Protein 2LTF (pdb70)

Organism: Escherichia phage P2 (NCBI:txid2905681)

B-factor: mean 38.3, std 23.31, range [0.03, 75.5]

Radius of gyration: 12.17 Å; Cα contacts (8 Å, |Δi|>4): 66; chains: 1; bounding box: 25×29×28 Å

Foldseek 3Di:
DKDWADDCRDCCNVCCVFVNDCVVQVVVQCVQPPPQVVCDDGDDTGDMTDRPPHDDDDDDPDDDDDDDPDD

Solvent-accessible surface area: 5576 Å² total; per-residue (Å²): 90,122,39,119,0,55,166,49,41,22,23,100,20,8,1,80,125,56,42,45,146,46,164,50,17,60,126,56,0,78,88,45,17,111,54,30,66,154,83,67,83,94,12,79,150,46,21,65,0,50,3,22,139,49,152,120,65,126,43,103,86,134,89,116,105,199,116,141,142,172,194

Secondary structure (DSSP, 8-state):
-EEEE-TT-SHHHHHHHHTS--TTTHHHHHHHSTTTTTT-SPPPTTEEEE-TT--SS--S-----------

Structure (mmCIF, N/CA/C/O backbone):
data_2LTF
#
_entry.id   2LTF
#
loop_
_atom_site.group_PDB
_atom_site.id
_atom_site.type_symbol
_atom_site.label_atom_id
_atom_site.label_alt_id
_atom_site.label_comp_id
_atom_site.label_asym_id
_atom_site.label_entity_id
_atom_site.label_seq_id
_atom_site.pdbx_PDB_ins_code
_atom_site.Cartn_x
_atom_site.Cartn_y
_atom_site.Cartn_z
_atom_site.occupancy
_atom_site.B_iso_or_equiv
_atom_site.auth_seq_id
_atom_site.auth_comp_id
_atom_site.auth_asym_id
_atom_site.auth_atom_id
_atom_site.pdbx_PDB_model_num
ATOM 1 N N . MET A 1 1 ? 1.329 0.000 0.000 1.00 0.00 1 MET A N 1
ATOM 2 C CA . MET A 1 1 ? 2.093 -0.001 -1.242 1.00 52.33 1 MET A CA 1
ATOM 3 C C . MET A 1 1 ? 3.224 -1.023 -1.185 1.00 15.13 1 MET A C 1
ATOM 4 O O . MET A 1 1 ? 4.355 -0.693 -0.829 1.00 43.04 1 MET A O 1
ATOM 18 N N . LYS A 1 2 ? 2.910 -2.265 -1.536 1.00 23.51 2 LYS A N 1
ATOM 19 C CA . LYS A 1 2 ? 3.900 -3.337 -1.525 1.00 55.54 2 LYS A CA 1
ATOM 20 C C . LYS A 1 2 ? 4.145 -3.865 -2.935 1.00 53.32 2 LYS A C 1
ATOM 21 O O . LYS A 1 2 ? 3.258 -3.821 -3.789 1.00 44.32 2 LYS A O 1
ATOM 40 N N . THR A 1 3 ? 5.353 -4.366 -3.173 1.00 51.20 3 THR A N 1
ATOM 41 C CA . THR A 1 3 ? 5.714 -4.903 -4.479 1.00 3.32 3 THR A CA 1
ATOM 42 C C . THR A 1 3 ? 6.432 -6.241 -4.344 1.00 2.34 3 THR A C 1
ATOM 43 O O . THR A 1 3 ? 7.109 -6.496 -3.347 1.00 52.41 3 THR A O 1
ATOM 54 N N . PHE A 1 4 ? 6.281 -7.092 -5.352 1.00 63.44 4 PHE A N 1
ATOM 55 C CA . PHE A 1 4 ? 6.916 -8.405 -5.346 1.00 34.52 4 PHE A CA 1
ATOM 56 C C . PHE A 1 4 ? 8.405 -8.292 -5.659 1.00 14.30 4 PHE A C 1
ATOM 57 O O . PHE A 1 4 ? 8.790 -7.945 -6.775 1.00 3.42 4 PHE A O 1
ATOM 74 N N . ALA A 1 5 ? 9.236 -8.586 -4.665 1.00 64.42 5 ALA A N 1
ATOM 75 C CA . ALA A 1 5 ? 10.683 -8.519 -4.834 1.00 54.00 5 ALA A CA 1
ATOM 76 C C . ALA A 1 5 ? 11.164 -9.538 -5.861 1.00 75.32 5 ALA A C 1
ATOM 77 O O . ALA A 1 5 ? 10.548 -10.590 -6.042 1.00 64.05 5 ALA A O 1
ATOM 84 N N . LEU A 1 6 ? 12.265 -9.221 -6.532 1.00 5.24 6 LEU A N 1
ATOM 85 C CA . LEU A 1 6 ? 12.829 -10.109 -7.542 1.00 61.31 6 LEU A CA 1
ATOM 86 C C . LEU A 1 6 ? 14.346 -9.968 -7.606 1.00 45.23 6 LEU A C 1
ATOM 87 O O . LEU A 1 6 ? 14.943 -9.226 -6.827 1.00 1.23 6 LEU A O 1
ATOM 103 N N . GLN A 1 7 ? 14.963 -10.683 -8.542 1.00 2.33 7 GLN A N 1
ATOM 104 C CA . GLN A 1 7 ? 16.411 -10.635 -8.708 1.00 60.12 7 GLN A CA 1
ATOM 105 C C . GLN A 1 7 ? 16.899 -9.194 -8.818 1.00 62.44 7 GLN A C 1
ATOM 106 O O . GLN A 1 7 ? 16.458 -8.444 -9.688 1.00 4.22 7 GLN A O 1
ATOM 120 N N . GLY A 1 8 ? 17.813 -8.814 -7.930 1.00 34.50 8 GLY A N 1
ATOM 121 C CA . GLY A 1 8 ? 18.345 -7.465 -7.945 1.00 1.55 8 GLY A CA 1
ATOM 122 C C . GLY A 1 8 ? 17.279 -6.418 -7.689 1.00 52.12 8 GLY A C 1
ATOM 123 O O . GLY A 1 8 ? 17.428 -5.261 -8.083 1.00 20.01 8 GLY A O 1
ATOM 127 N N . ASP A 1 9 ? 16.199 -6.824 -7.030 1.00 24.11 9 ASP A N 1
ATOM 128 C CA . ASP A 1 9 ? 15.103 -5.913 -6.723 1.00 10.10 9 ASP A CA 1
ATOM 129 C C . ASP A 1 9 ? 14.788 -5.925 -5.230 1.00 45.53 9 ASP A C 1
ATOM 130 O O . ASP A 1 9 ? 13.668 -5.623 -4.818 1.00 32.20 9 ASP A O 1
ATOM 139 N N . THR A 1 10 ? 15.785 -6.276 -4.423 1.00 50.43 10 THR A N 1
ATOM 140 C CA . THR A 1 10 ? 15.615 -6.329 -2.977 1.00 15.11 10 THR A CA 1
ATOM 141 C C . THR A 1 10 ? 15.518 -4.928 -2.383 1.00 23.55 10 THR A C 1
ATOM 142 O O . THR A 1 10 ? 15.621 -3.931 -3.098 1.00 5.13 10 THR A O 1
ATOM 153 N N . LEU A 1 11 ? 15.321 -4.860 -1.071 1.00 32.03 11 LEU A N 1
ATOM 154 C CA . LEU A 1 11 ? 15.211 -3.580 -0.379 1.00 64.22 11 LEU A CA 1
ATOM 155 C C . LEU A 1 11 ? 16.360 -2.654 -0.764 1.00 3.52 11 LEU A C 1
ATOM 156 O O . LEU A 1 11 ? 16.162 -1.457 -0.977 1.00 34.34 11 LEU A O 1
ATOM 172 N N . ASP A 1 12 ? 17.561 -3.214 -0.853 1.00 22.40 12 ASP A N 1
ATOM 173 C CA . ASP A 1 12 ? 18.742 -2.439 -1.216 1.00 21.35 12 ASP A CA 1
ATOM 174 C C . ASP A 1 12 ? 18.508 -1.665 -2.509 1.00 12.23 12 ASP A C 1
ATOM 175 O O . ASP A 1 12 ? 18.961 -0.530 -2.655 1.00 31.01 12 ASP A O 1
ATOM 184 N N . ALA A 1 13 ? 17.798 -2.287 -3.445 1.00 10.45 13 ALA A N 1
ATOM 185 C CA . ALA A 1 13 ? 17.503 -1.655 -4.725 1.00 32.51 13 ALA A CA 1
ATOM 186 C C . ALA A 1 13 ? 16.224 -0.828 -4.647 1.00 62.23 13 ALA A C 1
ATOM 187 O O . ALA A 1 13 ? 16.222 0.360 -4.972 1.00 72.52 13 ALA A O 1
ATOM 194 N N . ILE A 1 14 ? 15.140 -1.463 -4.216 1.00 75.11 14 ILE A N 1
ATOM 195 C CA . ILE A 1 14 ? 13.855 -0.785 -4.096 1.00 40.30 14 ILE A CA 1
ATOM 196 C C . ILE A 1 14 ? 13.998 0.533 -3.342 1.00 34.12 14 ILE A C 1
ATOM 197 O O . ILE A 1 14 ? 13.524 1.575 -3.797 1.00 33.33 14 ILE A O 1
ATOM 213 N N . CYS A 1 15 ? 14.654 0.480 -2.188 1.00 64.25 15 CYS A N 1
ATOM 214 C CA . CYS A 1 15 ? 14.861 1.670 -1.371 1.00 31.24 15 CYS A CA 1
ATOM 215 C C . CYS A 1 15 ? 15.478 2.795 -2.194 1.00 43.24 15 CYS A C 1
ATOM 216 O O . CYS A 1 15 ? 15.175 3.970 -1.986 1.00 73.10 15 CYS A O 1
ATOM 224 N N . VAL A 1 16 ? 16.348 2.428 -3.130 1.00 41.11 16 VAL A N 1
ATOM 225 C CA . VAL A 1 16 ? 17.009 3.406 -3.985 1.00 43.53 16 VAL A CA 1
ATOM 226 C C . VAL A 1 16 ? 16.152 3.742 -5.201 1.00 5.12 16 VAL A C 1
ATOM 227 O O . VAL A 1 16 ? 16.334 4.783 -5.833 1.00 22.22 16 VAL A O 1
ATOM 240 N N . ARG A 1 17 ? 15.218 2.854 -5.522 1.00 74.13 17 ARG A N 1
ATOM 241 C CA . ARG A 1 17 ? 14.332 3.055 -6.663 1.00 3.41 17 ARG A CA 1
ATOM 242 C C . ARG A 1 17 ? 13.126 3.904 -6.272 1.00 0.03 17 ARG A C 1
ATOM 243 O O . ARG A 1 17 ? 12.472 4.502 -7.126 1.00 53.30 17 ARG A O 1
ATOM 264 N N . TYR A 1 18 ? 12.838 3.951 -4.976 1.00 34.21 18 TYR A N 1
ATOM 265 C CA . TYR A 1 18 ? 11.709 4.723 -4.472 1.00 15.34 18 TYR A CA 1
ATOM 266 C C . TYR A 1 18 ? 12.187 5.970 -3.735 1.00 5.43 18 TYR A C 1
ATOM 267 O O . TYR A 1 18 ? 11.905 7.096 -4.146 1.00 74.24 18 TYR A O 1
ATOM 285 N N . TYR A 1 19 ? 12.915 5.761 -2.643 1.00 51.41 19 TYR A N 1
ATOM 286 C CA . TYR A 1 19 ? 13.433 6.867 -1.846 1.00 54.44 19 TYR A CA 1
ATOM 287 C C . TYR A 1 19 ? 14.744 7.389 -2.425 1.00 63.34 19 TYR A C 1
ATOM 288 O O . TYR A 1 19 ? 15.016 8.588 -2.397 1.00 14.32 19 TYR A O 1
ATOM 306 N N . GLY A 1 20 ? 15.556 6.476 -2.952 1.00 15.11 20 GLY A N 1
ATOM 307 C CA . GLY A 1 20 ? 16.829 6.861 -3.531 1.00 41.41 20 GLY A CA 1
ATOM 308 C C . GLY A 1 20 ? 17.964 6.802 -2.528 1.00 11.51 20 GLY A C 1
ATOM 309 O O . GLY A 1 20 ? 19.003 7.434 -2.719 1.00 24.23 20 GLY A O 1
ATOM 313 N N . ARG A 1 21 ? 17.764 6.044 -1.455 1.00 64.32 21 ARG A N 1
ATOM 314 C CA . ARG A 1 21 ? 18.778 5.907 -0.417 1.00 4.34 21 ARG A CA 1
ATOM 315 C C . ARG A 1 21 ? 18.471 4.720 0.491 1.00 32.11 21 ARG A C 1
ATOM 316 O O . ARG A 1 21 ? 17.345 4.221 0.520 1.00 41.02 21 ARG A O 1
ATOM 337 N N . THR A 1 22 ? 19.479 4.271 1.232 1.00 63.43 22 THR A N 1
ATOM 338 C CA . THR A 1 22 ? 19.318 3.141 2.139 1.00 53.42 22 THR A CA 1
ATOM 339 C C . THR A 1 22 ? 19.542 3.563 3.587 1.00 72.45 22 THR A C 1
ATOM 340 O O . THR A 1 22 ? 18.998 2.957 4.509 1.00 12.34 22 THR A O 1
ATOM 351 N N . GLU A 1 23 ? 20.346 4.604 3.777 1.00 14.24 23 GLU A N 1
ATOM 352 C CA . GLU A 1 23 ? 20.641 5.105 5.115 1.00 51.45 23 GLU A CA 1
ATOM 353 C C . GLU A 1 23 ? 19.433 5.828 5.704 1.00 73.51 23 GLU A C 1
ATOM 354 O O . GLU A 1 23 ? 19.047 6.898 5.237 1.00 52.14 23 GLU A O 1
ATOM 366 N N . GLY A 1 24 ? 18.839 5.232 6.734 1.00 1.22 24 GLY A N 1
ATOM 367 C CA . GLY A 1 24 ? 17.681 5.832 7.371 1.00 72.54 24 GLY A CA 1
ATOM 368 C C . GLY A 1 24 ? 16.378 5.218 6.898 1.00 55.41 24 GLY A C 1
ATOM 369 O O . GLY A 1 24 ? 15.343 5.363 7.549 1.00 32.32 24 GLY A O 1
ATOM 373 N N . VAL A 1 25 ? 16.426 4.533 5.760 1.00 21.11 25 VAL A N 1
ATOM 374 C CA . VAL A 1 25 ? 15.240 3.896 5.200 1.00 2.00 25 VAL A CA 1
ATOM 375 C C . VAL A 1 25 ? 15.223 2.402 5.505 1.00 53.42 25 VAL A C 1
ATOM 376 O O . VAL A 1 25 ? 14.179 1.836 5.830 1.00 1.35 25 VAL A O 1
ATOM 389 N N . VAL A 1 26 ? 16.386 1.768 5.397 1.00 2.45 26 VAL A N 1
ATOM 390 C CA . VAL A 1 26 ? 16.506 0.340 5.663 1.00 33.22 26 VAL A CA 1
ATOM 391 C C . VAL A 1 26 ? 15.930 -0.015 7.030 1.00 62.04 26 VAL A C 1
ATOM 392 O O . VAL A 1 26 ? 15.455 -1.130 7.243 1.00 44.10 26 VAL A O 1
ATOM 405 N N . GLU A 1 27 ? 15.976 0.942 7.952 1.00 71.44 27 GLU A N 1
ATOM 406 C CA . GLU A 1 27 ? 15.459 0.729 9.298 1.00 12.03 27 GLU A CA 1
ATOM 407 C C . GLU A 1 27 ? 13.933 0.770 9.308 1.00 24.31 27 GLU A C 1
ATOM 408 O O . GLU A 1 27 ? 13.286 0.061 10.080 1.00 63.23 27 GLU A O 1
ATOM 420 N N . THR A 1 28 ? 13.364 1.606 8.445 1.00 31.43 28 THR A N 1
ATOM 421 C CA . THR A 1 28 ? 11.916 1.741 8.355 1.00 54.22 28 THR A CA 1
ATOM 422 C C . THR A 1 28 ? 11.278 0.472 7.800 1.00 2.42 28 THR A C 1
ATOM 423 O O . THR A 1 28 ? 10.419 -0.134 8.440 1.00 2.15 28 THR A O 1
ATOM 434 N N . VAL A 1 29 ? 11.705 0.075 6.605 1.00 34.05 29 VAL A N 1
ATOM 435 C CA . VAL A 1 29 ? 11.176 -1.124 5.965 1.00 4.31 29 VAL A CA 1
ATOM 436 C C . VAL A 1 29 ? 11.332 -2.343 6.867 1.00 11.33 29 VAL A C 1
ATOM 437 O O . VAL A 1 29 ? 10.581 -3.313 6.754 1.00 1.51 29 VAL A O 1
ATOM 450 N N . LEU A 1 30 ? 12.311 -2.287 7.764 1.00 73.23 30 LEU A N 1
ATOM 451 C CA . LEU A 1 30 ? 12.565 -3.387 8.688 1.00 64.14 30 LEU A CA 1
ATOM 452 C C . LEU A 1 30 ? 11.439 -3.513 9.708 1.00 75.42 30 LEU A C 1
ATOM 453 O O . LEU A 1 30 ? 11.025 -4.619 10.057 1.00 40.41 30 LEU A O 1
ATOM 469 N N . ALA A 1 31 ? 10.945 -2.374 10.180 1.00 12.44 31 ALA A N 1
ATOM 470 C CA . ALA A 1 31 ? 9.863 -2.357 11.157 1.00 12.40 31 ALA A CA 1
ATOM 471 C C . ALA A 1 31 ? 8.531 -2.714 10.507 1.00 55.54 31 ALA A C 1
ATOM 472 O O . ALA A 1 31 ? 7.656 -3.302 11.143 1.00 44.44 31 ALA A O 1
ATOM 479 N N . ALA A 1 32 ? 8.382 -2.353 9.236 1.00 64.31 32 ALA A N 1
ATOM 480 C CA . ALA A 1 32 ? 7.157 -2.637 8.499 1.00 11.04 32 ALA A CA 1
ATOM 481 C C . ALA A 1 32 ? 7.177 -4.049 7.924 1.00 51.25 32 ALA A C 1
ATOM 482 O O . ALA A 1 32 ? 6.130 -4.623 7.628 1.00 61.32 32 ALA A O 1
ATOM 489 N N . ASN A 1 33 ? 8.375 -4.602 7.766 1.00 2.13 33 ASN A N 1
ATOM 490 C CA . ASN A 1 33 ? 8.531 -5.947 7.224 1.00 10.21 33 ASN A CA 1
ATOM 491 C C . ASN A 1 33 ? 9.491 -6.770 8.078 1.00 13.21 33 ASN A C 1
ATOM 492 O O . ASN A 1 33 ? 10.642 -7.005 7.711 1.00 71.44 33 ASN A O 1
ATOM 503 N N . PRO A 1 34 ? 9.007 -7.219 9.246 1.00 42.21 34 PRO A N 1
ATOM 504 C CA . PRO A 1 34 ? 9.805 -8.023 10.176 1.00 32.41 34 PRO A CA 1
ATOM 505 C C . PRO A 1 34 ? 10.082 -9.424 9.640 1.00 2.24 34 PRO A C 1
ATOM 506 O O . PRO A 1 34 ? 9.286 -9.979 8.884 1.00 2.41 34 PRO A O 1
ATOM 517 N N . GLY A 1 35 ? 11.217 -9.991 10.038 1.00 2.14 35 GLY A N 1
ATOM 518 C CA . GLY A 1 35 ? 11.579 -11.322 9.588 1.00 31.34 35 GLY A CA 1
ATOM 519 C C . GLY A 1 35 ? 12.375 -11.302 8.299 1.00 72.14 35 GLY A C 1
ATOM 520 O O . GLY A 1 35 ? 12.976 -12.307 7.915 1.00 13.22 35 GLY A O 1
ATOM 524 N N . LEU A 1 36 ? 12.379 -10.157 7.626 1.00 51.33 36 LEU A N 1
ATOM 525 C CA . LEU A 1 36 ? 13.106 -10.010 6.370 1.00 50.14 36 LEU A CA 1
ATOM 526 C C . LEU A 1 36 ? 14.592 -9.779 6.624 1.00 21.43 36 LEU A C 1
ATOM 527 O O . LEU A 1 36 ? 15.424 -9.996 5.744 1.00 72.42 36 LEU A O 1
ATOM 543 N N . ALA A 1 37 ? 14.918 -9.340 7.836 1.00 64.35 37 ALA A N 1
ATOM 544 C CA . ALA A 1 37 ? 16.304 -9.085 8.208 1.00 44.33 37 ALA A CA 1
ATOM 545 C C . ALA A 1 37 ? 17.063 -10.389 8.430 1.00 54.02 37 ALA A C 1
ATOM 546 O O . ALA A 1 37 ? 18.277 -10.385 8.628 1.00 41.14 37 ALA A O 1
ATOM 553 N N . GLU A 1 38 ? 16.338 -11.503 8.396 1.00 14.24 38 GLU A N 1
ATOM 554 C CA . GLU A 1 38 ? 16.943 -12.814 8.596 1.00 65.01 38 GLU A CA 1
ATOM 555 C C . GLU A 1 38 ? 17.408 -13.406 7.269 1.00 63.35 38 GLU A C 1
ATOM 556 O O . GLU A 1 38 ? 18.373 -14.171 7.221 1.00 52.14 38 GLU A O 1
ATOM 568 N N . LEU A 1 39 ? 16.715 -13.048 6.193 1.00 24.41 39 LEU A N 1
ATOM 569 C CA . LEU A 1 39 ? 17.056 -13.544 4.864 1.00 73.11 39 LEU A CA 1
ATOM 570 C C . LEU A 1 39 ? 18.510 -13.236 4.524 1.00 64.22 39 LEU A C 1
ATOM 571 O O . LEU A 1 39 ? 19.273 -14.127 4.152 1.00 44.55 39 LEU A O 1
ATOM 587 N N . GLY A 1 40 ? 18.888 -11.968 4.657 1.00 64.35 40 GLY A N 1
ATOM 588 C CA . GLY A 1 40 ? 20.251 -11.566 4.361 1.00 0.34 40 GLY A CA 1
ATOM 589 C C . GLY A 1 40 ? 20.504 -11.422 2.874 1.00 53.42 40 GLY A C 1
ATOM 590 O O . GLY A 1 40 ? 20.383 -10.329 2.320 1.00 72.42 40 GLY A O 1
ATOM 594 N N . ALA A 1 41 ? 20.857 -12.527 2.225 1.00 4.55 41 ALA A N 1
ATOM 595 C CA . ALA A 1 41 ? 21.128 -12.518 0.793 1.00 34.41 41 ALA A CA 1
ATOM 596 C C . ALA A 1 41 ? 19.911 -12.040 0.008 1.00 62.33 41 ALA A C 1
ATOM 597 O O . ALA A 1 41 ? 18.925 -11.586 0.587 1.00 12.33 41 ALA A O 1
ATOM 604 N N . VAL A 1 42 ? 19.988 -12.145 -1.315 1.00 70.32 42 VAL A N 1
ATOM 605 C CA . VAL A 1 42 ? 18.893 -11.724 -2.180 1.00 53.25 42 VAL A CA 1
ATOM 606 C C . VAL A 1 42 ? 17.580 -12.379 -1.765 1.00 5.05 42 VAL A C 1
ATOM 607 O O . VAL A 1 42 ? 17.567 -13.504 -1.264 1.00 71.52 42 VAL A O 1
ATOM 620 N N . LEU A 1 43 ? 16.478 -11.668 -1.975 1.00 22.12 43 LEU A N 1
ATOM 621 C CA . LEU A 1 43 ? 15.159 -12.180 -1.622 1.00 75.43 43 LEU A CA 1
ATOM 622 C C . LEU A 1 43 ? 14.592 -13.043 -2.745 1.00 73.50 43 LEU A C 1
ATOM 623 O O . LEU A 1 43 ? 14.923 -12.874 -3.919 1.00 32.53 43 LEU A O 1
ATOM 639 N N . PRO A 1 44 ? 13.715 -13.990 -2.379 1.00 31.21 44 PRO A N 1
ATOM 640 C CA . PRO A 1 44 ? 13.081 -14.897 -3.341 1.00 1.32 44 PRO A CA 1
ATOM 641 C C . PRO A 1 44 ? 12.080 -14.180 -4.241 1.00 4.33 44 PRO A C 1
ATOM 642 O O . PRO A 1 44 ? 11.200 -13.464 -3.761 1.00 24.20 44 PRO A O 1
ATOM 653 N N . HIS A 1 45 ? 12.220 -14.376 -5.548 1.00 23.21 45 HIS A N 1
ATOM 654 C CA . HIS A 1 45 ? 11.327 -13.749 -6.515 1.00 41.42 45 HIS A CA 1
ATOM 655 C C . HIS A 1 45 ? 9.867 -13.979 -6.136 1.00 3.01 45 HIS A C 1
ATOM 656 O O . HIS A 1 45 ? 9.337 -15.076 -6.305 1.00 24.30 45 HIS A O 1
ATOM 670 N N . GLY A 1 46 ? 9.223 -12.936 -5.621 1.00 73.12 46 GLY A N 1
ATOM 671 C CA . GLY A 1 46 ? 7.831 -13.046 -5.225 1.00 51.03 46 GLY A CA 1
ATOM 672 C C . GLY A 1 46 ? 7.595 -12.586 -3.800 1.00 65.22 46 GLY A C 1
ATOM 673 O O . GLY A 1 46 ? 6.489 -12.709 -3.274 1.00 73.02 46 GLY A O 1
ATOM 677 N N . THR A 1 47 ? 8.640 -12.056 -3.171 1.00 14.12 47 THR A N 1
ATOM 678 C CA . THR A 1 47 ? 8.543 -11.579 -1.797 1.00 54.11 47 THR A CA 1
ATOM 679 C C . THR A 1 47 ? 7.651 -10.346 -1.705 1.00 4.41 47 THR A C 1
ATOM 680 O O . THR A 1 47 ? 7.871 -9.356 -2.402 1.00 45.21 47 THR A O 1
ATOM 691 N N . ALA A 1 48 ? 6.645 -10.412 -0.840 1.00 12.04 48 ALA A N 1
ATOM 692 C CA . ALA A 1 48 ? 5.722 -9.299 -0.655 1.00 30.04 48 ALA A CA 1
ATOM 693 C C . ALA A 1 48 ? 6.230 -8.336 0.413 1.00 62.10 48 ALA A C 1
ATOM 694 O O . ALA A 1 48 ? 6.067 -8.577 1.609 1.00 23.12 48 ALA A O 1
ATOM 701 N N . VAL A 1 49 ? 6.848 -7.244 -0.027 1.00 73.21 49 VAL A N 1
ATOM 702 C CA . VAL A 1 49 ? 7.380 -6.244 0.891 1.00 72.30 49 VAL A CA 1
ATOM 703 C C . VAL A 1 49 ? 6.606 -4.935 0.787 1.00 74.24 49 VAL A C 1
ATOM 704 O O . VAL A 1 49 ? 6.348 -4.441 -0.311 1.00 30.43 49 VAL A O 1
ATOM 717 N N . GLU A 1 50 ? 6.238 -4.378 1.936 1.00 10.02 50 GLU A N 1
ATOM 718 C CA . GLU A 1 50 ? 5.493 -3.125 1.973 1.00 35.33 50 GLU A CA 1
ATOM 719 C C . GLU A 1 50 ? 6.440 -1.929 1.996 1.00 34.05 50 GLU A C 1
ATOM 720 O O . GLU A 1 50 ? 7.525 -1.993 2.575 1.00 63.32 50 GLU A O 1
ATOM 732 N N . LEU A 1 51 ? 6.021 -0.839 1.363 1.00 3.34 51 LEU A N 1
ATOM 733 C CA . LEU A 1 51 ? 6.832 0.373 1.310 1.00 14.31 51 LEU A CA 1
ATOM 734 C C . LEU A 1 51 ? 6.219 1.476 2.168 1.00 61.12 51 LEU A C 1
AT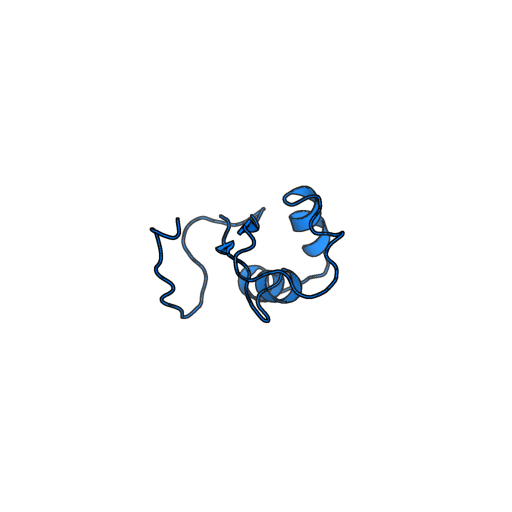OM 735 O O . LEU A 1 51 ? 5.368 2.244 1.720 1.00 40.54 51 LEU A O 1
ATOM 751 N N . PRO A 1 52 ? 6.662 1.558 3.431 1.00 4.40 52 PRO A N 1
ATOM 752 C CA . PRO A 1 52 ? 6.173 2.565 4.377 1.00 3.54 52 PRO A CA 1
ATOM 753 C C . PRO A 1 52 ? 6.639 3.973 4.019 1.00 73.55 52 PRO A C 1
ATOM 754 O O . PRO A 1 52 ? 7.688 4.151 3.400 1.00 61.42 52 PRO A O 1
ATOM 765 N N . ASP A 1 53 ? 5.852 4.969 4.411 1.00 64.31 53 ASP A N 1
ATOM 766 C CA . ASP A 1 53 ? 6.185 6.361 4.132 1.00 61.13 53 ASP A CA 1
ATOM 767 C C . ASP A 1 53 ? 6.207 6.624 2.629 1.00 34.32 53 ASP A C 1
ATOM 768 O O . ASP A 1 53 ? 7.037 7.385 2.133 1.00 1.33 53 ASP A O 1
ATOM 777 N N . VAL A 1 54 ? 5.288 5.987 1.909 1.00 45.11 54 VAL A N 1
ATOM 778 C CA . VAL A 1 54 ? 5.202 6.152 0.463 1.00 72.22 54 VAL A CA 1
ATOM 779 C C . VAL A 1 54 ? 3.833 6.682 0.051 1.00 2.42 54 VAL A C 1
ATOM 780 O O . VAL A 1 54 ? 2.817 6.341 0.656 1.00 63.31 54 VAL A O 1
ATOM 793 N N . GLN A 1 55 ? 3.815 7.519 -0.982 1.00 20.25 55 GLN A N 1
ATOM 794 C CA . GLN A 1 55 ? 2.570 8.097 -1.474 1.00 22.11 55 GLN A CA 1
ATOM 795 C C . GLN A 1 55 ? 1.891 7.161 -2.468 1.00 31.32 55 GLN A C 1
ATOM 796 O O . GLN A 1 55 ? 2.508 6.225 -2.978 1.00 60.01 55 GLN A O 1
ATOM 810 N N . THR A 1 56 ? 0.615 7.418 -2.739 1.00 41.12 56 THR A N 1
ATOM 811 C CA . THR A 1 56 ? -0.149 6.598 -3.671 1.00 22.14 56 THR A CA 1
ATOM 812 C C . THR A 1 56 ? 0.482 6.610 -5.058 1.00 72.44 56 THR A C 1
ATOM 813 O O . THR A 1 56 ? 1.551 7.185 -5.260 1.00 12.11 56 THR A O 1
ATOM 824 N N . ALA A 1 57 ? -0.187 5.971 -6.013 1.00 13.22 57 ALA A N 1
ATOM 825 C CA . ALA A 1 57 ? 0.307 5.911 -7.383 1.00 31.13 57 ALA A CA 1
ATOM 826 C C . ALA A 1 57 ? 1.621 5.141 -7.459 1.00 32.21 57 ALA A C 1
ATOM 827 O O . ALA A 1 57 ? 2.325 4.967 -6.464 1.00 41.21 57 ALA A O 1
ATOM 834 N N . PRO A 1 58 ? 1.960 4.666 -8.667 1.00 4.43 58 PRO A N 1
ATOM 835 C CA . PRO A 1 58 ? 3.192 3.907 -8.901 1.00 71.42 58 PRO A CA 1
ATOM 836 C C . PRO A 1 58 ? 4.440 4.775 -8.783 1.00 20.42 58 PRO A C 1
ATOM 837 O O . PRO A 1 58 ? 4.369 5.927 -8.355 1.00 72.15 58 PRO A O 1
ATOM 848 N N . VAL A 1 59 ? 5.583 4.214 -9.164 1.00 44.24 59 VAL A N 1
ATOM 849 C CA . VAL A 1 59 ? 6.848 4.938 -9.102 1.00 74.14 59 VAL A CA 1
ATOM 850 C C . VAL A 1 59 ? 7.537 4.957 -10.462 1.00 50.31 59 VAL A C 1
ATOM 851 O O . VAL A 1 59 ? 7.344 4.058 -11.280 1.00 4.12 59 VAL A O 1
ATOM 864 N N . ALA A 1 60 ? 8.342 5.989 -10.697 1.00 33.43 60 ALA A N 1
ATOM 865 C CA . ALA A 1 60 ? 9.062 6.124 -11.956 1.00 43.14 60 ALA A CA 1
ATOM 866 C C . ALA A 1 60 ? 9.828 4.849 -12.291 1.00 24.34 60 ALA A C 1
ATOM 867 O O . ALA A 1 60 ? 10.883 4.579 -11.717 1.00 11.44 60 ALA A O 1
ATOM 874 N N . GLU A 1 61 ? 9.290 4.067 -13.222 1.00 3.32 61 GLU A N 1
ATOM 875 C CA . GLU A 1 61 ? 9.924 2.819 -13.630 1.00 50.12 61 GLU A CA 1
ATOM 876 C C . GLU A 1 61 ? 9.222 2.226 -14.848 1.00 61.34 61 GLU A C 1
ATOM 877 O O . GLU A 1 61 ? 8.106 2.618 -15.189 1.00 52.43 61 GLU A O 1
ATOM 889 N N . THR A 1 62 ? 9.885 1.277 -15.502 1.00 61.22 62 THR A N 1
ATOM 890 C CA . THR A 1 62 ? 9.327 0.630 -16.683 1.00 63.11 62 THR A CA 1
ATOM 891 C C . THR A 1 62 ? 9.239 -0.880 -16.493 1.00 11.02 62 THR A C 1
ATOM 892 O O . THR A 1 62 ? 10.255 -1.557 -16.337 1.00 43.12 62 THR A O 1
ATOM 903 N N . VAL A 1 63 ? 8.017 -1.403 -16.507 1.00 31.02 63 VAL A N 1
ATOM 904 C CA . VAL A 1 63 ? 7.796 -2.834 -16.338 1.00 31.25 63 VAL A CA 1
ATOM 905 C C . VAL A 1 63 ? 6.323 -3.187 -16.509 1.00 53.14 63 VAL A C 1
ATOM 906 O O . VAL A 1 63 ? 5.442 -2.442 -16.082 1.00 71.02 63 VAL A O 1
ATOM 919 N N . ASN A 1 64 ? 6.063 -4.329 -17.138 1.00 13.12 64 ASN A N 1
ATOM 920 C CA . ASN A 1 64 ? 4.695 -4.781 -17.367 1.00 23.24 64 ASN A CA 1
ATOM 921 C C . ASN A 1 64 ? 4.482 -6.180 -16.796 1.00 3.14 64 ASN A C 1
ATOM 922 O O . ASN A 1 64 ? 4.044 -7.090 -17.500 1.00 72.04 64 ASN A O 1
ATOM 933 N N . LEU A 1 65 ? 4.795 -6.344 -15.515 1.00 12.10 65 LEU A N 1
ATOM 934 C CA . LEU A 1 65 ? 4.637 -7.632 -14.848 1.00 3.32 65 LEU A CA 1
ATOM 935 C C . LEU A 1 65 ? 3.178 -7.878 -14.478 1.00 22.25 65 LEU A C 1
ATOM 936 O O . LEU A 1 65 ? 2.675 -7.328 -13.498 1.00 21.42 65 LEU A O 1
ATOM 952 N N . TRP A 1 66 ? 2.506 -8.709 -15.266 1.00 12.13 66 TRP A N 1
ATOM 953 C CA . TRP A 1 66 ? 1.105 -9.030 -15.019 1.00 75.01 66 TRP A CA 1
ATOM 954 C C . TRP A 1 66 ? 0.945 -10.489 -14.608 1.00 32.43 66 TRP A C 1
ATOM 955 O O . TRP A 1 66 ? 1.485 -11.387 -15.253 1.00 74.40 66 TRP A O 1
ATOM 976 N N . GLU A 1 67 ? 0.200 -10.718 -13.530 1.00 62.24 67 GLU A N 1
ATOM 977 C CA . GLU A 1 67 ? -0.029 -12.070 -13.034 1.00 62.11 67 GLU A CA 1
ATOM 978 C C . GLU A 1 67 ? -1.014 -12.062 -11.868 1.00 63.05 67 GLU A C 1
ATOM 979 O O . GLU A 1 67 ? -0.759 -11.452 -10.830 1.00 52.41 67 GLU A O 1
ATOM 991 N N . VAL A 1 68 ? -2.140 -12.744 -12.049 1.00 33.24 68 VAL A N 1
ATOM 992 C CA . VAL A 1 68 ? -3.164 -12.817 -11.013 1.00 10.21 68 VAL A CA 1
ATOM 993 C C . VAL A 1 68 ? -3.405 -14.258 -10.579 1.00 31.14 68 VAL A C 1
ATOM 994 O O . VAL A 1 68 ? -3.708 -14.523 -9.416 1.00 31.41 68 VAL A O 1
ATOM 1007 N N . GLU A 1 69 ? -3.268 -15.185 -11.521 1.00 62.43 69 GLU A N 1
ATOM 1008 C CA . GLU A 1 69 ? -3.471 -16.601 -11.235 1.00 53.41 69 GLU A CA 1
ATOM 1009 C C . GLU A 1 69 ? -2.136 -17.331 -11.125 1.00 61.05 69 GLU A C 1
ATOM 1010 O O . GLU A 1 69 ? -1.421 -17.493 -12.115 1.00 0.10 69 GLU A O 1
ATOM 1022 N N . HIS A 1 70 ? -1.806 -17.770 -9.915 1.00 3.31 70 HIS A N 1
ATOM 1023 C CA . HIS A 1 70 ? -0.556 -18.483 -9.675 1.00 33.12 70 HIS A CA 1
ATOM 1024 C C . HIS A 1 70 ? -0.826 -19.888 -9.144 1.00 72.04 70 HIS A C 1
ATOM 1025 O O . HIS A 1 70 ? -0.068 -20.820 -9.413 1.00 24.33 70 HIS A O 1
ATOM 1039 N N . HIS A 1 71 ? -1.911 -20.032 -8.390 1.00 21.33 71 HIS A N 1
ATOM 1040 C CA . HIS A 1 71 ? -2.281 -21.324 -7.821 1.00 45.33 71 HIS A CA 1
ATOM 1041 C C . HIS A 1 71 ? -2.560 -22.342 -8.923 1.00 13.14 71 HIS A C 1
ATOM 1042 O O . HIS A 1 71 ? -3.701 -22.501 -9.359 1.00 1.22 71 HIS A O 1
ATOM 1056 N N . MET A 1 1 ? 2.740 0.630 -1.231 1.00 2.41 1 MET A N 2
ATOM 1057 C CA . MET A 1 1 ? 3.813 0.765 -2.210 1.00 34.41 1 MET A CA 2
ATOM 1058 C C . MET A 1 1 ? 4.836 -0.356 -2.052 1.00 40.52 1 MET A C 2
ATOM 1059 O O . MET A 1 1 ? 6.027 -0.161 -2.295 1.00 3.10 1 MET A O 2
ATOM 1073 N N . LYS A 1 2 ? 4.364 -1.529 -1.644 1.00 3.41 2 LYS A N 2
ATOM 1074 C CA . LYS A 1 2 ? 5.237 -2.681 -1.454 1.00 44.15 2 LYS A CA 2
ATOM 1075 C C . LYS A 1 2 ? 5.546 -3.355 -2.788 1.00 1.34 2 LYS A C 2
ATOM 1076 O O . LYS A 1 2 ? 4.747 -3.300 -3.723 1.00 41.52 2 LYS A O 2
ATOM 1095 N N . THR A 1 3 ? 6.710 -3.993 -2.868 1.00 12.50 3 THR A N 2
ATOM 1096 C CA . THR A 1 3 ? 7.124 -4.677 -4.086 1.00 74.31 3 THR A CA 2
ATOM 1097 C C . THR A 1 3 ? 7.838 -5.985 -3.766 1.00 33.40 3 THR A C 2
ATOM 1098 O O . THR A 1 3 ? 8.422 -6.139 -2.693 1.00 71.11 3 THR A O 2
ATOM 1109 N N . PHE A 1 4 ? 7.788 -6.926 -4.703 1.00 71.13 4 PHE A N 2
ATOM 1110 C CA . PHE A 1 4 ? 8.430 -8.222 -4.520 1.00 64.44 4 PHE A CA 2
ATOM 1111 C C . PHE A 1 4 ? 9.940 -8.113 -4.711 1.00 4.44 4 PHE A C 2
ATOM 1112 O O . PHE A 1 4 ? 10.416 -7.732 -5.780 1.00 10.43 4 PHE A O 2
ATOM 1129 N N . ALA A 1 5 ? 10.688 -8.449 -3.665 1.00 5.22 5 ALA A N 2
ATOM 1130 C CA . ALA A 1 5 ? 12.144 -8.390 -3.716 1.00 50.22 5 ALA A CA 2
ATOM 1131 C C . ALA A 1 5 ? 12.708 -9.503 -4.592 1.00 61.40 5 ALA A C 2
ATOM 1132 O O . ALA A 1 5 ? 12.093 -10.559 -4.745 1.00 34.45 5 ALA A O 2
ATOM 1139 N N . LEU A 1 6 ? 13.881 -9.261 -5.166 1.00 62.12 6 LEU A N 2
ATOM 1140 C CA . LEU A 1 6 ? 14.529 -10.244 -6.028 1.00 54.13 6 LEU A CA 2
ATOM 1141 C C . LEU A 1 6 ? 16.047 -10.133 -5.936 1.00 21.23 6 LEU A C 2
ATOM 1142 O O . LEU A 1 6 ? 16.574 -9.330 -5.166 1.00 71.23 6 LEU A O 2
ATOM 1158 N N . GLN A 1 7 ? 16.744 -10.943 -6.726 1.00 74.42 7 GLN A N 2
ATOM 1159 C CA . GLN A 1 7 ? 18.202 -10.935 -6.734 1.00 13.32 7 GLN A CA 2
ATOM 1160 C C . GLN A 1 7 ? 18.737 -9.520 -6.931 1.00 34.14 7 GLN A C 2
ATOM 1161 O O . GLN A 1 7 ? 18.411 -8.854 -7.912 1.00 42.51 7 GLN A O 2
ATOM 1175 N N . GLY A 1 8 ? 19.560 -9.067 -5.989 1.00 73.54 8 GLY A N 2
ATOM 1176 C CA . GLY A 1 8 ? 20.126 -7.734 -6.078 1.00 20.31 8 GLY A CA 2
ATOM 1177 C C . GLY A 1 8 ? 19.067 -6.651 -6.039 1.00 52.43 8 GLY A C 2
ATOM 1178 O O . GLY A 1 8 ? 19.289 -5.539 -6.520 1.00 14.04 8 GLY A O 2
ATOM 1182 N N . ASP A 1 9 ? 17.912 -6.975 -5.468 1.00 1.50 9 AS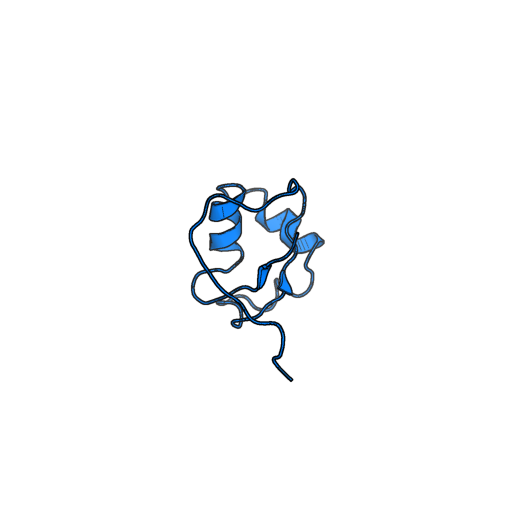P A N 2
ATOM 1183 C CA . ASP A 1 9 ? 16.814 -6.020 -5.369 1.00 72.31 9 ASP A CA 2
ATOM 1184 C C . ASP A 1 9 ? 16.341 -5.884 -3.925 1.00 52.12 9 ASP A C 2
ATOM 1185 O O . ASP A 1 9 ? 15.195 -5.514 -3.668 1.00 13.13 9 ASP A O 2
ATOM 1194 N N . THR A 1 10 ? 17.231 -6.186 -2.985 1.00 71.10 10 THR A N 2
ATOM 1195 C CA . THR A 1 10 ? 16.904 -6.100 -1.567 1.00 44.43 10 THR A CA 2
ATOM 1196 C C . THR A 1 10 ? 16.817 -4.648 -1.111 1.00 12.11 10 THR A C 2
ATOM 1197 O O . THR A 1 10 ? 17.045 -3.725 -1.894 1.00 74.14 10 THR A O 2
ATOM 1208 N N . LEU A 1 11 ? 16.486 -4.451 0.161 1.00 61.44 11 LEU A N 2
ATOM 1209 C CA . LEU A 1 11 ? 16.369 -3.110 0.722 1.00 22.13 11 LEU A CA 2
ATOM 1210 C C . LEU A 1 11 ? 17.597 -2.270 0.386 1.00 40.10 11 LEU A C 2
ATOM 1211 O O . LEU A 1 11 ? 17.482 -1.090 0.055 1.00 2.42 11 LEU A O 2
ATOM 1227 N N . ASP A 1 12 ? 18.771 -2.887 0.471 1.00 54.43 12 ASP A N 2
ATOM 1228 C CA . ASP A 1 12 ? 20.020 -2.197 0.172 1.00 1.41 12 ASP A CA 2
ATOM 1229 C C . ASP A 1 12 ? 19.960 -1.534 -1.201 1.00 4.14 12 ASP A C 2
ATOM 1230 O O . ASP A 1 12 ? 20.476 -0.433 -1.392 1.00 64.33 12 ASP A O 2
ATOM 1239 N N . ALA A 1 13 ? 19.328 -2.212 -2.153 1.00 21.35 13 ALA A N 2
ATOM 1240 C CA . ALA A 1 13 ? 19.200 -1.689 -3.507 1.00 22.10 13 ALA A CA 2
ATOM 1241 C C . ALA A 1 13 ? 17.960 -0.812 -3.642 1.00 30.12 13 ALA A C 2
ATOM 1242 O O . ALA A 1 13 ? 18.045 0.337 -4.076 1.00 3.00 13 ALA A O 2
ATOM 1249 N N . ILE A 1 14 ? 16.809 -1.361 -3.268 1.00 63.31 14 ILE A N 2
ATOM 1250 C CA . ILE A 1 14 ? 15.552 -0.628 -3.347 1.00 60.04 14 ILE A CA 2
ATOM 1251 C C . ILE A 1 14 ? 15.673 0.743 -2.692 1.00 2.43 14 ILE A C 2
ATOM 1252 O O . ILE A 1 14 ? 15.348 1.764 -3.299 1.00 53.12 14 ILE A O 2
ATOM 1268 N N . CYS A 1 15 ? 16.145 0.760 -1.450 1.00 73.50 15 CYS A N 2
ATOM 1269 C CA . CYS A 1 15 ? 16.310 2.006 -0.711 1.00 44.32 15 CYS A CA 2
ATOM 1270 C C . CYS A 1 15 ? 17.137 3.007 -1.512 1.00 54.33 15 CYS A C 2
ATOM 1271 O O . CYS A 1 15 ? 16.991 4.219 -1.350 1.00 63.02 15 CYS A O 2
ATOM 1279 N N . VAL A 1 16 ? 18.006 2.492 -2.376 1.00 55.45 16 VAL A N 2
ATOM 1280 C CA . VAL A 1 16 ? 18.856 3.341 -3.203 1.00 30.32 16 VAL A CA 2
ATOM 1281 C C . VAL A 1 16 ? 18.143 3.748 -4.488 1.00 5.15 16 VAL A C 2
ATOM 1282 O O . VAL A 1 16 ? 18.401 4.818 -5.039 1.00 54.15 16 VAL A O 2
ATOM 1295 N N . ARG A 1 17 ? 17.246 2.888 -4.958 1.00 64.04 17 ARG A N 2
ATOM 1296 C CA . ARG A 1 17 ? 16.497 3.158 -6.179 1.00 75.12 17 ARG A CA 2
ATOM 1297 C C . ARG A 1 17 ? 15.249 3.983 -5.879 1.00 54.24 17 ARG A C 2
ATOM 1298 O O . ARG A 1 17 ? 14.600 4.500 -6.790 1.00 22.13 17 ARG A O 2
ATOM 1319 N N . TYR A 1 18 ? 14.918 4.102 -4.598 1.00 70.04 18 TYR A N 2
ATOM 1320 C CA . TYR A 1 18 ? 13.746 4.862 -4.179 1.00 23.43 18 TYR A CA 2
ATOM 1321 C C . TYR A 1 18 ? 14.156 6.167 -3.503 1.00 65.50 18 TYR A C 2
ATOM 1322 O O . TYR A 1 18 ? 13.838 7.255 -3.984 1.00 22.53 18 TYR A O 2
ATOM 1340 N N . TYR A 1 19 ? 14.865 6.049 -2.386 1.00 2.02 19 TYR A N 2
ATOM 1341 C CA . TYR A 1 19 ? 15.318 7.218 -1.642 1.00 4.23 19 TYR A CA 2
ATOM 1342 C C . TYR A 1 19 ? 16.720 7.633 -2.079 1.00 21.40 19 TYR A C 2
ATOM 1343 O O . TYR A 1 19 ? 17.042 8.819 -2.127 1.00 65.11 19 TYR A O 2
ATOM 1361 N N . GLY A 1 20 ? 17.550 6.644 -2.398 1.00 21.01 20 GLY A N 2
ATOM 1362 C CA . GLY A 1 20 ? 18.907 6.925 -2.828 1.00 25.42 20 GLY A CA 2
ATOM 1363 C C . GLY A 1 20 ? 19.902 6.862 -1.686 1.00 0.24 20 GLY A C 2
ATOM 1364 O O . GLY A 1 20 ? 21.018 7.369 -1.797 1.00 42.42 20 GLY A O 2
ATOM 1368 N N . ARG A 1 21 ? 19.497 6.240 -0.583 1.00 54.14 21 ARG A N 2
ATOM 1369 C CA . ARG A 1 21 ? 20.359 6.116 0.585 1.00 5.12 21 ARG A CA 2
ATOM 1370 C C . ARG A 1 21 ? 19.813 5.074 1.556 1.00 30.34 21 ARG A C 2
ATOM 1371 O O . ARG A 1 21 ? 18.619 4.770 1.552 1.00 25.11 21 ARG A O 2
ATOM 1392 N N . THR A 1 22 ? 20.695 4.528 2.389 1.00 75.25 22 THR A N 2
ATOM 1393 C CA . THR A 1 22 ? 20.302 3.519 3.364 1.00 73.32 22 THR A CA 2
ATOM 1394 C C . THR A 1 22 ? 20.405 4.059 4.786 1.00 62.53 22 THR A C 2
ATOM 1395 O O . THR A 1 22 ? 19.696 3.606 5.684 1.00 50.14 22 THR A O 2
ATOM 1406 N N . GLU A 1 23 ? 21.293 5.029 4.982 1.00 32.54 23 GLU A N 2
ATOM 1407 C CA . GLU A 1 23 ? 21.488 5.629 6.297 1.00 50.34 23 GLU A CA 2
ATOM 1408 C C . GLU A 1 23 ? 20.223 6.346 6.761 1.00 70.43 23 GLU A C 2
ATOM 1409 O O . GLU A 1 23 ? 19.829 7.364 6.193 1.00 24.25 23 GLU A O 2
ATOM 1421 N N . GLY A 1 24 ? 19.590 5.804 7.797 1.00 13.31 24 GLY A N 2
ATOM 1422 C CA . GLY A 1 24 ? 18.376 6.403 8.320 1.00 12.50 24 GLY A CA 2
ATOM 1423 C C . GLY A 1 24 ? 17.126 5.837 7.677 1.00 72.34 24 GLY A C 2
ATOM 1424 O O . GLY A 1 24 ? 16.025 5.977 8.211 1.00 44.35 24 GLY A O 2
ATOM 1428 N N . VAL A 1 25 ? 17.294 5.195 6.525 1.00 51.14 25 VAL A N 2
ATOM 1429 C CA . VAL A 1 25 ? 16.170 4.606 5.807 1.00 60.52 25 VAL A CA 2
ATOM 1430 C C . VAL A 1 25 ? 16.009 3.130 6.154 1.00 21.15 25 VAL A C 2
ATOM 1431 O O . VAL A 1 25 ? 14.897 2.651 6.375 1.00 31.42 25 VAL A O 2
ATOM 1444 N N . VAL A 1 26 ? 17.128 2.413 6.202 1.00 13.40 26 VAL A N 2
ATOM 1445 C CA . VAL A 1 26 ? 17.112 0.992 6.525 1.00 73.44 26 VAL A CA 2
ATOM 1446 C C . VAL A 1 26 ? 16.336 0.728 7.810 1.00 11.53 26 VAL A C 2
ATOM 1447 O O . VAL A 1 26 ? 15.636 -0.276 7.929 1.00 32.42 26 VAL A O 2
ATOM 1460 N N . GLU A 1 27 ? 16.465 1.639 8.770 1.00 4.11 27 GLU A N 2
ATOM 1461 C CA . GLU A 1 27 ? 15.776 1.504 10.048 1.00 51.41 27 GLU A CA 2
ATOM 1462 C C . GLU A 1 27 ? 14.265 1.614 9.865 1.00 11.31 27 GLU A C 2
ATOM 1463 O O . GLU A 1 27 ? 13.493 0.963 10.570 1.00 61.12 27 GLU A O 2
ATOM 1475 N N . THR A 1 28 ? 13.849 2.444 8.914 1.00 54.25 28 THR A N 2
ATOM 1476 C CA . THR A 1 28 ? 12.431 2.642 8.638 1.00 21.22 28 THR A CA 2
ATOM 1477 C C . THR A 1 28 ? 11.781 1.352 8.150 1.00 51.41 28 THR A C 2
ATOM 1478 O O . THR A 1 28 ? 10.898 0.802 8.808 1.00 2.24 28 THR A O 2
ATOM 1489 N N . VAL A 1 29 ? 12.223 0.874 6.991 1.00 22.12 29 VAL A N 2
ATOM 1490 C CA . VAL A 1 29 ? 11.685 -0.353 6.415 1.00 2.23 29 VAL A CA 2
ATOM 1491 C C . VAL A 1 29 ? 11.865 -1.531 7.366 1.00 61.02 29 VAL A C 2
ATOM 1492 O O . VAL A 1 29 ? 10.964 -2.355 7.529 1.00 52.23 29 VAL A O 2
ATOM 1505 N N . LEU A 1 30 ? 13.034 -1.606 7.992 1.00 2.40 30 LEU A N 2
ATOM 1506 C CA . LEU A 1 30 ? 13.333 -2.684 8.928 1.00 4.43 30 LEU A CA 2
ATOM 1507 C C . LEU A 1 30 ? 12.235 -2.813 9.978 1.00 35.52 30 LEU A C 2
ATOM 1508 O O . LEU A 1 30 ? 11.885 -3.919 10.391 1.00 14.42 30 LEU A O 2
ATOM 1524 N N . ALA A 1 31 ? 11.693 -1.677 10.404 1.00 31.01 31 ALA A N 2
ATOM 1525 C CA . ALA A 1 31 ? 10.631 -1.664 11.402 1.00 32.04 31 ALA A CA 2
ATOM 1526 C C . ALA A 1 31 ? 9.327 -2.204 10.824 1.00 23.42 31 ALA A C 2
ATOM 1527 O O . ALA A 1 31 ? 8.530 -2.817 11.533 1.00 30.52 31 ALA A O 2
ATOM 1534 N N . ALA A 1 32 ? 9.117 -1.972 9.533 1.00 61.13 32 ALA A N 2
ATOM 1535 C CA . ALA A 1 32 ? 7.911 -2.437 8.859 1.00 13.14 32 ALA A CA 2
ATOM 1536 C C . ALA A 1 32 ? 7.938 -3.949 8.666 1.00 61.22 32 ALA A C 2
ATOM 1537 O O . ALA A 1 32 ? 6.900 -4.608 8.706 1.00 62.22 32 ALA A O 2
ATOM 1544 N N . ASN A 1 33 ? 9.133 -4.493 8.455 1.00 14.43 33 ASN A N 2
ATOM 1545 C CA . ASN A 1 33 ? 9.295 -5.928 8.254 1.00 14.00 33 ASN A CA 2
ATOM 1546 C C . ASN A 1 33 ? 10.147 -6.540 9.362 1.00 53.13 33 ASN A C 2
ATOM 1547 O O . ASN A 1 33 ? 11.283 -6.962 9.144 1.00 52.50 33 ASN A O 2
ATOM 1558 N N . PRO A 1 34 ? 9.587 -6.591 10.579 1.00 14.24 34 PRO A N 2
ATOM 1559 C CA . PRO A 1 34 ? 10.277 -7.150 11.745 1.00 32.34 34 PRO A CA 2
ATOM 1560 C C . PRO A 1 34 ? 10.442 -8.663 11.651 1.00 72.24 34 PRO A C 2
ATOM 1561 O O . PRO A 1 34 ? 9.573 -9.361 11.129 1.00 50.30 34 PRO A O 2
ATOM 1572 N N . GLY A 1 35 ? 11.563 -9.165 12.159 1.00 4.21 35 GLY A N 2
ATOM 1573 C CA . GLY A 1 35 ? 11.821 -10.592 12.122 1.00 63.43 35 GLY A CA 2
ATOM 1574 C C . GLY A 1 35 ? 12.547 -11.018 10.861 1.00 52.35 35 GLY A C 2
ATOM 1575 O O . GLY A 1 35 ? 13.063 -12.133 10.778 1.00 33.21 35 GLY A O 2
ATOM 1579 N N . LEU A 1 36 ? 12.586 -10.129 9.874 1.00 11.32 36 LEU A N 2
ATOM 1580 C CA . LEU A 1 36 ? 13.252 -10.418 8.609 1.00 23.12 36 LEU A CA 2
ATOM 1581 C C . LEU A 1 36 ? 14.764 -10.261 8.742 1.00 72.43 36 LEU A C 2
ATOM 1582 O O . LEU A 1 36 ? 15.524 -10.744 7.903 1.00 54.14 36 LEU A O 2
ATOM 1598 N N . ALA A 1 37 ? 15.193 -9.585 9.802 1.00 33.45 37 ALA A N 2
ATOM 1599 C CA . ALA A 1 37 ? 16.613 -9.369 10.047 1.00 22.03 37 ALA A CA 2
ATOM 1600 C C . ALA A 1 37 ? 17.360 -10.694 10.153 1.00 21.25 37 ALA A C 2
ATOM 1601 O O . ALA A 1 37 ? 18.574 -10.749 9.961 1.00 61.53 37 ALA A O 2
ATOM 1608 N N . GLU A 1 38 ? 16.626 -11.759 10.462 1.00 42.11 38 GLU A N 2
ATOM 1609 C CA . GLU A 1 38 ? 17.221 -13.083 10.595 1.00 22.50 38 GLU A CA 2
ATOM 1610 C C . GLU A 1 38 ? 17.227 -13.814 9.255 1.00 23.45 38 GLU A C 2
ATOM 1611 O O . GLU A 1 38 ? 17.871 -14.853 9.105 1.00 25.41 38 GLU A O 2
ATOM 1623 N N . LEU A 1 39 ? 16.505 -13.265 8.285 1.00 3.33 39 LEU A N 2
ATOM 1624 C CA . LEU A 1 39 ? 16.426 -13.864 6.957 1.00 1.54 39 LEU A CA 2
ATOM 1625 C C . LEU A 1 39 ? 17.819 -14.130 6.396 1.00 22.13 39 LEU A C 2
ATOM 1626 O O . LEU A 1 39 ? 18.125 -15.242 5.968 1.00 73.11 39 LEU A O 2
ATOM 1642 N N . GLY A 1 40 ? 18.662 -13.101 6.404 1.00 32.50 40 GLY A N 2
ATOM 1643 C CA . GLY A 1 40 ? 20.013 -13.246 5.895 1.00 3.34 40 GLY A CA 2
ATOM 1644 C C . GLY A 1 40 ? 20.453 -12.052 5.072 1.00 4.51 40 GLY A C 2
ATOM 1645 O O . GLY A 1 40 ? 19.934 -10.949 5.239 1.00 54.32 40 GLY A O 2
ATOM 1649 N N . ALA A 1 41 ? 21.416 -12.271 4.182 1.00 55.22 41 ALA A N 2
ATOM 1650 C CA . ALA A 1 41 ? 21.925 -11.204 3.329 1.00 2.15 41 ALA A CA 2
ATOM 1651 C C . ALA A 1 41 ? 20.916 -10.836 2.248 1.00 54.14 41 ALA A C 2
ATOM 1652 O O . ALA A 1 41 ? 20.250 -9.804 2.331 1.00 53.21 41 ALA A O 2
ATOM 1659 N N . VAL A 1 42 ? 20.807 -11.686 1.232 1.00 63.34 42 VAL A N 2
ATOM 1660 C CA . VAL A 1 42 ? 19.878 -11.450 0.133 1.00 63.50 42 VAL A CA 2
ATOM 1661 C C . VAL A 1 42 ? 18.518 -12.076 0.420 1.00 71.03 42 VAL A C 2
ATOM 1662 O O . VAL A 1 42 ? 18.431 -13.215 0.880 1.00 74.31 42 VAL A O 2
ATOM 1675 N N . LEU A 1 43 ? 17.458 -11.324 0.145 1.00 74.42 43 LEU A N 2
ATOM 1676 C CA . LEU A 1 43 ? 16.099 -11.805 0.372 1.00 22.15 43 LEU A CA 2
ATOM 1677 C C . LEU A 1 43 ? 15.657 -12.739 -0.750 1.00 13.24 43 LEU A C 2
ATOM 1678 O O . LEU A 1 43 ? 16.120 -12.646 -1.887 1.00 13.14 43 LEU A O 2
ATOM 1694 N N . PRO A 1 44 ? 14.737 -13.660 -0.425 1.00 41.13 44 PRO A N 2
ATOM 1695 C CA . PRO A 1 44 ? 14.210 -14.627 -1.393 1.00 14.43 44 PRO A CA 2
ATOM 1696 C C . PRO A 1 44 ? 13.322 -13.969 -2.444 1.00 65.14 44 PRO A C 2
ATOM 1697 O O . PRO A 1 44 ? 12.417 -13.202 -2.116 1.00 32.24 44 PRO A O 2
ATOM 1708 N N . HIS A 1 45 ? 13.588 -14.274 -3.711 1.00 20.24 45 HIS A N 2
ATOM 1709 C CA . HIS A 1 45 ? 12.812 -13.713 -4.811 1.00 63.00 45 HIS A CA 2
ATOM 1710 C C . HIS A 1 45 ? 11.317 -13.898 -4.572 1.00 31.45 45 HIS A C 2
ATOM 1711 O O . HIS A 1 45 ? 10.787 -15.000 -4.712 1.00 45.12 45 HIS A O 2
ATOM 1725 N N . GLY A 1 46 ? 10.641 -12.812 -4.208 1.00 24.31 46 GLY A N 2
ATOM 1726 C CA . GLY A 1 46 ? 9.214 -12.877 -3.954 1.00 1.03 46 GLY A CA 2
ATOM 1727 C C . GLY A 1 46 ? 8.839 -12.299 -2.604 1.00 31.35 46 GLY A C 2
ATOM 1728 O O . GLY A 1 46 ? 7.679 -12.358 -2.195 1.00 33.14 46 GLY A O 2
ATOM 1732 N N . THR A 1 47 ? 9.823 -11.740 -1.907 1.00 2.25 47 THR A N 2
ATOM 1733 C CA . THR A 1 47 ? 9.591 -11.152 -0.593 1.00 44.23 47 THR A CA 2
ATOM 1734 C C . THR A 1 47 ? 8.783 -9.864 -0.702 1.00 43.15 47 THR A C 2
ATOM 1735 O O . THR A 1 47 ? 9.148 -8.952 -1.445 1.00 34.53 47 THR A O 2
ATOM 1746 N N . ALA A 1 48 ? 7.685 -9.795 0.042 1.00 33.23 48 ALA A N 2
ATOM 1747 C CA . ALA A 1 48 ? 6.826 -8.617 0.031 1.00 65.11 48 ALA A CA 2
ATOM 1748 C C . ALA A 1 48 ? 7.278 -7.599 1.072 1.00 43.40 48 ALA A C 2
ATOM 1749 O O . ALA A 1 48 ? 6.999 -7.747 2.262 1.00 43.41 48 ALA A O 2
ATOM 1756 N N . VAL A 1 49 ? 7.978 -6.565 0.617 1.00 45.54 49 VAL A N 2
ATOM 1757 C CA . VAL A 1 49 ? 8.469 -5.521 1.509 1.00 51.12 49 VAL A CA 2
ATOM 1758 C C . VAL A 1 49 ? 7.713 -4.215 1.295 1.00 53.45 49 VAL A C 2
ATOM 1759 O O . VAL A 1 49 ? 7.477 -3.802 0.159 1.00 4.25 49 VAL A O 2
ATOM 1772 N N . GLU A 1 50 ? 7.335 -3.569 2.393 1.00 10.43 50 GLU A N 2
ATOM 1773 C CA . GLU A 1 50 ? 6.605 -2.308 2.325 1.00 73.43 50 GLU A CA 2
ATOM 1774 C C . GLU A 1 50 ? 7.564 -1.122 2.335 1.00 25.01 50 GLU A C 2
ATOM 1775 O O . GLU A 1 50 ? 8.578 -1.135 3.035 1.00 12.34 50 GLU A O 2
ATOM 1787 N N . LEU A 1 51 ? 7.239 -0.098 1.554 1.00 73.44 51 LEU A N 2
ATOM 1788 C CA . LEU A 1 51 ? 8.071 1.097 1.471 1.00 23.34 51 LEU A CA 2
ATOM 1789 C C . LEU A 1 51 ? 7.405 2.274 2.176 1.00 21.02 51 LEU A C 2
ATOM 1790 O O . LEU A 1 51 ? 6.608 3.009 1.592 1.00 25.11 51 LEU A O 2
ATOM 1806 N N . PRO A 1 52 ? 7.739 2.460 3.462 1.00 41.32 52 PRO A N 2
ATOM 1807 C CA . PRO A 1 52 ? 7.187 3.549 4.273 1.00 33.14 52 PRO A CA 2
ATOM 1808 C C . PRO A 1 52 ? 7.704 4.916 3.839 1.00 21.11 52 PRO A C 2
ATOM 1809 O O . PRO A 1 52 ? 8.725 5.016 3.159 1.00 43.22 52 PRO A O 2
ATOM 1820 N N . ASP A 1 53 ? 6.994 5.966 4.237 1.00 72.34 53 ASP A N 2
ATOM 1821 C CA . ASP A 1 53 ? 7.383 7.328 3.889 1.00 35.34 53 ASP A CA 2
ATOM 1822 C C . ASP A 1 53 ? 7.447 7.505 2.376 1.00 53.44 53 ASP A C 2
ATOM 1823 O O . ASP A 1 53 ? 8.168 8.366 1.871 1.00 24.30 53 ASP A O 2
ATOM 1832 N N . VAL A 1 54 ? 6.688 6.685 1.656 1.00 53.11 54 VAL A N 2
ATOM 1833 C CA . VAL A 1 54 ? 6.658 6.751 0.200 1.00 42.33 54 VAL A CA 2
ATOM 1834 C C . VAL A 1 54 ? 5.301 7.233 -0.301 1.00 43.41 54 VAL A C 2
ATOM 1835 O O . VAL A 1 54 ? 4.264 6.905 0.275 1.00 64.35 54 VAL A O 2
ATOM 1848 N N . GLN A 1 55 ? 5.317 8.014 -1.377 1.00 31.03 55 GLN A N 2
ATOM 1849 C CA . GLN A 1 55 ? 4.087 8.542 -1.955 1.00 33.40 55 GLN A CA 2
ATOM 1850 C C . GLN A 1 55 ? 3.753 7.833 -3.264 1.00 12.23 55 GLN A C 2
ATOM 1851 O O . GLN A 1 55 ? 4.387 6.842 -3.625 1.00 63.44 55 GLN A O 2
ATOM 1865 N N . THR A 1 56 ? 2.752 8.348 -3.971 1.00 13.00 56 THR A N 2
ATOM 1866 C CA . THR A 1 56 ? 2.332 7.764 -5.239 1.00 1.23 56 THR A CA 2
ATOM 1867 C C . THR A 1 56 ? 3.518 7.583 -6.180 1.00 14.32 56 THR A C 2
ATOM 1868 O O . THR A 1 56 ? 4.520 8.288 -6.073 1.00 4.44 56 THR A O 2
ATOM 1879 N N . ALA A 1 57 ? 3.395 6.634 -7.102 1.00 45.43 57 ALA A N 2
ATOM 1880 C CA . ALA A 1 57 ? 4.456 6.363 -8.064 1.00 44.12 57 ALA A CA 2
ATOM 1881 C C . ALA A 1 57 ? 3.918 6.367 -9.491 1.00 1.30 57 ALA A C 2
ATOM 1882 O O . ALA A 1 57 ? 2.718 6.224 -9.728 1.00 24.11 57 ALA A O 2
ATOM 1889 N N . PRO A 1 58 ? 4.824 6.536 -10.466 1.00 10.34 58 PRO A N 2
ATOM 1890 C CA . PRO A 1 58 ? 4.463 6.564 -11.886 1.00 73.50 58 PRO A CA 2
ATOM 1891 C C . PRO A 1 58 ? 4.022 5.197 -12.398 1.00 60.44 58 PRO A C 2
ATOM 1892 O O . PRO A 1 58 ? 3.864 4.253 -11.623 1.00 50.33 58 PRO A O 2
ATOM 1903 N N . VAL A 1 59 ? 3.825 5.096 -13.709 1.00 43.22 59 VAL A N 2
ATOM 1904 C CA . VAL A 1 59 ? 3.404 3.844 -14.325 1.00 62.34 59 VAL A CA 2
ATOM 1905 C C . VAL A 1 59 ? 4.311 2.692 -13.905 1.00 12.41 59 VAL A C 2
ATOM 1906 O O . VAL A 1 59 ? 5.531 2.766 -14.047 1.00 11.04 59 VAL A O 2
ATOM 1919 N N . ALA A 1 60 ? 3.705 1.629 -13.387 1.00 64.52 60 ALA A N 2
ATOM 1920 C CA . ALA A 1 60 ? 4.458 0.460 -12.948 1.00 73.21 60 ALA A CA 2
ATOM 1921 C C . ALA A 1 60 ? 3.798 -0.829 -13.426 1.00 35.23 60 ALA A C 2
ATOM 1922 O O . ALA A 1 60 ? 2.875 -0.800 -14.240 1.00 3.42 60 ALA A O 2
ATOM 1929 N N . GLU A 1 61 ? 4.277 -1.959 -12.914 1.00 53.13 61 GLU A N 2
ATOM 1930 C CA . GLU A 1 61 ? 3.733 -3.258 -13.291 1.00 72.31 61 GLU A CA 2
ATOM 1931 C C . GLU A 1 61 ? 2.226 -3.306 -13.056 1.00 73.11 61 GLU A C 2
ATOM 1932 O O . GLU A 1 61 ? 1.647 -2.390 -12.472 1.00 11.45 61 GLU A O 2
ATOM 1944 N N . THR A 1 62 ? 1.595 -4.382 -13.517 1.00 13.23 62 THR A N 2
ATOM 1945 C CA . THR A 1 62 ? 0.156 -4.550 -13.359 1.00 54.41 62 THR A CA 2
ATOM 1946 C C . THR A 1 62 ? -0.245 -6.015 -13.489 1.00 44.21 62 THR A C 2
ATOM 1947 O O . THR A 1 62 ? 0.220 -6.718 -14.386 1.00 72.42 62 THR A O 2
ATOM 1958 N N . VAL A 1 63 ? -1.110 -6.469 -12.588 1.00 61.32 63 VAL A N 2
ATOM 1959 C CA . VAL A 1 63 ? -1.574 -7.851 -12.604 1.00 33.35 63 VAL A CA 2
ATOM 1960 C C . VAL A 1 63 ? -3.071 -7.925 -12.885 1.00 21.13 63 VAL A C 2
ATOM 1961 O O . VAL A 1 63 ? -3.569 -8.929 -13.391 1.00 63.53 63 VAL A O 2
ATOM 1974 N N . ASN A 1 64 ? -3.783 -6.853 -12.552 1.00 74.44 64 ASN A N 2
ATOM 1975 C CA . ASN A 1 64 ? -5.224 -6.796 -12.769 1.00 74.32 64 ASN A CA 2
ATOM 1976 C C . ASN A 1 64 ? -5.544 -6.541 -14.239 1.00 42.10 64 ASN A C 2
ATOM 1977 O O . ASN A 1 64 ? -6.096 -5.499 -14.594 1.00 13.33 64 ASN A O 2
ATOM 1988 N N . LEU A 1 65 ? -5.193 -7.499 -15.090 1.00 10.21 65 LEU A N 2
ATOM 1989 C CA . LEU A 1 65 ? -5.443 -7.379 -16.522 1.00 44.22 65 LEU A CA 2
ATOM 1990 C C . LEU A 1 65 ? -5.490 -8.752 -17.184 1.00 25.53 65 LEU A C 2
ATOM 1991 O O . LEU A 1 65 ? -4.809 -9.683 -16.753 1.00 25.10 65 LEU A O 2
ATOM 2007 N N . TRP A 1 66 ? -6.295 -8.871 -18.233 1.00 14.34 66 TRP A N 2
ATOM 2008 C CA . TRP A 1 66 ? -6.429 -10.131 -18.955 1.00 52.42 66 TRP A CA 2
ATOM 2009 C C . TRP A 1 66 ? -5.063 -10.672 -19.362 1.00 74.34 66 TRP A C 2
ATOM 2010 O O . TRP A 1 66 ? -4.454 -10.188 -20.315 1.00 64.44 66 TRP A O 2
ATOM 2031 N N . GLU A 1 67 ? -4.589 -11.679 -18.634 1.00 54.44 67 GLU A N 2
ATOM 2032 C CA . GLU A 1 67 ? -3.294 -12.285 -18.921 1.00 55.54 67 GLU A CA 2
ATOM 2033 C C . GLU A 1 67 ? -3.419 -13.800 -19.047 1.00 21.21 67 GLU A C 2
ATOM 2034 O O . GLU A 1 67 ? -3.467 -14.515 -18.046 1.00 71.51 67 GLU A O 2
ATOM 2046 N N . VAL A 1 68 ? -3.471 -14.283 -20.284 1.00 60.42 68 VAL A N 2
ATOM 2047 C CA . VAL A 1 68 ? -3.589 -15.714 -20.542 1.00 53.51 68 VAL A CA 2
ATOM 2048 C C . VAL A 1 68 ? -2.226 -16.336 -20.823 1.00 52.24 68 VAL A C 2
ATOM 2049 O O . VAL A 1 68 ? -2.077 -17.135 -21.747 1.00 51.22 68 VAL A O 2
ATOM 2062 N N . GLU A 1 69 ? -1.235 -15.964 -20.020 1.00 3.12 69 GLU A N 2
ATOM 2063 C CA . GLU A 1 69 ? 0.117 -16.486 -20.183 1.00 71.13 69 GLU A CA 2
ATOM 2064 C C . GLU A 1 69 ? 0.708 -16.897 -18.838 1.00 0.54 69 GLU A C 2
ATOM 2065 O O . GLU A 1 69 ? 1.384 -16.107 -18.177 1.00 64.23 69 GLU A O 2
ATOM 2077 N N . HIS A 1 70 ? 0.447 -18.137 -18.437 1.00 3.11 70 HIS A N 2
ATOM 2078 C CA . HIS A 1 70 ? 0.953 -18.653 -17.170 1.00 61.20 70 HIS A CA 2
ATOM 2079 C C . HIS A 1 70 ? 0.398 -17.852 -15.996 1.00 44.44 70 HIS A C 2
ATOM 2080 O O . HIS A 1 70 ? 1.021 -17.770 -14.937 1.00 64.13 70 HIS A O 2
ATOM 2094 N N . HIS A 1 71 ? -0.776 -17.261 -16.192 1.00 51.50 71 HIS A N 2
ATOM 2095 C CA . HIS A 1 71 ? -1.415 -16.465 -15.150 1.00 4.15 71 HIS A CA 2
ATOM 2096 C C . HIS A 1 71 ? -0.456 -15.409 -14.608 1.00 43.10 71 HIS A C 2
ATOM 2097 O O . HIS A 1 71 ? -0.415 -15.153 -13.404 1.00 53.42 71 HIS A O 2
ATOM 2111 N N . MET A 1 1 ? 6.122 0.715 -8.111 1.00 40.51 1 MET A N 3
ATOM 2112 C CA . MET A 1 1 ? 7.538 1.062 -8.099 1.00 45.24 1 MET A CA 3
ATOM 2113 C C . MET A 1 1 ? 8.374 -0.084 -7.539 1.00 63.34 1 MET A C 3
ATOM 2114 O O . MET A 1 1 ? 8.614 -0.161 -6.334 1.00 54.01 1 MET A O 3
ATOM 2128 N N . LYS A 1 2 ? 8.816 -0.974 -8.422 1.00 32.55 2 LYS A N 3
ATOM 2129 C CA . LYS A 1 2 ? 9.626 -2.117 -8.016 1.00 71.12 2 LYS A CA 3
ATOM 2130 C C . LYS A 1 2 ? 10.907 -2.195 -8.840 1.00 63.10 2 LYS A C 3
ATOM 2131 O O . LYS A 1 2 ? 10.944 -1.766 -9.994 1.00 34.02 2 LYS A O 3
ATOM 2150 N N . THR A 1 3 ? 11.958 -2.747 -8.241 1.00 20.10 3 THR A N 3
ATOM 2151 C CA . THR A 1 3 ? 13.241 -2.882 -8.919 1.00 50.32 3 THR A CA 3
ATOM 2152 C C . THR A 1 3 ? 13.950 -4.166 -8.504 1.00 50.15 3 THR A C 3
ATOM 2153 O O . THR A 1 3 ? 13.744 -4.672 -7.401 1.00 72.34 3 THR A O 3
ATOM 2164 N N . PHE A 1 4 ? 14.787 -4.688 -9.395 1.00 32.31 4 PHE A N 3
ATOM 2165 C CA . PHE A 1 4 ? 15.527 -5.915 -9.121 1.00 12.41 4 PHE A CA 3
ATOM 2166 C C . PHE A 1 4 ? 16.692 -5.646 -8.173 1.00 61.51 4 PHE A C 3
ATOM 2167 O O . PHE A 1 4 ? 17.487 -4.733 -8.393 1.00 23.42 4 PHE A O 3
ATOM 2184 N N . ALA A 1 5 ? 16.785 -6.449 -7.118 1.00 25.11 5 ALA A N 3
ATOM 2185 C CA . ALA A 1 5 ? 17.853 -6.300 -6.137 1.00 23.20 5 ALA A CA 3
ATOM 2186 C C . ALA A 1 5 ? 19.159 -6.895 -6.653 1.00 4.32 5 ALA A C 3
ATOM 2187 O O . ALA A 1 5 ? 19.154 -7.848 -7.433 1.00 42.55 5 ALA A O 3
ATOM 2194 N N . LEU A 1 6 ? 20.277 -6.327 -6.213 1.00 12.20 6 LEU A N 3
ATOM 2195 C CA . LEU A 1 6 ? 21.592 -6.800 -6.631 1.00 73.50 6 LEU A CA 3
ATOM 2196 C C . LEU A 1 6 ? 22.621 -6.597 -5.524 1.00 1.10 6 LEU A C 3
ATOM 2197 O O . LEU A 1 6 ? 22.288 -6.141 -4.431 1.00 31.04 6 LEU A O 3
ATOM 2213 N N . GLN A 1 7 ? 23.872 -6.936 -5.817 1.00 24.22 7 GLN A N 3
ATOM 2214 C CA . GLN A 1 7 ? 24.950 -6.789 -4.846 1.00 44.11 7 GLN A CA 3
ATOM 2215 C C . GLN A 1 7 ? 24.980 -5.375 -4.276 1.00 12.23 7 GLN A C 3
ATOM 2216 O O . GLN A 1 7 ? 25.052 -4.397 -5.018 1.00 44.51 7 GLN A O 3
ATOM 2230 N N . GLY A 1 8 ? 24.922 -5.275 -2.951 1.00 4.20 8 GLY A N 3
ATOM 2231 C CA . GLY A 1 8 ? 24.943 -3.976 -2.303 1.00 61.24 8 GLY A CA 3
ATOM 2232 C C . GLY A 1 8 ? 23.755 -3.118 -2.688 1.00 15.31 8 GLY A C 3
ATOM 2233 O O . GLY A 1 8 ? 23.813 -1.891 -2.603 1.00 41.24 8 GLY A O 3
ATOM 2237 N N . ASP A 1 9 ? 22.674 -3.763 -3.113 1.00 12.32 9 ASP A N 3
ATOM 2238 C CA . ASP A 1 9 ? 21.466 -3.050 -3.513 1.00 31.14 9 ASP A CA 3
ATOM 2239 C C . ASP A 1 9 ? 20.250 -3.572 -2.753 1.00 23.20 9 ASP A C 3
ATOM 2240 O O . ASP A 1 9 ? 19.118 -3.473 -3.227 1.00 0.20 9 ASP A O 3
ATOM 2249 N N . THR A 1 10 ? 20.492 -4.130 -1.571 1.00 23.42 10 THR A N 3
ATOM 2250 C CA . THR A 1 10 ? 19.419 -4.670 -0.746 1.00 73.34 10 THR A CA 3
ATOM 2251 C C . THR A 1 10 ? 18.583 -3.554 -0.132 1.00 13.42 10 THR A C 3
ATOM 2252 O O . THR A 1 10 ? 18.864 -2.371 -0.332 1.00 71.32 10 THR A O 3
ATOM 2263 N N . LEU A 1 11 ? 17.554 -3.935 0.618 1.00 44.12 11 LEU A N 3
ATOM 2264 C CA . LEU A 1 11 ? 16.677 -2.965 1.263 1.00 12.34 11 LEU A CA 3
ATOM 2265 C C . LEU A 1 11 ? 17.487 -1.918 2.022 1.00 33.32 11 LEU A C 3
ATOM 2266 O O . LEU A 1 11 ? 17.148 -0.735 2.019 1.00 10.31 11 LEU A O 3
ATOM 2282 N N . ASP A 1 12 ? 18.558 -2.362 2.669 1.00 24.43 12 ASP A N 3
ATOM 2283 C CA . ASP A 1 12 ? 19.419 -1.464 3.430 1.00 42.21 12 ASP A CA 3
ATOM 2284 C C . ASP A 1 12 ? 19.873 -0.288 2.570 1.00 73.31 12 ASP A C 3
ATOM 2285 O O . ASP A 1 12 ? 19.938 0.848 3.039 1.00 64.52 12 ASP A O 3
ATOM 2294 N N . ALA A 1 13 ? 20.185 -0.570 1.309 1.00 4.12 13 ALA A N 3
ATOM 2295 C CA . ALA A 1 13 ? 20.632 0.464 0.384 1.00 72.13 13 ALA A CA 3
ATOM 2296 C C . ALA A 1 13 ? 19.448 1.127 -0.311 1.00 55.31 13 ALA A C 3
ATOM 2297 O O . ALA A 1 13 ? 19.324 2.352 -0.314 1.00 5.51 13 ALA A O 3
ATOM 2304 N N . ILE A 1 14 ? 18.580 0.311 -0.899 1.00 54.13 14 ILE A N 3
ATOM 2305 C CA . ILE A 1 14 ? 17.405 0.820 -1.597 1.00 23.11 14 ILE A CA 3
ATOM 2306 C C . ILE A 1 14 ? 16.631 1.803 -0.725 1.00 70.33 14 ILE A C 3
ATOM 2307 O O . ILE A 1 14 ? 16.323 2.917 -1.151 1.00 24.20 14 ILE A O 3
ATOM 2323 N N . CYS A 1 15 ? 16.321 1.384 0.496 1.00 34.24 15 CYS A N 3
ATOM 2324 C CA . CYS A 1 15 ? 15.583 2.228 1.430 1.00 72.23 15 CYS A CA 3
ATOM 2325 C C . CYS A 1 15 ? 16.282 3.570 1.619 1.00 24.20 15 CYS A C 3
ATOM 2326 O O . CYS A 1 15 ? 15.644 4.578 1.921 1.00 35.10 15 CYS A O 3
ATOM 2334 N N . VAL A 1 16 ? 17.600 3.575 1.441 1.00 33.20 16 VAL A N 3
ATOM 2335 C CA . VAL A 1 16 ? 18.387 4.793 1.593 1.00 70.43 16 VAL A CA 3
ATOM 2336 C C . VAL A 1 16 ? 18.433 5.583 0.290 1.00 64.22 16 VAL A C 3
ATOM 2337 O O . VAL A 1 16 ? 18.529 6.810 0.299 1.00 13.25 16 VAL A O 3
ATOM 2350 N N . ARG A 1 17 ? 18.365 4.871 -0.830 1.00 61.13 17 ARG A N 3
ATOM 2351 C CA . ARG A 1 17 ? 18.400 5.506 -2.142 1.00 60.33 17 ARG A CA 3
ATOM 2352 C C . ARG A 1 17 ? 17.005 5.954 -2.567 1.00 14.03 17 ARG A C 3
ATOM 2353 O O . ARG A 1 17 ? 16.847 6.690 -3.541 1.00 65.24 17 ARG A O 3
ATOM 2374 N N . TYR A 1 18 ? 15.995 5.505 -1.829 1.00 40.42 18 TYR A N 3
ATOM 2375 C CA . TYR A 1 18 ? 14.613 5.858 -2.131 1.00 34.34 18 TYR A CA 3
ATOM 2376 C C . TYR A 1 18 ? 14.060 6.832 -1.094 1.00 63.33 18 TYR A C 3
ATOM 2377 O O . TYR A 1 18 ? 13.688 7.959 -1.421 1.00 70.24 18 TYR A O 3
ATOM 2395 N N . TYR A 1 19 ? 14.011 6.389 0.157 1.00 61.41 19 TYR A N 3
ATOM 2396 C CA . TYR A 1 19 ? 13.503 7.219 1.242 1.00 20.04 19 TYR A CA 3
ATOM 2397 C C . TYR A 1 19 ? 14.642 7.945 1.952 1.00 30.42 19 TYR A C 3
ATOM 2398 O O . TYR A 1 19 ? 14.491 9.085 2.388 1.00 14.01 19 TYR A O 3
ATOM 2416 N N . GLY A 1 20 ? 15.784 7.273 2.064 1.00 44.45 20 GLY A N 3
ATOM 2417 C CA . GLY A 1 20 ? 16.934 7.869 2.720 1.00 35.32 20 GLY A CA 3
ATOM 2418 C C . GLY A 1 20 ? 17.022 7.494 4.186 1.00 22.32 20 GLY A C 3
ATOM 2419 O O . GLY A 1 20 ? 17.602 8.227 4.987 1.00 32.14 20 GLY A O 3
ATOM 2423 N N . ARG A 1 21 ? 16.445 6.350 4.539 1.00 71.33 21 ARG A N 3
ATOM 2424 C CA . ARG A 1 21 ? 16.459 5.880 5.919 1.00 52.40 21 ARG A CA 3
ATOM 2425 C C . ARG A 1 21 ? 16.054 4.411 5.998 1.00 51.32 21 ARG A C 3
ATOM 2426 O O . ARG A 1 21 ? 15.453 3.870 5.069 1.00 41.32 21 ARG A O 3
ATOM 2447 N N . THR A 1 22 ? 16.388 3.770 7.113 1.00 33.34 22 THR A N 3
ATOM 2448 C CA . THR A 1 22 ? 16.061 2.364 7.313 1.00 30.53 22 THR A CA 3
ATOM 2449 C C . THR A 1 22 ? 15.133 2.179 8.509 1.00 50.25 22 THR A C 3
ATOM 2450 O O . THR A 1 22 ? 14.348 1.233 8.556 1.00 61.24 22 THR A O 3
ATOM 2461 N N . GLU A 1 23 ? 15.228 3.090 9.472 1.00 42.20 23 GLU A N 3
ATOM 2462 C CA . GLU A 1 23 ? 14.396 3.026 10.668 1.00 40.43 23 GLU A CA 3
ATOM 2463 C C . GLU A 1 23 ? 12.945 3.367 10.340 1.00 42.24 23 GLU A C 3
ATOM 2464 O O . GLU A 1 23 ? 12.626 4.504 9.996 1.00 54.40 23 GLU A O 3
ATOM 2476 N N . GLY A 1 24 ? 12.070 2.372 10.448 1.00 64.32 24 GLY A N 3
ATOM 2477 C CA . GLY A 1 24 ? 10.664 2.585 10.159 1.00 63.01 24 GLY A CA 3
ATOM 2478 C C . GLY A 1 24 ? 10.295 2.182 8.745 1.00 44.11 24 GLY A C 3
ATOM 2479 O O . GLY A 1 24 ? 9.121 1.982 8.435 1.00 51.42 24 GLY A O 3
ATOM 2483 N N . VAL A 1 25 ? 11.301 2.064 7.883 1.00 31.25 25 VAL A N 3
ATOM 2484 C CA . VAL A 1 25 ? 11.076 1.683 6.494 1.00 25.21 25 VAL A CA 3
ATOM 2485 C C . VAL A 1 25 ? 11.339 0.196 6.283 1.00 72.03 25 VAL A C 3
ATOM 2486 O O . VAL A 1 25 ? 10.595 -0.482 5.574 1.00 33.32 25 VAL A O 3
ATOM 2499 N N . VAL A 1 26 ? 12.402 -0.306 6.903 1.00 41.22 26 VAL A N 3
ATOM 2500 C CA . VAL A 1 26 ? 12.763 -1.714 6.784 1.00 14.43 26 VAL A CA 3
ATOM 2501 C C . VAL A 1 26 ? 11.601 -2.614 7.188 1.00 32.32 26 VAL A C 3
ATOM 2502 O O . VAL A 1 26 ? 11.502 -3.755 6.738 1.00 22.22 26 VAL A O 3
ATOM 2515 N N . GLU A 1 27 ? 10.723 -2.093 8.039 1.00 10.35 27 GLU A N 3
ATOM 2516 C CA . GLU A 1 27 ? 9.567 -2.851 8.504 1.00 3.12 27 GLU A CA 3
ATOM 2517 C C . GLU A 1 27 ? 8.453 -2.838 7.461 1.00 23.44 27 GLU A C 3
ATOM 2518 O O . GLU A 1 27 ? 7.689 -3.796 7.340 1.00 33.25 27 GLU A O 3
ATOM 2530 N N . THR A 1 28 ? 8.367 -1.745 6.709 1.00 32.53 28 THR A N 3
ATOM 2531 C CA . THR A 1 28 ? 7.346 -1.606 5.678 1.00 4.01 28 THR A CA 3
ATOM 2532 C C . THR A 1 28 ? 7.579 -2.590 4.538 1.00 62.25 28 THR A C 3
ATOM 2533 O O . THR A 1 28 ? 6.747 -3.458 4.274 1.00 63.52 28 THR A O 3
ATOM 2544 N N . VAL A 1 29 ? 8.716 -2.450 3.864 1.00 43.44 29 VAL A N 3
ATOM 2545 C CA . VAL A 1 29 ? 9.060 -3.328 2.752 1.00 75.14 29 VAL A CA 3
ATOM 2546 C C . VAL A 1 29 ? 9.011 -4.792 3.173 1.00 74.42 29 VAL A C 3
ATOM 2547 O O . VAL A 1 29 ? 8.785 -5.680 2.349 1.00 43.23 29 VAL A O 3
ATOM 2560 N N . LEU A 1 30 ? 9.222 -5.039 4.461 1.00 64.12 30 LEU A N 3
ATOM 2561 C CA . LEU A 1 30 ? 9.202 -6.397 4.993 1.00 31.22 30 LEU A CA 3
ATOM 2562 C C . LEU A 1 30 ? 7.790 -6.973 4.962 1.00 32.01 30 LEU A C 3
ATOM 2563 O O . LEU A 1 30 ? 7.605 -8.183 4.838 1.00 61.31 30 LEU A O 3
ATOM 2579 N N . ALA A 1 31 ? 6.797 -6.097 5.074 1.00 75.13 31 ALA A N 3
ATOM 2580 C CA . ALA A 1 31 ? 5.401 -6.518 5.054 1.00 1.00 31 ALA A CA 3
ATOM 2581 C C . ALA A 1 31 ? 4.896 -6.679 3.624 1.00 24.11 31 ALA A C 3
ATOM 2582 O O . ALA A 1 31 ? 4.015 -7.494 3.355 1.00 33.33 31 ALA A O 3
ATOM 2589 N N . ALA A 1 32 ? 5.461 -5.896 2.710 1.00 20.35 32 ALA A N 3
ATOM 2590 C CA . ALA A 1 32 ? 5.069 -5.954 1.308 1.00 52.42 32 ALA A CA 3
ATOM 2591 C C . ALA A 1 32 ? 5.836 -7.043 0.567 1.00 25.32 32 ALA A C 3
ATOM 2592 O O . ALA A 1 32 ? 5.358 -7.586 -0.427 1.00 75.24 32 ALA A O 3
ATOM 2599 N N . ASN A 1 33 ? 7.031 -7.358 1.059 1.00 53.34 33 ASN A N 3
ATOM 2600 C CA . ASN A 1 33 ? 7.865 -8.382 0.442 1.00 64.31 33 ASN A CA 3
ATOM 2601 C C . ASN A 1 33 ? 8.290 -9.428 1.468 1.00 25.12 33 ASN A C 3
ATOM 2602 O O . ASN A 1 33 ? 9.438 -9.468 1.912 1.00 1.43 33 ASN A O 3
ATOM 2613 N N . PRO A 1 34 ? 7.344 -10.297 1.854 1.00 2.35 34 PRO A N 3
ATOM 2614 C CA . PRO A 1 34 ? 7.597 -11.360 2.832 1.00 50.23 34 PRO A CA 3
ATOM 2615 C C . PRO A 1 34 ? 8.510 -12.449 2.280 1.00 22.20 34 PRO A C 3
ATOM 2616 O O . PRO A 1 34 ? 8.594 -12.648 1.069 1.00 41.01 34 PRO A O 3
ATOM 2627 N N . GLY A 1 35 ? 9.193 -13.153 3.178 1.00 63.34 35 GLY A N 3
ATOM 2628 C CA . GLY A 1 35 ? 10.091 -14.214 2.761 1.00 63.43 35 GLY A CA 3
ATOM 2629 C C . GLY A 1 35 ? 11.450 -13.692 2.340 1.00 44.22 35 GLY A C 3
ATOM 2630 O O . GLY A 1 35 ? 12.350 -14.469 2.018 1.00 44.21 35 GLY A O 3
ATOM 2634 N N . LEU A 1 36 ? 11.601 -12.372 2.340 1.00 51.10 36 LEU A N 3
ATOM 2635 C CA . LEU A 1 36 ? 12.860 -11.745 1.953 1.00 23.35 36 LEU A CA 3
ATOM 2636 C C . LEU A 1 36 ? 13.839 -11.723 3.123 1.00 21.31 36 LEU A C 3
ATOM 2637 O O . LEU A 1 36 ? 15.047 -11.867 2.937 1.00 30.33 36 LEU A O 3
ATOM 2653 N N . ALA A 1 37 ? 13.309 -11.544 4.328 1.00 33.25 37 ALA A N 3
ATOM 2654 C CA . ALA A 1 37 ? 14.135 -11.508 5.529 1.00 52.11 37 ALA A CA 3
ATOM 2655 C C . ALA A 1 37 ? 14.824 -12.848 5.762 1.00 73.21 37 ALA A C 3
ATOM 2656 O O . ALA A 1 37 ? 15.870 -12.914 6.405 1.00 24.14 37 ALA A O 3
ATOM 2663 N N . GLU A 1 38 ? 14.229 -13.914 5.235 1.00 53.20 38 GLU A N 3
ATOM 2664 C CA . GLU A 1 38 ? 14.786 -15.253 5.388 1.00 12.40 38 GLU A CA 3
ATOM 2665 C C . GLU A 1 38 ? 15.758 -15.570 4.256 1.00 43.03 38 GLU A C 3
ATOM 2666 O O . GLU A 1 38 ? 16.446 -16.592 4.281 1.00 40.44 38 GLU A O 3
ATOM 2678 N N . LEU A 1 39 ? 15.810 -14.688 3.264 1.00 72.03 39 LEU A N 3
ATOM 2679 C CA . LEU A 1 39 ? 16.697 -14.873 2.121 1.00 64.02 39 LEU A CA 3
ATOM 2680 C C . LEU A 1 39 ? 18.130 -15.128 2.579 1.00 34.13 39 LEU A C 3
ATOM 2681 O O . LEU A 1 39 ? 18.753 -16.112 2.183 1.00 43.42 39 LEU A O 3
ATOM 2697 N N . GLY A 1 40 ? 18.645 -14.235 3.420 1.00 74.45 40 GLY A N 3
ATOM 2698 C CA . GLY A 1 40 ? 19.999 -14.383 3.920 1.00 12.11 40 GLY A CA 3
ATOM 2699 C C . GLY A 1 40 ? 20.631 -13.054 4.283 1.00 13.31 40 GLY A C 3
ATOM 2700 O O . GLY A 1 40 ? 19.933 -12.102 4.631 1.00 51.53 40 GLY A O 3
ATOM 2704 N N . ALA A 1 41 ? 21.956 -12.989 4.204 1.00 53.01 41 ALA A N 3
ATOM 2705 C CA . ALA A 1 41 ? 22.681 -11.767 4.527 1.00 44.35 41 ALA A CA 3
ATOM 2706 C C . ALA A 1 41 ? 22.483 -10.709 3.446 1.00 63.21 41 ALA A C 3
ATOM 2707 O O . ALA A 1 41 ? 22.078 -9.582 3.733 1.00 64.54 41 ALA A O 3
ATOM 2714 N N . VAL A 1 42 ? 22.772 -11.079 2.202 1.00 31.12 42 VAL A N 3
ATOM 2715 C CA . VAL A 1 42 ? 22.625 -10.162 1.078 1.00 30.13 42 VAL A CA 3
ATOM 2716 C C . VAL A 1 42 ? 21.660 -10.719 0.037 1.00 2.23 42 VAL A C 3
ATOM 2717 O O . VAL A 1 42 ? 21.728 -11.895 -0.322 1.00 62.01 42 VAL A O 3
ATOM 2730 N N . LEU A 1 43 ? 20.762 -9.867 -0.444 1.00 43.44 43 LEU A N 3
ATOM 2731 C CA . LEU A 1 43 ? 19.782 -10.273 -1.446 1.00 4.40 43 LEU A CA 3
ATOM 2732 C C . LEU A 1 43 ? 20.472 -10.756 -2.718 1.00 31.54 43 LEU A C 3
ATOM 2733 O O . LEU A 1 43 ? 21.637 -10.454 -2.975 1.00 24.35 43 LEU A O 3
ATOM 2749 N N . PRO A 1 44 ? 19.736 -11.524 -3.535 1.00 32.33 44 PRO A N 3
ATOM 2750 C CA . PRO A 1 44 ? 20.255 -12.064 -4.795 1.00 1.11 44 PRO A CA 3
ATOM 2751 C C . PRO A 1 44 ? 20.468 -10.980 -5.846 1.00 3.44 44 PRO A C 3
ATOM 2752 O O . PRO A 1 44 ? 20.366 -9.788 -5.552 1.00 51.03 44 PRO A O 3
ATOM 2763 N N . HIS A 1 45 ? 20.765 -11.400 -7.071 1.00 40.24 45 HIS A N 3
ATOM 2764 C CA . HIS A 1 45 ? 20.992 -10.464 -8.167 1.00 14.44 45 HIS A CA 3
ATOM 2765 C C . HIS A 1 45 ? 20.034 -10.737 -9.322 1.00 72.22 45 HIS A C 3
ATOM 2766 O O . HIS A 1 45 ? 20.386 -11.415 -10.287 1.00 4.52 45 HIS A O 3
ATOM 2780 N N . GLY A 1 46 ? 18.819 -10.206 -9.217 1.00 4.12 46 GLY A N 3
ATOM 2781 C CA . GLY A 1 46 ? 17.830 -10.405 -10.259 1.00 54.02 46 GLY A CA 3
ATOM 2782 C C . GLY A 1 46 ? 16.420 -10.495 -9.710 1.00 74.41 46 GLY A C 3
ATOM 2783 O O . GLY A 1 46 ? 15.446 -10.396 -10.458 1.00 31.24 46 GLY A O 3
ATOM 2787 N N . THR A 1 47 ? 16.308 -10.686 -8.399 1.00 74.32 47 THR A N 3
ATOM 2788 C CA . THR A 1 47 ? 15.007 -10.793 -7.751 1.00 32.33 47 THR A CA 3
ATOM 2789 C C . THR A 1 47 ? 14.331 -9.431 -7.645 1.00 43.22 47 THR A C 3
ATOM 2790 O O . THR A 1 47 ? 14.912 -8.478 -7.127 1.00 4.12 47 THR A O 3
ATOM 2801 N N . ALA A 1 48 ? 13.101 -9.346 -8.139 1.00 54.25 48 ALA A N 3
ATOM 2802 C CA . ALA A 1 48 ? 12.345 -8.100 -8.098 1.00 0.01 48 ALA A CA 3
ATOM 2803 C C . ALA A 1 48 ? 12.038 -7.692 -6.661 1.00 52.11 48 ALA A C 3
ATOM 2804 O O . ALA A 1 48 ? 11.982 -8.534 -5.764 1.00 41.44 48 ALA A O 3
ATOM 2811 N N . VAL A 1 49 ? 11.840 -6.395 -6.449 1.00 14.24 49 VAL A N 3
ATOM 2812 C CA . VAL A 1 49 ? 11.537 -5.875 -5.120 1.00 65.13 49 VAL A CA 3
ATOM 2813 C C . VAL A 1 49 ? 10.638 -4.647 -5.202 1.00 75.21 49 VAL A C 3
ATOM 2814 O O . VAL A 1 49 ? 10.986 -3.652 -5.836 1.00 2.34 49 VAL A O 3
ATOM 2827 N N . GLU A 1 50 ? 9.478 -4.726 -4.556 1.00 42.22 50 GLU A N 3
ATOM 2828 C CA . GLU A 1 50 ? 8.528 -3.620 -4.557 1.00 12.03 50 GLU A CA 3
ATOM 2829 C C . GLU A 1 50 ? 8.876 -2.603 -3.473 1.00 73.14 50 GLU A C 3
ATOM 2830 O O . GLU A 1 50 ? 9.415 -2.957 -2.424 1.00 11.11 50 GLU A O 3
ATOM 2842 N N . LEU A 1 51 ? 8.564 -1.339 -3.735 1.00 42.44 51 LEU A N 3
ATOM 2843 C CA . LEU A 1 51 ? 8.844 -0.269 -2.784 1.00 12.22 51 LEU A CA 3
ATOM 2844 C C . LEU A 1 51 ? 7.551 0.371 -2.289 1.00 12.24 51 LEU A C 3
ATOM 2845 O O . LEU A 1 51 ? 7.013 1.295 -2.899 1.00 41.22 51 LEU A O 3
ATOM 2861 N N . PRO A 1 52 ? 7.039 -0.129 -1.154 1.00 24.00 52 PRO A N 3
ATOM 2862 C CA . PRO A 1 52 ? 5.805 0.381 -0.550 1.00 31.22 52 PRO A CA 3
ATOM 2863 C C . PRO A 1 52 ? 5.978 1.780 0.030 1.00 43.41 52 PRO A C 3
ATOM 2864 O O . PRO A 1 52 ? 7.098 2.217 0.300 1.00 75.43 52 PRO A O 3
ATOM 2875 N N . ASP A 1 53 ? 4.865 2.479 0.219 1.00 14.35 53 ASP A N 3
ATOM 2876 C CA . ASP A 1 53 ? 4.894 3.830 0.769 1.00 34.31 53 ASP A CA 3
ATOM 2877 C C . ASP A 1 53 ? 5.629 4.782 -0.168 1.00 41.33 53 ASP A C 3
ATOM 2878 O O . ASP A 1 53 ? 6.391 5.642 0.275 1.00 20.53 53 ASP A O 3
ATOM 2887 N N . VAL A 1 54 ? 5.396 4.623 -1.467 1.00 44.24 54 VAL A N 3
ATOM 2888 C CA . VAL A 1 54 ? 6.037 5.469 -2.468 1.00 34.21 54 VAL A CA 3
ATOM 2889 C C . VAL A 1 54 ? 5.005 6.098 -3.398 1.00 32.45 54 VAL A C 3
ATOM 2890 O O . VAL A 1 54 ? 4.001 5.473 -3.738 1.00 54.13 54 VAL A O 3
ATOM 2903 N N . GLN A 1 55 ? 5.260 7.337 -3.804 1.00 62.23 55 GLN A N 3
ATOM 2904 C CA . GLN A 1 55 ? 4.353 8.050 -4.695 1.00 13.30 55 GLN A CA 3
ATOM 2905 C C . GLN A 1 55 ? 5.099 8.601 -5.906 1.00 20.42 55 GLN A C 3
ATOM 2906 O O . GLN A 1 55 ? 6.328 8.549 -5.968 1.00 11.22 55 GLN A O 3
ATOM 2920 N N . THR A 1 56 ? 4.348 9.127 -6.868 1.00 44.54 56 THR A N 3
ATOM 2921 C CA . THR A 1 56 ? 4.938 9.686 -8.078 1.00 64.04 56 THR A CA 3
ATOM 2922 C C . THR A 1 56 ? 5.650 8.610 -8.890 1.00 61.13 56 THR A C 3
ATOM 2923 O O . THR A 1 56 ? 6.769 8.813 -9.362 1.00 35.12 56 THR A O 3
ATOM 2934 N N . ALA A 1 57 ? 4.994 7.465 -9.050 1.00 43.12 57 ALA A N 3
ATOM 2935 C CA . ALA A 1 57 ? 5.564 6.358 -9.808 1.00 32.10 57 ALA A CA 3
ATOM 2936 C C . ALA A 1 57 ? 4.527 5.740 -10.741 1.00 5.52 57 ALA A C 3
ATOM 2937 O O . ALA A 1 57 ? 3.320 5.907 -10.564 1.00 45.23 57 ALA A O 3
ATOM 2944 N N . PRO A 1 58 ? 5.007 5.010 -11.759 1.00 12.42 58 PRO A N 3
ATOM 2945 C CA . PRO A 1 58 ? 4.138 4.354 -12.740 1.00 30.41 58 PRO A CA 3
ATOM 2946 C C . PRO A 1 58 ? 3.364 3.186 -12.138 1.00 74.24 58 PRO A C 3
ATOM 2947 O O . PRO A 1 58 ? 3.651 2.744 -11.026 1.00 1.53 58 PRO A O 3
ATOM 2958 N N . VAL A 1 59 ? 2.380 2.689 -12.881 1.00 72.45 59 VAL A N 3
ATOM 2959 C CA . VAL A 1 59 ? 1.565 1.570 -12.422 1.00 12.51 59 VAL A CA 3
ATOM 2960 C C . VAL A 1 59 ? 1.501 0.468 -13.473 1.00 50.32 59 VAL A C 3
ATOM 2961 O O . VAL A 1 59 ? 1.120 0.710 -14.618 1.00 63.12 59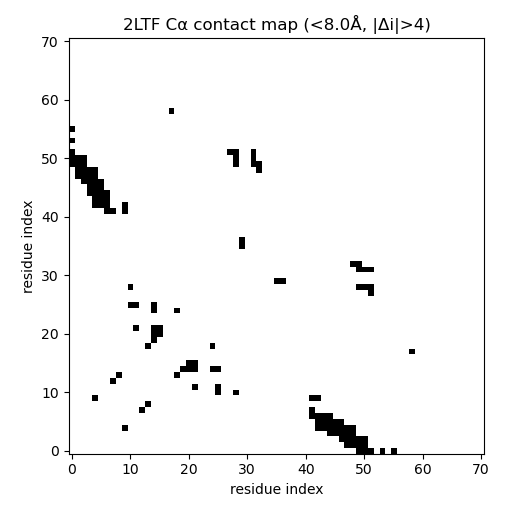 VAL A O 3
ATOM 2974 N N . ALA A 1 60 ? 1.876 -0.743 -13.076 1.00 32.31 60 ALA A N 3
ATOM 2975 C CA . ALA A 1 60 ? 1.859 -1.884 -13.983 1.00 72.01 60 ALA A CA 3
ATOM 2976 C C . ALA A 1 60 ? 0.441 -2.413 -14.174 1.00 3.41 60 ALA A C 3
ATOM 2977 O O . ALA A 1 60 ? -0.300 -2.589 -13.208 1.00 22.24 60 ALA A O 3
ATOM 2984 N N . GLU A 1 61 ? 0.071 -2.662 -15.426 1.00 62.50 61 GLU A N 3
ATOM 2985 C CA . GLU A 1 61 ? -1.259 -3.169 -15.742 1.00 60.50 61 GLU A CA 3
ATOM 2986 C C . GLU A 1 61 ? -1.192 -4.624 -16.199 1.00 54.11 61 GLU A C 3
ATOM 2987 O O . GLU A 1 61 ? -1.963 -5.053 -17.059 1.00 20.14 61 GLU A O 3
ATOM 2999 N N . THR A 1 62 ? -0.265 -5.379 -15.618 1.00 42.24 62 THR A N 3
ATOM 3000 C CA . THR A 1 62 ? -0.095 -6.784 -15.966 1.00 53.01 62 THR A CA 3
ATOM 3001 C C . THR A 1 62 ? -0.121 -7.665 -14.722 1.00 65.04 62 THR A C 3
ATOM 3002 O O . THR A 1 62 ? 0.924 -7.988 -14.156 1.00 41.44 62 THR A O 3
ATOM 3013 N N . VAL A 1 63 ? -1.320 -8.053 -14.301 1.00 54.55 63 VAL A N 3
ATOM 3014 C CA . VAL A 1 63 ? -1.481 -8.899 -13.125 1.00 14.40 63 VAL A CA 3
ATOM 3015 C C . VAL A 1 63 ? -2.665 -9.846 -13.287 1.00 64.24 63 VAL A C 3
ATOM 3016 O O . VAL A 1 63 ? -3.781 -9.417 -13.575 1.00 33.45 63 VAL A O 3
ATOM 3029 N N . ASN A 1 64 ? -2.411 -11.138 -13.101 1.00 13.51 64 ASN A N 3
ATOM 3030 C CA . ASN A 1 64 ? -3.456 -12.147 -13.227 1.00 31.33 64 ASN A CA 3
ATOM 3031 C C . ASN A 1 64 ? -3.793 -12.753 -11.868 1.00 33.41 64 ASN A C 3
ATOM 3032 O O . ASN A 1 64 ? -3.678 -13.964 -11.670 1.00 5.45 64 ASN A O 3
ATOM 3043 N N . LEU A 1 65 ? -4.211 -11.905 -10.935 1.00 54.12 65 LEU A N 3
ATOM 3044 C CA . LEU A 1 65 ? -4.567 -12.356 -9.594 1.00 63.22 65 LEU A CA 3
ATOM 3045 C C . LEU A 1 65 ? -5.842 -11.673 -9.110 1.00 24.13 65 LEU A C 3
ATOM 3046 O O . LEU A 1 65 ? -6.430 -10.859 -9.821 1.00 41.12 65 LEU A O 3
ATOM 3062 N N . TRP A 1 66 ? -6.261 -12.008 -7.895 1.00 60.51 66 TRP A N 3
ATOM 3063 C CA . TRP A 1 66 ? -7.465 -11.425 -7.315 1.00 33.45 66 TRP A CA 3
ATOM 3064 C C . TRP A 1 66 ? -7.142 -10.683 -6.023 1.00 12.42 66 TRP A C 3
ATOM 3065 O O . TRP A 1 66 ? -6.985 -11.296 -4.967 1.00 41.55 66 TRP A O 3
ATOM 3086 N N . GLU A 1 67 ? -7.045 -9.360 -6.114 1.00 0.10 67 GLU A N 3
ATOM 3087 C CA . GLU A 1 67 ? -6.740 -8.535 -4.951 1.00 22.11 67 GLU A CA 3
ATOM 3088 C C . GLU A 1 67 ? -7.843 -7.510 -4.706 1.00 54.02 67 GLU A C 3
ATOM 3089 O O . GLU A 1 67 ? -7.601 -6.442 -4.144 1.00 23.01 67 GLU A O 3
ATOM 3101 N N . VAL A 1 68 ? -9.057 -7.843 -5.134 1.00 14.35 68 VAL A N 3
ATOM 3102 C CA . VAL A 1 68 ? -10.199 -6.952 -4.961 1.00 72.51 68 VAL A CA 3
ATOM 3103 C C . VAL A 1 68 ? -11.086 -7.413 -3.809 1.00 42.44 68 VAL A C 3
ATOM 3104 O O . VAL A 1 68 ? -11.757 -6.604 -3.169 1.00 61.11 68 VAL A O 3
ATOM 3117 N N . GLU A 1 69 ? -11.083 -8.717 -3.552 1.00 5.23 69 GLU A N 3
ATOM 3118 C CA . GLU A 1 69 ? -11.888 -9.284 -2.477 1.00 25.35 69 GLU A CA 3
ATOM 3119 C C . GLU A 1 69 ? -11.013 -9.665 -1.285 1.00 73.01 69 GLU A C 3
ATOM 3120 O O . GLU A 1 69 ? -11.165 -10.742 -0.708 1.00 73.43 69 GLU A O 3
ATOM 3132 N N . HIS A 1 70 ? -10.097 -8.773 -0.922 1.00 61.21 70 HIS A N 3
ATOM 3133 C CA . HIS A 1 70 ? -9.198 -9.015 0.201 1.00 44.24 70 HIS A CA 3
ATOM 3134 C C . HIS A 1 70 ? -9.425 -7.991 1.309 1.00 72.30 70 HIS A C 3
ATOM 3135 O O . HIS A 1 70 ? -8.702 -6.999 1.410 1.00 35.30 70 HIS A O 3
ATOM 3149 N N . HIS A 1 71 ? -10.434 -8.238 2.138 1.00 34.40 71 HIS A N 3
ATOM 3150 C CA . HIS A 1 71 ? -10.757 -7.338 3.239 1.00 33.02 71 HIS A CA 3
ATOM 3151 C C . HIS A 1 71 ? -11.008 -5.922 2.728 1.00 63.50 71 HIS A C 3
ATOM 3152 O O . HIS A 1 71 ? -10.212 -5.015 2.972 1.00 51.44 71 HIS A O 3
ATOM 3166 N N . MET A 1 1 ? 1.868 2.187 2.844 1.00 41.54 1 MET A N 4
ATOM 3167 C CA . MET A 1 1 ? 2.535 1.928 1.573 1.00 73.31 1 MET A CA 4
ATOM 3168 C C . MET A 1 1 ? 3.545 0.793 1.711 1.00 73.13 1 MET A C 4
ATOM 3169 O O . MET A 1 1 ? 4.739 1.030 1.893 1.00 61.41 1 MET A O 4
ATOM 3183 N N . LYS A 1 2 ? 3.058 -0.440 1.623 1.00 71.30 2 LYS A N 4
ATOM 3184 C CA . LYS A 1 2 ? 3.917 -1.613 1.737 1.00 44.52 2 LYS A CA 4
ATOM 3185 C C . LYS A 1 2 ? 3.684 -2.573 0.575 1.00 22.11 2 LYS A C 4
ATOM 3186 O O . LYS A 1 2 ? 2.585 -2.642 0.024 1.00 62.44 2 LYS A O 4
ATOM 3205 N N . THR A 1 3 ? 4.725 -3.315 0.208 1.00 52.40 3 THR A N 4
ATOM 3206 C CA . THR A 1 3 ? 4.633 -4.271 -0.888 1.00 21.34 3 THR A CA 4
ATOM 3207 C C . THR A 1 3 ? 5.369 -5.564 -0.552 1.00 15.30 3 THR A C 4
ATOM 3208 O O . THR A 1 3 ? 6.201 -5.599 0.354 1.00 1.43 3 THR A O 4
ATOM 3219 N N . PHE A 1 4 ? 5.057 -6.625 -1.289 1.00 14.15 4 PHE A N 4
ATOM 3220 C CA . PHE A 1 4 ? 5.688 -7.921 -1.068 1.00 43.34 4 PHE A CA 4
ATOM 3221 C C . PHE A 1 4 ? 7.104 -7.939 -1.637 1.00 61.10 4 PHE A C 4
ATOM 3222 O O . PHE A 1 4 ? 7.376 -7.335 -2.674 1.00 11.41 4 PHE A O 4
ATOM 3239 N N . ALA A 1 5 ? 8.002 -8.637 -0.950 1.00 3.14 5 ALA A N 4
ATOM 3240 C CA . ALA A 1 5 ? 9.390 -8.736 -1.386 1.00 14.21 5 ALA A CA 4
ATOM 3241 C C . ALA A 1 5 ? 9.622 -10.009 -2.192 1.00 22.43 5 ALA A C 4
ATOM 3242 O O . ALA A 1 5 ? 9.735 -11.100 -1.630 1.00 40.21 5 ALA A O 4
ATOM 3249 N N . LEU A 1 6 ? 9.692 -9.865 -3.510 1.00 43.14 6 LEU A N 4
ATOM 3250 C CA . LEU A 1 6 ? 9.911 -11.005 -4.394 1.00 50.54 6 LEU A CA 4
ATOM 3251 C C . LEU A 1 6 ? 11.373 -11.092 -4.819 1.00 5.23 6 LEU A C 4
ATOM 3252 O O . LEU A 1 6 ? 12.208 -10.307 -4.369 1.00 15.15 6 LEU A O 4
ATOM 3268 N N . GLN A 1 7 ? 11.676 -12.050 -5.689 1.00 13.01 7 GLN A N 4
ATOM 3269 C CA . GLN A 1 7 ? 13.037 -12.238 -6.175 1.00 25.01 7 GLN A CA 4
ATOM 3270 C C . GLN A 1 7 ? 13.609 -10.930 -6.712 1.00 62.20 7 GLN A C 4
ATOM 3271 O O . GLN A 1 7 ? 13.084 -10.356 -7.665 1.00 34.13 7 GLN A O 4
ATOM 3285 N N . GLY A 1 8 ? 14.690 -10.464 -6.093 1.00 50.04 8 GLY A N 4
ATOM 3286 C CA . GLY A 1 8 ? 15.315 -9.227 -6.523 1.00 51.41 8 GLY A CA 4
ATOM 3287 C C . GLY A 1 8 ? 14.481 -8.007 -6.183 1.00 71.40 8 GLY A C 4
ATOM 3288 O O . GLY A 1 8 ? 14.624 -6.956 -6.807 1.00 12.42 8 GLY A O 4
ATOM 3292 N N . ASP A 1 9 ? 13.607 -8.148 -5.193 1.00 32.13 9 ASP A N 4
ATOM 3293 C CA . ASP A 1 9 ? 12.746 -7.049 -4.771 1.00 73.21 9 ASP A CA 4
ATOM 3294 C C . ASP A 1 9 ? 12.886 -6.793 -3.274 1.00 14.02 9 ASP A C 4
ATOM 3295 O O . ASP A 1 9 ? 11.970 -6.275 -2.633 1.00 23.43 9 ASP A O 4
ATOM 3304 N N . THR A 1 10 ? 14.038 -7.160 -2.721 1.00 13.33 10 THR A N 4
ATOM 3305 C CA . THR A 1 10 ? 14.297 -6.972 -1.299 1.00 10.01 10 THR A CA 4
ATOM 3306 C C . THR A 1 10 ? 14.482 -5.496 -0.964 1.00 64.40 10 THR A C 4
ATOM 3307 O O . THR A 1 10 ? 14.432 -4.638 -1.846 1.00 2.11 10 THR A O 4
ATOM 3318 N N . LEU A 1 11 ? 14.698 -5.207 0.315 1.00 74.44 11 LEU A N 4
ATOM 3319 C CA . LEU A 1 11 ? 14.892 -3.834 0.766 1.00 13.13 11 LEU A CA 4
ATOM 3320 C C . LEU A 1 11 ? 15.936 -3.122 -0.088 1.00 74.12 11 LEU A C 4
ATOM 3321 O O . LEU A 1 11 ? 15.729 -1.989 -0.523 1.00 14.12 11 LEU A O 4
ATOM 3337 N N . ASP A 1 12 ? 17.056 -3.795 -0.327 1.00 11.22 12 ASP A N 4
ATOM 3338 C CA . ASP A 1 12 ? 18.131 -3.228 -1.132 1.00 62.25 12 ASP A CA 4
ATOM 3339 C C . ASP A 1 12 ? 17.609 -2.768 -2.490 1.00 14.44 12 ASP A C 4
ATOM 3340 O O . ASP A 1 12 ? 18.106 -1.798 -3.061 1.00 1.32 12 ASP A O 4
ATOM 3349 N N . ALA A 1 13 ? 16.603 -3.471 -3.000 1.00 41.35 13 ALA A N 4
ATOM 3350 C CA . ALA A 1 13 ? 16.013 -3.133 -4.290 1.00 34.53 13 ALA A CA 4
ATOM 3351 C C . ALA A 1 13 ? 14.904 -2.098 -4.132 1.00 30.41 13 ALA A C 4
ATOM 3352 O O . ALA A 1 13 ? 14.953 -1.026 -4.735 1.00 1.11 13 ALA A O 4
ATOM 3359 N N . ILE A 1 14 ? 13.906 -2.427 -3.319 1.00 13.22 14 ILE A N 4
ATOM 3360 C CA . ILE A 1 14 ? 12.786 -1.525 -3.082 1.00 55.23 14 ILE A CA 4
ATOM 3361 C C . ILE A 1 14 ? 13.273 -0.140 -2.670 1.00 54.34 14 ILE A C 4
ATOM 3362 O O . ILE A 1 14 ? 12.616 0.867 -2.942 1.00 64.54 14 ILE A O 4
ATOM 3378 N N . CYS A 1 15 ? 14.427 -0.095 -2.015 1.00 61.41 15 CYS A N 4
ATOM 3379 C CA . CYS A 1 15 ? 15.004 1.167 -1.566 1.00 53.03 15 CYS A CA 4
ATOM 3380 C C . CYS A 1 15 ? 15.600 1.940 -2.738 1.00 62.53 15 CYS A C 4
ATOM 3381 O O . CYS A 1 15 ? 15.599 3.171 -2.749 1.00 25.40 15 CYS A O 4
ATOM 3389 N N . VAL A 1 16 ? 16.111 1.208 -3.724 1.00 14.10 16 VAL A N 4
ATOM 3390 C CA . VAL A 1 16 ? 16.711 1.824 -4.901 1.00 4.20 16 VAL A CA 4
ATOM 3391 C C . VAL A 1 16 ? 15.657 2.137 -5.957 1.00 33.45 16 VAL A C 4
ATOM 3392 O O . VAL A 1 16 ? 15.859 2.994 -6.817 1.00 24.15 16 VAL A O 4
ATOM 3405 N N . ARG A 1 17 ? 14.530 1.436 -5.885 1.00 32.33 17 ARG A N 4
ATOM 3406 C CA . ARG A 1 17 ? 13.443 1.638 -6.835 1.00 34.32 17 ARG A CA 4
ATOM 3407 C C . ARG A 1 17 ? 12.523 2.766 -6.377 1.00 42.20 17 ARG A C 4
ATOM 3408 O O . ARG A 1 17 ? 11.757 3.317 -7.169 1.00 25.43 17 ARG A O 4
ATOM 3429 N N . TYR A 1 18 ? 12.604 3.105 -5.095 1.00 43.02 18 TYR A N 4
ATOM 3430 C CA . TYR A 1 18 ? 11.778 4.166 -4.531 1.00 72.42 18 TYR A CA 4
ATOM 3431 C C . TYR A 1 18 ? 12.612 5.408 -4.237 1.00 3.33 18 TYR A C 4
ATOM 3432 O O . TYR A 1 18 ? 12.385 6.473 -4.811 1.00 50.33 18 TYR A O 4
ATOM 3450 N N . TYR A 1 19 ? 13.580 5.264 -3.338 1.00 34.31 19 TYR A N 4
ATOM 3451 C CA . TYR A 1 19 ? 14.448 6.374 -2.964 1.00 61.25 19 TYR A CA 4
ATOM 3452 C C . TYR A 1 19 ? 15.653 6.460 -3.896 1.00 51.24 19 TYR A C 4
ATOM 3453 O O . TYR A 1 19 ? 16.120 7.549 -4.226 1.00 41.44 19 TYR A O 4
ATOM 3471 N N . GLY A 1 20 ? 16.151 5.302 -4.318 1.00 62.31 20 GLY A N 4
ATOM 3472 C CA . GLY A 1 20 ? 17.297 5.267 -5.208 1.00 53.04 20 GLY A CA 4
ATOM 3473 C C . GLY A 1 20 ? 18.611 5.172 -4.459 1.00 32.51 20 GLY A C 4
ATOM 3474 O O . GLY A 1 20 ? 19.671 5.466 -5.011 1.00 71.13 20 GLY A O 4
ATOM 3478 N N . ARG A 1 21 ? 18.542 4.761 -3.197 1.00 31.41 21 ARG A N 4
ATOM 3479 C CA . ARG A 1 21 ? 19.735 4.630 -2.370 1.00 3.23 21 ARG A CA 4
ATOM 3480 C C . ARG A 1 21 ? 19.439 3.818 -1.112 1.00 62.24 21 ARG A C 4
ATOM 3481 O O . ARG A 1 21 ? 18.283 3.664 -0.717 1.00 2.03 21 ARG A O 4
ATOM 3502 N N . THR A 1 22 ? 20.492 3.299 -0.488 1.00 32.32 22 THR A N 4
ATOM 3503 C CA . THR A 1 22 ? 20.345 2.501 0.723 1.00 22.11 22 THR A CA 4
ATOM 3504 C C . THR A 1 22 ? 20.961 3.208 1.925 1.00 34.12 22 THR A C 4
ATOM 3505 O O . THR A 1 22 ? 20.583 2.950 3.068 1.00 44.23 22 THR A O 4
ATOM 3516 N N . GLU A 1 23 ? 21.909 4.100 1.659 1.00 3.53 23 GLU A N 4
ATOM 3517 C CA . GLU A 1 23 ? 22.577 4.844 2.721 1.00 15.42 23 GLU A CA 4
ATOM 3518 C C . GLU A 1 23 ? 21.590 5.750 3.454 1.00 64.42 23 GLU A C 4
ATOM 3519 O O . GLU A 1 23 ? 21.092 6.725 2.894 1.00 70.15 23 GLU A O 4
ATOM 3531 N N . GLY A 1 24 ? 21.313 5.418 4.711 1.00 22.13 24 GLY A N 4
ATOM 3532 C CA . GLY A 1 24 ? 20.388 6.210 5.500 1.00 34.54 24 GLY A CA 4
ATOM 3533 C C . GLY A 1 24 ? 18.950 5.759 5.332 1.00 40.50 24 GLY A C 4
ATOM 3534 O O . GLY A 1 24 ? 18.058 6.228 6.040 1.00 61.14 24 GLY A O 4
ATOM 3538 N N . VAL A 1 25 ? 18.723 4.849 4.391 1.00 60.33 25 VAL A N 4
ATOM 3539 C CA . VAL A 1 25 ? 17.383 4.336 4.131 1.00 63.53 25 VAL A CA 4
ATOM 3540 C C . VAL A 1 25 ? 17.191 2.959 4.758 1.00 54.42 25 VAL A C 4
ATOM 3541 O O . VAL A 1 25 ? 16.244 2.736 5.513 1.00 41.22 25 VAL A O 4
ATOM 3554 N N . VAL A 1 26 ? 18.095 2.039 4.441 1.00 62.55 26 VAL A N 4
ATOM 3555 C CA . VAL A 1 26 ? 18.026 0.683 4.974 1.00 3.41 26 VAL A CA 4
ATOM 3556 C C . VAL A 1 26 ? 17.892 0.697 6.493 1.00 74.14 26 VAL A C 4
ATOM 3557 O O . VAL A 1 26 ? 17.212 -0.149 7.072 1.00 21.44 26 VAL A O 4
ATOM 3570 N N . GLU A 1 27 ? 18.544 1.664 7.131 1.00 73.04 27 GLU A N 4
ATOM 3571 C CA . GLU A 1 27 ? 18.496 1.787 8.583 1.00 64.02 27 GLU A CA 4
ATOM 3572 C C . GLU A 1 27 ? 17.062 1.983 9.066 1.00 43.02 27 GLU A C 4
ATOM 3573 O O . GLU A 1 27 ? 16.641 1.385 10.057 1.00 51.42 27 GLU A O 4
ATOM 3585 N N . THR A 1 28 ? 16.316 2.826 8.359 1.00 73.33 28 THR A N 4
ATOM 3586 C CA . THR A 1 28 ? 14.930 3.103 8.715 1.00 70.11 28 THR A CA 4
ATOM 3587 C C . THR A 1 28 ? 14.048 1.881 8.485 1.00 22.10 28 THR A C 4
ATOM 3588 O O . THR A 1 28 ? 13.381 1.402 9.403 1.00 44.44 28 THR A O 4
ATOM 3599 N N . VAL A 1 29 ? 14.050 1.379 7.254 1.00 35.11 29 VAL A N 4
ATOM 3600 C CA . VAL A 1 29 ? 13.251 0.211 6.904 1.00 34.40 29 VAL A CA 4
ATOM 3601 C C . VAL A 1 29 ? 13.505 -0.939 7.873 1.00 74.15 29 VAL A C 4
ATOM 3602 O O . VAL A 1 29 ? 12.579 -1.651 8.265 1.00 1.32 29 VAL A O 4
ATOM 3615 N N . LEU A 1 30 ? 14.764 -1.116 8.255 1.00 45.50 30 LEU A N 4
ATOM 3616 C CA . LEU A 1 30 ? 15.142 -2.179 9.179 1.00 34.42 30 LEU A CA 4
ATOM 3617 C C . LEU A 1 30 ? 14.528 -1.947 10.556 1.00 22.23 30 LEU A C 4
ATOM 3618 O O . LEU A 1 30 ? 14.022 -2.876 11.186 1.00 40.42 30 LEU A O 4
ATOM 3634 N N . ALA A 1 31 ? 14.576 -0.701 11.017 1.00 34.50 31 ALA A N 4
ATOM 3635 C CA . ALA A 1 31 ? 14.021 -0.346 12.317 1.00 31.33 31 ALA A CA 4
ATOM 3636 C C . ALA A 1 31 ? 12.515 -0.584 12.355 1.00 21.24 31 ALA A C 4
ATOM 3637 O O . ALA A 1 31 ? 11.964 -0.971 13.385 1.00 22.25 31 ALA A O 4
ATOM 3644 N N . ALA A 1 32 ? 11.855 -0.350 11.226 1.00 11.40 32 ALA A N 4
ATOM 3645 C CA . ALA A 1 32 ? 10.413 -0.540 11.130 1.00 10.25 32 ALA A CA 4
ATOM 3646 C C . ALA A 1 32 ? 10.062 -2.017 10.985 1.00 5.32 32 ALA A C 4
ATOM 3647 O O . ALA A 1 32 ? 8.993 -2.455 11.407 1.00 41.21 32 ALA A O 4
ATOM 3654 N N . ASN A 1 33 ? 10.971 -2.779 10.385 1.00 75.41 33 ASN A N 4
ATOM 3655 C CA . ASN A 1 33 ? 10.756 -4.208 10.183 1.00 40.31 33 ASN A CA 4
ATOM 3656 C C . ASN A 1 33 ? 11.857 -5.023 10.855 1.00 75.45 33 ASN A C 4
ATOM 3657 O O . ASN A 1 33 ? 12.733 -5.587 10.199 1.00 24.25 33 ASN A O 4
ATOM 3668 N N . PRO A 1 34 ? 11.811 -5.089 12.193 1.00 31.24 34 PRO A N 4
ATOM 3669 C CA . PRO A 1 34 ? 12.796 -5.834 12.983 1.00 34.34 34 PRO A CA 4
ATOM 3670 C C . PRO A 1 34 ? 12.659 -7.343 12.807 1.00 52.31 34 PRO A C 4
ATOM 3671 O O . PRO A 1 34 ? 11.579 -7.846 12.501 1.00 71.33 34 PRO A O 4
ATOM 3682 N N . GLY A 1 35 ? 13.762 -8.059 13.003 1.00 75.54 35 GLY A N 4
ATOM 3683 C CA . GLY A 1 35 ? 13.742 -9.504 12.861 1.00 45.42 35 GLY A CA 4
ATOM 3684 C C . GLY A 1 35 ? 14.130 -9.954 11.466 1.00 34.33 35 GLY A C 4
ATOM 3685 O O . GLY A 1 35 ? 14.563 -11.091 11.271 1.00 41.31 35 GLY A O 4
ATOM 3689 N N . LEU A 1 36 ? 13.972 -9.064 10.493 1.00 1.44 36 LEU A N 4
ATOM 3690 C CA . LEU A 1 36 ? 14.307 -9.376 9.108 1.00 31.24 36 LEU A CA 4
ATOM 3691 C C . LEU A 1 36 ? 15.789 -9.706 8.968 1.00 45.14 36 LEU A C 4
ATOM 3692 O O . LEU A 1 36 ? 16.187 -10.454 8.075 1.00 20.01 36 LEU A O 4
ATOM 3708 N N . ALA A 1 37 ? 16.602 -9.144 9.856 1.00 3.22 37 ALA A N 4
ATOM 3709 C CA . ALA A 1 37 ? 18.040 -9.381 9.834 1.00 62.43 37 ALA A CA 4
ATOM 3710 C C . ALA A 1 37 ? 18.355 -10.862 10.016 1.00 31.34 37 ALA A C 4
ATOM 3711 O O . ALA A 1 37 ? 19.410 -11.338 9.598 1.00 10.42 37 ALA A O 4
ATOM 3718 N N . GLU A 1 38 ? 17.433 -11.586 10.644 1.00 12.50 38 GLU A N 4
ATOM 3719 C CA . GLU A 1 38 ? 17.614 -13.013 10.883 1.00 43.51 38 GLU A CA 4
ATOM 3720 C C . GLU A 1 38 ? 17.070 -13.833 9.717 1.00 43.23 38 GLU A C 4
ATOM 3721 O O . GLU A 1 38 ? 16.961 -15.057 9.802 1.00 55.25 38 GLU A O 4
ATOM 3733 N N . LEU A 1 39 ? 16.730 -13.150 8.629 1.00 65.31 39 LEU A N 4
ATOM 3734 C CA . LEU A 1 39 ? 16.197 -13.814 7.445 1.00 60.44 39 LEU A CA 4
ATOM 3735 C C . LEU A 1 39 ? 17.315 -14.463 6.634 1.00 34.12 39 LEU A C 4
ATOM 3736 O O . LEU A 1 39 ? 17.254 -15.649 6.313 1.00 63.12 39 LEU A O 4
ATOM 3752 N N . GLY A 1 40 ? 18.336 -13.677 6.309 1.00 41.44 40 GLY A N 4
ATOM 3753 C CA . GLY A 1 40 ? 19.454 -14.192 5.540 1.00 21.45 40 GLY A CA 4
ATOM 3754 C C . GLY A 1 40 ? 19.896 -13.239 4.448 1.00 73.23 40 GLY A C 4
ATOM 3755 O O . GLY A 1 40 ? 20.712 -12.349 4.684 1.00 63.43 40 GLY A O 4
ATOM 3759 N N . ALA A 1 41 ? 19.356 -13.426 3.248 1.00 71.33 41 ALA A N 4
ATOM 3760 C CA . ALA A 1 41 ? 19.699 -12.576 2.115 1.00 51.22 41 ALA A CA 4
ATOM 3761 C C . ALA A 1 41 ? 18.446 -12.020 1.447 1.00 40.15 41 ALA A C 4
ATOM 3762 O O . ALA A 1 41 ? 18.112 -10.846 1.610 1.00 72.33 41 ALA A O 4
ATOM 3769 N N . VAL A 1 42 ? 17.756 -12.870 0.693 1.00 62.14 42 VAL A N 4
ATOM 3770 C CA . VAL A 1 42 ? 16.540 -12.464 0.000 1.00 55.44 42 VAL A CA 4
ATOM 3771 C C . VAL A 1 42 ? 15.297 -12.914 0.760 1.00 63.10 42 VAL A C 4
ATOM 3772 O O . VAL A 1 42 ? 15.274 -13.997 1.347 1.00 54.04 42 VAL A O 4
ATOM 3785 N N . LEU A 1 43 ? 14.266 -12.077 0.746 1.00 70.02 43 LEU A N 4
ATOM 3786 C CA . LEU A 1 43 ? 13.018 -12.389 1.434 1.00 50.20 43 LEU A CA 4
ATOM 3787 C C . LEU A 1 43 ? 12.123 -13.269 0.567 1.00 42.30 43 LEU A C 4
ATOM 3788 O O . LEU A 1 43 ? 12.189 -13.243 -0.662 1.00 50.02 43 LEU A O 4
ATOM 3804 N N . PRO A 1 44 ? 11.264 -14.065 1.220 1.00 24.43 44 PRO A N 4
ATOM 3805 C CA . PRO A 1 44 ? 10.338 -14.966 0.529 1.00 74.34 44 PRO A CA 4
ATOM 3806 C C . PRO A 1 44 ? 9.233 -14.211 -0.203 1.00 61.41 44 PRO A C 4
ATOM 3807 O O . PRO A 1 44 ? 8.508 -13.417 0.397 1.00 73.25 44 PRO A O 4
ATOM 3818 N N . HIS A 1 45 ? 9.110 -14.465 -1.502 1.00 41.53 45 HIS A N 4
ATOM 3819 C CA . HIS A 1 45 ? 8.092 -13.809 -2.316 1.00 2.02 45 HIS A CA 4
ATOM 3820 C C . HIS A 1 45 ? 6.714 -13.948 -1.677 1.00 74.32 45 HIS A C 4
ATOM 3821 O O . HIS A 1 45 ? 6.117 -15.024 -1.693 1.00 21.11 45 HIS A O 4
ATOM 3835 N N . GLY A 1 46 ? 6.213 -12.852 -1.115 1.00 24.01 46 GLY A N 4
ATOM 3836 C CA . GLY A 1 46 ? 4.910 -12.874 -0.478 1.00 55.21 46 GLY A CA 4
ATOM 3837 C C . GLY A 1 46 ? 4.889 -12.104 0.828 1.00 61.23 46 GLY A C 4
ATOM 3838 O O . GLY A 1 46 ? 3.823 -11.826 1.377 1.00 33.34 46 GLY A O 4
ATOM 3842 N N . THR A 1 47 ? 6.072 -11.759 1.328 1.00 35.43 47 THR A N 4
ATOM 3843 C CA . THR A 1 47 ? 6.186 -11.020 2.579 1.00 33.10 47 THR A CA 4
ATOM 3844 C C . THR A 1 47 ? 6.154 -9.516 2.334 1.00 50.15 47 THR A C 4
ATOM 3845 O O . THR A 1 47 ? 7.035 -8.967 1.673 1.00 52.34 47 THR A O 4
ATOM 3856 N N . ALA A 1 48 ? 5.134 -8.855 2.871 1.00 52.25 48 ALA A N 4
ATOM 3857 C CA . ALA A 1 48 ? 4.989 -7.413 2.712 1.00 63.13 48 ALA A CA 4
ATOM 3858 C C . ALA A 1 48 ? 5.998 -6.662 3.574 1.00 11.03 48 ALA A C 4
ATOM 3859 O O . ALA A 1 48 ? 6.394 -7.136 4.639 1.00 13.24 48 ALA A O 4
ATOM 3866 N N . VAL A 1 49 ? 6.411 -5.488 3.107 1.00 30.02 49 VAL A N 4
ATOM 3867 C CA . VAL A 1 49 ? 7.374 -4.671 3.836 1.00 15.13 49 VAL A CA 4
ATOM 3868 C C . VAL A 1 49 ? 6.953 -3.206 3.848 1.00 43.51 49 VAL A C 4
ATOM 3869 O O . VAL A 1 49 ? 6.682 -2.620 2.800 1.00 1.34 49 VAL A O 4
ATOM 3882 N N . GLU A 1 50 ? 6.902 -2.620 5.040 1.00 1.50 50 GLU A N 4
ATOM 3883 C CA . GLU A 1 50 ? 6.514 -1.222 5.187 1.00 3.43 50 GLU A CA 4
ATOM 3884 C C . GLU A 1 50 ? 7.629 -0.295 4.710 1.00 54.30 50 GLU A C 4
ATOM 3885 O O . GLU A 1 50 ? 8.807 -0.530 4.981 1.00 33.25 50 GLU A O 4
ATOM 3897 N N . LEU A 1 51 ? 7.248 0.760 3.997 1.00 70.41 51 LEU A N 4
ATOM 3898 C CA . LEU A 1 51 ? 8.214 1.723 3.480 1.00 30.03 51 LEU A CA 4
ATOM 3899 C C . LEU A 1 51 ? 7.960 3.112 4.058 1.00 60.23 51 LEU A C 4
ATOM 3900 O O . LEU A 1 51 ? 7.170 3.895 3.531 1.00 53.02 51 LEU A O 4
ATOM 3916 N N . PRO A 1 52 ? 8.647 3.427 5.166 1.00 71.21 52 PRO A N 4
ATOM 3917 C CA . PRO A 1 52 ? 8.515 4.723 5.837 1.00 13.24 52 PRO A CA 4
ATOM 3918 C C . PRO A 1 52 ? 9.117 5.862 5.022 1.00 12.41 52 PRO A C 4
ATOM 3919 O O . PRO A 1 52 ? 9.982 5.642 4.175 1.00 44.12 52 PRO A O 4
ATOM 3930 N N . ASP A 1 53 ? 8.654 7.080 5.284 1.00 71.23 53 ASP A N 4
ATOM 3931 C CA . ASP A 1 53 ? 9.148 8.254 4.575 1.00 43.51 53 ASP A CA 4
ATOM 3932 C C . ASP A 1 53 ? 8.823 8.168 3.087 1.00 12.20 53 ASP A C 4
ATOM 3933 O O . ASP A 1 53 ? 9.653 8.495 2.239 1.00 4.32 53 ASP A O 4
ATOM 3942 N N . VAL A 1 54 ? 7.609 7.725 2.777 1.00 72.33 54 VAL A N 4
ATOM 3943 C CA . VAL A 1 54 ? 7.173 7.595 1.391 1.00 2.13 54 VAL A CA 4
ATOM 3944 C C . VAL A 1 54 ? 5.900 8.395 1.138 1.00 20.35 54 VAL A C 4
ATOM 3945 O O . VAL A 1 54 ? 4.993 8.415 1.970 1.00 23.13 54 VAL A O 4
ATOM 3958 N N . GLN A 1 55 ? 5.840 9.052 -0.015 1.00 73.23 55 GLN A N 4
ATOM 3959 C CA . GLN A 1 55 ? 4.677 9.853 -0.377 1.00 51.54 55 GLN A CA 4
ATOM 3960 C C . GLN A 1 55 ? 4.084 9.385 -1.702 1.00 33.20 55 GLN A C 4
ATOM 3961 O O . GLN A 1 55 ? 4.794 9.245 -2.698 1.00 51.44 55 GLN A O 4
ATOM 3975 N N . THR A 1 56 ? 2.777 9.142 -1.707 1.00 15.34 56 THR A N 4
ATOM 3976 C CA . THR A 1 56 ? 2.088 8.688 -2.908 1.00 32.21 56 THR A CA 4
ATOM 3977 C C . THR A 1 56 ? 2.059 9.780 -3.971 1.00 73.54 56 THR A C 4
ATOM 3978 O O . THR A 1 56 ? 1.977 10.966 -3.654 1.00 71.24 56 THR A O 4
ATOM 3989 N N . ALA A 1 57 ? 2.126 9.371 -5.234 1.00 74.12 57 ALA A N 4
ATOM 3990 C CA . ALA A 1 57 ? 2.104 10.315 -6.345 1.00 21.13 57 ALA A CA 4
ATOM 3991 C C . ALA A 1 57 ? 1.510 9.677 -7.596 1.00 64.11 57 ALA A C 4
ATOM 3992 O O . ALA A 1 57 ? 1.446 8.455 -7.728 1.00 62.52 57 ALA A O 4
ATOM 3999 N N . PRO A 1 58 ? 1.065 10.522 -8.538 1.00 32.05 58 PRO A N 4
ATOM 4000 C CA . PRO A 1 58 ? 0.468 10.063 -9.795 1.00 60.42 58 PRO A CA 4
ATOM 4001 C C . PRO A 1 58 ? 1.493 9.417 -10.721 1.00 71.42 58 PRO A C 4
ATOM 4002 O O . PRO A 1 58 ? 1.968 10.041 -11.670 1.00 74.22 58 PRO A O 4
ATOM 4013 N N . VAL A 1 59 ? 1.830 8.162 -10.440 1.00 23.03 59 VAL A N 4
ATOM 4014 C CA . VAL A 1 59 ? 2.798 7.431 -11.249 1.00 20.44 59 VAL A CA 4
ATOM 4015 C C . VAL A 1 59 ? 2.104 6.421 -12.157 1.00 3.45 59 VAL A C 4
ATOM 4016 O O . VAL A 1 59 ? 1.108 5.809 -11.773 1.00 63.55 59 VAL A O 4
ATOM 4029 N N . ALA A 1 60 ? 2.638 6.253 -13.362 1.00 2.31 60 ALA A N 4
ATOM 4030 C CA . ALA A 1 60 ? 2.072 5.316 -14.324 1.00 41.22 60 ALA A CA 4
ATOM 4031 C C . ALA A 1 60 ? 2.785 3.969 -14.263 1.00 54.33 60 ALA A C 4
ATOM 4032 O O . ALA A 1 60 ? 3.950 3.856 -14.642 1.00 52.22 60 ALA A O 4
ATOM 4039 N N . GLU A 1 61 ? 2.077 2.952 -13.783 1.00 74.44 61 GLU A N 4
ATOM 4040 C CA . GLU A 1 61 ? 2.644 1.613 -13.672 1.00 34.20 61 GLU A CA 4
ATOM 4041 C C . GLU A 1 61 ? 1.841 0.612 -14.498 1.00 31.53 61 GLU A C 4
ATOM 4042 O O . GLU A 1 61 ? 0.618 0.527 -14.376 1.00 63.23 61 GLU A O 4
ATOM 4054 N N . THR A 1 62 ? 2.538 -0.146 -15.339 1.00 54.04 62 THR A N 4
ATOM 4055 C CA . THR A 1 62 ? 1.891 -1.140 -16.187 1.00 24.12 62 THR A CA 4
ATOM 4056 C C . THR A 1 62 ? 2.809 -2.333 -16.433 1.00 13.50 62 THR A C 4
ATOM 4057 O O . THR A 1 62 ? 4.029 -2.225 -16.312 1.00 61.22 62 THR A O 4
ATOM 4068 N N . VAL A 1 63 ? 2.214 -3.469 -16.780 1.00 35.54 63 VAL A N 4
ATOM 4069 C CA . VAL A 1 63 ? 2.978 -4.682 -17.045 1.00 33.52 63 VAL A CA 4
ATOM 4070 C C . VAL A 1 63 ? 2.128 -5.720 -17.771 1.00 2.51 63 VAL A C 4
ATOM 4071 O O . VAL A 1 63 ? 0.982 -5.968 -17.399 1.00 40.35 63 VAL A O 4
ATOM 4084 N N . ASN A 1 64 ? 2.699 -6.323 -18.808 1.00 43.24 64 ASN A N 4
ATOM 4085 C CA . ASN A 1 64 ? 1.994 -7.334 -19.588 1.00 21.04 64 ASN A CA 4
ATOM 4086 C C . ASN A 1 64 ? 2.691 -8.687 -19.481 1.00 44.21 64 ASN A C 4
ATOM 4087 O O . ASN A 1 64 ? 3.628 -8.975 -20.227 1.00 71.53 64 ASN A O 4
ATOM 4098 N N . LEU A 1 65 ? 2.229 -9.513 -18.549 1.00 55.14 65 LEU A N 4
ATOM 4099 C CA . LEU A 1 65 ? 2.807 -10.837 -18.345 1.00 13.41 65 LEU A CA 4
ATOM 4100 C C . LEU A 1 65 ? 1.760 -11.926 -18.553 1.00 72.24 65 LEU A C 4
ATOM 4101 O O . LEU A 1 65 ? 1.594 -12.810 -17.713 1.00 15.35 65 LEU A O 4
ATOM 4117 N N . TRP A 1 66 ? 1.059 -11.858 -19.679 1.00 51.13 66 TRP A N 4
ATOM 4118 C CA . TRP A 1 66 ? 0.029 -12.840 -19.999 1.00 64.33 66 TRP A CA 4
ATOM 4119 C C . TRP A 1 66 ? 0.467 -13.729 -21.158 1.00 73.22 66 TRP A C 4
ATOM 4120 O O . TRP A 1 66 ? -0.112 -14.790 -21.390 1.00 62.21 66 TRP A O 4
ATOM 4141 N N . GLU A 1 67 ? 1.491 -13.289 -21.882 1.00 60.14 67 GLU A N 4
ATOM 4142 C CA . GLU A 1 67 ? 2.004 -14.047 -23.018 1.00 2.51 67 GLU A CA 4
ATOM 4143 C C . GLU A 1 67 ? 3.314 -14.743 -22.660 1.00 71.20 67 GLU A C 4
ATOM 4144 O O . GLU A 1 67 ? 4.200 -14.894 -23.501 1.00 40.23 67 GLU A O 4
ATOM 4156 N N . VAL A 1 68 ? 3.429 -15.166 -21.405 1.00 52.10 68 VAL A N 4
ATOM 4157 C CA . VAL A 1 68 ? 4.629 -15.847 -20.935 1.00 21.04 68 VAL A CA 4
ATOM 4158 C C . VAL A 1 68 ? 4.509 -17.357 -21.110 1.00 52.42 68 VAL A C 4
ATOM 4159 O O . VAL A 1 68 ? 5.512 -18.057 -21.243 1.00 35.31 68 VAL A O 4
ATOM 4172 N N . GLU A 1 69 ? 3.275 -17.850 -21.110 1.00 75.43 69 GLU A N 4
ATOM 4173 C CA . GLU A 1 69 ? 3.024 -19.278 -21.269 1.00 73.14 69 GLU A CA 4
ATOM 4174 C C . GLU A 1 69 ? 2.650 -19.607 -22.712 1.00 22.41 69 GLU A C 4
ATOM 4175 O O . GLU A 1 69 ? 1.476 -19.790 -23.035 1.00 11.02 69 GLU A O 4
ATOM 4187 N N . HIS A 1 70 ? 3.658 -19.681 -23.576 1.00 32.02 70 HIS A N 4
ATOM 4188 C CA . HIS A 1 70 ? 3.436 -19.988 -24.984 1.00 62.24 70 HIS A CA 4
ATOM 4189 C C . HIS A 1 70 ? 4.151 -21.277 -25.378 1.00 72.42 70 HIS A C 4
ATOM 4190 O O . HIS A 1 70 ? 5.297 -21.507 -24.991 1.00 42.15 70 HIS A O 4
ATOM 4204 N N . HIS A 1 71 ? 3.466 -22.116 -26.149 1.00 71.40 71 HIS A N 4
ATOM 4205 C CA . HIS A 1 71 ? 4.036 -23.383 -26.595 1.00 55.10 71 HIS A CA 4
ATOM 4206 C C . HIS A 1 71 ? 4.601 -23.257 -28.006 1.00 64.13 71 HIS A C 4
ATOM 4207 O O . HIS A 1 71 ? 4.334 -24.094 -28.869 1.00 40.03 71 HIS A O 4
ATOM 4221 N N . MET A 1 1 ? 1.672 -0.836 3.503 1.00 43.22 1 MET A N 5
ATOM 4222 C CA . MET A 1 1 ? 1.792 -2.035 2.681 1.00 13.24 1 MET A CA 5
ATOM 4223 C C . MET A 1 1 ? 2.962 -2.897 3.145 1.00 52.15 1 MET A C 5
ATOM 4224 O O . MET A 1 1 ? 4.117 -2.474 3.092 1.00 70.12 1 MET A O 5
ATOM 4238 N N . LYS A 1 2 ? 2.656 -4.107 3.599 1.00 73.43 2 LYS A N 5
ATOM 4239 C CA . LYS A 1 2 ? 3.681 -5.030 4.071 1.00 64.15 2 LYS A CA 5
ATOM 4240 C C . LYS A 1 2 ? 3.456 -6.429 3.507 1.00 75.32 2 LYS A C 5
ATOM 4241 O O . LYS A 1 2 ? 2.323 -6.819 3.218 1.00 4.20 2 LYS A O 5
ATOM 4260 N N . THR A 1 3 ? 4.540 -7.183 3.354 1.00 71.05 3 THR A N 5
ATOM 4261 C CA . THR A 1 3 ? 4.460 -8.539 2.825 1.00 11.10 3 THR A CA 5
ATOM 4262 C C . THR A 1 3 ? 5.521 -9.437 3.451 1.00 12.43 3 THR A C 5
ATOM 4263 O O . THR A 1 3 ? 6.562 -8.961 3.904 1.00 64.11 3 THR A O 5
ATOM 4274 N N . PHE A 1 4 ? 5.250 -10.737 3.474 1.00 62.50 4 PHE A N 5
ATOM 4275 C CA . PHE A 1 4 ? 6.182 -11.702 4.045 1.00 22.45 4 PHE A CA 5
ATOM 4276 C C . PHE A 1 4 ? 7.350 -11.959 3.097 1.00 53.51 4 PHE A C 5
ATOM 4277 O O . PHE A 1 4 ? 7.162 -12.100 1.889 1.00 62.30 4 PHE A O 5
ATOM 4294 N N . ALA A 1 5 ? 8.555 -12.016 3.654 1.00 40.23 5 ALA A N 5
ATOM 4295 C CA . ALA A 1 5 ? 9.753 -12.256 2.859 1.00 40.11 5 ALA A CA 5
ATOM 4296 C C . ALA A 1 5 ? 9.931 -13.743 2.570 1.00 4.42 5 ALA A C 5
ATOM 4297 O O . ALA A 1 5 ? 9.462 -14.593 3.328 1.00 62.34 5 ALA A O 5
ATOM 4304 N N . LEU A 1 6 ? 10.611 -14.050 1.471 1.00 41.40 6 LEU A N 5
ATOM 4305 C CA . LEU A 1 6 ? 10.851 -15.435 1.082 1.00 40.24 6 LEU A CA 5
ATOM 4306 C C . LEU A 1 6 ? 12.168 -15.567 0.324 1.00 63.21 6 LEU A C 5
ATOM 4307 O O . LEU A 1 6 ? 12.901 -14.592 0.160 1.00 30.11 6 LEU A O 5
ATOM 4323 N N . GLN A 1 7 ? 12.461 -16.779 -0.137 1.00 53.01 7 GLN A N 5
ATOM 4324 C CA . GLN A 1 7 ? 13.689 -17.038 -0.879 1.00 0.31 7 GLN A CA 5
ATOM 4325 C C . GLN A 1 7 ? 13.844 -16.055 -2.035 1.00 20.11 7 GLN A C 5
ATOM 4326 O O . GLN A 1 7 ? 12.967 -15.944 -2.890 1.00 53.12 7 GLN A O 5
ATOM 4340 N N . GLY A 1 8 ? 14.967 -15.343 -2.054 1.00 31.03 8 GLY A N 5
ATOM 4341 C CA . GLY A 1 8 ? 15.216 -14.378 -3.109 1.00 30.40 8 GLY A CA 5
ATOM 4342 C C . GLY A 1 8 ? 14.162 -13.290 -3.160 1.00 43.01 8 GLY A C 5
ATOM 4343 O O . GLY A 1 8 ? 13.955 -12.666 -4.201 1.00 0.43 8 GLY A O 5
ATOM 4347 N N . ASP A 1 9 ? 13.494 -13.063 -2.035 1.00 12.32 9 ASP A N 5
ATOM 4348 C CA . ASP A 1 9 ? 12.455 -12.042 -1.955 1.00 71.44 9 ASP A CA 5
ATOM 4349 C C . ASP A 1 9 ? 12.788 -11.010 -0.883 1.00 32.35 9 ASP A C 5
ATOM 4350 O O . ASP A 1 9 ? 11.897 -10.368 -0.325 1.00 41.35 9 ASP A O 5
ATOM 4359 N N . THR A 1 10 ? 14.077 -10.857 -0.596 1.00 51.50 10 THR A N 5
ATOM 4360 C CA . THR A 1 10 ? 14.528 -9.905 0.411 1.00 12.34 10 THR A CA 5
ATOM 4361 C C . THR A 1 10 ? 14.363 -8.470 -0.075 1.00 50.44 10 THR A C 5
ATOM 4362 O O . THR A 1 10 ? 13.931 -8.232 -1.204 1.00 43.33 10 THR A O 5
ATOM 4373 N N . LEU A 1 11 ? 14.710 -7.516 0.782 1.00 54.34 11 LEU A N 5
ATOM 4374 C CA . LEU A 1 11 ? 14.601 -6.102 0.438 1.00 31.12 11 LEU A CA 5
ATOM 4375 C C . LEU A 1 11 ? 15.260 -5.816 -0.907 1.00 63.22 11 LEU A C 5
ATOM 4376 O O . LEU A 1 11 ? 14.719 -5.079 -1.731 1.00 11.20 11 LEU A O 5
ATOM 4392 N N . ASP A 1 12 ? 16.431 -6.406 -1.124 1.00 33.25 12 ASP A N 5
ATOM 4393 C CA . ASP A 1 12 ? 17.163 -6.218 -2.371 1.00 10.25 12 ASP A CA 5
ATOM 4394 C C . ASP A 1 12 ? 16.283 -6.547 -3.572 1.00 61.24 12 ASP A C 5
ATOM 4395 O O . ASP A 1 12 ? 16.388 -5.915 -4.623 1.00 3.11 12 ASP A O 5
ATOM 4404 N N . ALA A 1 13 ? 15.417 -7.542 -3.410 1.00 54.31 13 ALA A N 5
ATOM 4405 C CA . ALA A 1 13 ? 14.518 -7.954 -4.481 1.00 61.41 13 ALA A CA 5
ATOM 4406 C C . ALA A 1 13 ? 13.227 -7.143 -4.458 1.00 43.22 13 ALA A C 5
ATOM 4407 O O . ALA A 1 13 ? 12.856 -6.521 -5.454 1.00 62.54 13 ALA A O 5
ATOM 4414 N N . ILE A 1 14 ? 12.548 -7.153 -3.317 1.00 35.44 14 ILE A N 5
ATOM 4415 C CA . ILE A 1 14 ? 11.298 -6.418 -3.165 1.00 44.31 14 ILE A CA 5
ATOM 4416 C C . ILE A 1 14 ? 11.454 -4.971 -3.621 1.00 11.21 14 ILE A C 5
ATOM 4417 O O . ILE A 1 14 ? 10.667 -4.476 -4.428 1.00 53.35 14 ILE A O 5
ATOM 4433 N N . CYS A 1 15 ? 12.474 -4.299 -3.100 1.00 2.33 15 CYS A N 5
ATOM 4434 C CA . CYS A 1 15 ? 12.734 -2.908 -3.454 1.00 3.22 15 CYS A CA 5
ATOM 4435 C C . CYS A 1 15 ? 12.831 -2.741 -4.967 1.00 0.12 15 CYS A C 5
ATOM 4436 O O . CYS A 1 15 ? 12.510 -1.682 -5.507 1.00 73.41 15 CYS A O 5
ATOM 4444 N N . VAL A 1 16 ? 13.278 -3.793 -5.646 1.00 14.14 16 VAL A N 5
ATOM 4445 C CA . VAL A 1 16 ? 13.418 -3.763 -7.097 1.00 33.14 16 VAL A CA 5
ATOM 4446 C C . VAL A 1 16 ? 12.114 -4.155 -7.783 1.00 30.23 16 VAL A C 5
ATOM 4447 O O . VAL A 1 16 ? 11.849 -3.748 -8.914 1.00 0.11 16 VAL A O 5
ATOM 4460 N N . ARG A 1 17 ? 11.303 -4.948 -7.090 1.00 73.25 17 ARG A N 5
ATOM 4461 C CA . ARG A 1 17 ? 10.026 -5.396 -7.633 1.00 71.43 17 ARG A CA 5
ATOM 4462 C C . ARG A 1 17 ? 8.929 -4.371 -7.361 1.00 23.14 17 ARG A C 5
ATOM 4463 O O . ARG A 1 17 ? 7.851 -4.428 -7.953 1.00 2.33 17 ARG A O 5
ATOM 4484 N N . TYR A 1 18 ? 9.212 -3.436 -6.461 1.00 12.32 18 TYR A N 5
ATOM 4485 C CA . TYR A 1 18 ? 8.249 -2.399 -6.107 1.00 72.53 18 TYR A CA 5
ATOM 4486 C C . TYR A 1 18 ? 8.672 -1.047 -6.672 1.00 51.12 18 TYR A C 5
ATOM 4487 O O . TYR A 1 18 ? 7.968 -0.455 -7.491 1.00 34.51 18 TYR A O 5
ATOM 4505 N N . TYR A 1 19 ? 9.827 -0.564 -6.229 1.00 42.34 19 TYR A N 5
ATOM 4506 C CA . TYR A 1 19 ? 10.345 0.720 -6.688 1.00 60.33 19 TYR A CA 5
ATOM 4507 C C . TYR A 1 19 ? 11.253 0.539 -7.901 1.00 73.32 19 TYR A C 5
ATOM 4508 O O . TYR A 1 19 ? 11.270 1.370 -8.808 1.00 12.23 19 TYR A O 5
ATOM 4526 N N . GLY A 1 20 ? 12.007 -0.556 -7.910 1.00 33.52 20 GLY A N 5
ATOM 4527 C CA . GLY A 1 20 ? 12.907 -0.829 -9.015 1.00 54.23 20 GLY A CA 5
ATOM 4528 C C . GLY A 1 20 ? 14.312 -0.321 -8.758 1.00 34.44 20 GLY A C 5
ATOM 4529 O O . GLY A 1 20 ? 15.070 -0.070 -9.695 1.00 35.03 20 GLY A O 5
ATOM 4533 N N . ARG A 1 21 ? 14.660 -0.169 -7.484 1.00 53.32 21 ARG A N 5
ATOM 4534 C CA . ARG A 1 21 ? 15.982 0.315 -7.106 1.00 41.13 21 ARG A CA 5
ATOM 4535 C C . ARG A 1 21 ? 16.249 0.066 -5.625 1.00 1.33 21 ARG A C 5
ATOM 4536 O O . ARG A 1 21 ? 15.329 -0.210 -4.854 1.00 61.31 21 ARG A O 5
ATOM 4557 N N . THR A 1 22 ? 17.515 0.166 -5.232 1.00 23.11 22 THR A N 5
ATOM 4558 C CA . THR A 1 22 ? 17.904 -0.050 -3.844 1.00 2.20 22 THR A CA 5
ATOM 4559 C C . THR A 1 22 ? 18.572 1.190 -3.261 1.00 42.31 22 THR A C 5
ATOM 4560 O O . THR A 1 22 ? 18.451 1.468 -2.069 1.00 2.44 22 THR A O 5
ATOM 4571 N N . GLU A 1 23 ? 19.276 1.932 -4.110 1.00 44.13 23 GLU A N 5
ATOM 4572 C CA . GLU A 1 23 ? 19.964 3.143 -3.677 1.00 55.14 23 GLU A CA 5
ATOM 4573 C C . GLU A 1 23 ? 18.965 4.194 -3.199 1.00 63.41 23 GLU A C 5
ATOM 4574 O O . GLU A 1 23 ? 18.189 4.732 -3.987 1.00 34.21 23 GLU A O 5
ATOM 4586 N N . GLY A 1 24 ? 18.993 4.480 -1.901 1.00 35.21 24 GLY A N 5
ATOM 4587 C CA . GLY A 1 24 ? 18.086 5.464 -1.339 1.00 33.41 24 GLY A CA 5
ATOM 4588 C C . GLY A 1 24 ? 16.830 4.835 -0.768 1.00 0.21 24 GLY A C 5
ATOM 4589 O O . GLY A 1 24 ? 16.183 5.409 0.108 1.00 54.32 24 GLY A O 5
ATOM 4593 N N . VAL A 1 25 ? 16.483 3.652 -1.266 1.00 11.53 25 VAL A N 5
ATOM 4594 C CA . VAL A 1 25 ? 15.296 2.946 -0.800 1.00 32.40 25 VAL A CA 5
ATOM 4595 C C . VAL A 1 25 ? 15.632 2.007 0.354 1.00 41.34 25 VAL A C 5
ATOM 4596 O O . VAL A 1 25 ? 14.904 1.937 1.343 1.00 35.25 25 VAL A O 5
ATOM 4609 N N . VAL A 1 26 ? 16.742 1.287 0.220 1.00 55.45 26 VAL A N 5
ATOM 4610 C CA . VAL A 1 26 ? 17.176 0.354 1.251 1.00 24.35 26 VAL A CA 5
ATOM 4611 C C . VAL A 1 26 ? 17.311 1.050 2.601 1.00 30.21 26 VAL A C 5
ATOM 4612 O O . VAL A 1 26 ? 17.118 0.435 3.649 1.00 33.22 26 VAL A O 5
ATOM 4625 N N . GLU A 1 27 ? 17.643 2.337 2.567 1.00 61.43 27 GLU A N 5
ATOM 4626 C CA . GLU A 1 27 ? 17.804 3.116 3.788 1.00 12.34 27 GLU A CA 5
ATOM 4627 C C . GLU A 1 27 ? 16.447 3.458 4.398 1.00 42.10 27 GLU A C 5
ATOM 4628 O O . GLU A 1 27 ? 16.330 3.660 5.607 1.00 14.31 27 GLU A O 5
ATOM 4640 N N . THR A 1 28 ? 15.424 3.522 3.552 1.00 73.42 28 THR A N 5
ATOM 4641 C CA . THR A 1 28 ? 14.076 3.840 4.005 1.00 11.52 28 THR A CA 5
ATOM 4642 C C . THR A 1 28 ? 13.459 2.670 4.762 1.00 60.20 28 THR A C 5
ATOM 4643 O O . THR A 1 28 ? 13.172 2.771 5.955 1.00 63.40 28 THR A O 5
ATOM 4654 N N . VAL A 1 29 ? 13.258 1.558 4.061 1.00 15.33 29 VAL A N 5
ATOM 4655 C CA . VAL A 1 29 ? 12.676 0.367 4.668 1.00 21.10 29 VAL A CA 5
ATOM 4656 C C . VAL A 1 29 ? 13.457 -0.055 5.907 1.00 31.55 29 VAL A C 5
ATOM 4657 O O . VAL A 1 29 ? 12.877 -0.500 6.899 1.00 75.33 29 VAL A O 5
ATOM 4670 N N . LEU A 1 30 ? 14.776 0.087 5.846 1.00 62.24 30 LEU A N 5
ATOM 4671 C CA . LEU A 1 30 ? 15.638 -0.279 6.964 1.00 65.52 30 LEU A CA 5
ATOM 4672 C C . LEU A 1 30 ? 15.247 0.483 8.226 1.00 71.52 30 LEU A C 5
ATOM 4673 O O . LEU A 1 30 ? 15.075 -0.108 9.291 1.00 33.53 30 LEU A O 5
ATOM 4689 N N . ALA A 1 31 ? 15.106 1.798 8.097 1.00 72.32 31 ALA A N 5
ATOM 4690 C CA . ALA A 1 31 ? 14.730 2.640 9.226 1.00 42.04 31 ALA A CA 5
ATOM 4691 C C . ALA A 1 31 ? 13.392 2.205 9.814 1.00 24.21 31 ALA A C 5
ATOM 4692 O O . ALA A 1 31 ? 13.125 2.417 10.996 1.00 4.04 31 ALA A O 5
ATOM 4699 N N . ALA A 1 32 ? 12.555 1.596 8.981 1.00 30.41 32 ALA A N 5
ATOM 4700 C CA . ALA A 1 32 ? 11.245 1.130 9.420 1.00 64.51 32 ALA A CA 5
ATOM 4701 C C . ALA A 1 32 ? 11.327 -0.285 9.983 1.00 33.14 32 ALA A C 5
ATOM 4702 O O . ALA A 1 32 ? 10.498 -0.687 10.799 1.00 74.05 32 ALA A O 5
ATOM 4709 N N . ASN A 1 33 ? 12.331 -1.036 9.543 1.00 51.04 33 ASN A N 5
ATOM 4710 C CA . ASN A 1 33 ? 12.519 -2.407 10.003 1.00 63.04 33 ASN A CA 5
ATOM 4711 C C . ASN A 1 33 ? 13.954 -2.632 10.470 1.00 0.31 33 ASN A C 5
ATOM 4712 O O . ASN A 1 33 ? 14.756 -3.285 9.802 1.00 33.23 33 ASN A O 5
ATOM 4723 N N . PRO A 1 34 ? 14.287 -2.078 11.646 1.00 72.13 34 PRO A N 5
ATOM 4724 C CA . PRO A 1 34 ? 15.625 -2.205 12.230 1.00 63.22 34 PRO A CA 5
ATOM 4725 C C . PRO A 1 34 ? 15.919 -3.624 12.704 1.00 74.52 34 PRO A C 5
ATOM 4726 O O . PRO A 1 34 ? 15.206 -4.168 13.547 1.00 51.43 34 PRO A O 5
ATOM 4737 N N . GLY A 1 35 ? 16.974 -4.220 12.156 1.00 34.52 35 GLY A N 5
ATOM 4738 C CA . GLY A 1 35 ? 17.342 -5.572 12.536 1.00 5.41 35 GLY A CA 5
ATOM 4739 C C . GLY A 1 35 ? 17.640 -6.450 11.337 1.00 24.13 35 GLY A C 5
ATOM 4740 O O . GLY A 1 35 ? 18.298 -7.484 11.464 1.00 71.03 35 GLY A O 5
ATOM 4744 N N . LEU A 1 36 ? 17.155 -6.040 10.171 1.00 60.44 36 LEU A N 5
ATOM 4745 C CA . LEU A 1 36 ? 17.372 -6.799 8.943 1.00 15.51 36 LEU A CA 5
ATOM 4746 C C . LEU A 1 36 ? 18.758 -6.524 8.371 1.00 43.53 36 LEU A C 5
ATOM 4747 O O . LEU A 1 36 ? 19.432 -7.432 7.887 1.00 63.42 36 LEU A O 5
ATOM 4763 N N . ALA A 1 37 ? 19.179 -5.264 8.431 1.00 31.34 37 ALA A N 5
ATOM 4764 C CA . ALA A 1 37 ? 20.487 -4.870 7.923 1.00 31.41 37 ALA A CA 5
ATOM 4765 C C . ALA A 1 37 ? 21.598 -5.681 8.581 1.00 5.44 37 ALA A C 5
ATOM 4766 O O . ALA A 1 37 ? 22.528 -6.132 7.914 1.00 71.35 37 ALA A O 5
ATOM 4773 N N . GLU A 1 38 ? 21.496 -5.860 9.895 1.00 51.43 38 GLU A N 5
ATOM 4774 C CA . GLU A 1 38 ? 22.495 -6.615 10.642 1.00 15.44 38 GLU A CA 5
ATOM 4775 C C . GLU A 1 38 ? 22.135 -8.097 10.687 1.00 12.13 38 GLU A C 5
ATOM 4776 O O . GLU A 1 38 ? 22.746 -8.874 11.422 1.00 12.24 38 GLU A O 5
ATOM 4788 N N . LEU A 1 39 ? 21.139 -8.482 9.897 1.00 40.01 39 LEU A N 5
ATOM 4789 C CA . LEU A 1 39 ? 20.696 -9.871 9.846 1.00 62.03 39 LEU A CA 5
ATOM 4790 C C . LEU A 1 39 ? 21.616 -10.703 8.958 1.00 21.53 39 LEU A C 5
ATOM 4791 O O . LEU A 1 39 ? 22.058 -11.784 9.346 1.00 64.00 39 LEU A O 5
ATOM 4807 N N . GLY A 1 40 ? 21.902 -10.191 7.765 1.00 31.11 40 GLY A N 5
ATOM 4808 C CA . GLY A 1 40 ? 22.770 -10.899 6.842 1.00 35.22 40 GLY A CA 5
ATOM 4809 C C . GLY A 1 40 ? 22.357 -10.708 5.396 1.00 2.11 40 GLY A C 5
ATOM 4810 O O . GLY A 1 40 ? 21.593 -9.797 5.077 1.00 63.52 40 GLY A O 5
ATOM 4814 N N . ALA A 1 41 ? 22.865 -11.567 4.519 1.00 63.31 41 ALA A N 5
ATOM 4815 C CA . ALA A 1 41 ? 22.545 -11.489 3.099 1.00 10.31 41 ALA A CA 5
ATOM 4816 C C . ALA A 1 41 ? 21.055 -11.710 2.859 1.00 3.53 41 ALA A C 5
ATOM 4817 O O . ALA A 1 41 ? 20.335 -10.789 2.472 1.00 3.14 41 ALA A O 5
ATOM 4824 N N . VAL A 1 42 ? 20.599 -12.936 3.091 1.00 73.31 42 VAL A N 5
ATOM 4825 C CA . VAL A 1 42 ? 19.194 -13.278 2.900 1.00 2.14 42 VAL A CA 5
ATOM 4826 C C . VAL A 1 42 ? 18.448 -13.299 4.230 1.00 44.31 42 VAL A C 5
ATOM 4827 O O . VAL A 1 42 ? 19.034 -13.574 5.278 1.00 15.24 42 VAL A O 5
ATOM 4840 N N . LEU A 1 43 ? 17.153 -13.007 4.180 1.00 45.30 43 LEU A N 5
ATOM 4841 C CA . LEU A 1 43 ? 16.326 -12.992 5.381 1.00 34.31 43 LEU A CA 5
ATOM 4842 C C . LEU A 1 43 ? 15.480 -14.258 5.475 1.00 62.40 43 LEU A C 5
ATOM 4843 O O . LEU A 1 43 ? 15.234 -14.945 4.483 1.00 21.01 43 LEU A O 5
ATOM 4859 N N . PRO A 1 44 ? 15.022 -14.575 6.695 1.00 23.42 44 PRO A N 5
ATOM 4860 C CA . PRO A 1 44 ? 14.195 -15.759 6.947 1.00 11.15 44 PRO A CA 5
ATOM 4861 C C . PRO A 1 44 ? 12.798 -15.628 6.350 1.00 0.41 44 PRO A C 5
ATOM 4862 O O . PRO A 1 44 ? 12.179 -14.565 6.421 1.00 71.50 44 PRO A O 5
ATOM 4873 N N . HIS A 1 45 ? 12.306 -16.714 5.762 1.00 45.42 45 HIS A N 5
ATOM 4874 C CA . HIS A 1 45 ? 10.981 -16.720 5.153 1.00 41.52 45 HIS A CA 5
ATOM 4875 C C . HIS A 1 45 ? 9.900 -16.481 6.202 1.00 32.55 45 HIS A C 5
ATOM 4876 O O . HIS A 1 45 ? 9.931 -17.066 7.284 1.00 24.34 45 HIS A O 5
ATOM 4890 N N . GLY A 1 46 ? 8.943 -15.618 5.875 1.00 44.31 46 GLY A N 5
ATOM 4891 C CA . GLY A 1 46 ? 7.867 -15.317 6.800 1.00 13.03 46 GLY A CA 5
ATOM 4892 C C . GLY A 1 46 ? 7.945 -13.903 7.341 1.00 31.12 46 GLY A C 5
ATOM 4893 O O . GLY A 1 46 ? 6.926 -13.225 7.478 1.00 2.24 46 GLY A O 5
ATOM 4897 N N . THR A 1 47 ? 9.158 -13.456 7.651 1.00 31.05 47 THR A N 5
ATOM 4898 C CA . THR A 1 47 ? 9.365 -12.115 8.183 1.00 23.12 47 THR A CA 5
ATOM 4899 C C . THR A 1 47 ? 8.740 -11.061 7.276 1.00 24.23 47 THR A C 5
ATOM 4900 O O . THR A 1 47 ? 9.119 -10.926 6.113 1.00 3.04 47 THR A O 5
ATOM 4911 N N . ALA A 1 48 ? 7.781 -10.316 7.816 1.00 24.12 48 ALA A N 5
ATOM 4912 C CA . ALA A 1 48 ? 7.106 -9.272 7.056 1.00 51.02 48 ALA A CA 5
ATOM 4913 C C . ALA A 1 48 ? 7.981 -8.029 6.933 1.00 71.24 48 ALA A C 5
ATOM 4914 O O . ALA A 1 48 ? 8.737 -7.697 7.845 1.00 23.24 48 ALA A O 5
ATOM 4921 N N . VAL A 1 49 ? 7.873 -7.345 5.798 1.00 64.53 49 VAL A N 5
ATOM 4922 C CA . VAL A 1 49 ? 8.655 -6.139 5.555 1.00 12.44 49 VAL A CA 5
ATOM 4923 C C . VAL A 1 49 ? 7.752 -4.957 5.220 1.00 35.20 49 VAL A C 5
ATOM 4924 O O . VAL A 1 49 ? 6.861 -5.064 4.378 1.00 70.23 49 VAL A O 5
ATOM 4937 N N . GLU A 1 50 ? 7.988 -3.831 5.885 1.00 3.31 50 GLU A N 5
ATOM 4938 C CA . GLU A 1 50 ? 7.195 -2.629 5.657 1.00 11.31 50 GLU A CA 5
ATOM 4939 C C . GLU A 1 50 ? 7.713 -1.856 4.447 1.00 30.23 50 GLU A C 5
ATOM 4940 O O . GLU A 1 50 ? 8.906 -1.569 4.344 1.00 24.12 50 GLU A O 5
ATOM 4952 N N . LEU A 1 51 ? 6.808 -1.523 3.534 1.00 71.22 51 LEU A N 5
ATOM 4953 C CA . LEU A 1 51 ? 7.172 -0.784 2.330 1.00 61.22 51 LEU A CA 5
ATOM 4954 C C . LEU A 1 51 ? 6.672 0.655 2.402 1.00 5.13 51 LEU A C 5
ATOM 4955 O O . LEU A 1 51 ? 5.541 0.965 2.029 1.00 41.05 51 LEU A O 5
ATOM 4971 N N . PRO A 1 52 ? 7.535 1.557 2.893 1.00 44.43 52 PRO A N 5
ATOM 4972 C CA . PRO A 1 52 ? 7.205 2.980 3.023 1.00 72.41 52 PRO A CA 5
ATOM 4973 C C . PRO A 1 52 ? 7.094 3.675 1.671 1.00 43.25 52 PRO A C 5
ATOM 4974 O O . PRO A 1 52 ? 7.804 3.331 0.725 1.00 13.20 52 PRO A O 5
ATOM 4985 N N . ASP A 1 53 ? 6.201 4.655 1.586 1.00 61.12 53 ASP A N 5
ATOM 4986 C CA . ASP A 1 53 ? 5.999 5.400 0.349 1.00 51.42 53 ASP A CA 5
ATOM 4987 C C . ASP A 1 53 ? 5.489 4.485 -0.760 1.00 51.20 53 ASP A C 5
ATOM 4988 O O . ASP A 1 53 ? 6.096 4.387 -1.826 1.00 60.25 53 ASP A O 5
ATOM 4997 N N . VAL A 1 54 ? 4.370 3.816 -0.500 1.00 61.04 54 VAL A N 5
ATOM 4998 C CA . VAL A 1 54 ? 3.778 2.909 -1.476 1.00 62.51 54 VAL A CA 5
ATOM 4999 C C . VAL A 1 54 ? 2.256 2.924 -1.388 1.00 42.03 54 VAL A C 5
ATOM 5000 O O . VAL A 1 54 ? 1.689 3.028 -0.301 1.00 40.02 54 VAL A O 5
ATOM 5013 N N . GLN A 1 55 ? 1.602 2.819 -2.540 1.00 55.42 55 GLN A N 5
ATOM 5014 C CA . GLN A 1 55 ? 0.144 2.822 -2.593 1.00 63.40 55 GLN A CA 5
ATOM 5015 C C . GLN A 1 55 ? -0.416 4.155 -2.110 1.00 1.31 55 GLN A C 5
ATOM 5016 O O . GLN A 1 55 ? -1.400 4.197 -1.371 1.00 31.12 55 GLN A O 5
ATOM 5030 N N . THR A 1 56 ? 0.218 5.245 -2.532 1.00 14.42 56 THR A N 5
ATOM 5031 C CA . THR A 1 56 ? -0.216 6.581 -2.141 1.00 73.21 56 THR A CA 5
ATOM 5032 C C . THR A 1 56 ? -0.680 7.384 -3.351 1.00 33.02 56 THR A C 5
ATOM 5033 O O . THR A 1 56 ? -0.736 6.868 -4.466 1.00 64.44 56 THR A O 5
ATOM 5044 N N . ALA A 1 57 ? -1.012 8.650 -3.122 1.00 52.44 57 ALA A N 5
ATOM 5045 C CA . ALA A 1 57 ? -1.469 9.526 -4.195 1.00 22.22 57 ALA A CA 5
ATOM 5046 C C . ALA A 1 57 ? -0.484 9.527 -5.359 1.00 75.44 57 ALA A C 5
ATOM 5047 O O . ALA A 1 57 ? 0.682 9.160 -5.218 1.00 22.31 57 ALA A O 5
ATOM 5054 N N . PRO A 1 58 ? -0.963 9.948 -6.540 1.00 32.35 58 PRO A N 5
ATOM 5055 C CA . PRO A 1 58 ? -0.141 10.006 -7.752 1.00 11.11 58 PRO A CA 5
ATOM 5056 C C . PRO A 1 58 ? 0.919 11.099 -7.681 1.00 44.40 58 PRO A C 5
ATOM 5057 O O . PRO A 1 58 ? 0.657 12.255 -8.013 1.00 50.43 58 PRO A O 5
ATOM 5068 N N . VAL A 1 59 ? 2.119 10.727 -7.246 1.00 60.32 59 VAL A N 5
ATOM 5069 C CA . VAL A 1 59 ? 3.220 11.676 -7.133 1.00 62.34 59 VAL A CA 5
ATOM 5070 C C . VAL A 1 59 ? 4.395 11.261 -8.011 1.00 63.25 59 VAL A C 5
ATOM 5071 O O . VAL A 1 59 ? 5.449 10.869 -7.511 1.00 43.32 59 VAL A O 5
ATOM 5084 N N . ALA A 1 60 ? 4.207 11.350 -9.324 1.00 34.20 60 ALA A N 5
ATOM 5085 C CA . ALA A 1 60 ? 5.252 10.986 -10.273 1.00 11.25 60 ALA A CA 5
ATOM 5086 C C . ALA A 1 60 ? 4.796 11.220 -11.709 1.00 14.04 60 ALA A C 5
ATOM 5087 O O . ALA A 1 60 ? 3.657 10.918 -12.064 1.00 50.11 60 ALA A O 5
ATOM 5094 N N . GLU A 1 61 ? 5.692 11.760 -12.529 1.00 14.11 61 GLU A N 5
ATOM 5095 C CA . GLU A 1 61 ? 5.379 12.035 -13.926 1.00 54.53 61 GLU A CA 5
ATOM 5096 C C . GLU A 1 61 ? 5.953 10.953 -14.836 1.00 2.31 61 GLU A C 5
ATOM 5097 O O . GLU A 1 61 ? 6.780 11.231 -15.705 1.00 63.43 61 GLU A O 5
ATOM 5109 N N . THR A 1 62 ? 5.509 9.717 -14.629 1.00 41.31 62 THR A N 5
ATOM 5110 C CA . THR A 1 62 ? 5.979 8.593 -15.428 1.00 22.41 62 THR A CA 5
ATOM 5111 C C . THR A 1 62 ? 4.841 7.630 -15.746 1.00 54.31 62 THR A C 5
ATOM 5112 O O . THR A 1 62 ? 3.707 7.828 -15.310 1.00 14.41 62 THR A O 5
ATOM 5123 N N . VAL A 1 63 ? 5.150 6.586 -16.509 1.00 11.42 63 VAL A N 5
ATOM 5124 C CA . VAL A 1 63 ? 4.152 5.591 -16.884 1.00 43.50 63 VAL A CA 5
ATOM 5125 C C . VAL A 1 63 ? 4.813 4.320 -17.404 1.00 30.32 63 VAL A C 5
ATOM 5126 O O . VAL A 1 63 ? 5.702 4.372 -18.252 1.00 41.44 63 VAL A O 5
ATOM 5139 N N . ASN A 1 64 ? 4.371 3.177 -16.889 1.00 23.13 64 ASN A N 5
ATOM 5140 C CA . ASN A 1 64 ? 4.920 1.890 -17.301 1.00 10.10 64 ASN A CA 5
ATOM 5141 C C . ASN A 1 64 ? 3.865 1.054 -18.018 1.00 71.53 64 ASN A C 5
ATOM 5142 O O . ASN A 1 64 ? 2.681 1.394 -18.018 1.00 20.44 64 ASN A O 5
ATOM 5153 N N . LEU A 1 65 ? 4.302 -0.042 -18.629 1.00 73.22 65 LEU A N 5
ATOM 5154 C CA . LEU A 1 65 ? 3.395 -0.929 -19.350 1.00 63.14 65 LEU A CA 5
ATOM 5155 C C . LEU A 1 65 ? 4.113 -2.201 -19.790 1.00 22.10 65 LEU A C 5
ATOM 5156 O O . LEU A 1 65 ? 5.322 -2.194 -20.023 1.00 30.33 65 LEU A O 5
ATOM 5172 N N . TRP A 1 66 ? 3.361 -3.289 -19.903 1.00 73.43 66 TRP A N 5
ATOM 5173 C CA . TRP A 1 66 ? 3.925 -4.569 -20.318 1.00 2.15 66 TRP A CA 5
ATOM 5174 C C . TRP A 1 66 ? 3.267 -5.065 -21.600 1.00 50.44 66 TRP A C 5
ATOM 5175 O O . TRP A 1 66 ? 2.187 -4.606 -21.971 1.00 43.51 66 TRP A O 5
ATOM 5196 N N . GLU A 1 67 ? 3.924 -6.004 -22.273 1.00 44.13 67 GLU A N 5
ATOM 5197 C CA . GLU A 1 67 ? 3.401 -6.560 -23.515 1.00 63.44 67 GLU A CA 5
ATOM 5198 C C . GLU A 1 67 ? 3.892 -7.991 -23.720 1.00 42.31 67 GLU A C 5
ATOM 5199 O O . GLU A 1 67 ? 5.056 -8.218 -24.051 1.00 31.31 67 GLU A O 5
ATOM 5211 N N . VAL A 1 68 ? 2.996 -8.952 -23.520 1.00 41.01 68 VAL A N 5
ATOM 5212 C CA . VAL A 1 68 ? 3.336 -10.360 -23.683 1.00 24.32 68 VAL A CA 5
ATOM 5213 C C . VAL A 1 68 ? 2.666 -10.949 -24.919 1.00 14.40 68 VAL A C 5
ATOM 5214 O O . VAL A 1 68 ? 3.156 -11.914 -25.503 1.00 23.45 68 VAL A O 5
ATOM 5227 N N . GLU A 1 69 ? 1.541 -10.359 -25.313 1.00 1.24 69 GLU A N 5
ATOM 5228 C CA . GLU A 1 69 ? 0.803 -10.826 -26.480 1.00 52.52 69 GLU A CA 5
ATOM 5229 C C . GLU A 1 69 ? 1.547 -10.483 -27.767 1.00 65.24 69 GLU A C 5
ATOM 5230 O O . GLU A 1 69 ? 1.269 -9.469 -28.408 1.00 72.23 69 GLU A O 5
ATOM 5242 N N . HIS A 1 70 ? 2.497 -11.336 -28.140 1.00 34.22 70 HIS A N 5
ATOM 5243 C CA . HIS A 1 70 ? 3.282 -11.125 -29.350 1.00 43.14 70 HIS A CA 5
ATOM 5244 C C . HIS A 1 70 ? 2.519 -11.600 -30.583 1.00 61.01 70 HIS A C 5
ATOM 5245 O O . HIS A 1 70 ? 2.139 -12.768 -30.679 1.00 2.50 70 HIS A O 5
ATOM 5259 N N . HIS A 1 71 ? 2.297 -10.688 -31.524 1.00 43.41 71 HIS A N 5
ATOM 5260 C CA . HIS A 1 71 ? 1.579 -11.014 -32.751 1.00 41.30 71 HIS A CA 5
ATOM 5261 C C . HIS A 1 71 ? 0.242 -11.678 -32.437 1.00 72.05 71 HIS A C 5
ATOM 5262 O O . HIS A 1 71 ? -0.019 -12.802 -32.867 1.00 31.43 71 HIS A O 5
ATOM 5276 N N . MET A 1 1 ? 8.119 1.400 -9.112 1.00 72.03 1 MET A N 6
ATOM 5277 C CA . MET A 1 1 ? 9.566 1.491 -9.270 1.00 33.43 1 MET A CA 6
ATOM 5278 C C . MET A 1 1 ? 10.240 0.187 -8.854 1.00 5.21 1 MET A C 6
ATOM 5279 O O . MET A 1 1 ? 9.965 -0.352 -7.782 1.00 21.11 1 MET A O 6
ATOM 5293 N N . LYS A 1 2 ? 11.125 -0.315 -9.709 1.00 3.43 2 LYS A N 6
ATOM 5294 C CA . LYS A 1 2 ? 11.841 -1.554 -9.430 1.00 74.35 2 LYS A CA 6
ATOM 5295 C C . LYS A 1 2 ? 13.317 -1.424 -9.792 1.00 13.42 2 LYS A C 6
ATOM 5296 O O . LYS A 1 2 ? 13.684 -0.653 -10.680 1.00 31.32 2 LYS A O 6
ATOM 5315 N N . THR A 1 3 ? 14.161 -2.182 -9.099 1.00 35.11 3 THR A N 6
ATOM 5316 C CA . THR A 1 3 ? 15.596 -2.151 -9.347 1.00 23.20 3 THR A CA 6
ATOM 5317 C C . THR A 1 3 ? 16.277 -3.399 -8.795 1.00 53.23 3 THR A C 6
ATOM 5318 O O . THR A 1 3 ? 15.795 -4.010 -7.841 1.00 61.34 3 THR A O 6
ATOM 5329 N N . PHE A 1 4 ? 17.399 -3.771 -9.401 1.00 25.54 4 PHE A N 6
ATOM 5330 C CA . PHE A 1 4 ? 18.146 -4.947 -8.969 1.00 64.45 4 PHE A CA 6
ATOM 5331 C C . PHE A 1 4 ? 18.926 -4.658 -7.690 1.00 40.32 4 PHE A C 6
ATOM 5332 O O . PHE A 1 4 ? 19.558 -3.610 -7.560 1.00 24.11 4 PHE A O 6
ATOM 5349 N N . ALA A 1 5 ? 18.875 -5.594 -6.748 1.00 51.13 5 ALA A N 6
ATOM 5350 C CA . ALA A 1 5 ? 19.577 -5.441 -5.480 1.00 53.30 5 ALA A CA 6
ATOM 5351 C C . ALA A 1 5 ? 20.991 -6.006 -5.563 1.00 53.33 5 ALA A C 6
ATOM 5352 O O . ALA A 1 5 ? 21.180 -7.217 -5.681 1.00 63.15 5 ALA A O 6
ATOM 5359 N N . LEU A 1 6 ? 21.980 -5.122 -5.502 1.00 4.22 6 LEU A N 6
ATOM 5360 C CA . LEU A 1 6 ? 23.378 -5.533 -5.571 1.00 5.41 6 LEU A CA 6
ATOM 5361 C C . LEU A 1 6 ? 24.040 -5.444 -4.200 1.00 24.24 6 LEU A C 6
ATOM 5362 O O . LEU A 1 6 ? 23.386 -5.141 -3.203 1.00 15.02 6 LEU A O 6
ATOM 5378 N N . GLN A 1 7 ? 25.342 -5.709 -4.158 1.00 62.14 7 GLN A N 6
ATOM 5379 C CA . GLN A 1 7 ? 26.093 -5.658 -2.909 1.00 54.33 7 GLN A CA 6
ATOM 5380 C C . GLN A 1 7 ? 25.856 -4.336 -2.186 1.00 33.11 7 GLN A C 6
ATOM 5381 O O . GLN A 1 7 ? 26.091 -3.263 -2.739 1.00 62.05 7 GLN A O 6
ATOM 5395 N N . GLY A 1 8 ? 25.387 -4.422 -0.944 1.00 65.13 8 GLY A N 6
ATOM 5396 C CA . GLY A 1 8 ? 25.126 -3.226 -0.166 1.00 10.34 8 GLY A CA 6
ATOM 5397 C C . GLY A 1 8 ? 23.993 -2.397 -0.738 1.00 71.52 8 GLY A C 6
ATOM 5398 O O . GLY A 1 8 ? 23.883 -1.204 -0.455 1.00 74.43 8 GLY A O 6
ATOM 5402 N N . ASP A 1 9 ? 23.150 -3.030 -1.547 1.00 32.14 9 ASP A N 6
ATOM 5403 C CA . ASP A 1 9 ? 22.019 -2.344 -2.161 1.00 45.34 9 ASP A CA 6
ATOM 5404 C C . ASP A 1 9 ? 20.714 -3.076 -1.868 1.00 70.42 9 ASP A C 6
ATOM 5405 O O . ASP A 1 9 ? 19.742 -2.959 -2.615 1.00 15.43 9 ASP A O 6
ATOM 5414 N N . THR A 1 10 ? 20.699 -3.835 -0.776 1.00 40.14 10 THR A N 6
ATOM 5415 C CA . THR A 1 10 ? 19.515 -4.589 -0.386 1.00 15.34 10 THR A CA 6
ATOM 5416 C C . THR A 1 10 ? 18.420 -3.663 0.134 1.00 63.14 10 THR A C 6
ATOM 5417 O O . THR A 1 10 ? 18.595 -2.445 0.183 1.00 2.23 10 THR A O 6
ATOM 5428 N N . LEU A 1 11 ? 17.292 -4.248 0.520 1.00 12.32 11 LEU A N 6
ATOM 5429 C CA . LEU A 1 11 ? 16.168 -3.475 1.037 1.00 11.43 11 LEU A CA 6
ATOM 5430 C C . LEU A 1 11 ? 16.625 -2.514 2.131 1.00 73.33 11 LEU A C 6
ATOM 5431 O O . LEU A 1 11 ? 16.244 -1.344 2.142 1.00 55.33 11 LEU A O 6
ATOM 5447 N N . ASP A 1 12 ? 17.445 -3.017 3.047 1.00 15.43 12 ASP A N 6
ATOM 5448 C CA . ASP A 1 12 ? 17.957 -2.203 4.144 1.00 55.34 12 ASP A CA 6
ATOM 5449 C C . ASP A 1 12 ? 18.635 -0.943 3.614 1.00 11.03 12 ASP A C 6
ATOM 5450 O O . ASP A 1 12 ? 18.604 0.107 4.256 1.00 73.23 12 ASP A O 6
ATOM 5459 N N . ALA A 1 13 ? 19.248 -1.056 2.441 1.00 44.02 13 ALA A N 6
ATOM 5460 C CA . ALA A 1 13 ? 19.934 0.074 1.825 1.00 35.41 13 ALA A CA 6
ATOM 5461 C C . ALA A 1 13 ? 18.974 0.902 0.978 1.00 51.23 13 ALA A C 6
ATOM 5462 O O . ALA A 1 13 ? 18.810 2.102 1.203 1.00 61.34 13 ALA A O 6
ATOM 5469 N N . ILE A 1 14 ? 18.343 0.255 0.003 1.00 2.44 14 ILE A N 6
ATOM 5470 C CA . ILE A 1 14 ? 17.400 0.933 -0.877 1.00 12.30 14 ILE A CA 6
ATOM 5471 C C . ILE A 1 14 ? 16.369 1.721 -0.076 1.00 1.42 14 ILE A C 6
ATOM 5472 O O . ILE A 1 14 ? 16.052 2.864 -0.407 1.00 53.34 14 ILE A O 6
ATOM 5488 N N . CYS A 1 15 ? 15.851 1.104 0.980 1.00 4.35 15 CYS A N 6
ATOM 5489 C CA . CYS A 1 15 ? 14.857 1.748 1.831 1.00 54.42 15 CYS A CA 6
ATOM 5490 C C . CYS A 1 15 ? 15.412 3.031 2.442 1.00 60.23 15 CYS A C 6
ATOM 5491 O O . CYS A 1 15 ? 14.673 3.984 2.690 1.00 31.51 15 CYS A O 6
ATOM 5499 N N . VAL A 1 16 ? 16.719 3.047 2.683 1.00 1.43 16 VAL A N 6
ATOM 5500 C CA . VAL A 1 16 ? 17.374 4.212 3.266 1.00 1.40 16 VAL A CA 6
ATOM 5501 C C . VAL A 1 16 ? 17.781 5.211 2.188 1.00 74.20 16 VAL A C 6
ATOM 5502 O O . VAL A 1 16 ? 17.894 6.409 2.448 1.00 32.20 16 VAL A O 6
ATOM 5515 N N . ARG A 1 17 ? 17.998 4.709 0.977 1.00 44.33 17 ARG A N 6
ATOM 5516 C CA . ARG A 1 17 ? 18.393 5.557 -0.142 1.00 1.34 17 ARG A CA 6
ATOM 5517 C C . ARG A 1 17 ? 17.169 6.152 -0.831 1.00 51.52 17 ARG A C 6
ATOM 5518 O O . ARG A 1 17 ? 17.283 7.092 -1.618 1.00 51.52 17 ARG A O 6
ATOM 5539 N N . TYR A 1 18 ? 16.000 5.598 -0.531 1.00 13.52 18 TYR A N 6
ATOM 5540 C CA . TYR A 1 18 ? 14.755 6.072 -1.124 1.00 13.23 18 TYR A CA 6
ATOM 5541 C C . TYR A 1 18 ? 13.913 6.823 -0.096 1.00 71.32 18 TYR A C 6
ATOM 5542 O O . TYR A 1 18 ? 13.638 8.013 -0.252 1.00 71.30 18 TYR A O 6
ATOM 5560 N N . TYR A 1 19 ? 13.507 6.118 0.954 1.00 4.44 19 TYR A N 6
ATOM 5561 C CA . TYR A 1 19 ? 12.695 6.716 2.008 1.00 64.12 19 TYR A CA 6
ATOM 5562 C C . TYR A 1 19 ? 13.575 7.281 3.119 1.00 33.02 19 TYR A C 6
ATOM 5563 O O . TYR A 1 19 ? 13.262 8.314 3.709 1.00 0.21 19 TYR A O 6
ATOM 5581 N N . GLY A 1 20 ? 14.678 6.594 3.399 1.00 45.23 20 GLY A N 6
ATOM 5582 C CA . GLY A 1 20 ? 15.588 7.042 4.438 1.00 75.23 20 GLY A CA 6
ATOM 5583 C C . GLY A 1 20 ? 15.300 6.394 5.778 1.00 45.23 20 GLY A C 6
ATOM 5584 O O . GLY A 1 20 ? 15.662 6.931 6.825 1.00 44.54 20 GLY A O 6
ATOM 5588 N N . ARG A 1 21 ? 14.647 5.237 5.746 1.00 12.42 21 ARG A N 6
ATOM 5589 C CA . ARG A 1 21 ? 14.309 4.517 6.968 1.00 13.40 21 ARG A CA 6
ATOM 5590 C C . ARG A 1 21 ? 13.891 3.083 6.656 1.00 1.30 21 ARG A C 6
ATOM 5591 O O . ARG A 1 21 ? 13.596 2.746 5.509 1.00 64.01 21 ARG A O 6
ATOM 5612 N N . THR A 1 22 ? 13.868 2.242 7.685 1.00 24.30 22 THR A N 6
ATOM 5613 C CA . THR A 1 22 ? 13.489 0.844 7.521 1.00 0.22 22 THR A CA 6
ATOM 5614 C C . THR A 1 22 ? 12.261 0.506 8.358 1.00 11.04 22 THR A C 6
ATOM 5615 O O . THR A 1 22 ? 11.453 -0.341 7.977 1.00 4.45 22 THR A O 6
ATOM 5626 N N . GLU A 1 23 ? 12.126 1.174 9.500 1.00 23.20 23 GLU A N 6
ATOM 5627 C CA . GLU A 1 23 ? 10.995 0.943 10.391 1.00 62.43 23 GLU A CA 6
ATOM 5628 C C . GLU A 1 23 ? 9.697 1.443 9.763 1.00 4.33 23 GLU A C 6
ATOM 5629 O O . GLU A 1 23 ? 9.552 2.630 9.475 1.00 41.41 23 GLU A O 6
ATOM 5641 N N . GLY A 1 24 ? 8.756 0.528 9.554 1.00 21.32 24 GLY A N 6
ATOM 5642 C CA . GLY A 1 24 ? 7.483 0.894 8.962 1.00 41.51 24 GLY A CA 6
ATOM 5643 C C . GLY A 1 24 ? 7.485 0.757 7.452 1.00 1.53 24 GLY A C 6
ATOM 5644 O O . GLY A 1 24 ? 6.427 0.696 6.826 1.00 62.33 24 GLY A O 6
ATOM 5648 N N . VAL A 1 25 ? 8.677 0.711 6.865 1.00 11.34 25 VAL A N 6
ATOM 5649 C CA . VAL A 1 25 ? 8.813 0.582 5.419 1.00 35.55 25 VAL A CA 6
ATOM 5650 C C . VAL A 1 25 ? 9.069 -0.867 5.019 1.00 33.14 25 VAL A C 6
ATOM 5651 O O . VAL A 1 25 ? 8.399 -1.407 4.139 1.00 61.04 25 VAL A O 6
ATOM 5664 N N . VAL A 1 26 ? 10.043 -1.492 5.673 1.00 33.51 26 VAL A N 6
ATOM 5665 C CA . VAL A 1 26 ? 10.387 -2.880 5.387 1.00 21.11 26 VAL A CA 6
ATOM 5666 C C . VAL A 1 26 ? 9.153 -3.774 5.438 1.00 24.23 26 VAL A C 6
ATOM 5667 O O . VAL A 1 26 ? 9.038 -4.732 4.675 1.00 75.22 26 VAL A O 6
ATOM 5680 N N . GLU A 1 27 ? 8.234 -3.454 6.343 1.00 11.34 27 GLU A N 6
ATOM 5681 C CA . GLU A 1 27 ? 7.008 -4.229 6.494 1.00 62.11 27 GLU A CA 6
ATOM 5682 C C . GLU A 1 27 ? 6.191 -4.211 5.205 1.00 2.12 27 GLU A C 6
ATOM 5683 O O . GLU A 1 27 ? 5.514 -5.184 4.871 1.00 1.13 27 GLU A O 6
ATOM 5695 N N . THR A 1 28 ? 6.259 -3.096 4.484 1.00 11.01 28 THR A N 6
ATOM 5696 C CA . THR A 1 28 ? 5.525 -2.949 3.234 1.00 42.15 28 THR A CA 6
ATOM 5697 C C . THR A 1 28 ? 6.173 -3.760 2.117 1.00 20.02 28 THR A C 6
ATOM 5698 O O . THR A 1 28 ? 5.541 -4.634 1.523 1.00 14.44 28 THR A O 6
ATOM 5709 N N . VAL A 1 29 ? 7.439 -3.466 1.836 1.00 33.34 29 VAL A N 6
ATOM 5710 C CA . VAL A 1 29 ? 8.173 -4.170 0.792 1.00 62.11 29 VAL A CA 6
ATOM 5711 C C . VAL A 1 29 ? 8.076 -5.681 0.974 1.00 54.50 29 VAL A C 6
ATOM 5712 O O . VAL A 1 29 ? 7.941 -6.427 0.003 1.00 11.42 29 VAL A O 6
ATOM 5725 N N . LEU A 1 30 ? 8.144 -6.126 2.224 1.00 50.33 30 LEU A N 6
ATOM 5726 C CA . LEU A 1 30 ? 8.063 -7.549 2.534 1.00 13.25 30 LEU A CA 6
ATOM 5727 C C . LEU A 1 30 ? 6.689 -8.107 2.175 1.00 3.15 30 LEU A C 6
ATOM 5728 O O . LEU A 1 30 ? 6.581 -9.170 1.565 1.00 54.32 30 LEU A O 6
ATOM 5744 N N . ALA A 1 31 ? 5.643 -7.382 2.557 1.00 2.53 31 ALA A N 6
ATOM 5745 C CA . ALA A 1 31 ? 4.277 -7.802 2.272 1.00 40.11 31 ALA A CA 6
ATOM 5746 C C . ALA A 1 31 ? 4.042 -7.922 0.770 1.00 11.10 31 ALA A C 6
ATOM 5747 O O . ALA A 1 31 ? 3.170 -8.669 0.326 1.00 5.04 31 ALA A O 6
ATOM 5754 N N . ALA A 1 32 ? 4.824 -7.181 -0.008 1.00 2.33 32 ALA A N 6
ATOM 5755 C CA . ALA A 1 32 ? 4.701 -7.205 -1.460 1.00 25.41 32 ALA A CA 6
ATOM 5756 C C . ALA A 1 32 ? 5.673 -8.206 -2.076 1.00 21.30 32 ALA A C 6
ATOM 5757 O O . ALA A 1 32 ? 5.458 -8.691 -3.186 1.00 23.31 32 ALA A O 6
ATOM 5764 N N . ASN A 1 33 ? 6.743 -8.510 -1.348 1.00 71.32 33 ASN A N 6
ATOM 5765 C CA . ASN A 1 33 ? 7.749 -9.453 -1.824 1.00 74.05 33 ASN A CA 6
ATOM 5766 C C . ASN A 1 33 ? 8.149 -10.426 -0.720 1.00 34.14 33 ASN A C 6
ATOM 5767 O O . ASN A 1 33 ? 9.238 -10.345 -0.151 1.00 72.45 33 ASN A O 6
ATOM 5778 N N . PRO A 1 34 ? 7.248 -11.369 -0.407 1.00 74.31 34 PRO A N 6
ATOM 5779 C CA . PRO A 1 34 ? 7.484 -12.377 0.631 1.00 61.12 34 PRO A CA 6
ATOM 5780 C C . PRO A 1 34 ? 8.549 -13.390 0.223 1.00 35.14 34 PRO A C 6
ATOM 5781 O O . PRO A 1 34 ? 8.638 -13.777 -0.941 1.00 41.42 34 PRO A O 6
ATOM 5792 N N . GLY A 1 35 ? 9.354 -13.817 1.191 1.00 21.32 35 GLY A N 6
ATOM 5793 C CA . GLY A 1 35 ? 10.402 -14.782 0.913 1.00 74.24 35 GLY A CA 6
ATOM 5794 C C . GLY A 1 35 ? 11.710 -14.122 0.525 1.00 52.12 35 GLY A C 6
ATOM 5795 O O . GLY A 1 35 ? 12.762 -14.762 0.527 1.00 30.52 35 GLY A O 6
ATOM 5799 N N . LEU A 1 36 ? 11.646 -12.838 0.189 1.00 31.20 36 LEU A N 6
ATOM 5800 C CA . LEU A 1 36 ? 12.835 -12.090 -0.205 1.00 71.30 36 LEU A CA 6
ATOM 5801 C C . LEU A 1 36 ? 13.623 -11.636 1.019 1.00 21.34 36 LEU A C 6
ATOM 5802 O O . LEU A 1 36 ? 14.854 -11.656 1.020 1.00 54.20 36 LEU A O 6
ATOM 5818 N N . ALA A 1 37 ? 12.905 -11.230 2.061 1.00 4.34 37 ALA A N 6
ATOM 5819 C CA . ALA A 1 37 ? 13.538 -10.775 3.294 1.00 75.04 37 ALA A CA 6
ATOM 5820 C C . ALA A 1 37 ? 14.180 -11.938 4.042 1.00 11.35 37 ALA A C 6
ATOM 5821 O O . ALA A 1 37 ? 15.103 -11.744 4.833 1.00 41.04 37 ALA A O 6
ATOM 5828 N N . GLU A 1 38 ? 13.685 -13.145 3.789 1.00 74.01 38 GLU A N 6
ATOM 5829 C CA . GLU A 1 38 ? 14.211 -14.338 4.441 1.00 34.33 38 GLU A CA 6
ATOM 5830 C C . GLU A 1 38 ? 15.355 -14.941 3.632 1.00 71.42 38 GLU A C 6
ATOM 5831 O O . GLU A 1 38 ? 15.811 -16.051 3.912 1.00 44.34 38 GLU A O 6
ATOM 5843 N N . LEU A 1 39 ? 15.814 -14.204 2.627 1.00 54.43 39 LEU A N 6
ATOM 5844 C CA . LEU A 1 39 ? 16.905 -14.665 1.775 1.00 55.41 39 LEU A CA 6
ATOM 5845 C C . LEU A 1 39 ? 18.177 -14.879 2.588 1.00 0.01 39 LEU A C 6
ATOM 5846 O O . LEU A 1 39 ? 18.994 -15.740 2.266 1.00 62.32 39 LEU A O 6
ATOM 5862 N N . GLY A 1 40 ? 18.337 -14.090 3.646 1.00 1.04 40 GLY A N 6
ATOM 5863 C CA . GLY A 1 40 ? 19.511 -14.211 4.491 1.00 42.32 40 GLY A CA 6
ATOM 5864 C C . GLY A 1 40 ? 20.484 -13.064 4.299 1.00 71.14 40 GLY A C 6
ATOM 5865 O O . GLY A 1 40 ? 20.120 -11.899 4.456 1.00 34.31 40 GLY A O 6
ATOM 5869 N N . ALA A 1 41 ? 21.726 -13.394 3.959 1.00 74.21 41 ALA A N 6
ATOM 5870 C CA . ALA A 1 41 ? 22.754 -12.383 3.745 1.00 75.11 41 ALA A CA 6
ATOM 5871 C C . ALA A 1 41 ? 22.372 -11.445 2.605 1.00 71.12 41 ALA A C 6
ATOM 5872 O O . ALA A 1 41 ? 21.222 -11.420 2.166 1.00 32.33 41 ALA A O 6
ATOM 5879 N N . VAL A 1 42 ? 23.344 -10.673 2.129 1.00 61.52 42 VAL A N 6
ATOM 5880 C CA . VAL A 1 42 ? 23.110 -9.734 1.039 1.00 11.41 42 VAL A CA 6
ATOM 5881 C C . VAL A 1 42 ? 22.451 -10.424 -0.150 1.00 43.10 42 VAL A C 6
ATOM 5882 O O . VAL A 1 42 ? 22.784 -11.562 -0.484 1.00 0.12 42 VAL A O 6
ATOM 5895 N N . LEU A 1 43 ? 21.516 -9.728 -0.787 1.00 34.43 43 LEU A N 6
ATOM 5896 C CA . LEU A 1 43 ? 20.809 -10.274 -1.941 1.00 2.23 43 LEU A CA 6
ATOM 5897 C C . LEU A 1 43 ? 21.747 -10.416 -3.135 1.00 73.55 43 LEU A C 6
ATOM 5898 O O . LEU A 1 43 ? 22.708 -9.664 -3.295 1.00 23.24 43 LEU A O 6
ATOM 5914 N N . PRO A 1 44 ? 21.461 -11.403 -3.998 1.00 32.22 44 PRO A N 6
ATOM 5915 C CA . PRO A 1 44 ? 22.265 -11.666 -5.195 1.00 52.11 44 PRO A CA 6
ATOM 5916 C C . PRO A 1 44 ? 22.115 -10.571 -6.246 1.00 35.30 44 PRO A C 6
ATOM 5917 O O . PRO A 1 44 ? 21.011 -10.300 -6.721 1.00 63.22 44 PRO A O 6
ATOM 5928 N N . HIS A 1 45 ? 23.231 -9.945 -6.605 1.00 54.04 45 HIS A N 6
ATOM 5929 C CA . HIS A 1 45 ? 23.223 -8.880 -7.602 1.00 14.22 45 HIS A CA 6
ATOM 5930 C C . HIS A 1 45 ? 22.511 -9.331 -8.874 1.00 20.03 45 HIS A C 6
ATOM 5931 O O . HIS A 1 45 ? 23.053 -10.109 -9.658 1.00 2.24 45 HIS A O 6
ATOM 5945 N N . GLY A 1 46 ? 21.292 -8.838 -9.071 1.00 42.53 46 GLY A N 6
ATOM 5946 C CA . GLY A 1 46 ? 20.526 -9.202 -10.249 1.00 22.02 46 GLY A CA 6
ATOM 5947 C C . GLY A 1 46 ? 19.057 -9.417 -9.942 1.00 5.45 46 GLY A C 6
ATOM 5948 O O . GLY A 1 46 ? 18.237 -9.547 -10.851 1.00 1.13 46 GLY A O 6
ATOM 5952 N N . THR A 1 47 ? 18.723 -9.455 -8.655 1.00 71.34 47 THR A N 6
ATOM 5953 C CA . THR A 1 47 ? 17.344 -9.659 -8.230 1.00 52.42 47 THR A CA 6
ATOM 5954 C C . THR A 1 47 ? 16.608 -8.330 -8.097 1.00 22.25 47 THR A C 6
ATOM 5955 O O . THR A 1 47 ? 16.966 -7.492 -7.270 1.00 24.02 47 THR A O 6
ATOM 5966 N N . ALA A 1 48 ? 15.577 -8.145 -8.915 1.00 5.12 48 ALA A N 6
ATOM 5967 C CA . ALA A 1 48 ? 14.790 -6.919 -8.886 1.00 14.05 48 ALA A CA 6
ATOM 5968 C C . ALA A 1 48 ? 13.804 -6.927 -7.722 1.00 22.32 48 ALA A C 6
ATOM 5969 O O . ALA A 1 48 ? 13.286 -7.977 -7.342 1.00 33.23 48 ALA A O 6
ATOM 5976 N N . VAL A 1 49 ? 13.550 -5.750 -7.159 1.00 22.21 49 VAL A N 6
ATOM 5977 C CA . VAL A 1 49 ? 12.626 -5.622 -6.038 1.00 64.12 49 VAL A CA 6
ATOM 5978 C C . VAL A 1 49 ? 11.617 -4.506 -6.283 1.00 21.02 49 VAL A C 6
ATOM 5979 O O . VAL A 1 49 ? 11.956 -3.459 -6.834 1.00 24.44 49 VAL A O 6
ATOM 5992 N N . GLU A 1 50 ? 10.375 -4.737 -5.869 1.00 21.42 50 GLU A N 6
ATOM 5993 C CA . GLU A 1 50 ? 9.316 -3.751 -6.044 1.00 0.42 50 GLU A CA 6
ATOM 5994 C C . GLU A 1 50 ? 9.358 -2.705 -4.933 1.00 52.01 50 GLU A C 6
ATOM 5995 O O . GLU A 1 50 ? 9.353 -3.041 -3.748 1.00 12.10 50 GLU A O 6
ATOM 6007 N N . LEU A 1 51 ? 9.400 -1.436 -5.325 1.00 34.25 51 LEU A N 6
ATOM 6008 C CA . LEU A 1 51 ? 9.443 -0.340 -4.363 1.00 52.11 51 LEU A CA 6
ATOM 6009 C C . LEU A 1 51 ? 8.109 0.399 -4.319 1.00 61.13 51 LEU A C 6
ATOM 6010 O O . LEU A 1 51 ? 7.860 1.327 -5.089 1.00 72.33 51 LEU A O 6
ATOM 6026 N N . PRO A 1 52 ? 7.231 -0.019 -3.396 1.00 32.23 52 PRO A N 6
ATOM 6027 C CA . PRO A 1 52 ? 5.909 0.591 -3.227 1.00 54.12 52 PRO A CA 6
ATOM 6028 C C . PRO A 1 52 ? 5.990 2.001 -2.653 1.00 50.42 52 PRO A C 6
ATOM 6029 O O . PRO A 1 52 ? 6.963 2.356 -1.987 1.00 60.42 52 PRO A O 6
ATOM 6040 N N . ASP A 1 53 ? 4.963 2.802 -2.915 1.00 34.31 53 ASP A N 6
ATOM 6041 C CA . ASP A 1 53 ? 4.917 4.174 -2.423 1.00 23.33 53 ASP A CA 6
ATOM 6042 C C . ASP A 1 53 ? 6.066 4.996 -2.998 1.00 62.24 53 ASP A C 6
ATOM 6043 O O . ASP A 1 53 ? 6.504 5.977 -2.397 1.00 55.12 53 ASP A O 6
ATOM 6052 N N . VAL A 1 54 ? 6.552 4.588 -4.167 1.00 33.13 54 VAL A N 6
ATOM 6053 C CA . VAL A 1 54 ? 7.650 5.286 -4.824 1.00 11.30 54 VAL A CA 6
ATOM 6054 C C . VAL A 1 54 ? 7.189 5.933 -6.126 1.00 23.43 54 VAL A C 6
ATOM 6055 O O . VAL A 1 54 ? 6.349 5.384 -6.838 1.00 41.33 54 VAL A O 6
ATOM 6068 N N . GLN A 1 55 ? 7.746 7.101 -6.429 1.00 72.22 55 GLN A N 6
ATOM 6069 C CA . GLN A 1 55 ? 7.391 7.822 -7.646 1.00 5.11 55 GLN A CA 6
ATOM 6070 C C . GLN A 1 55 ? 8.598 7.959 -8.568 1.00 42.43 55 GLN A C 6
ATOM 6071 O O . GLN A 1 55 ? 9.640 7.344 -8.342 1.00 23.54 55 GLN A O 6
ATOM 6085 N N . THR A 1 56 ? 8.451 8.771 -9.611 1.00 11.32 56 THR A N 6
ATOM 6086 C CA . THR A 1 56 ? 9.528 8.988 -10.569 1.00 14.44 56 THR A CA 6
ATOM 6087 C C . THR A 1 56 ? 9.863 7.705 -11.319 1.00 24.53 56 THR A C 6
ATOM 6088 O O . THR A 1 56 ? 11.033 7.389 -11.536 1.00 51.30 56 THR A O 6
ATOM 6099 N N . ALA A 1 57 ? 8.830 6.967 -11.713 1.00 2.42 57 ALA A N 6
ATOM 6100 C CA . ALA A 1 57 ? 9.016 5.719 -12.441 1.00 63.24 57 ALA A CA 6
ATOM 6101 C C . ALA A 1 57 ? 8.008 5.591 -13.578 1.00 34.21 57 ALA A C 6
ATOM 6102 O O . ALA A 1 57 ? 6.969 6.252 -13.596 1.00 42.10 57 ALA A O 6
ATOM 6109 N N . PRO A 1 58 ? 8.318 4.721 -14.551 1.00 21.14 58 PRO A N 6
ATOM 6110 C CA . PRO A 1 58 ? 7.451 4.486 -15.709 1.00 41.31 58 PRO A CA 6
ATOM 6111 C C . PRO A 1 58 ? 6.166 3.757 -15.333 1.00 14.40 58 PRO A C 6
ATOM 6112 O O . PRO A 1 58 ? 6.171 2.549 -15.097 1.00 43.21 58 PRO A O 6
ATOM 6123 N N . VAL A 1 59 ? 5.064 4.500 -15.279 1.00 61.51 59 VAL A N 6
ATOM 6124 C CA . VAL A 1 59 ? 3.770 3.923 -14.933 1.00 42.31 59 VAL A CA 6
ATOM 6125 C C . VAL A 1 59 ? 3.459 2.710 -15.803 1.00 13.34 59 VAL A C 6
ATOM 6126 O O . VAL A 1 59 ? 3.906 2.622 -16.946 1.00 30.14 59 VAL A O 6
ATOM 6139 N N . ALA A 1 60 ? 2.688 1.777 -15.253 1.00 2.41 60 ALA A N 6
ATOM 6140 C CA . ALA A 1 60 ? 2.314 0.570 -15.979 1.00 42.21 60 ALA A CA 6
ATOM 6141 C C . ALA A 1 60 ? 0.799 0.450 -16.100 1.00 71.35 60 ALA A C 6
ATOM 6142 O O . ALA A 1 60 ? 0.061 1.341 -15.682 1.00 3.13 60 ALA A O 6
ATOM 6149 N N . GLU A 1 61 ? 0.342 -0.658 -16.677 1.00 1.13 61 GLU A N 6
ATOM 6150 C CA . GLU A 1 61 ? -1.086 -0.893 -16.854 1.00 11.30 61 GLU A CA 6
ATOM 6151 C C . GLU A 1 61 ? -1.502 -2.218 -16.222 1.00 11.10 61 GLU A C 6
ATOM 6152 O O . GLU A 1 61 ? -1.973 -3.126 -16.908 1.00 14.22 61 GLU A O 6
ATOM 6164 N N . THR A 1 62 ? -1.324 -2.322 -14.909 1.00 22.43 62 THR A N 6
ATOM 6165 C CA . THR A 1 62 ? -1.678 -3.536 -14.183 1.00 53.24 62 THR A CA 6
ATOM 6166 C C . THR A 1 62 ? -1.970 -3.235 -12.718 1.00 10.13 62 THR A C 6
ATOM 6167 O O . THR A 1 62 ? -1.426 -2.289 -12.148 1.00 14.24 62 THR A O 6
ATOM 6178 N N . VAL A 1 63 ? -2.831 -4.046 -12.112 1.00 33.12 63 VAL A N 6
ATOM 6179 C CA . VAL A 1 63 ? -3.194 -3.868 -10.711 1.00 0.50 63 VAL A CA 6
ATOM 6180 C C . VAL A 1 63 ? -3.827 -5.132 -10.142 1.00 33.12 63 VAL A C 6
ATOM 6181 O O . VAL A 1 63 ? -4.491 -5.882 -10.857 1.00 1.25 63 VAL A O 6
ATOM 6194 N N . ASN A 1 64 ? -3.618 -5.362 -8.850 1.00 23.24 64 ASN A N 6
ATOM 6195 C CA . ASN A 1 64 ? -4.168 -6.537 -8.183 1.00 54.14 64 ASN A CA 6
ATOM 6196 C C . ASN A 1 64 ? -5.136 -6.131 -7.076 1.00 53.43 64 ASN A C 6
ATOM 6197 O O . ASN A 1 64 ? -5.292 -4.946 -6.776 1.00 24.10 64 ASN A O 6
ATOM 6208 N N . LEU A 1 65 ? -5.785 -7.120 -6.472 1.00 63.34 65 LEU A N 6
ATOM 6209 C CA . LEU A 1 65 ? -6.738 -6.867 -5.397 1.00 43.13 65 LEU A CA 6
ATOM 6210 C C . LEU A 1 65 ? -6.897 -8.097 -4.510 1.00 75.31 65 LEU A C 6
ATOM 6211 O O . LEU A 1 65 ? -6.794 -9.231 -4.979 1.00 53.45 65 LEU A O 6
ATOM 6227 N N . TRP A 1 66 ? -7.152 -7.866 -3.227 1.00 44.03 66 TRP A N 6
ATOM 6228 C CA . TRP A 1 66 ? -7.328 -8.956 -2.275 1.00 32.24 66 TRP A CA 6
ATOM 6229 C C . TRP A 1 66 ? -8.765 -9.465 -2.290 1.00 73.31 66 TRP A C 6
ATOM 6230 O O . TRP A 1 66 ? -9.651 -8.865 -1.683 1.00 34.54 66 TRP A O 6
ATOM 6251 N N . GLU A 1 67 ? -8.988 -10.575 -2.988 1.00 13.50 67 GLU A N 6
ATOM 6252 C CA . GLU A 1 67 ? -10.319 -11.163 -3.082 1.00 14.43 67 GLU A CA 6
ATOM 6253 C C . GLU A 1 67 ? -10.340 -12.562 -2.474 1.00 62.22 67 GLU A C 6
ATOM 6254 O O . GLU A 1 67 ? -11.075 -13.438 -2.930 1.00 64.51 67 GLU A O 6
ATOM 6266 N N . VAL A 1 68 ? -9.527 -12.765 -1.442 1.00 41.01 68 VAL A N 6
ATOM 6267 C CA . VAL A 1 68 ? -9.451 -14.057 -0.771 1.00 31.11 68 VAL A CA 6
ATOM 6268 C C . VAL A 1 68 ? -10.189 -14.028 0.563 1.00 53.33 68 VAL A C 6
ATOM 6269 O O . VAL A 1 68 ? -10.706 -15.047 1.019 1.00 11.22 68 VAL A O 6
ATOM 6282 N N . GLU A 1 69 ? -10.235 -12.852 1.182 1.00 22.30 69 GLU A N 6
ATOM 6283 C CA . GLU A 1 69 ? -10.910 -12.691 2.464 1.00 11.13 69 GLU A CA 6
ATOM 6284 C C . GLU A 1 69 ? -12.369 -13.129 2.370 1.00 63.21 69 GLU A C 6
ATOM 6285 O O . GLU A 1 69 ? -13.216 -12.400 1.853 1.00 64.05 69 GLU A O 6
ATOM 6297 N N . HIS A 1 70 ? -12.655 -14.326 2.873 1.00 3.11 70 HIS A N 6
ATOM 6298 C CA . HIS A 1 70 ? -14.011 -14.862 2.846 1.00 22.41 70 HIS A CA 6
ATOM 6299 C C . HIS A 1 70 ? -14.804 -14.396 4.063 1.00 50.10 70 HIS A C 6
ATOM 6300 O O . HIS A 1 70 ? -14.257 -14.255 5.157 1.00 24.41 70 HIS A O 6
ATOM 6314 N N . HIS A 1 71 ? -16.096 -14.156 3.865 1.00 75.43 71 HIS A N 6
ATOM 6315 C CA . HIS A 1 71 ? -16.965 -13.705 4.946 1.00 31.31 71 HIS A CA 6
ATOM 6316 C C . HIS A 1 71 ? -17.343 -14.867 5.860 1.00 21.11 71 HIS A C 6
ATOM 6317 O O . HIS A 1 71 ? -16.978 -16.015 5.604 1.00 45.12 71 HIS A O 6
ATOM 6331 N N . MET A 1 1 ? 6.606 -2.474 -9.072 1.00 43.11 1 MET A N 7
ATOM 6332 C CA . MET A 1 1 ? 7.869 -1.798 -8.801 1.00 4.53 1 MET A CA 7
ATOM 6333 C C . MET A 1 1 ? 8.800 -2.691 -7.987 1.00 4.32 1 MET A C 7
ATOM 6334 O O . MET A 1 1 ? 8.793 -2.655 -6.756 1.00 71.01 1 MET A O 7
ATOM 6348 N N . LYS A 1 2 ? 9.601 -3.492 -8.681 1.00 43.43 2 LYS A N 7
ATOM 6349 C CA . LYS A 1 2 ? 10.539 -4.394 -8.024 1.00 3.21 2 LYS A CA 7
ATOM 6350 C C . LYS A 1 2 ? 11.905 -4.347 -8.701 1.00 42.41 2 LYS A C 7
ATOM 6351 O O . LYS A 1 2 ? 12.008 -4.076 -9.898 1.00 72.42 2 LYS A O 7
ATOM 6370 N N . THR A 1 3 ? 12.954 -4.612 -7.928 1.00 73.40 3 THR A N 7
ATOM 6371 C CA . THR A 1 3 ? 14.313 -4.601 -8.453 1.00 41.52 3 THR A CA 7
ATOM 6372 C C . THR A 1 3 ? 15.171 -5.667 -7.783 1.00 31.53 3 THR A C 7
ATOM 6373 O O . THR A 1 3 ? 14.899 -6.078 -6.654 1.00 61.12 3 THR A O 7
ATOM 6384 N N . PHE A 1 4 ? 16.208 -6.113 -8.484 1.00 3.32 4 PHE A N 7
ATOM 6385 C CA . PHE A 1 4 ? 17.107 -7.133 -7.956 1.00 35.02 4 PHE A CA 7
ATOM 6386 C C . PHE A 1 4 ? 18.053 -6.539 -6.917 1.00 20.34 4 PHE A C 7
ATOM 6387 O O . PHE A 1 4 ? 18.627 -5.470 -7.123 1.00 31.41 4 PHE A O 7
ATOM 6404 N N . ALA A 1 5 ? 18.210 -7.241 -5.799 1.00 0.22 5 ALA A N 7
ATOM 6405 C CA . ALA A 1 5 ? 19.087 -6.785 -4.728 1.00 2.14 5 ALA A CA 7
ATOM 6406 C C . ALA A 1 5 ? 20.519 -7.260 -4.951 1.00 32.54 5 ALA A C 7
ATOM 6407 O O . ALA A 1 5 ? 20.846 -8.420 -4.694 1.00 11.13 5 ALA A O 7
ATOM 6414 N N . LEU A 1 6 ? 21.369 -6.359 -5.430 1.00 74.24 6 LEU A N 7
ATOM 6415 C CA . LEU A 1 6 ? 22.766 -6.687 -5.689 1.00 4.02 6 LEU A CA 7
ATOM 6416 C C . LEU A 1 6 ? 23.658 -6.205 -4.549 1.00 44.03 6 LEU A C 7
ATOM 6417 O O . LEU A 1 6 ? 23.172 -5.687 -3.545 1.00 33.24 6 LEU A O 7
ATOM 6433 N N . GLN A 1 7 ? 24.966 -6.377 -4.715 1.00 31.44 7 GLN A N 7
ATOM 6434 C CA . GLN A 1 7 ? 25.926 -5.958 -3.700 1.00 35.31 7 GLN A CA 7
ATOM 6435 C C . GLN A 1 7 ? 25.697 -4.504 -3.303 1.00 4.52 7 GLN A C 7
ATOM 6436 O O . GLN A 1 7 ? 25.833 -3.597 -4.123 1.00 71.04 7 GLN A O 7
ATOM 6450 N N . GLY A 1 8 ? 25.350 -4.288 -2.038 1.00 14.14 8 GLY A N 7
ATOM 6451 C CA . GLY A 1 8 ? 25.108 -2.941 -1.554 1.00 33.30 8 GLY A CA 7
ATOM 6452 C C . GLY A 1 8 ? 23.827 -2.348 -2.107 1.00 42.12 8 GLY A C 7
ATOM 6453 O O . GLY A 1 8 ? 23.686 -1.128 -2.191 1.00 10.31 8 GLY A O 7
ATOM 6457 N N . ASP A 1 9 ? 22.893 -3.212 -2.487 1.00 74.02 9 ASP A N 7
ATOM 6458 C CA . ASP A 1 9 ? 21.617 -2.766 -3.036 1.00 61.52 9 ASP A CA 7
ATOM 6459 C C . ASP A 1 9 ? 20.451 -3.368 -2.258 1.00 51.22 9 ASP A C 7
ATOM 6460 O O . ASP A 1 9 ? 19.350 -3.521 -2.788 1.00 14.12 9 ASP A O 7
ATOM 6469 N N . THR A 1 10 ? 20.700 -3.709 -0.998 1.00 10.35 10 THR A N 7
ATOM 6470 C CA . THR A 1 10 ? 19.672 -4.295 -0.147 1.00 62.40 10 THR A CA 7
ATOM 6471 C C . THR A 1 10 ? 18.612 -3.265 0.225 1.00 4.13 10 THR A C 7
ATOM 6472 O O . THR A 1 10 ? 18.703 -2.099 -0.161 1.00 53.22 10 THR A O 7
ATOM 6483 N N . LEU A 1 11 ? 17.609 -3.701 0.978 1.00 34.02 11 LEU A N 7
ATOM 6484 C CA . LEU A 1 11 ? 16.531 -2.815 1.404 1.00 34.31 11 LEU A CA 7
ATOM 6485 C C . LEU A 1 11 ? 17.088 -1.538 2.023 1.00 1.34 11 LEU A C 7
ATOM 6486 O O . LEU A 1 11 ? 16.643 -0.435 1.703 1.00 31.35 11 LEU A O 7
ATOM 6502 N N . ASP A 1 12 ? 18.066 -1.694 2.909 1.00 14.43 12 ASP A N 7
ATOM 6503 C CA . ASP A 1 12 ? 18.687 -0.552 3.571 1.00 31.32 12 ASP A CA 7
ATOM 6504 C C . ASP A 1 12 ? 19.219 0.446 2.548 1.00 62.12 12 ASP A C 7
ATOM 6505 O O . ASP A 1 12 ? 19.256 1.650 2.801 1.00 31.52 12 ASP A O 7
ATOM 6514 N N . ALA A 1 13 ? 19.632 -0.063 1.391 1.00 34.14 13 ALA A N 7
ATOM 6515 C CA . ALA A 1 13 ? 20.161 0.784 0.330 1.00 71.34 13 ALA A CA 7
ATOM 6516 C C . ALA A 1 13 ? 19.042 1.307 -0.565 1.00 20.51 13 ALA A C 7
ATOM 6517 O O . ALA A 1 13 ? 18.867 2.516 -0.712 1.00 53.41 13 ALA A O 7
ATOM 6524 N N . ILE A 1 14 ? 18.289 0.388 -1.160 1.00 53.11 14 ILE A N 7
ATOM 6525 C CA . ILE A 1 14 ? 17.187 0.758 -2.040 1.00 33.43 14 ILE A CA 7
ATOM 6526 C C . ILE A 1 14 ? 16.259 1.763 -1.366 1.00 41.21 14 ILE A C 7
ATOM 6527 O O . ILE A 1 14 ? 15.856 2.755 -1.974 1.00 53.24 14 ILE A O 7
ATOM 6543 N N . CYS A 1 15 ? 15.926 1.501 -0.107 1.00 42.32 15 CYS A N 7
ATOM 6544 C CA . CYS A 1 15 ? 15.046 2.384 0.651 1.00 45.34 15 CYS A CA 7
ATOM 6545 C C . CYS A 1 15 ? 15.612 3.800 0.705 1.00 62.43 15 CYS A C 7
ATOM 6546 O O . CYS A 1 15 ? 14.868 4.773 0.823 1.00 11.01 15 CYS A O 7
ATOM 6554 N N . VAL A 1 16 ? 16.934 3.907 0.619 1.00 64.41 16 VAL A N 7
ATOM 6555 C CA . VAL A 1 16 ? 17.601 5.203 0.659 1.00 72.23 16 VAL A CA 7
ATOM 6556 C C . VAL A 1 16 ? 17.678 5.824 -0.731 1.00 53.14 16 VAL A C 7
ATOM 6557 O O . VAL A 1 16 ? 17.668 7.046 -0.878 1.00 3.45 16 VAL A O 7
ATOM 6570 N N . ARG A 1 17 ? 17.753 4.974 -1.750 1.00 63.11 17 ARG A N 7
ATOM 6571 C CA . ARG A 1 17 ? 17.833 5.439 -3.129 1.00 54.44 17 ARG A CA 7
ATOM 6572 C C . ARG A 1 17 ? 16.440 5.696 -3.698 1.00 32.15 17 ARG A C 7
ATOM 6573 O O . ARG A 1 17 ? 16.294 6.287 -4.768 1.00 10.24 17 ARG A O 7
ATOM 6594 N N . TYR A 1 18 ? 15.420 5.247 -2.975 1.00 11.05 18 TYR A N 7
ATOM 6595 C CA . TYR A 1 18 ? 14.039 5.425 -3.408 1.00 1.24 18 TYR A CA 7
ATOM 6596 C C . TYR A 1 18 ? 13.328 6.464 -2.546 1.00 35.21 18 TYR A C 7
ATOM 6597 O O . TYR A 1 18 ? 12.891 7.503 -3.040 1.00 52.44 18 TYR A O 7
ATOM 6615 N N . TYR A 1 19 ? 13.215 6.175 -1.254 1.00 65.44 19 TYR A N 7
ATOM 6616 C CA . TYR A 1 19 ? 12.556 7.081 -0.322 1.00 52.55 19 TYR A CA 7
ATOM 6617 C C . TYR A 1 19 ? 13.569 8.003 0.350 1.00 53.43 19 TYR A C 7
ATOM 6618 O O . TYR A 1 19 ? 13.283 9.170 0.615 1.00 41.45 19 TYR A O 7
ATOM 6636 N N . GLY A 1 20 ? 14.755 7.469 0.623 1.00 45.44 20 GLY A N 7
ATOM 6637 C CA . GLY A 1 20 ? 15.794 8.257 1.261 1.00 61.31 20 GLY A CA 7
ATOM 6638 C C . GLY A 1 20 ? 15.800 8.095 2.768 1.00 3.31 20 GLY A C 7
ATOM 6639 O O . GLY A 1 20 ? 16.280 8.969 3.491 1.00 52.13 20 GLY A O 7
ATOM 6643 N N . ARG A 1 21 ? 15.265 6.976 3.244 1.00 61.31 21 ARG A N 7
ATOM 6644 C CA . ARG A 1 21 ? 15.208 6.704 4.675 1.00 3.22 21 ARG A CA 7
ATOM 6645 C C . ARG A 1 21 ? 14.879 5.238 4.938 1.00 63.53 21 ARG A C 7
ATOM 6646 O O . ARG A 1 21 ? 14.319 4.552 4.082 1.00 53.33 21 ARG A O 7
ATOM 6667 N N . THR A 1 22 ? 15.232 4.761 6.128 1.00 62.14 22 THR A N 7
ATOM 6668 C CA . THR A 1 22 ? 14.976 3.376 6.503 1.00 44.03 22 THR A CA 7
ATOM 6669 C C . THR A 1 22 ? 13.985 3.293 7.658 1.00 5.31 22 THR A C 7
ATOM 6670 O O . THR A 1 22 ? 13.246 2.318 7.784 1.00 53.21 22 THR A O 7
ATOM 6681 N N . GLU A 1 23 ? 13.976 4.323 8.499 1.00 44.12 23 GLU A N 7
ATOM 6682 C CA . GLU A 1 23 ? 13.075 4.365 9.644 1.00 1.23 23 GLU A CA 7
ATOM 6683 C C . GLU A 1 23 ? 11.620 4.434 9.190 1.00 41.44 23 GLU A C 7
ATOM 6684 O O . GLU A 1 23 ? 11.180 5.438 8.630 1.00 63.11 23 GLU A O 7
ATOM 6696 N N . GLY A 1 24 ? 10.878 3.359 9.434 1.00 33.23 24 GLY A N 7
ATOM 6697 C CA . GLY A 1 24 ? 9.481 3.317 9.043 1.00 32.12 24 GLY A CA 7
ATOM 6698 C C . GLY A 1 24 ? 9.281 2.704 7.671 1.00 32.35 24 GLY A C 7
ATOM 6699 O O . GLY A 1 24 ? 8.181 2.266 7.333 1.00 30.14 24 GLY A O 7
ATOM 6703 N N . VAL A 1 25 ? 10.346 2.673 6.878 1.00 45.15 25 VAL A N 7
ATOM 6704 C CA . VAL A 1 25 ? 10.283 2.110 5.534 1.00 21.33 25 VAL A CA 7
ATOM 6705 C C . VAL A 1 25 ? 10.697 0.642 5.534 1.00 52.43 25 VAL A C 7
ATOM 6706 O O . VAL A 1 25 ? 10.018 -0.205 4.954 1.00 70.14 25 VAL A O 7
ATOM 6719 N N . VAL A 1 26 ? 11.816 0.348 6.189 1.00 53.44 26 VAL A N 7
ATOM 6720 C CA . VAL A 1 26 ? 12.320 -1.017 6.265 1.00 20.55 26 VAL A CA 7
ATOM 6721 C C . VAL A 1 26 ? 11.259 -1.965 6.813 1.00 73.21 26 VAL A C 7
ATOM 6722 O O . VAL A 1 26 ? 11.191 -3.129 6.420 1.00 32.31 26 VAL A O 7
ATOM 6735 N N . GLU A 1 27 ? 10.432 -1.458 7.722 1.00 52.43 27 GLU A N 7
ATOM 6736 C CA . GLU A 1 27 ? 9.373 -2.260 8.323 1.00 24.12 27 GLU A CA 7
ATOM 6737 C C . GLU A 1 27 ? 8.309 -2.618 7.291 1.00 74.45 27 GLU A C 7
ATOM 6738 O O . GLU A 1 27 ? 7.616 -3.628 7.420 1.00 32.40 27 GLU A O 7
ATOM 6750 N N . THR A 1 28 ? 8.183 -1.783 6.264 1.00 10.21 28 THR A N 7
ATOM 6751 C CA . THR A 1 28 ? 7.202 -2.009 5.210 1.00 65.01 28 THR A CA 7
ATOM 6752 C C . THR A 1 28 ? 7.650 -3.125 4.273 1.00 32.53 28 THR A C 7
ATOM 6753 O O . THR A 1 28 ? 6.935 -4.109 4.077 1.00 3.50 28 THR A O 7
ATOM 6764 N N . VAL A 1 29 ? 8.837 -2.968 3.697 1.00 25.13 29 VAL A N 7
ATOM 6765 C CA . VAL A 1 29 ? 9.381 -3.964 2.782 1.00 23.41 29 VAL A CA 7
ATOM 6766 C C . VAL A 1 29 ? 9.463 -5.334 3.447 1.00 64.15 29 VAL A C 7
ATOM 6767 O O . VAL A 1 29 ? 9.029 -6.338 2.880 1.00 32.14 29 VAL A O 7
ATOM 6780 N N . LEU A 1 30 ? 10.023 -5.369 4.651 1.00 51.42 30 LEU A N 7
ATOM 6781 C CA . LEU A 1 30 ? 10.162 -6.616 5.394 1.00 10.14 30 LEU A CA 7
ATOM 6782 C C . LEU A 1 30 ? 8.826 -7.345 5.489 1.00 33.23 30 LEU A C 7
ATOM 6783 O O . LEU A 1 30 ? 8.773 -8.574 5.439 1.00 12.41 30 LEU A O 7
ATOM 6799 N N . ALA A 1 31 ? 7.748 -6.580 5.625 1.00 51.54 31 ALA A N 7
ATOM 6800 C CA . ALA A 1 31 ? 6.411 -7.152 5.722 1.00 61.51 31 ALA A CA 7
ATOM 6801 C C . ALA A 1 31 ? 5.970 -7.747 4.389 1.00 41.34 31 ALA A C 7
ATOM 6802 O O . ALA A 1 31 ? 5.227 -8.727 4.351 1.00 41.13 31 ALA A O 7
ATOM 6809 N N . ALA A 1 32 ? 6.432 -7.146 3.297 1.00 62.33 32 ALA A N 7
ATOM 6810 C CA . ALA A 1 32 ? 6.086 -7.617 1.961 1.00 22.45 32 ALA A CA 7
ATOM 6811 C C . ALA A 1 32 ? 6.889 -8.860 1.593 1.00 70.34 32 ALA A C 7
ATOM 6812 O O . ALA A 1 32 ? 6.416 -9.717 0.847 1.00 24.11 32 ALA A O 7
ATOM 6819 N N . ASN A 1 33 ? 8.106 -8.951 2.119 1.00 11.04 33 ASN A N 7
ATOM 6820 C CA . ASN A 1 33 ? 8.975 -10.089 1.844 1.00 60.31 33 ASN A CA 7
ATOM 6821 C C . ASN A 1 33 ? 9.474 -10.719 3.141 1.00 44.32 33 ASN A C 7
ATOM 6822 O O . ASN A 1 33 ? 10.637 -10.579 3.520 1.00 3.14 33 ASN A O 7
ATOM 6833 N N . PRO A 1 34 ? 8.576 -11.430 3.838 1.00 53.22 34 PRO A N 7
ATOM 6834 C CA . PRO A 1 34 ? 8.902 -12.096 5.102 1.00 30.21 34 PRO A CA 7
ATOM 6835 C C . PRO A 1 34 ? 9.836 -13.285 4.906 1.00 25.14 34 PRO A C 7
ATOM 6836 O O . PRO A 1 34 ? 9.881 -13.882 3.831 1.00 2.44 34 PRO A O 7
ATOM 6847 N N . GLY A 1 35 ? 10.582 -13.625 5.954 1.00 50.13 35 GLY A N 7
ATOM 6848 C CA . GLY A 1 35 ? 11.505 -14.742 5.876 1.00 44.21 35 GLY A CA 7
ATOM 6849 C C . GLY A 1 35 ? 12.901 -14.313 5.470 1.00 43.33 35 GLY A C 7
ATOM 6850 O O . GLY A 1 35 ? 13.878 -15.010 5.747 1.00 45.50 35 GLY A O 7
ATOM 6854 N N . LEU A 1 36 ? 12.997 -13.164 4.810 1.00 53.13 36 LEU A N 7
ATOM 6855 C CA . LEU A 1 36 ? 14.284 -12.643 4.363 1.00 51.05 36 LEU A CA 7
ATOM 6856 C C . LEU A 1 36 ? 15.214 -12.400 5.547 1.00 40.22 36 LEU A C 7
ATOM 6857 O O . LEU A 1 36 ? 16.432 -12.533 5.430 1.00 72.12 36 LEU A O 7
ATOM 6873 N N . ALA A 1 37 ? 14.631 -12.045 6.687 1.00 2.51 37 ALA A N 7
ATOM 6874 C CA . ALA A 1 37 ? 15.407 -11.787 7.894 1.00 62.22 37 ALA A CA 7
ATOM 6875 C C . ALA A 1 37 ? 16.286 -12.983 8.247 1.00 54.40 37 ALA A C 7
ATOM 6876 O O . ALA A 1 37 ? 17.315 -12.834 8.904 1.00 64.41 37 ALA A O 7
ATOM 6883 N N . GLU A 1 38 ? 15.871 -14.166 7.807 1.00 31.50 38 GLU A N 7
ATOM 6884 C CA . GLU A 1 38 ? 16.621 -15.387 8.079 1.00 34.20 38 GLU A CA 7
ATOM 6885 C C . GLU A 1 38 ? 17.736 -15.580 7.056 1.00 43.11 38 GLU A C 7
ATOM 6886 O O . GLU A 1 38 ? 18.743 -16.233 7.334 1.00 60.04 38 GLU A O 7
ATOM 6898 N N . LEU A 1 39 ? 17.550 -15.008 5.872 1.00 51.44 39 LEU A N 7
ATOM 6899 C CA . LEU A 1 39 ? 18.540 -15.116 4.805 1.00 14.13 39 LEU A CA 7
ATOM 6900 C C . LEU A 1 39 ? 19.920 -14.696 5.299 1.00 24.43 39 LEU A C 7
ATOM 6901 O O . LEU A 1 39 ? 20.894 -15.434 5.152 1.00 41.31 39 LEU A O 7
ATOM 6917 N N . GLY A 1 40 ? 19.997 -13.507 5.889 1.00 55.14 40 GLY A N 7
ATOM 6918 C CA . GLY A 1 40 ? 21.262 -13.011 6.398 1.00 52.34 40 GLY A CA 7
ATOM 6919 C C . GLY A 1 40 ? 21.356 -11.499 6.343 1.00 13.22 40 GLY A C 7
ATOM 6920 O O . GLY A 1 40 ? 20.389 -10.799 6.642 1.00 33.05 40 GLY A O 7
ATOM 6924 N N . ALA A 1 41 ? 22.524 -10.993 5.962 1.00 62.52 41 ALA A N 7
ATOM 6925 C CA . ALA A 1 41 ? 22.741 -9.555 5.869 1.00 13.02 41 ALA A CA 7
ATOM 6926 C C . ALA A 1 41 ? 22.363 -9.031 4.488 1.00 12.20 41 ALA A C 7
ATOM 6927 O O . ALA A 1 41 ? 21.316 -8.406 4.315 1.00 43.11 41 ALA A O 7
ATOM 6934 N N . VAL A 1 42 ? 23.222 -9.288 3.507 1.00 71.51 42 VAL A N 7
ATOM 6935 C CA . VAL A 1 42 ? 22.978 -8.843 2.140 1.00 12.23 42 VAL A CA 7
ATOM 6936 C C . VAL A 1 42 ? 22.270 -9.922 1.328 1.00 4.04 42 VAL A C 7
ATOM 6937 O O . VAL A 1 42 ? 22.555 -11.111 1.475 1.00 32.41 42 VAL A O 7
ATOM 6950 N N . LEU A 1 43 ? 21.348 -9.500 0.471 1.00 13.10 43 LEU A N 7
ATOM 6951 C CA . LEU A 1 43 ? 20.599 -10.430 -0.366 1.00 74.43 43 LEU A CA 7
ATOM 6952 C C . LEU A 1 43 ? 21.420 -10.853 -1.580 1.00 52.12 43 LEU A C 7
ATOM 6953 O O . LEU A 1 43 ? 22.287 -10.121 -2.059 1.00 73.41 43 LEU A O 7
ATOM 6969 N N . PRO A 1 44 ? 21.141 -12.061 -2.092 1.00 51.35 44 PRO A N 7
ATOM 6970 C CA . PRO A 1 44 ? 21.841 -12.607 -3.259 1.00 11.20 44 PRO A CA 7
ATOM 6971 C C . PRO A 1 44 ? 21.485 -11.870 -4.546 1.00 33.41 44 PRO A C 7
ATOM 6972 O O . PRO A 1 44 ? 20.310 -11.725 -4.885 1.00 12.21 44 PRO A O 7
ATOM 6983 N N . HIS A 1 45 ? 22.506 -11.408 -5.260 1.00 2.12 45 HIS A N 7
ATOM 6984 C CA . HIS A 1 45 ? 22.300 -10.687 -6.511 1.00 22.00 45 HIS A CA 7
ATOM 6985 C C . HIS A 1 45 ? 21.395 -11.478 -7.451 1.00 2.21 45 HIS A C 7
ATOM 6986 O O . HIS A 1 45 ? 21.645 -12.650 -7.728 1.00 75.04 45 HIS A O 7
ATOM 7000 N N . GLY A 1 46 ? 20.342 -10.827 -7.937 1.00 63.53 46 GLY A N 7
ATOM 7001 C CA . GLY A 1 46 ? 19.416 -11.486 -8.840 1.00 12.22 46 GLY A CA 7
ATOM 7002 C C . GLY A 1 46 ? 18.040 -11.663 -8.230 1.00 34.53 46 GLY A C 7
ATOM 7003 O O . GLY A 1 46 ? 17.082 -12.005 -8.925 1.00 45.13 46 GLY A O 7
ATOM 7007 N N . THR A 1 47 ? 17.938 -11.433 -6.924 1.00 63.12 47 THR A N 7
ATOM 7008 C CA . THR A 1 47 ? 16.670 -11.572 -6.220 1.00 22.43 47 THR A CA 7
ATOM 7009 C C . THR A 1 47 ? 15.888 -10.264 -6.232 1.00 32.22 47 THR A C 7
ATOM 7010 O O . THR A 1 47 ? 16.319 -9.267 -5.654 1.00 32.03 47 THR A O 7
ATOM 7021 N N . ALA A 1 48 ? 14.735 -10.275 -6.894 1.00 24.43 48 ALA A N 7
ATOM 7022 C CA . ALA A 1 48 ? 13.892 -9.090 -6.978 1.00 54.14 48 ALA A CA 7
ATOM 7023 C C . ALA A 1 48 ? 13.231 -8.789 -5.637 1.00 64.01 48 ALA A C 7
ATOM 7024 O O . ALA A 1 48 ? 13.014 -9.689 -4.825 1.00 54.53 48 ALA A O 7
ATOM 7031 N N . VAL A 1 49 ? 12.916 -7.518 -5.410 1.00 55.11 49 VAL A N 7
ATOM 7032 C CA . VAL A 1 49 ? 12.280 -7.098 -4.167 1.00 33.51 49 VAL A CA 7
ATOM 7033 C C . VAL A 1 49 ? 11.174 -6.082 -4.431 1.00 21.53 49 VAL A C 7
ATOM 7034 O O . VAL A 1 49 ? 11.403 -5.052 -5.063 1.00 61.35 49 VAL A O 7
ATOM 7047 N N . GLU A 1 50 ? 9.975 -6.380 -3.940 1.00 72.34 50 GLU A N 7
ATOM 7048 C CA . GLU A 1 50 ? 8.833 -5.492 -4.124 1.00 2.00 50 GLU A CA 7
ATOM 7049 C C . GLU A 1 50 ? 9.002 -4.213 -3.309 1.00 22.24 50 GLU A C 7
ATOM 7050 O O . GLU A 1 50 ? 9.431 -4.251 -2.154 1.00 73.34 50 GLU A O 7
ATOM 7062 N N . LEU A 1 51 ? 8.663 -3.082 -3.917 1.00 3.13 51 LEU A N 7
ATOM 7063 C CA . LEU A 1 51 ? 8.777 -1.790 -3.249 1.00 24.15 51 LEU A CA 7
ATOM 7064 C C . LEU A 1 51 ? 7.400 -1.212 -2.942 1.00 34.13 51 LEU A C 7
ATOM 7065 O O . LEU A 1 51 ? 6.786 -0.534 -3.766 1.00 44.40 51 LEU A O 7
ATOM 7081 N N . PRO A 1 52 ? 6.901 -1.484 -1.727 1.00 13.03 52 PRO A N 7
ATOM 7082 C CA . PRO A 1 52 ? 5.591 -0.998 -1.282 1.00 22.12 52 PRO A CA 7
ATOM 7083 C C . PRO A 1 52 ? 5.578 0.510 -1.057 1.00 42.13 52 PRO A C 7
ATOM 7084 O O . PRO A 1 52 ? 6.629 1.134 -0.907 1.00 31.02 52 PRO A O 7
ATOM 7095 N N . ASP A 1 53 ? 4.383 1.090 -1.036 1.00 22.14 53 ASP A N 7
ATOM 7096 C CA . ASP A 1 53 ? 4.234 2.526 -0.828 1.00 34.43 53 ASP A CA 7
ATOM 7097 C C . ASP A 1 53 ? 4.973 3.311 -1.907 1.00 33.22 53 ASP A C 7
ATOM 7098 O O . ASP A 1 53 ? 5.532 4.375 -1.642 1.00 24.23 53 ASP A O 7
ATOM 7107 N N . VAL A 1 54 ? 4.971 2.778 -3.125 1.00 4.32 54 VAL A N 7
ATOM 7108 C CA . VAL A 1 54 ? 5.641 3.429 -4.244 1.00 65.23 54 VAL A CA 7
ATOM 7109 C C . VAL A 1 54 ? 4.645 3.818 -5.330 1.00 51.23 54 VAL A C 7
ATOM 7110 O O . VAL A 1 54 ? 3.677 3.102 -5.583 1.00 35.04 54 VAL A O 7
ATOM 7123 N N . GLN A 1 55 ? 4.890 4.957 -5.970 1.00 12.43 55 GLN A N 7
ATOM 7124 C CA . GLN A 1 55 ? 4.013 5.442 -7.029 1.00 70.01 55 GLN A CA 7
ATOM 7125 C C . GLN A 1 55 ? 4.393 4.829 -8.373 1.00 40.41 55 GLN A C 7
ATOM 7126 O O . GLN A 1 55 ? 5.495 4.306 -8.540 1.00 44.43 55 GLN A O 7
ATOM 7140 N N . THR A 1 56 ? 3.473 4.897 -9.330 1.00 73.12 56 THR A N 7
ATOM 7141 C CA . THR A 1 56 ? 3.710 4.348 -10.659 1.00 64.21 56 THR A CA 7
ATOM 7142 C C . THR A 1 56 ? 5.021 4.864 -11.241 1.00 24.11 56 THR A C 7
ATOM 7143 O O . THR A 1 56 ? 5.582 5.847 -10.757 1.00 31.21 56 THR A O 7
ATOM 7154 N N . ALA A 1 57 ? 5.505 4.195 -12.282 1.00 41.15 57 ALA A N 7
ATOM 7155 C CA . ALA A 1 57 ? 6.749 4.588 -12.932 1.00 4.40 57 ALA A CA 7
ATOM 7156 C C . ALA A 1 57 ? 6.798 4.090 -14.372 1.00 62.03 57 ALA A C 7
ATOM 7157 O O . ALA A 1 57 ? 6.077 3.171 -14.761 1.00 63.13 57 ALA A O 7
ATOM 7164 N N . PRO A 1 58 ? 7.668 4.709 -15.184 1.00 55.55 58 PRO A N 7
ATOM 7165 C CA . PRO A 1 58 ? 7.831 4.345 -16.595 1.00 13.10 58 PRO A CA 7
ATOM 7166 C C . PRO A 1 58 ? 8.490 2.981 -16.769 1.00 12.12 58 PRO A C 7
ATOM 7167 O O . PRO A 1 58 ? 9.680 2.889 -17.069 1.00 3.34 58 PRO A O 7
ATOM 7178 N N . VAL A 1 59 ? 7.708 1.923 -16.579 1.00 62.31 59 VAL A N 7
ATOM 7179 C CA . VAL A 1 59 ? 8.216 0.563 -16.717 1.00 30.14 59 VAL A CA 7
ATOM 7180 C C . VAL A 1 59 ? 7.118 -0.390 -17.176 1.00 0.20 59 VAL A C 7
ATOM 7181 O O . VAL A 1 59 ? 5.959 -0.251 -16.787 1.00 31.23 59 VAL A O 7
ATOM 7194 N N . ALA A 1 60 ? 7.492 -1.358 -18.006 1.00 54.03 60 ALA A N 7
ATOM 7195 C CA . ALA A 1 60 ? 6.539 -2.336 -18.517 1.00 41.02 60 ALA A CA 7
ATOM 7196 C C . ALA A 1 60 ? 6.148 -3.338 -17.436 1.00 54.40 60 ALA A C 7
ATOM 7197 O O . ALA A 1 60 ? 6.895 -4.269 -17.141 1.00 22.21 60 ALA A O 7
ATOM 7204 N N . GLU A 1 61 ? 4.972 -3.138 -16.849 1.00 34.21 61 GLU A N 7
ATOM 7205 C CA . GLU A 1 61 ? 4.483 -4.024 -15.799 1.00 72.30 61 GLU A CA 7
ATOM 7206 C C . GLU A 1 61 ? 2.962 -4.141 -15.850 1.00 1.23 61 GLU A C 7
ATOM 7207 O O . GLU A 1 61 ? 2.319 -3.637 -16.772 1.00 21.45 61 GLU A O 7
ATOM 7219 N N . THR A 1 62 ? 2.392 -4.809 -14.852 1.00 20.32 62 THR A N 7
ATOM 7220 C CA . THR A 1 62 ? 0.948 -4.994 -14.782 1.00 61.34 62 THR A CA 7
ATOM 7221 C C . THR A 1 62 ? 0.448 -4.883 -13.347 1.00 11.43 62 THR A C 7
ATOM 7222 O O . THR A 1 62 ? 1.224 -4.625 -12.427 1.00 11.25 62 THR A O 7
ATOM 7233 N N . VAL A 1 63 ? -0.854 -5.079 -13.161 1.00 63.14 63 VAL A N 7
ATOM 7234 C CA . VAL A 1 63 ? -1.457 -5.002 -11.837 1.00 34.25 63 VAL A CA 7
ATOM 7235 C C . VAL A 1 63 ? -2.926 -5.410 -11.877 1.00 62.22 63 VAL A C 7
ATOM 7236 O O . VAL A 1 63 ? -3.596 -5.251 -12.896 1.00 75.42 63 VAL A O 7
ATOM 7249 N N . ASN A 1 64 ? -3.419 -5.937 -10.761 1.00 12.40 64 ASN A N 7
ATOM 7250 C CA . ASN A 1 64 ? -4.809 -6.368 -10.669 1.00 13.12 64 ASN A CA 7
ATOM 7251 C C . ASN A 1 64 ? -5.733 -5.178 -10.430 1.00 55.34 64 ASN A C 7
ATOM 7252 O O . ASN A 1 64 ? -5.276 -4.047 -10.260 1.00 11.23 64 ASN A O 7
ATOM 7263 N N . LEU A 1 65 ? -7.036 -5.440 -10.419 1.00 43.12 65 LEU A N 7
ATOM 7264 C CA . LEU A 1 65 ? -8.026 -4.391 -10.201 1.00 4.21 65 LEU A CA 7
ATOM 7265 C C . LEU A 1 65 ? -9.427 -4.981 -10.084 1.00 54.43 65 LEU A C 7
ATOM 7266 O O . LEU A 1 65 ? -9.684 -6.092 -10.546 1.00 70.35 65 LEU A O 7
ATOM 7282 N N . TRP A 1 66 ? -10.330 -4.228 -9.466 1.00 73.21 66 TRP A N 7
ATOM 7283 C CA . TRP A 1 66 ? -11.707 -4.676 -9.291 1.00 14.11 66 TRP A CA 7
ATOM 7284 C C . TRP A 1 66 ? -11.759 -5.982 -8.506 1.00 15.12 66 TRP A C 7
ATOM 7285 O O . TRP A 1 66 ? -12.276 -6.988 -8.992 1.00 4.42 66 TRP A O 7
ATOM 7306 N N . GLU A 1 67 ? -11.222 -5.959 -7.290 1.00 51.41 67 GLU A N 7
ATOM 7307 C CA . GLU A 1 67 ? -11.208 -7.143 -6.439 1.00 41.41 67 GLU A CA 7
ATOM 7308 C C . GLU A 1 67 ? -12.153 -6.972 -5.254 1.00 14.14 67 GLU A C 7
ATOM 7309 O O . GLU A 1 67 ? -11.718 -6.878 -4.106 1.00 43.31 67 GLU A O 7
ATOM 7321 N N . VAL A 1 68 ? -13.451 -6.932 -5.540 1.00 21.21 68 VAL A N 7
ATOM 7322 C CA . VAL A 1 68 ? -14.459 -6.773 -4.499 1.00 31.43 68 VAL A CA 7
ATOM 7323 C C . VAL A 1 68 ? -15.058 -8.119 -4.104 1.00 1.42 68 VAL A C 7
ATOM 7324 O O . VAL A 1 68 ? -16.273 -8.249 -3.959 1.00 22.21 68 VAL A O 7
ATOM 7337 N N . GLU A 1 69 ? -14.196 -9.116 -3.931 1.00 32.01 69 GLU A N 7
ATOM 7338 C CA . GLU A 1 69 ? -14.641 -10.452 -3.553 1.00 32.23 69 GLU A CA 7
ATOM 7339 C C . GLU A 1 69 ? -13.957 -10.910 -2.268 1.00 14.14 69 GLU A C 7
ATOM 7340 O O . GLU A 1 69 ? -12.782 -11.277 -2.273 1.00 42.32 69 GLU A O 7
ATOM 7352 N N . HIS A 1 70 ? -14.702 -10.885 -1.167 1.00 31.22 70 HIS A N 7
ATOM 7353 C CA . HIS A 1 70 ? -14.169 -11.297 0.127 1.00 64.54 70 HIS A CA 7
ATOM 7354 C C . HIS A 1 70 ? -15.287 -11.443 1.154 1.00 2.54 70 HIS A C 7
ATOM 7355 O O . HIS A 1 70 ? -16.238 -10.660 1.167 1.00 5.12 70 HIS A O 7
ATOM 7369 N N . HIS A 1 71 ? -15.167 -12.449 2.014 1.00 21.13 71 HIS A N 7
ATOM 7370 C CA . HIS A 1 71 ? -16.168 -12.697 3.046 1.00 40.32 71 HIS A CA 7
ATOM 7371 C C . HIS A 1 71 ? -15.987 -11.739 4.219 1.00 12.34 71 HIS A C 7
ATOM 7372 O O . HIS A 1 71 ? -14.866 -11.490 4.663 1.00 65.12 71 HIS A O 7
ATOM 7386 N N . MET A 1 1 ? 3.033 0.073 0.344 1.00 71.32 1 MET A N 8
ATOM 7387 C CA . MET A 1 1 ? 4.047 0.152 -0.701 1.00 5.23 1 MET A CA 8
ATOM 7388 C C . MET A 1 1 ? 5.201 -0.804 -0.412 1.00 52.51 1 MET A C 8
ATOM 7389 O O . MET A 1 1 ? 6.355 -0.387 -0.310 1.00 61.44 1 MET A O 8
ATOM 7403 N N . LYS A 1 2 ? 4.881 -2.087 -0.281 1.00 4.52 2 LYS A N 8
ATOM 7404 C CA . LYS A 1 2 ? 5.890 -3.102 -0.005 1.00 23.32 2 LYS A CA 8
ATOM 7405 C C . LYS A 1 2 ? 6.155 -3.956 -1.241 1.00 21.12 2 LYS A C 8
ATOM 7406 O O . LYS A 1 2 ? 5.276 -4.135 -2.085 1.00 24.10 2 LYS A O 8
ATOM 7425 N N . THR A 1 3 ? 7.372 -4.483 -1.341 1.00 54.12 3 THR A N 8
ATOM 7426 C CA . THR A 1 3 ? 7.752 -5.318 -2.473 1.00 72.15 3 THR A CA 8
ATOM 7427 C C . THR A 1 3 ? 8.668 -6.455 -2.035 1.00 40.21 3 THR A C 8
ATOM 7428 O O . THR A 1 3 ? 9.321 -6.373 -0.995 1.00 5.21 3 THR A O 8
ATOM 7439 N N . PHE A 1 4 ? 8.712 -7.515 -2.835 1.00 61.01 4 PHE A N 8
ATOM 7440 C CA . PHE A 1 4 ? 9.549 -8.669 -2.529 1.00 60.30 4 PHE A CA 8
ATOM 7441 C C . PHE A 1 4 ? 11.014 -8.376 -2.837 1.00 44.31 4 PHE A C 8
ATOM 7442 O O . PHE A 1 4 ? 11.370 -8.063 -3.973 1.00 24.31 4 PHE A O 8
ATOM 7459 N N . ALA A 1 5 ? 11.859 -8.478 -1.816 1.00 44.04 5 ALA A N 8
ATOM 7460 C CA . ALA A 1 5 ? 13.286 -8.225 -1.977 1.00 72.14 5 ALA A CA 8
ATOM 7461 C C . ALA A 1 5 ? 13.977 -9.398 -2.665 1.00 0.30 5 ALA A C 8
ATOM 7462 O O . ALA A 1 5 ? 14.067 -10.492 -2.107 1.00 65.22 5 ALA A O 8
ATOM 7469 N N . LEU A 1 6 ? 14.463 -9.163 -3.879 1.00 12.32 6 LEU A N 8
ATOM 7470 C CA . LEU A 1 6 ? 15.146 -10.200 -4.644 1.00 30.34 6 LEU A CA 8
ATOM 7471 C C . LEU A 1 6 ? 16.645 -9.929 -4.711 1.00 44.33 6 LEU A C 8
ATOM 7472 O O . LEU A 1 6 ? 17.142 -8.982 -4.102 1.00 52.31 6 LEU A O 8
ATOM 7488 N N . GLN A 1 7 ? 17.360 -10.765 -5.458 1.00 12.23 7 GLN A N 8
ATOM 7489 C CA . GLN A 1 7 ? 18.802 -10.613 -5.606 1.00 25.31 7 GLN A CA 8
ATOM 7490 C C . GLN A 1 7 ? 19.161 -9.190 -6.019 1.00 13.41 7 GLN A C 8
ATOM 7491 O O . GLN A 1 7 ? 18.667 -8.681 -7.024 1.00 75.23 7 GLN A O 8
ATOM 7505 N N . GLY A 1 8 ? 20.024 -8.550 -5.235 1.00 31.40 8 GLY A N 8
ATOM 7506 C CA . GLY A 1 8 ? 20.433 -7.191 -5.536 1.00 1.13 8 GLY A CA 8
ATOM 7507 C C . GLY A 1 8 ? 19.296 -6.199 -5.395 1.00 11.41 8 GLY A C 8
ATOM 7508 O O . GLY A 1 8 ? 19.361 -5.090 -5.926 1.00 5.34 8 GLY A O 8
ATOM 7512 N N . ASP A 1 9 ? 18.250 -6.598 -4.680 1.00 10.43 9 ASP A N 8
ATOM 7513 C CA . ASP A 1 9 ? 17.093 -5.735 -4.471 1.00 75.33 9 ASP A CA 8
ATOM 7514 C C . ASP A 1 9 ? 16.787 -5.586 -2.984 1.00 43.51 9 ASP A C 8
ATOM 7515 O O . ASP A 1 9 ? 15.652 -5.306 -2.597 1.00 2.22 9 ASP A O 8
ATOM 7524 N N . THR A 1 10 ? 17.808 -5.775 -2.154 1.00 0.35 10 THR A N 8
ATOM 7525 C CA . THR A 1 10 ? 17.649 -5.663 -0.709 1.00 71.02 10 THR A CA 8
ATOM 7526 C C . THR A 1 10 ? 17.469 -4.209 -0.287 1.00 22.55 10 THR A C 8
ATOM 7527 O O . THR A 1 10 ? 17.492 -3.303 -1.120 1.00 14.42 10 THR A O 8
ATOM 7538 N N . LEU A 1 11 ? 17.292 -3.994 1.012 1.00 14.41 11 LEU A N 8
ATOM 7539 C CA . LEU A 1 11 ? 17.109 -2.648 1.546 1.00 33.41 11 LEU A CA 8
ATOM 7540 C C . LEU A 1 11 ? 18.187 -1.704 1.025 1.00 62.23 11 LEU A C 8
ATOM 7541 O O . LEU A 1 11 ? 17.906 -0.558 0.673 1.00 30.40 11 LEU A O 8
ATOM 7557 N N . ASP A 1 12 ? 19.421 -2.194 0.976 1.00 42.34 12 ASP A N 8
ATOM 7558 C CA . ASP A 1 12 ? 20.542 -1.395 0.494 1.00 50.23 12 ASP A CA 8
ATOM 7559 C C . ASP A 1 12 ? 20.253 -0.835 -0.896 1.00 33.23 12 ASP A C 8
ATOM 7560 O O . ASP A 1 12 ? 20.640 0.288 -1.216 1.00 61.02 12 ASP A O 8
ATOM 7569 N N . ALA A 1 13 ? 19.570 -1.627 -1.717 1.00 4.14 13 ALA A N 8
ATOM 7570 C CA . ALA A 1 13 ? 19.229 -1.210 -3.071 1.00 34.30 13 ALA A CA 8
ATOM 7571 C C . ALA A 1 13 ? 17.910 -0.445 -3.094 1.00 34.53 13 ALA A C 8
ATOM 7572 O O . ALA A 1 13 ? 17.841 0.676 -3.597 1.00 15.43 13 ALA A O 8
ATOM 7579 N N . ILE A 1 14 ? 16.866 -1.059 -2.547 1.00 74.40 14 ILE A N 8
ATOM 7580 C CA . ILE A 1 14 ? 15.549 -0.435 -2.505 1.00 21.23 14 ILE A CA 8
ATOM 7581 C C . ILE A 1 14 ? 15.628 0.977 -1.935 1.00 43.13 14 ILE A C 8
ATOM 7582 O O . ILE A 1 14 ? 15.080 1.920 -2.508 1.00 21.22 14 ILE A O 8
ATOM 7598 N N . CYS A 1 15 ? 16.315 1.116 -0.807 1.00 11.23 15 CYS A N 8
ATOM 7599 C CA . CYS A 1 15 ? 16.467 2.415 -0.160 1.00 23.54 15 CYS A CA 8
ATOM 7600 C C . CYS A 1 15 ? 17.110 3.422 -1.107 1.00 54.32 15 CYS A C 8
ATOM 7601 O O . CYS A 1 15 ? 16.879 4.627 -0.999 1.00 32.20 15 CYS A O 8
ATOM 7609 N N . VAL A 1 16 ? 17.919 2.922 -2.036 1.00 35.44 16 VAL A N 8
ATOM 7610 C CA . VAL A 1 16 ? 18.595 3.778 -3.002 1.00 63.14 16 VAL A CA 8
ATOM 7611 C C . VAL A 1 16 ? 17.716 4.032 -4.222 1.00 23.51 16 VAL A C 8
ATOM 7612 O O . VAL A 1 16 ? 17.810 5.080 -4.860 1.00 65.14 16 VAL A O 8
ATOM 7625 N N . ARG A 1 17 ? 16.861 3.065 -4.540 1.00 23.15 17 ARG A N 8
ATOM 7626 C CA . ARG A 1 17 ? 15.965 3.183 -5.683 1.00 42.04 17 ARG A CA 8
ATOM 7627 C C . ARG A 1 17 ? 14.688 3.924 -5.299 1.00 34.50 17 ARG A C 8
ATOM 7628 O O . ARG A 1 17 ? 13.902 4.315 -6.162 1.00 14.52 17 ARG A O 8
ATOM 7649 N N . TYR A 1 18 ? 14.487 4.111 -3.999 1.00 60.13 18 TYR A N 8
ATOM 7650 C CA . TYR A 1 18 ? 13.304 4.801 -3.500 1.00 52.43 18 TYR A CA 8
ATOM 7651 C C . TYR A 1 18 ? 13.664 6.185 -2.968 1.00 24.12 18 TYR A C 8
ATOM 7652 O O . TYR A 1 18 ? 13.192 7.201 -3.477 1.00 50.34 18 TYR A O 8
ATOM 7670 N N . TYR A 1 19 ? 14.505 6.215 -1.940 1.00 20.02 19 TYR A N 8
ATOM 7671 C CA . TYR A 1 19 ? 14.929 7.473 -1.336 1.00 31.53 19 TYR A CA 8
ATOM 7672 C C . TYR A 1 19 ? 16.249 7.948 -1.936 1.00 34.41 19 TYR A C 8
ATOM 7673 O O . TYR A 1 19 ? 16.471 9.146 -2.106 1.00 31.41 19 TYR A O 8
ATOM 7691 N N . GLY A 1 20 ? 17.122 6.997 -2.256 1.00 0.42 20 GLY A N 8
ATOM 7692 C CA . GLY A 1 20 ? 18.409 7.337 -2.834 1.00 60.01 20 GLY A CA 8
ATOM 7693 C C . GLY A 1 20 ? 19.501 7.454 -1.790 1.00 2.35 20 GLY A C 8
ATOM 7694 O O . GLY A 1 20 ? 20.508 8.128 -2.008 1.00 0.34 20 GLY A O 8
ATOM 7698 N N . ARG A 1 21 ? 19.302 6.798 -0.651 1.00 51.11 21 ARG A N 8
ATOM 7699 C CA . ARG A 1 21 ? 20.277 6.834 0.432 1.00 12.43 21 ARG A CA 8
ATOM 7700 C C . ARG A 1 21 ? 19.989 5.744 1.460 1.00 73.43 21 ARG A C 8
ATOM 7701 O O . ARG A 1 21 ? 18.869 5.238 1.548 1.00 64.44 21 ARG A O 8
ATOM 7722 N N . THR A 1 22 ? 21.007 5.385 2.236 1.00 71.34 22 THR A N 8
ATOM 7723 C CA . THR A 1 22 ? 20.864 4.353 3.255 1.00 2.34 22 THR A CA 8
ATOM 7724 C C . THR A 1 22 ? 21.035 4.935 4.654 1.00 41.42 22 THR A C 8
ATOM 7725 O O . THR A 1 22 ? 20.552 4.370 5.634 1.00 23.21 22 THR A O 8
ATOM 7736 N N . GLU A 1 23 ? 21.724 6.069 4.738 1.00 65.01 23 GLU A N 8
ATOM 7737 C CA . GLU A 1 23 ? 21.958 6.727 6.018 1.00 23.10 23 GLU A CA 8
ATOM 7738 C C . GLU A 1 23 ? 20.696 7.433 6.506 1.00 63.34 23 GLU A C 8
ATOM 7739 O O . GLU A 1 23 ? 20.259 8.422 5.919 1.00 4.12 23 GLU A O 8
ATOM 7751 N N . GLY A 1 24 ? 20.115 6.915 7.584 1.00 54.35 24 GLY A N 8
ATOM 7752 C CA . GLY A 1 24 ? 18.908 7.507 8.132 1.00 44.32 24 GLY A CA 8
ATOM 7753 C C . GLY A 1 24 ? 17.651 6.801 7.664 1.00 45.13 24 GLY A C 8
ATOM 7754 O O . GLY A 1 24 ? 16.591 6.934 8.275 1.00 4.23 24 GLY A O 8
ATOM 7758 N N . VAL A 1 25 ? 17.768 6.048 6.574 1.00 2.43 25 VAL A N 8
ATOM 7759 C CA . VAL A 1 25 ? 16.632 5.319 6.024 1.00 62.12 25 VAL A CA 8
ATOM 7760 C C . VAL A 1 25 ? 16.614 3.877 6.518 1.00 73.34 25 VAL A C 8
ATOM 7761 O O . VAL A 1 25 ? 15.565 3.349 6.886 1.00 34.44 25 VAL A O 8
ATOM 7774 N N . VAL A 1 26 ? 17.783 3.244 6.523 1.00 74.44 26 VAL A N 8
ATOM 7775 C CA . VAL A 1 26 ? 17.902 1.862 6.973 1.00 72.01 26 VAL A CA 8
ATOM 7776 C C . VAL A 1 26 ? 17.354 1.695 8.386 1.00 41.32 26 VAL A C 8
ATOM 7777 O O . VAL A 1 26 ? 16.932 0.606 8.773 1.00 10.44 26 VAL A O 8
ATOM 7790 N N . GLU A 1 27 ? 17.364 2.783 9.151 1.00 71.44 27 GLU A N 8
ATOM 7791 C CA . GLU A 1 27 ? 16.868 2.756 10.522 1.00 71.24 27 GLU A CA 8
ATOM 7792 C C . GLU A 1 27 ? 15.343 2.796 10.549 1.00 33.32 27 GLU A C 8
ATOM 7793 O O . GLU A 1 27 ? 14.712 2.269 11.467 1.00 63.13 27 GLU A O 8
ATOM 7805 N N . THR A 1 28 ? 14.754 3.425 9.537 1.00 45.33 28 THR A N 8
ATOM 7806 C CA . THR A 1 28 ? 13.304 3.536 9.445 1.00 42.43 28 THR A CA 8
ATOM 7807 C C . THR A 1 28 ? 12.668 2.186 9.134 1.00 40.41 28 THR A C 8
ATOM 7808 O O . THR A 1 28 ? 11.908 1.647 9.938 1.00 11.12 28 THR A O 8
ATOM 7819 N N . VAL A 1 29 ? 12.984 1.644 7.962 1.00 10.20 29 VAL A N 8
ATOM 7820 C CA . VAL A 1 29 ? 12.444 0.355 7.546 1.00 43.44 29 VAL A CA 8
ATOM 7821 C C . VAL A 1 29 ? 12.672 -0.707 8.615 1.00 32.11 29 VAL A C 8
ATOM 7822 O O . VAL A 1 29 ? 11.804 -1.543 8.870 1.00 13.11 29 VAL A O 8
ATOM 7835 N N . LEU A 1 30 ? 13.844 -0.669 9.239 1.00 61.23 30 LEU A N 8
ATOM 7836 C CA . LEU A 1 30 ? 14.187 -1.629 10.283 1.00 52.24 30 LEU A CA 8
ATOM 7837 C C . LEU A 1 30 ? 13.121 -1.651 11.373 1.00 12.34 30 LEU A C 8
ATOM 7838 O O . LEU A 1 30 ? 12.657 -2.715 11.781 1.00 64.42 30 LEU A O 8
ATOM 7854 N N . ALA A 1 31 ? 12.735 -0.468 11.840 1.00 1.24 31 ALA A N 8
ATOM 7855 C CA . ALA A 1 31 ? 11.721 -0.351 12.881 1.00 73.04 31 ALA A CA 8
ATOM 7856 C C . ALA A 1 31 ? 10.399 -0.965 12.430 1.00 4.03 31 ALA A C 8
ATOM 7857 O O . ALA A 1 31 ? 9.687 -1.578 13.224 1.00 32.41 31 ALA A O 8
ATOM 7864 N N . ALA A 1 32 ? 10.079 -0.795 11.152 1.00 54.02 32 ALA A N 8
ATOM 7865 C CA . ALA A 1 32 ? 8.843 -1.334 10.596 1.00 4.31 32 ALA A CA 8
ATOM 7866 C C . ALA A 1 32 ? 8.953 -2.838 10.370 1.00 1.24 32 ALA A C 8
ATOM 7867 O O . ALA A 1 32 ? 7.947 -3.545 10.337 1.00 50.32 32 ALA A O 8
ATOM 7874 N N . ASN A 1 33 ? 10.182 -3.320 10.216 1.00 71.25 33 ASN A N 8
ATOM 7875 C CA . ASN A 1 33 ? 10.423 -4.741 9.991 1.00 34.05 33 ASN A CA 8
ATOM 7876 C C . ASN A 1 33 ? 11.589 -5.236 10.842 1.00 55.01 33 ASN A C 8
ATOM 7877 O O . ASN A 1 33 ? 12.688 -5.486 10.347 1.00 10.33 33 ASN A O 8
ATOM 7888 N N . PRO A 1 34 ? 11.345 -5.382 12.153 1.00 74.33 34 PRO A N 8
ATOM 7889 C CA . PRO A 1 34 ? 12.361 -5.850 13.100 1.00 42.42 34 PRO A CA 8
ATOM 7890 C C . PRO A 1 34 ? 12.707 -7.321 12.900 1.00 33.30 34 PRO A C 8
ATOM 7891 O O . PRO A 1 34 ? 11.838 -8.136 12.591 1.00 25.44 34 PRO A O 8
ATOM 7902 N N . GLY A 1 35 ? 13.981 -7.655 13.079 1.00 44.03 35 GLY A N 8
ATOM 7903 C CA . GLY A 1 35 ? 14.419 -9.029 12.914 1.00 54.10 35 GLY A CA 8
ATOM 7904 C C . GLY A 1 35 ? 14.902 -9.319 11.507 1.00 44.30 35 GLY A C 8
ATOM 7905 O O . GLY A 1 35 ? 15.511 -10.359 11.254 1.00 60.25 35 GLY A O 8
ATOM 7909 N N . LEU A 1 36 ? 14.631 -8.398 10.588 1.00 31.25 36 LEU A N 8
ATOM 7910 C CA . LEU A 1 36 ? 15.041 -8.560 9.198 1.00 24.30 36 LEU A CA 8
ATOM 7911 C C . LEU A 1 36 ? 16.531 -8.278 9.034 1.00 43.33 36 LEU A C 8
ATOM 7912 O O . LEU A 1 36 ? 17.181 -8.818 8.139 1.00 55.14 36 LEU A O 8
ATOM 7928 N N . ALA A 1 37 ? 17.067 -7.429 9.905 1.00 21.31 37 ALA A N 8
ATOM 7929 C CA . ALA A 1 37 ? 18.481 -7.078 9.859 1.00 21.42 37 ALA A CA 8
ATOM 7930 C C . ALA A 1 37 ? 19.355 -8.274 10.222 1.00 4.21 37 ALA A C 8
ATOM 7931 O O . ALA A 1 37 ? 20.563 -8.265 9.987 1.00 41.34 37 ALA A O 8
ATOM 7938 N N . GLU A 1 38 ? 18.737 -9.301 10.797 1.00 0.42 38 GLU A N 8
ATOM 7939 C CA . GLU A 1 38 ? 19.461 -10.503 11.194 1.00 40.32 38 GLU A CA 8
ATOM 7940 C C . GLU A 1 38 ? 19.903 -11.300 9.970 1.00 33.42 38 GLU A C 8
ATOM 7941 O O . GLU A 1 38 ? 20.869 -12.062 10.027 1.00 21.00 38 GLU A O 8
ATOM 7953 N N . LEU A 1 39 ? 19.188 -11.121 8.865 1.00 41.32 39 LEU A N 8
ATOM 7954 C CA . LEU A 1 39 ? 19.505 -11.824 7.626 1.00 12.53 39 LEU A CA 8
ATOM 7955 C C . LEU A 1 39 ? 20.972 -11.637 7.255 1.00 64.54 39 LEU A C 8
ATOM 7956 O O . LEU A 1 39 ? 21.698 -12.608 7.044 1.00 72.42 39 LEU A O 8
ATOM 7972 N N . GLY A 1 40 ? 21.404 -10.382 7.178 1.00 32.02 40 GLY A N 8
ATOM 7973 C CA . GLY A 1 40 ? 22.783 -10.091 6.834 1.00 24.42 40 GLY A CA 8
ATOM 7974 C C . GLY A 1 40 ? 23.003 -10.011 5.337 1.00 52.45 40 GLY A C 8
ATOM 7975 O O . GLY A 1 40 ? 22.813 -8.956 4.731 1.00 72.54 40 GLY A O 8
ATOM 7979 N N . ALA A 1 41 ? 23.406 -11.127 4.738 1.00 54.30 41 ALA A N 8
ATOM 7980 C CA . ALA A 1 41 ? 23.651 -11.178 3.302 1.00 11.21 41 ALA A CA 8
ATOM 7981 C C . ALA A 1 41 ? 22.385 -10.853 2.517 1.00 54.21 41 ALA A C 8
ATOM 7982 O O . ALA A 1 41 ? 21.389 -10.402 3.084 1.00 61.22 41 ALA A O 8
ATOM 7989 N N . VAL A 1 42 ? 22.429 -11.084 1.209 1.00 44.34 42 VAL A N 8
ATOM 7990 C CA . VAL A 1 42 ? 21.285 -10.816 0.345 1.00 3.24 42 VAL A CA 8
ATOM 7991 C C . VAL A 1 42 ? 20.033 -11.515 0.860 1.00 34.45 42 VAL A C 8
ATOM 7992 O O . VAL A 1 42 ? 20.075 -12.685 1.245 1.00 53.12 42 VAL A O 8
ATOM 8005 N N . LEU A 1 43 ? 18.918 -10.793 0.865 1.00 11.34 43 LEU A N 8
ATOM 8006 C CA . LEU A 1 43 ? 17.651 -11.344 1.333 1.00 52.11 43 LEU A CA 8
ATOM 8007 C C . LEU A 1 43 ? 17.114 -12.382 0.353 1.00 60.30 43 LEU A C 8
ATOM 8008 O O . LEU A 1 43 ? 17.394 -12.344 -0.845 1.00 63.23 43 LEU A O 8
ATOM 8024 N N . PRO A 1 44 ? 16.322 -13.332 0.872 1.00 55.02 44 PRO A N 8
ATOM 8025 C CA . PRO A 1 44 ? 15.726 -14.397 0.059 1.00 23.25 44 PRO A CA 8
ATOM 8026 C C . PRO A 1 44 ? 14.647 -13.874 -0.882 1.00 45.35 44 PRO A C 8
ATOM 8027 O O . PRO A 1 44 ? 13.632 -13.334 -0.441 1.00 44.21 44 PRO A O 8
ATOM 8038 N N . HIS A 1 45 ? 14.873 -14.037 -2.182 1.00 70.13 45 HIS A N 8
ATOM 8039 C CA . HIS A 1 45 ? 13.919 -13.582 -3.187 1.00 13.51 45 HIS A CA 8
ATOM 8040 C C . HIS A 1 45 ? 12.518 -14.104 -2.882 1.00 10.30 45 HIS A C 8
ATOM 8041 O O . HIS A 1 45 ? 12.230 -15.285 -3.071 1.00 2.20 45 HIS A O 8
ATOM 8055 N N . GLY A 1 46 ? 11.650 -13.215 -2.408 1.00 41.31 46 GLY A N 8
ATOM 8056 C CA . GLY A 1 46 ? 10.291 -13.605 -2.084 1.00 34.33 46 GLY A CA 8
ATOM 8057 C C . GLY A 1 46 ? 9.794 -12.968 -0.801 1.00 45.42 46 GLY A C 8
ATOM 8058 O O . GLY A 1 46 ? 8.609 -13.046 -0.477 1.00 71.22 46 GLY A O 8
ATOM 8062 N N . THR A 1 47 ? 10.704 -12.335 -0.066 1.00 51.44 47 THR A N 8
ATOM 8063 C CA . THR A 1 47 ? 10.353 -11.683 1.189 1.00 23.44 47 THR A CA 8
ATOM 8064 C C . THR A 1 47 ? 9.933 -10.236 0.960 1.00 74.33 47 THR A C 8
ATOM 8065 O O . THR A 1 47 ? 10.732 -9.410 0.522 1.00 2.40 47 THR A O 8
ATOM 8076 N N . ALA A 1 48 ? 8.673 -9.937 1.258 1.00 13.33 48 ALA A N 8
ATOM 8077 C CA . ALA A 1 48 ? 8.147 -8.588 1.087 1.00 71.13 48 ALA A CA 8
ATOM 8078 C C . ALA A 1 48 ? 8.597 -7.675 2.222 1.00 11.10 48 ALA A C 8
ATOM 8079 O O . ALA A 1 48 ? 8.680 -8.097 3.376 1.00 43.44 48 ALA A O 8
ATOM 8086 N N . VAL A 1 49 ? 8.887 -6.421 1.888 1.00 71.54 49 VAL A N 8
ATOM 8087 C CA . VAL A 1 49 ? 9.328 -5.448 2.879 1.00 22.24 49 VAL A CA 8
ATOM 8088 C C . VAL A 1 49 ? 8.536 -4.151 2.766 1.00 1.54 49 VAL A C 8
ATOM 8089 O O . VAL A 1 49 ? 8.351 -3.618 1.672 1.00 25.44 49 VAL A O 8
ATOM 8102 N N . GLU A 1 50 ? 8.071 -3.647 3.905 1.00 14.41 50 GLU A N 8
ATOM 8103 C CA . GLU A 1 50 ? 7.298 -2.411 3.933 1.00 14.51 50 GLU A CA 8
ATOM 8104 C C . GLU A 1 50 ? 8.213 -1.194 3.827 1.00 13.04 50 GLU A C 8
ATOM 8105 O O . GLU A 1 50 ? 9.271 -1.142 4.455 1.00 21.44 50 GLU A O 8
ATOM 8117 N N . LEU A 1 51 ? 7.798 -0.217 3.028 1.00 10.05 51 LEU A N 8
ATOM 8118 C CA . LEU A 1 51 ? 8.580 1.000 2.839 1.00 54.11 51 LEU A CA 8
ATOM 8119 C C . LEU A 1 51 ? 7.866 2.205 3.442 1.00 13.35 51 LEU A C 8
ATOM 8120 O O . LEU A 1 51 ? 7.038 2.853 2.801 1.00 42.00 51 LEU A O 8
ATOM 8136 N N . PRO A 1 52 ? 8.193 2.516 4.705 1.00 4.14 52 PRO A N 8
ATOM 8137 C CA . PRO A 1 52 ? 7.597 3.647 5.423 1.00 40.15 52 PRO A CA 8
ATOM 8138 C C . PRO A 1 52 ? 8.056 4.992 4.869 1.00 61.41 52 PRO A C 8
ATOM 8139 O O . PRO A 1 52 ? 9.149 5.104 4.312 1.00 15.24 52 PRO A O 8
ATOM 8150 N N . ASP A 1 53 ? 7.216 6.009 5.025 1.00 32.54 53 ASP A N 8
ATOM 8151 C CA . ASP A 1 53 ? 7.536 7.347 4.542 1.00 25.42 53 ASP A CA 8
ATOM 8152 C C . ASP A 1 53 ? 7.673 7.358 3.023 1.00 74.42 53 ASP A C 8
ATOM 8153 O O . ASP A 1 53 ? 8.582 7.981 2.475 1.00 11.10 53 ASP A O 8
ATOM 8162 N N . VAL A 1 54 ? 6.763 6.663 2.347 1.00 21.52 54 VAL A N 8
ATOM 8163 C CA . VAL A 1 54 ? 6.781 6.592 0.891 1.00 43.10 54 VAL A CA 8
ATOM 8164 C C . VAL A 1 54 ? 5.427 6.976 0.305 1.00 21.42 54 VAL A C 8
ATOM 8165 O O . VAL A 1 54 ? 4.382 6.616 0.847 1.00 41.33 54 VAL A O 8
ATOM 8178 N N . GLN A 1 55 ? 5.454 7.707 -0.804 1.00 61.34 55 GLN A N 8
ATOM 8179 C CA . GLN A 1 55 ? 4.228 8.139 -1.464 1.00 14.22 55 GLN A CA 8
ATOM 8180 C C . GLN A 1 55 ? 4.290 7.865 -2.963 1.00 34.13 55 GLN A C 8
ATOM 8181 O O . GLN A 1 55 ? 3.326 7.381 -3.557 1.00 73.21 55 GLN A O 8
ATOM 8195 N N . THR A 1 56 ? 5.430 8.178 -3.570 1.00 61.11 56 THR A N 8
ATOM 8196 C CA . THR A 1 56 ? 5.618 7.967 -5.000 1.00 34.21 56 THR A CA 8
ATOM 8197 C C . THR A 1 56 ? 5.535 6.486 -5.353 1.00 12.14 56 THR A C 8
ATOM 8198 O O . THR A 1 56 ? 6.491 5.737 -5.154 1.00 74.23 56 THR A O 8
ATOM 8209 N N . ALA A 1 57 ? 4.386 6.071 -5.877 1.00 64.12 57 ALA A N 8
ATOM 8210 C CA . ALA A 1 57 ? 4.180 4.680 -6.260 1.00 64.32 57 ALA A CA 8
ATOM 8211 C C . ALA A 1 57 ? 3.972 4.550 -7.765 1.00 62.32 57 ALA A C 8
ATOM 8212 O O . ALA A 1 57 ? 3.636 5.512 -8.455 1.00 41.42 57 ALA A O 8
ATOM 8219 N N . PRO A 1 58 ? 4.177 3.332 -8.289 1.00 32.23 58 PRO A N 8
ATOM 8220 C CA . PRO A 1 58 ? 4.017 3.048 -9.718 1.00 23.51 58 PRO A CA 8
ATOM 8221 C C . PRO A 1 58 ? 2.559 3.100 -10.160 1.00 51.22 58 PRO A C 8
ATOM 8222 O O . PRO A 1 58 ? 1.679 3.483 -9.389 1.00 2.21 58 PRO A O 8
ATOM 8233 N N . VAL A 1 59 ? 2.309 2.713 -11.407 1.00 20.30 59 VAL A N 8
ATOM 8234 C CA . VAL A 1 59 ? 0.957 2.714 -11.951 1.00 55.35 59 VAL A CA 8
ATOM 8235 C C . VAL A 1 59 ? 0.247 1.396 -11.664 1.00 52.02 59 VAL A C 8
ATOM 8236 O O . VAL A 1 59 ? 0.862 0.437 -11.198 1.00 54.15 59 VAL A O 8
ATOM 8249 N N . ALA A 1 60 ? -1.051 1.356 -11.946 1.00 34.43 60 ALA A N 8
ATOM 8250 C CA . ALA A 1 60 ? -1.845 0.154 -11.720 1.00 20.00 60 ALA A CA 8
ATOM 8251 C C . ALA A 1 60 ? -1.308 -1.019 -12.533 1.00 73.12 60 ALA A C 8
ATOM 8252 O O . ALA A 1 60 ? -0.339 -0.877 -13.278 1.00 31.32 60 ALA A O 8
ATOM 8259 N N . GLU A 1 61 ? -1.945 -2.177 -12.384 1.00 43.35 61 GLU A N 8
ATOM 8260 C CA . GLU A 1 61 ? -1.529 -3.374 -13.105 1.00 22.31 61 GLU A CA 8
ATOM 8261 C C . GLU A 1 61 ? -2.596 -4.461 -13.016 1.00 34.10 61 GLU A C 8
ATOM 8262 O O . GLU A 1 61 ? -3.009 -4.855 -11.925 1.00 13.24 61 GLU A O 8
ATOM 8274 N N . THR A 1 62 ? -3.041 -4.942 -14.173 1.00 24.30 62 THR A N 8
ATOM 8275 C CA . THR A 1 62 ? -4.061 -5.982 -14.227 1.00 42.42 62 THR A CA 8
ATOM 8276 C C . THR A 1 62 ? -4.043 -6.700 -15.572 1.00 21.04 62 THR A C 8
ATOM 8277 O O . THR A 1 62 ? -4.374 -6.116 -16.603 1.00 75.14 62 THR A O 8
ATOM 8288 N N . VAL A 1 63 ? -3.654 -7.971 -15.553 1.00 71.10 63 VAL A N 8
ATOM 8289 C CA . VAL A 1 63 ? -3.595 -8.770 -16.771 1.00 61.31 63 VAL A CA 8
ATOM 8290 C C . VAL A 1 63 ? -3.995 -10.216 -16.500 1.00 31.13 63 VAL A C 8
ATOM 8291 O O . VAL A 1 63 ? -3.357 -10.909 -15.709 1.00 31.32 63 VAL A O 8
ATOM 8304 N N . ASN A 1 64 ? -5.056 -10.665 -17.162 1.00 54.23 64 ASN A N 8
ATOM 8305 C CA . ASN A 1 64 ? -5.543 -12.029 -16.993 1.00 24.34 64 ASN A CA 8
ATOM 8306 C C . ASN A 1 64 ? -4.442 -13.041 -17.298 1.00 10.21 64 ASN A C 8
ATOM 8307 O O . ASN A 1 64 ? -3.342 -12.672 -17.712 1.00 31.11 64 ASN A O 8
ATOM 8318 N N . LEU A 1 65 ? -4.746 -14.317 -17.091 1.00 62.45 65 LEU A N 8
ATOM 8319 C CA . LEU A 1 65 ? -3.783 -15.384 -17.345 1.00 51.32 65 LEU A CA 8
ATOM 8320 C C . LEU A 1 65 ? -4.049 -16.049 -18.692 1.00 12.41 65 LEU A C 8
ATOM 8321 O O . LEU A 1 65 ? -4.855 -16.974 -18.789 1.00 63.45 65 LEU A O 8
ATOM 8337 N N . TRP A 1 66 ? -3.366 -15.572 -19.726 1.00 52.12 66 TRP A N 8
ATOM 8338 C CA . TRP A 1 66 ? -3.527 -16.122 -21.067 1.00 55.03 66 TRP A CA 8
ATOM 8339 C C . TRP A 1 66 ? -4.992 -16.106 -21.490 1.00 14.22 66 TRP A C 8
ATOM 8340 O O . TRP A 1 66 ? -5.483 -17.058 -22.096 1.00 3.04 66 TRP A O 8
ATOM 8361 N N . GLU A 1 67 ? -5.685 -15.018 -21.166 1.00 73.43 67 GLU A N 8
ATOM 8362 C CA . GLU A 1 67 ? -7.095 -14.881 -21.513 1.00 0.51 67 GLU A CA 8
ATOM 8363 C C . GLU A 1 67 ? -7.302 -13.740 -22.506 1.00 32.24 67 GLU A C 8
ATOM 8364 O O . GLU A 1 67 ? -8.324 -13.055 -22.476 1.00 52.52 67 GLU A O 8
ATOM 8376 N N . VAL A 1 68 ? -6.324 -13.543 -23.384 1.00 11.11 68 VAL A N 8
ATOM 8377 C CA . VAL A 1 68 ? -6.398 -12.487 -24.386 1.00 52.42 68 VAL A CA 8
ATOM 8378 C C . VAL A 1 68 ? -6.873 -13.034 -25.727 1.00 74.14 68 VAL A C 8
ATOM 8379 O O . VAL A 1 68 ? -7.437 -12.304 -26.542 1.00 33.13 68 VAL A O 8
ATOM 8392 N N . GLU A 1 69 ? -6.642 -14.324 -25.949 1.00 62.24 69 GLU A N 8
ATOM 8393 C CA . GLU A 1 69 ? -7.046 -14.969 -27.193 1.00 34.31 69 GLU A CA 8
ATOM 8394 C C . GLU A 1 69 ? -8.567 -14.989 -27.326 1.00 25.31 69 GLU A C 8
ATOM 8395 O O . GLU A 1 69 ? -9.234 -15.892 -26.818 1.00 45.45 69 GLU A O 8
ATOM 8407 N N . HIS A 1 70 ? -9.108 -13.987 -28.011 1.00 60.34 70 HIS A N 8
ATOM 8408 C CA . HIS A 1 70 ? -10.549 -13.889 -28.212 1.00 34.04 70 HIS A CA 8
ATOM 8409 C C . HIS A 1 70 ? -10.897 -13.942 -29.696 1.00 45.13 70 HIS A C 8
ATOM 8410 O O . HIS A 1 70 ? -11.689 -14.779 -30.130 1.00 14.43 70 HIS A O 8
ATOM 8424 N N . HIS A 1 71 ? -10.298 -13.043 -30.471 1.00 54.34 71 HIS A N 8
ATOM 8425 C CA . HIS A 1 71 ? -10.545 -12.987 -31.908 1.00 44.00 71 HIS A CA 8
ATOM 8426 C C . HIS A 1 71 ? -9.951 -14.205 -32.609 1.00 23.23 71 HIS A C 8
ATOM 8427 O O . HIS A 1 71 ? -8.928 -14.742 -32.181 1.00 10.30 71 HIS A O 8
ATOM 8441 N N . MET A 1 1 ? 0.856 -1.740 -0.975 1.00 32.44 1 MET A N 9
ATOM 8442 C CA . MET A 1 1 ? 1.380 -2.622 -2.012 1.00 14.34 1 MET A CA 9
ATOM 8443 C C . MET A 1 1 ? 2.528 -3.470 -1.475 1.00 31.43 1 MET A C 9
ATOM 8444 O O . MET A 1 1 ? 3.699 -3.153 -1.684 1.00 51.02 1 MET A O 9
ATOM 8458 N N . LYS A 1 2 ? 2.185 -4.551 -0.781 1.00 43.42 2 LYS A N 9
ATOM 8459 C CA . LYS A 1 2 ? 3.187 -5.446 -0.215 1.00 32.24 2 LYS A CA 9
ATOM 8460 C C . LYS A 1 2 ? 3.095 -6.833 -0.844 1.00 11.34 2 LYS A C 9
ATOM 8461 O O . LYS A 1 2 ? 2.012 -7.288 -1.213 1.00 31.54 2 LYS A O 9
ATOM 8480 N N . THR A 1 3 ? 4.238 -7.501 -0.962 1.00 42.12 3 THR A N 9
ATOM 8481 C CA . THR A 1 3 ? 4.286 -8.835 -1.546 1.00 25.40 3 THR A CA 9
ATOM 8482 C C . THR A 1 3 ? 5.234 -9.742 -0.769 1.00 2.44 3 THR A C 9
ATOM 8483 O O . THR A 1 3 ? 6.070 -9.268 0.001 1.00 20.14 3 THR A O 9
ATOM 8494 N N . PHE A 1 4 ? 5.099 -11.047 -0.975 1.00 65.44 4 PHE A N 9
ATOM 8495 C CA . PHE A 1 4 ? 5.944 -12.021 -0.293 1.00 44.31 4 PHE A CA 9
ATOM 8496 C C . PHE A 1 4 ? 7.337 -12.063 -0.916 1.00 11.04 4 PHE A C 9
ATOM 8497 O O . PHE A 1 4 ? 7.481 -12.151 -2.135 1.00 1.45 4 PHE A O 9
ATOM 8514 N N . ALA A 1 5 ? 8.359 -11.999 -0.069 1.00 22.43 5 ALA A N 9
ATOM 8515 C CA . ALA A 1 5 ? 9.740 -12.032 -0.534 1.00 41.24 5 ALA A CA 9
ATOM 8516 C C . ALA A 1 5 ? 10.253 -13.465 -0.633 1.00 13.51 5 ALA A C 9
ATOM 8517 O O . ALA A 1 5 ? 10.434 -14.141 0.380 1.00 4.03 5 ALA A O 9
ATOM 8524 N N . LEU A 1 6 ? 10.484 -13.922 -1.858 1.00 74.25 6 LEU A N 9
ATOM 8525 C CA . LEU A 1 6 ? 10.975 -15.276 -2.090 1.00 21.14 6 LEU A CA 9
ATOM 8526 C C . LEU A 1 6 ? 12.441 -15.259 -2.511 1.00 1.25 6 LEU A C 9
ATOM 8527 O O . LEU A 1 6 ? 13.074 -14.204 -2.543 1.00 24.14 6 LEU A O 9
ATOM 8543 N N . GLN A 1 7 ? 12.972 -16.433 -2.834 1.00 64.31 7 GLN A N 9
ATOM 8544 C CA . GLN A 1 7 ? 14.364 -16.552 -3.255 1.00 15.03 7 GLN A CA 9
ATOM 8545 C C . GLN A 1 7 ? 14.679 -15.568 -4.376 1.00 50.22 7 GLN A C 9
ATOM 8546 O O . GLN A 1 7 ? 14.030 -15.574 -5.422 1.00 5.23 7 GLN A O 9
ATOM 8560 N N . GLY A 1 8 ? 15.680 -14.722 -4.151 1.00 20.11 8 GLY A N 9
ATOM 8561 C CA . GLY A 1 8 ? 16.064 -13.743 -5.151 1.00 74.23 8 GLY A CA 9
ATOM 8562 C C . GLY A 1 8 ? 14.997 -12.688 -5.369 1.00 22.21 8 GLY A C 9
ATOM 8563 O O . GLY A 1 8 ? 14.984 -12.012 -6.398 1.00 21.14 8 GLY A O 9
ATOM 8567 N N . ASP A 1 9 ? 14.100 -12.548 -4.400 1.00 13.14 9 ASP A N 9
ATOM 8568 C CA . ASP A 1 9 ? 13.024 -11.568 -4.490 1.00 55.10 9 ASP A CA 9
ATOM 8569 C C . ASP A 1 9 ? 13.014 -10.657 -3.266 1.00 72.04 9 ASP A C 9
ATOM 8570 O O . ASP A 1 9 ? 11.982 -10.087 -2.911 1.00 52.41 9 ASP A O 9
ATOM 8579 N N . THR A 1 10 ? 14.170 -10.525 -2.624 1.00 21.23 10 THR A N 9
ATOM 8580 C CA . THR A 1 10 ? 14.295 -9.686 -1.439 1.00 14.03 10 THR A CA 9
ATOM 8581 C C . THR A 1 10 ? 14.232 -8.207 -1.803 1.00 73.12 10 THR A C 9
ATOM 8582 O O . THR A 1 10 ? 14.101 -7.851 -2.975 1.00 41.01 10 THR A O 9
ATOM 8593 N N . LEU A 1 11 ? 14.326 -7.349 -0.793 1.00 71.33 11 LEU A N 9
ATOM 8594 C CA . LEU A 1 11 ? 14.281 -5.907 -1.008 1.00 35.02 11 LEU A CA 9
ATOM 8595 C C . LEU A 1 11 ? 15.253 -5.489 -2.106 1.00 73.03 11 LEU A C 9
ATOM 8596 O O . LEU A 1 11 ? 14.918 -4.677 -2.969 1.00 4.53 11 LEU A O 9
ATOM 8612 N N . ASP A 1 12 ? 16.456 -6.051 -2.070 1.00 32.14 12 ASP A N 9
ATOM 8613 C CA . ASP A 1 12 ? 17.476 -5.739 -3.064 1.00 30.41 12 ASP A CA 9
ATOM 8614 C C . ASP A 1 12 ? 16.945 -5.965 -4.476 1.00 63.52 12 ASP A C 9
ATOM 8615 O O . ASP A 1 12 ? 17.303 -5.244 -5.407 1.00 32.30 12 ASP A O 9
ATOM 8624 N N . ALA A 1 13 ? 16.091 -6.972 -4.628 1.00 22.32 13 ALA A N 9
ATOM 8625 C CA . ALA A 1 13 ? 15.511 -7.293 -5.926 1.00 12.11 13 ALA A CA 9
ATOM 8626 C C . ALA A 1 13 ? 14.238 -6.489 -6.172 1.00 23.43 13 ALA A C 9
ATOM 8627 O O . ALA A 1 13 ? 14.123 -5.783 -7.174 1.00 1.24 13 ALA A O 9
ATOM 8634 N N . ILE A 1 14 ? 13.286 -6.603 -5.252 1.00 53.23 14 ILE A N 9
ATOM 8635 C CA . ILE A 1 14 ? 12.022 -5.886 -5.370 1.00 71.21 14 ILE A CA 9
ATOM 8636 C C . ILE A 1 14 ? 12.254 -4.403 -5.639 1.00 72.23 14 ILE A C 9
ATOM 8637 O O . ILE A 1 14 ? 11.616 -3.813 -6.512 1.00 60.23 14 ILE A O 9
ATOM 8653 N N . CYS A 1 15 ? 13.171 -3.807 -4.886 1.00 20.43 15 CYS A N 9
ATOM 8654 C CA . CYS A 1 15 ? 13.489 -2.392 -5.043 1.00 73.53 15 CYS A CA 9
ATOM 8655 C C . CYS A 1 15 ? 13.984 -2.101 -6.456 1.00 51.41 15 CYS A C 9
ATOM 8656 O O . CYS A 1 15 ? 13.810 -0.996 -6.970 1.00 50.34 15 CYS A O 9
ATOM 8664 N N . VAL A 1 16 ? 14.603 -3.099 -7.078 1.00 44.54 16 VAL A N 9
ATOM 8665 C CA . VAL A 1 16 ? 15.125 -2.949 -8.432 1.00 31.12 16 VAL A CA 9
ATOM 8666 C C . VAL A 1 16 ? 14.051 -3.252 -9.471 1.00 23.01 16 VAL A C 9
ATOM 8667 O O . VAL A 1 16 ? 14.079 -2.719 -10.580 1.00 70.14 16 VAL A O 9
ATOM 8680 N N . ARG A 1 17 ? 13.106 -4.111 -9.104 1.00 13.32 17 ARG A N 9
ATOM 8681 C CA . ARG A 1 17 ? 12.022 -4.485 -10.005 1.00 24.53 17 ARG A CA 9
ATOM 8682 C C . ARG A 1 17 ? 10.870 -3.490 -9.912 1.00 53.04 17 ARG A C 9
ATOM 8683 O O . ARG A 1 17 ? 9.965 -3.493 -10.748 1.00 4.40 17 ARG A O 9
ATOM 8704 N N . TYR A 1 18 ? 10.909 -2.641 -8.892 1.00 14.14 18 TYR A N 9
ATOM 8705 C CA . TYR A 1 18 ? 9.866 -1.642 -8.688 1.00 42.02 18 TYR A CA 9
ATOM 8706 C C . TYR A 1 18 ? 10.383 -0.243 -9.008 1.00 53.52 18 TYR A C 9
ATOM 8707 O O . TYR A 1 18 ? 9.882 0.424 -9.914 1.00 42.31 18 TYR A O 9
ATOM 8725 N N . TYR A 1 19 ? 11.388 0.195 -8.258 1.00 52.53 19 TYR A N 9
ATOM 8726 C CA . TYR A 1 19 ? 11.973 1.516 -8.459 1.00 75.15 19 TYR A CA 9
ATOM 8727 C C . TYR A 1 19 ? 13.166 1.445 -9.407 1.00 23.42 19 TYR A C 9
ATOM 8728 O O . TYR A 1 19 ? 13.404 2.359 -10.194 1.00 50.43 19 TYR A O 9
ATOM 8746 N N . GLY A 1 20 ? 13.915 0.349 -9.324 1.00 33.31 20 GLY A N 9
ATOM 8747 C CA . GLY A 1 20 ? 15.075 0.176 -10.179 1.00 13.22 20 GLY A CA 9
ATOM 8748 C C . GLY A 1 20 ? 16.360 0.618 -9.508 1.00 1.11 20 GLY A C 9
ATOM 8749 O O . GLY A 1 20 ? 17.383 0.797 -10.169 1.00 24.53 20 GLY A O 9
ATOM 8753 N N . ARG A 1 21 ? 16.308 0.797 -8.192 1.00 71.30 21 ARG A N 9
ATOM 8754 C CA . ARG A 1 21 ? 17.477 1.224 -7.432 1.00 35.50 21 ARG A CA 9
ATOM 8755 C C . ARG A 1 21 ? 17.530 0.522 -6.078 1.00 1.42 21 ARG A C 9
ATOM 8756 O O . ARG A 1 21 ? 16.545 -0.066 -5.631 1.00 71.42 21 ARG A O 9
ATOM 8777 N N . THR A 1 22 ? 18.688 0.589 -5.428 1.00 21.10 22 THR A N 9
ATOM 8778 C CA . THR A 1 22 ? 18.871 -0.040 -4.126 1.00 63.32 22 THR A CA 9
ATOM 8779 C C . THR A 1 22 ? 19.448 0.945 -3.116 1.00 31.43 22 THR A C 9
ATOM 8780 O O . THR A 1 22 ? 19.071 0.938 -1.945 1.00 34.24 22 THR A O 9
ATOM 8791 N N . GLU A 1 23 ? 20.364 1.791 -3.577 1.00 74.21 23 GLU A N 9
ATOM 8792 C CA . GLU A 1 23 ? 20.992 2.782 -2.712 1.00 31.15 23 GLU A CA 9
ATOM 8793 C C . GLU A 1 23 ? 19.985 3.844 -2.280 1.00 34.23 23 GLU A C 9
ATOM 8794 O O . GLU A 1 23 ? 19.523 4.644 -3.092 1.00 41.12 23 GLU A O 9
ATOM 8806 N N . GLY A 1 24 ? 19.648 3.843 -0.993 1.00 54.45 24 GLY A N 9
ATOM 8807 C CA . GLY A 1 24 ? 18.697 4.810 -0.475 1.00 70.24 24 GLY A CA 9
ATOM 8808 C C . GLY A 1 24 ? 17.276 4.282 -0.474 1.00 21.25 24 GLY A C 9
ATOM 8809 O O . GLY A 1 24 ? 16.487 4.606 0.414 1.00 54.24 24 GLY A O 9
ATOM 8813 N N . VAL A 1 25 ? 16.948 3.467 -1.471 1.00 20.51 25 VAL A N 9
ATOM 8814 C CA . VAL A 1 25 ? 15.612 2.893 -1.581 1.00 62.24 25 VAL A CA 9
ATOM 8815 C C . VAL A 1 25 ? 15.396 1.799 -0.542 1.00 22.21 25 VAL A C 9
ATOM 8816 O O . VAL A 1 25 ? 14.468 1.868 0.264 1.00 61.41 25 VAL A O 9
ATOM 8829 N N . VAL A 1 26 ? 16.260 0.789 -0.565 1.00 62.14 26 VAL A N 9
ATOM 8830 C CA . VAL A 1 26 ? 16.165 -0.320 0.376 1.00 25.32 26 VAL A CA 9
ATOM 8831 C C . VAL A 1 26 ? 16.081 0.184 1.813 1.00 62.15 26 VAL A C 9
ATOM 8832 O O . VAL A 1 26 ? 15.417 -0.420 2.654 1.00 23.12 26 VAL A O 9
ATOM 8845 N N . GLU A 1 27 ? 16.758 1.295 2.085 1.00 64.03 27 GLU A N 9
ATOM 8846 C CA . GLU A 1 27 ? 16.760 1.880 3.420 1.00 12.13 27 GLU A CA 9
ATOM 8847 C C . GLU A 1 27 ? 15.359 2.340 3.814 1.00 1.03 27 GLU A C 9
ATOM 8848 O O . GLU A 1 27 ? 14.961 2.234 4.975 1.00 61.21 27 GLU A O 9
ATOM 8860 N N . THR A 1 28 ? 14.615 2.853 2.839 1.00 33.33 28 THR A N 9
ATOM 8861 C CA . THR A 1 28 ? 13.260 3.331 3.083 1.00 73.31 28 THR A CA 9
ATOM 8862 C C . THR A 1 28 ? 12.388 2.232 3.681 1.00 5.34 28 THR A C 9
ATOM 8863 O O . THR A 1 28 ? 11.865 2.374 4.787 1.00 61.04 28 THR A O 9
ATOM 8874 N N . VAL A 1 29 ? 12.237 1.136 2.945 1.00 50.23 29 VAL A N 9
ATOM 8875 C CA . VAL A 1 29 ? 11.430 0.012 3.404 1.00 61.11 29 VAL A CA 9
ATOM 8876 C C . VAL A 1 29 ? 11.851 -0.432 4.800 1.00 34.14 29 VAL A C 9
ATOM 8877 O O . VAL A 1 29 ? 11.009 -0.691 5.662 1.00 54.44 29 VAL A O 9
ATOM 8890 N N . LEU A 1 30 ? 13.158 -0.518 5.019 1.00 30.41 30 LEU A N 9
ATOM 8891 C CA . LEU A 1 30 ? 13.692 -0.931 6.313 1.00 52.15 30 LEU A CA 9
ATOM 8892 C C . LEU A 1 30 ? 13.086 -0.103 7.441 1.00 54.10 30 LEU A C 9
ATOM 8893 O O . LEU A 1 30 ? 12.593 -0.648 8.428 1.00 13.22 30 LEU A O 9
ATOM 8909 N N . ALA A 1 31 ? 13.124 1.216 7.286 1.00 10.53 31 ALA A N 9
ATOM 8910 C CA . ALA A 1 31 ? 12.575 2.120 8.290 1.00 34.40 31 ALA A CA 9
ATOM 8911 C C . ALA A 1 31 ? 11.110 1.802 8.572 1.00 60.24 31 ALA A C 9
ATOM 8912 O O . ALA A 1 31 ? 10.653 1.894 9.710 1.00 21.35 31 ALA A O 9
ATOM 8919 N N . ALA A 1 32 ? 10.379 1.428 7.527 1.00 51.35 32 ALA A N 9
ATOM 8920 C CA . ALA A 1 32 ? 8.966 1.096 7.662 1.00 22.23 32 ALA A CA 9
ATOM 8921 C C . ALA A 1 32 ? 8.785 -0.293 8.265 1.00 74.34 32 ALA A C 9
ATOM 8922 O O . ALA A 1 32 ? 7.759 -0.585 8.877 1.00 15.14 32 ALA A O 9
ATOM 8929 N N . ASN A 1 33 ? 9.788 -1.147 8.085 1.00 15.32 33 ASN A N 9
ATOM 8930 C CA . ASN A 1 33 ? 9.737 -2.506 8.610 1.00 23.43 33 ASN A CA 9
ATOM 8931 C C . ASN A 1 33 ? 11.105 -2.941 9.127 1.00 3.34 33 ASN A C 9
ATOM 8932 O O . ASN A 1 33 ? 11.806 -3.741 8.507 1.00 51.32 33 ASN A O 9
ATOM 8943 N N . PRO A 1 34 ? 11.496 -2.402 10.292 1.00 31.11 34 PRO A N 9
ATOM 8944 C CA . PRO A 1 34 ? 12.782 -2.720 10.919 1.00 21.15 34 PRO A CA 9
ATOM 8945 C C . PRO A 1 34 ? 12.830 -4.148 11.451 1.00 23.34 34 PRO A C 9
ATOM 8946 O O . PRO A 1 34 ? 11.797 -4.745 11.750 1.00 73.24 34 PRO A O 9
ATOM 8957 N N . GLY A 1 35 ? 14.038 -4.691 11.568 1.00 25.23 35 GLY A N 9
ATOM 8958 C CA . GLY A 1 35 ? 14.198 -6.045 12.065 1.00 63.42 35 GLY A CA 9
ATOM 8959 C C . GLY A 1 35 ? 14.059 -7.085 10.970 1.00 11.41 35 GLY A C 9
ATOM 8960 O O . GLY A 1 35 ? 14.301 -8.271 11.196 1.00 75.24 35 GLY A O 9
ATOM 8964 N N . LEU A 1 36 ? 13.667 -6.640 9.781 1.00 34.13 36 LEU A N 9
ATOM 8965 C CA . LEU A 1 36 ? 13.493 -7.541 8.647 1.00 44.32 36 LEU A CA 9
ATOM 8966 C C . LEU A 1 36 ? 14.827 -7.813 7.959 1.00 44.32 36 LEU A C 9
ATOM 8967 O O . LEU A 1 36 ? 15.074 -8.917 7.476 1.00 21.40 36 LEU A O 9
ATOM 8983 N N . ALA A 1 37 ? 15.685 -6.798 7.920 1.00 30.11 37 ALA A N 9
ATOM 8984 C CA . ALA A 1 37 ? 16.995 -6.929 7.295 1.00 24.14 37 ALA A CA 9
ATOM 8985 C C . ALA A 1 37 ? 17.916 -7.812 8.131 1.00 70.21 37 ALA A C 9
ATOM 8986 O O . ALA A 1 37 ? 18.895 -8.358 7.624 1.00 42.15 37 ALA A O 9
ATOM 8993 N N . GLU A 1 38 ? 17.595 -7.947 9.414 1.00 71.32 38 GLU A N 9
ATOM 8994 C CA . GLU A 1 38 ? 18.395 -8.764 10.319 1.00 4.50 38 GLU A CA 9
ATOM 8995 C C . GLU A 1 38 ? 18.317 -10.238 9.935 1.00 31.31 38 GLU A C 9
ATOM 8996 O O . GLU A 1 38 ? 19.171 -11.038 10.320 1.00 34.35 38 GLU A O 9
ATOM 9008 N N . LEU A 1 39 ? 17.287 -10.591 9.174 1.00 31.31 39 LEU A N 9
ATOM 9009 C CA . LEU A 1 39 ? 17.095 -11.970 8.737 1.00 2.04 39 LEU A CA 9
ATOM 9010 C C . LEU A 1 39 ? 18.358 -12.512 8.076 1.00 22.31 39 LEU A C 9
ATOM 9011 O O . LEU A 1 39 ? 18.867 -13.565 8.457 1.00 24.40 39 LEU A O 9
ATOM 9027 N N . GLY A 1 40 ? 18.860 -11.784 7.084 1.00 42.44 40 GLY A N 9
ATOM 9028 C CA . GLY A 1 40 ? 20.061 -12.206 6.387 1.00 73.55 40 GLY A CA 9
ATOM 9029 C C . GLY A 1 40 ? 20.088 -11.741 4.944 1.00 3.43 40 GLY A C 9
ATOM 9030 O O . GLY A 1 40 ? 19.541 -10.689 4.614 1.00 2.12 40 GLY A O 9
ATOM 9034 N N . ALA A 1 41 ? 20.729 -12.525 4.083 1.00 14.51 41 ALA A N 9
ATOM 9035 C CA . ALA A 1 41 ? 20.825 -12.187 2.668 1.00 2.45 41 ALA A CA 9
ATOM 9036 C C . ALA A 1 41 ? 19.518 -12.484 1.942 1.00 34.15 41 ALA A C 9
ATOM 9037 O O . ALA A 1 41 ? 18.909 -11.594 1.349 1.00 12.20 41 ALA A O 9
ATOM 9044 N N . VAL A 1 42 ? 19.091 -13.742 1.993 1.00 60.11 42 VAL A N 9
ATOM 9045 C CA . VAL A 1 42 ? 17.855 -14.157 1.340 1.00 0.02 42 VAL A CA 9
ATOM 9046 C C . VAL A 1 42 ? 16.735 -14.349 2.356 1.00 32.42 42 VAL A C 9
ATOM 9047 O O . VAL A 1 42 ? 16.828 -15.195 3.247 1.00 73.44 42 VAL A O 9
ATOM 9060 N N . LEU A 1 43 ? 15.676 -13.560 2.217 1.00 13.43 43 LEU A N 9
ATOM 9061 C CA . LEU A 1 43 ? 14.535 -13.643 3.123 1.00 2.21 43 LEU A CA 9
ATOM 9062 C C . LEU A 1 43 ? 13.751 -14.931 2.894 1.00 11.12 43 LEU A C 9
ATOM 9063 O O . LEU A 1 43 ? 13.740 -15.494 1.799 1.00 23.04 43 LEU A O 9
ATOM 9079 N N . PRO A 1 44 ? 13.076 -15.409 3.950 1.00 2.24 44 PRO A N 9
ATOM 9080 C CA . PRO A 1 44 ? 12.274 -16.634 3.889 1.00 60.22 44 PRO A CA 9
ATOM 9081 C C . PRO A 1 44 ? 11.019 -16.463 3.040 1.00 33.32 44 PRO A C 9
ATOM 9082 O O . PRO A 1 44 ? 10.188 -15.595 3.310 1.00 44.31 44 PRO A O 9
ATOM 9093 N N . HIS A 1 45 ? 10.886 -17.297 2.014 1.00 73.42 45 HIS A N 9
ATOM 9094 C CA . HIS A 1 45 ? 9.730 -17.239 1.126 1.00 51.21 45 HIS A CA 9
ATOM 9095 C C . HIS A 1 45 ? 8.430 -17.266 1.924 1.00 72.21 45 HIS A C 9
ATOM 9096 O O . HIS A 1 45 ? 8.208 -18.162 2.738 1.00 41.23 45 HIS A O 9
ATOM 9110 N N . GLY A 1 46 ? 7.573 -16.278 1.685 1.00 2.41 46 GLY A N 9
ATOM 9111 C CA . GLY A 1 46 ? 6.307 -16.207 2.390 1.00 73.00 46 GLY A CA 9
ATOM 9112 C C . GLY A 1 46 ? 6.196 -14.972 3.261 1.00 1.42 46 GLY A C 9
ATOM 9113 O O . GLY A 1 46 ? 5.118 -14.650 3.763 1.00 43.34 46 GLY A O 9
ATOM 9117 N N . THR A 1 47 ? 7.315 -14.277 3.445 1.00 55.53 47 THR A N 9
ATOM 9118 C CA . THR A 1 47 ? 7.340 -13.071 4.264 1.00 73.33 47 THR A CA 9
ATOM 9119 C C . THR A 1 47 ? 6.985 -11.839 3.440 1.00 51.04 47 THR A C 9
ATOM 9120 O O . THR A 1 47 ? 7.738 -11.435 2.554 1.00 72.21 47 THR A O 9
ATOM 9131 N N . ALA A 1 48 ? 5.834 -11.245 3.737 1.00 0.15 48 ALA A N 9
ATOM 9132 C CA . ALA A 1 48 ? 5.381 -10.056 3.025 1.00 21.45 48 ALA A CA 9
ATOM 9133 C C . ALA A 1 48 ? 6.275 -8.859 3.332 1.00 74.24 48 ALA A C 9
ATOM 9134 O O . ALA A 1 48 ? 6.912 -8.800 4.383 1.00 22.31 48 ALA A O 9
ATOM 9141 N N . VAL A 1 49 ? 6.317 -7.906 2.406 1.00 62.22 49 VAL A N 9
ATOM 9142 C CA . VAL A 1 49 ? 7.133 -6.710 2.577 1.00 13.21 49 VAL A CA 9
ATOM 9143 C C . VAL A 1 49 ? 6.439 -5.484 1.995 1.00 53.33 49 VAL A C 9
ATOM 9144 O O . VAL A 1 49 ? 6.031 -5.483 0.834 1.00 51.32 49 VAL A O 9
ATOM 9157 N N . GLU A 1 50 ? 6.309 -4.441 2.809 1.00 31.12 50 GLU A N 9
ATOM 9158 C CA . GLU A 1 50 ? 5.663 -3.208 2.374 1.00 65.22 50 GLU A CA 9
ATOM 9159 C C . GLU A 1 50 ? 6.564 -2.430 1.419 1.00 65.31 50 GLU A C 9
ATOM 9160 O O . GLU A 1 50 ? 7.786 -2.407 1.580 1.00 75.15 50 GLU A O 9
ATOM 9172 N N . LEU A 1 51 ? 5.954 -1.795 0.425 1.00 41.02 51 LEU A N 9
ATOM 9173 C CA . LEU A 1 51 ? 6.700 -1.016 -0.558 1.00 12.25 51 LEU A CA 9
ATOM 9174 C C . LEU A 1 51 ? 6.269 0.447 -0.533 1.00 53.12 51 LEU A C 9
ATOM 9175 O O . LEU A 1 51 ? 5.318 0.851 -1.203 1.00 61.14 51 LEU A O 9
ATOM 9191 N N . PRO A 1 52 ? 6.984 1.262 0.256 1.00 44.22 52 PRO A N 9
ATOM 9192 C CA . PRO A 1 52 ? 6.696 2.694 0.384 1.00 21.33 52 PRO A CA 9
ATOM 9193 C C . PRO A 1 52 ? 7.031 3.469 -0.886 1.00 35.33 52 PRO A C 9
ATOM 9194 O O . PRO A 1 52 ? 7.911 3.075 -1.651 1.00 74.51 52 PRO A O 9
ATOM 9205 N N . ASP A 1 53 ? 6.324 4.572 -1.103 1.00 54.21 53 ASP A N 9
ATOM 9206 C CA . ASP A 1 53 ? 6.547 5.404 -2.280 1.00 71.42 53 ASP A CA 9
ATOM 9207 C C . ASP A 1 53 ? 6.224 4.635 -3.558 1.00 25.23 53 ASP A C 9
ATOM 9208 O O . ASP A 1 53 ? 7.001 4.643 -4.513 1.00 3.43 53 ASP A O 9
ATOM 9217 N N . VAL A 1 54 ? 5.074 3.969 -3.568 1.00 13.44 54 VAL A N 9
ATOM 9218 C CA . VAL A 1 54 ? 4.648 3.195 -4.727 1.00 42.14 54 VAL A CA 9
ATOM 9219 C C . VAL A 1 54 ? 3.180 3.449 -5.049 1.00 51.43 54 VAL A C 9
ATOM 9220 O O . VAL A 1 54 ? 2.361 3.637 -4.150 1.00 3.21 54 VAL A O 9
ATOM 9233 N N . GLN A 1 55 ? 2.854 3.453 -6.338 1.00 4.41 55 GLN A N 9
ATOM 9234 C CA . GLN A 1 55 ? 1.484 3.685 -6.778 1.00 71.14 55 GLN A CA 9
ATOM 9235 C C . GLN A 1 55 ? 0.684 2.386 -6.775 1.00 1.35 55 GLN A C 9
ATOM 9236 O O . GLN A 1 55 ? 1.194 1.331 -6.395 1.00 14.44 55 GLN A O 9
ATOM 9250 N N . THR A 1 56 ? -0.573 2.470 -7.200 1.00 22.33 56 THR A N 9
ATOM 9251 C CA . THR A 1 56 ? -1.444 1.302 -7.244 1.00 2.02 56 THR A CA 9
ATOM 9252 C C . THR A 1 56 ? -1.705 0.757 -5.844 1.00 44.41 56 THR A C 9
ATOM 9253 O O . THR A 1 56 ? -1.833 -0.451 -5.652 1.00 72.32 56 THR A O 9
ATOM 9264 N N . ALA A 1 57 ? -1.782 1.657 -4.869 1.00 54.21 57 ALA A N 9
ATOM 9265 C CA . ALA A 1 57 ? -2.031 1.266 -3.487 1.00 41.41 57 ALA A CA 9
ATOM 9266 C C . ALA A 1 57 ? -2.370 2.479 -2.626 1.00 62.32 57 ALA A C 9
ATOM 9267 O O . ALA A 1 57 ? -2.081 3.622 -2.980 1.00 61.13 57 ALA A O 9
ATOM 9274 N N . PRO A 1 58 ? -2.998 2.226 -1.468 1.00 40.23 58 PRO A N 9
ATOM 9275 C CA . PRO A 1 58 ? -3.390 3.285 -0.533 1.00 60.12 58 PRO A CA 9
ATOM 9276 C C . PRO A 1 58 ? -2.188 3.932 0.147 1.00 72.12 58 PRO A C 9
ATOM 9277 O O . PRO A 1 58 ? -1.875 3.627 1.298 1.00 51.42 58 PRO A O 9
ATOM 9288 N N . VAL A 1 59 ? -1.518 4.827 -0.572 1.00 71.12 59 VAL A N 9
ATOM 9289 C CA . VAL A 1 59 ? -0.351 5.518 -0.037 1.00 52.44 59 VAL A CA 9
ATOM 9290 C C . VAL A 1 59 ? -0.404 7.009 -0.352 1.00 1.23 59 VAL A C 9
ATOM 9291 O O . VAL A 1 59 ? -0.988 7.422 -1.353 1.00 11.51 59 VAL A O 9
ATOM 9304 N N . ALA A 1 60 ? 0.211 7.812 0.510 1.00 10.24 60 ALA A N 9
ATOM 9305 C CA . ALA A 1 60 ? 0.237 9.258 0.324 1.00 75.45 60 ALA A CA 9
ATOM 9306 C C . ALA A 1 60 ? 0.717 9.622 -1.077 1.00 73.43 60 ALA A C 9
ATOM 9307 O O . ALA A 1 60 ? 1.201 8.767 -1.818 1.00 63.02 60 ALA A O 9
ATOM 9314 N N . GLU A 1 61 ? 0.578 10.895 -1.433 1.00 70.13 61 GLU A N 9
ATOM 9315 C CA . GLU A 1 61 ? 0.997 11.370 -2.747 1.00 12.23 61 GLU A CA 9
ATOM 9316 C C . GLU A 1 61 ? 2.436 10.958 -3.041 1.00 23.31 61 GLU A C 9
ATOM 9317 O O . GLU A 1 61 ? 3.311 11.055 -2.180 1.00 3.42 61 GLU A O 9
ATOM 9329 N N . THR A 1 62 ? 2.675 10.495 -4.264 1.00 51.13 62 THR A N 9
ATOM 9330 C CA . THR A 1 62 ? 4.006 10.066 -4.673 1.00 24.12 62 THR A CA 9
ATOM 9331 C C . THR A 1 62 ? 4.129 10.026 -6.192 1.00 3.13 62 THR A C 9
ATOM 9332 O O . THR A 1 62 ? 3.127 9.989 -6.905 1.00 53.51 62 THR A O 9
ATOM 9343 N N . VAL A 1 63 ? 5.365 10.033 -6.681 1.00 62.12 63 VAL A N 9
ATOM 9344 C CA . VAL A 1 63 ? 5.619 9.996 -8.116 1.00 62.34 63 VAL A CA 9
ATOM 9345 C C . VAL A 1 63 ? 6.743 9.021 -8.451 1.00 33.24 63 VAL A C 9
ATOM 9346 O O . VAL A 1 63 ? 7.764 8.976 -7.766 1.00 15.14 63 VAL A O 9
ATOM 9359 N N . ASN A 1 64 ? 6.547 8.241 -9.509 1.00 51.10 64 ASN A N 9
ATOM 9360 C CA . ASN A 1 64 ? 7.544 7.266 -9.935 1.00 21.21 64 ASN A CA 9
ATOM 9361 C C . ASN A 1 64 ? 7.138 6.613 -11.253 1.00 23.24 64 ASN A C 9
ATOM 9362 O O . ASN A 1 64 ? 5.964 6.619 -11.626 1.00 24.13 64 ASN A O 9
ATOM 9373 N N . LEU A 1 65 ? 8.116 6.050 -11.953 1.00 64.42 65 LEU A N 9
ATOM 9374 C CA . LEU A 1 65 ? 7.862 5.391 -13.230 1.00 30.02 65 LEU A CA 9
ATOM 9375 C C . LEU A 1 65 ? 8.702 4.125 -13.366 1.00 73.02 65 LEU A C 9
ATOM 9376 O O . LEU A 1 65 ? 9.882 4.111 -13.017 1.00 30.32 65 LEU A O 9
ATOM 9392 N N . TRP A 1 66 ? 8.086 3.066 -13.878 1.00 70.51 66 TRP A N 9
ATOM 9393 C CA . TRP A 1 66 ? 8.778 1.795 -14.063 1.00 31.10 66 TRP A CA 9
ATOM 9394 C C . TRP A 1 66 ? 8.126 0.977 -15.172 1.00 62.41 66 TRP A C 9
ATOM 9395 O O . TRP A 1 66 ? 7.150 1.410 -15.783 1.00 41.30 66 TRP A O 9
ATOM 9416 N N . GLU A 1 67 ? 8.672 -0.208 -15.427 1.00 23.55 67 GLU A N 9
ATOM 9417 C CA . GLU A 1 67 ? 8.143 -1.086 -16.464 1.00 34.25 67 GLU A CA 9
ATOM 9418 C C . GLU A 1 67 ? 8.931 -2.392 -16.526 1.00 55.52 67 GLU A C 9
ATOM 9419 O O . GLU A 1 67 ? 10.153 -2.385 -16.669 1.00 23.43 67 GLU A O 9
ATOM 9431 N N . VAL A 1 68 ? 8.221 -3.510 -16.418 1.00 73.21 68 VAL A N 9
ATOM 9432 C CA . VAL A 1 68 ? 8.852 -4.824 -16.463 1.00 1.41 68 VAL A CA 9
ATOM 9433 C C . VAL A 1 68 ? 7.843 -5.906 -16.828 1.00 71.32 68 VAL A C 9
ATOM 9434 O O . VAL A 1 68 ? 6.835 -6.084 -16.146 1.00 13.14 68 VAL A O 9
ATOM 9447 N N . GLU A 1 69 ? 8.122 -6.628 -17.909 1.00 43.33 69 GLU A N 9
ATOM 9448 C CA . GLU A 1 69 ? 7.238 -7.694 -18.365 1.00 52.53 69 GLU A CA 9
ATOM 9449 C C . GLU A 1 69 ? 8.027 -8.787 -19.080 1.00 54.33 69 GLU A C 9
ATOM 9450 O O . GLU A 1 69 ? 8.882 -8.503 -19.920 1.00 13.12 69 GLU A O 9
ATOM 9462 N N . HIS A 1 70 ? 7.734 -10.038 -18.741 1.00 34.12 70 HIS A N 9
ATOM 9463 C CA . HIS A 1 70 ? 8.415 -11.175 -19.350 1.00 11.03 70 HIS A CA 9
ATOM 9464 C C . HIS A 1 70 ? 7.476 -12.372 -19.467 1.00 1.02 70 HIS A C 9
ATOM 9465 O O . HIS A 1 70 ? 6.328 -12.319 -19.026 1.00 14.35 70 HIS A O 9
ATOM 9479 N N . HIS A 1 71 ? 7.972 -13.451 -20.065 1.00 11.42 71 HIS A N 9
ATOM 9480 C CA . HIS A 1 71 ? 7.177 -14.661 -20.240 1.00 40.01 71 HIS A CA 9
ATOM 9481 C C . HIS A 1 71 ? 7.602 -15.739 -19.248 1.00 5.24 71 HIS A C 9
ATOM 9482 O O . HIS A 1 71 ? 8.706 -16.278 -19.338 1.00 1.15 71 HIS A O 9
ATOM 9496 N N . MET A 1 1 ? 2.582 -0.666 4.444 1.00 0.25 1 MET A N 10
ATOM 9497 C CA . MET A 1 1 ? 2.960 -1.716 3.506 1.00 75.03 1 MET A CA 10
ATOM 9498 C C . MET A 1 1 ? 4.131 -2.531 4.044 1.00 21.11 1 MET A C 10
ATOM 9499 O O . MET A 1 1 ? 5.274 -2.074 4.038 1.00 1.51 1 MET A O 10
ATOM 9513 N N . LYS A 1 2 ? 3.840 -3.741 4.510 1.00 71.03 2 LYS A N 10
ATOM 9514 C CA . LYS A 1 2 ? 4.869 -4.621 5.051 1.00 34.11 2 LYS A CA 10
ATOM 9515 C C . LYS A 1 2 ? 4.684 -6.049 4.547 1.00 52.21 2 LYS A C 10
ATOM 9516 O O . LYS A 1 2 ? 3.567 -6.474 4.248 1.00 1.41 2 LYS A O 10
ATOM 9535 N N . THR A 1 3 ? 5.786 -6.787 4.456 1.00 51.23 3 THR A N 10
ATOM 9536 C CA . THR A 1 3 ? 5.745 -8.167 3.988 1.00 1.43 3 THR A CA 10
ATOM 9537 C C . THR A 1 3 ? 6.780 -9.022 4.710 1.00 71.31 3 THR A C 10
ATOM 9538 O O . THR A 1 3 ? 7.767 -8.508 5.236 1.00 22.43 3 THR A O 10
ATOM 9549 N N . PHE A 1 4 ? 6.548 -10.331 4.730 1.00 5.24 4 PHE A N 10
ATOM 9550 C CA . PHE A 1 4 ? 7.461 -11.258 5.388 1.00 23.42 4 PHE A CA 10
ATOM 9551 C C . PHE A 1 4 ? 8.706 -11.491 4.537 1.00 24.45 4 PHE A C 10
ATOM 9552 O O . PHE A 1 4 ? 8.615 -11.703 3.329 1.00 75.13 4 PHE A O 10
ATOM 9569 N N . ALA A 1 5 ? 9.870 -11.450 5.178 1.00 11.04 5 ALA A N 10
ATOM 9570 C CA . ALA A 1 5 ? 11.133 -11.658 4.482 1.00 5.21 5 ALA A CA 10
ATOM 9571 C C . ALA A 1 5 ? 11.461 -13.143 4.371 1.00 42.12 5 ALA A C 10
ATOM 9572 O O . ALA A 1 5 ? 11.109 -13.934 5.247 1.00 60.24 5 ALA A O 10
ATOM 9579 N N . LEU A 1 6 ? 12.136 -13.515 3.289 1.00 23.41 6 LEU A N 10
ATOM 9580 C CA . LEU A 1 6 ? 12.511 -14.907 3.063 1.00 44.12 6 LEU A CA 10
ATOM 9581 C C . LEU A 1 6 ? 13.849 -14.999 2.336 1.00 50.05 6 LEU A C 10
ATOM 9582 O O . LEU A 1 6 ? 14.488 -13.984 2.063 1.00 45.53 6 LEU A O 10
ATOM 9598 N N . GLN A 1 7 ? 14.264 -16.222 2.023 1.00 32.41 7 GLN A N 10
ATOM 9599 C CA . GLN A 1 7 ? 15.525 -16.446 1.326 1.00 73.12 7 GLN A CA 10
ATOM 9600 C C . GLN A 1 7 ? 15.600 -15.607 0.054 1.00 31.52 7 GLN A C 10
ATOM 9601 O O . GLN A 1 7 ? 14.713 -15.671 -0.796 1.00 42.53 7 GLN A O 10
ATOM 9615 N N . GLY A 1 8 ? 16.665 -14.821 -0.068 1.00 62.24 8 GLY A N 10
ATOM 9616 C CA . GLY A 1 8 ? 16.836 -13.981 -1.239 1.00 50.30 8 GLY A CA 10
ATOM 9617 C C . GLY A 1 8 ? 15.756 -12.924 -1.356 1.00 53.24 8 GLY A C 10
ATOM 9618 O O . GLY A 1 8 ? 15.508 -12.398 -2.442 1.00 10.45 8 GLY A O 10
ATOM 9622 N N . ASP A 1 9 ? 15.110 -12.613 -0.238 1.00 21.32 9 ASP A N 10
ATOM 9623 C CA . ASP A 1 9 ? 14.050 -11.613 -0.220 1.00 15.43 9 ASP A CA 10
ATOM 9624 C C . ASP A 1 9 ? 14.330 -10.542 0.830 1.00 24.02 9 ASP A C 10
ATOM 9625 O O . ASP A 1 9 ? 13.414 -9.884 1.323 1.00 55.32 9 ASP A O 10
ATOM 9634 N N . THR A 1 10 ? 15.605 -10.373 1.170 1.00 34.30 10 THR A N 10
ATOM 9635 C CA . THR A 1 10 ? 16.006 -9.385 2.163 1.00 44.12 10 THR A CA 10
ATOM 9636 C C . THR A 1 10 ? 15.894 -7.970 1.607 1.00 63.03 10 THR A C 10
ATOM 9637 O O . THR A 1 10 ? 15.527 -7.775 0.447 1.00 4.11 10 THR A O 10
ATOM 9648 N N . LEU A 1 11 ? 16.213 -6.985 2.439 1.00 33.24 11 LEU A N 10
ATOM 9649 C CA . LEU A 1 11 ? 16.148 -5.586 2.030 1.00 25.42 11 LEU A CA 10
ATOM 9650 C C . LEU A 1 11 ? 16.873 -5.373 0.705 1.00 10.11 11 LEU A C 10
ATOM 9651 O O . LEU A 1 11 ? 16.392 -4.649 -0.167 1.00 61.21 11 LEU A O 10
ATOM 9667 N N . ASP A 1 12 ? 18.030 -6.009 0.560 1.00 3.35 12 ASP A N 10
ATOM 9668 C CA . ASP A 1 12 ? 18.820 -5.891 -0.660 1.00 20.22 12 ASP A CA 10
ATOM 9669 C C . ASP A 1 12 ? 17.982 -6.241 -1.885 1.00 54.55 12 ASP A C 10
ATOM 9670 O O . ASP A 1 12 ? 18.133 -5.635 -2.946 1.00 61.53 12 ASP A O 10
ATOM 9679 N N . ALA A 1 13 ? 17.098 -7.221 -1.732 1.00 31.24 13 ALA A N 10
ATOM 9680 C CA . ALA A 1 13 ? 16.235 -7.650 -2.825 1.00 71.31 13 ALA A CA 10
ATOM 9681 C C . ALA A 1 13 ? 14.954 -6.824 -2.871 1.00 4.51 13 ALA A C 10
ATOM 9682 O O . ALA A 1 13 ? 14.619 -6.238 -3.901 1.00 60.31 13 ALA A O 10
ATOM 9689 N N . ILE A 1 14 ? 14.243 -6.780 -1.749 1.00 62.54 14 ILE A N 10
ATOM 9690 C CA . ILE A 1 14 ? 13.000 -6.025 -1.663 1.00 12.24 14 ILE A CA 10
ATOM 9691 C C . ILE A 1 14 ? 13.186 -4.600 -2.173 1.00 13.11 14 ILE A C 10
ATOM 9692 O O . ILE A 1 14 ? 12.417 -4.124 -3.009 1.00 51.12 14 ILE A O 10
ATOM 9708 N N . CYS A 1 15 ? 14.211 -3.925 -1.666 1.00 22.02 15 CYS A N 10
ATOM 9709 C CA . CYS A 1 15 ? 14.500 -2.554 -2.071 1.00 54.21 15 CYS A CA 10
ATOM 9710 C C . CYS A 1 15 ? 14.657 -2.456 -3.585 1.00 54.20 15 CYS A C 10
ATOM 9711 O O . CYS A 1 15 ? 14.399 -1.409 -4.180 1.00 63.31 15 CYS A O 10
ATOM 9719 N N . VAL A 1 16 ? 15.082 -3.553 -4.203 1.00 25.12 16 VAL A N 10
ATOM 9720 C CA . VAL A 1 16 ? 15.275 -3.591 -5.648 1.00 32.24 16 VAL A CA 10
ATOM 9721 C C . VAL A 1 16 ? 13.979 -3.953 -6.365 1.00 42.41 16 VAL A C 10
ATOM 9722 O O . VAL A 1 16 ? 13.752 -3.541 -7.503 1.00 64.42 16 VAL A O 10
ATOM 9735 N N . ARG A 1 17 ? 13.132 -4.724 -5.692 1.00 14.31 17 ARG A N 10
ATOM 9736 C CA . ARG A 1 17 ? 11.858 -5.141 -6.266 1.00 20.45 17 ARG A CA 10
ATOM 9737 C C . ARG A 1 17 ? 10.781 -4.087 -6.025 1.00 25.33 17 ARG A C 10
ATOM 9738 O O . ARG A 1 17 ? 9.702 -4.141 -6.615 1.00 22.31 17 ARG A O 10
ATOM 9759 N N . TYR A 1 18 ? 11.082 -3.130 -5.154 1.00 64.22 18 TYR A N 10
ATOM 9760 C CA . TYR A 1 18 ? 10.140 -2.065 -4.833 1.00 33.21 18 TYR A CA 10
ATOM 9761 C C . TYR A 1 18 ? 10.591 -0.738 -5.436 1.00 34.31 18 TYR A C 10
ATOM 9762 O O . TYR A 1 18 ? 9.899 -0.156 -6.272 1.00 32.23 18 TYR A O 10
ATOM 9780 N N . TYR A 1 19 ? 11.756 -0.266 -5.006 1.00 75.41 19 TYR A N 10
ATOM 9781 C CA . TYR A 1 19 ? 12.300 0.992 -5.501 1.00 53.51 19 TYR A CA 10
ATOM 9782 C C . TYR A 1 19 ? 13.235 0.755 -6.683 1.00 32.42 19 TYR A C 10
ATOM 9783 O O . TYR A 1 19 ? 13.288 1.553 -7.617 1.00 62.25 19 TYR A O 10
ATOM 9801 N N . GLY A 1 20 ? 13.971 -0.352 -6.633 1.00 41.53 20 GLY A N 10
ATOM 9802 C CA . GLY A 1 20 ? 14.894 -0.677 -7.705 1.00 2.32 20 GLY A CA 10
ATOM 9803 C C . GLY A 1 20 ? 16.303 -0.193 -7.423 1.00 20.40 20 GLY A C 10
ATOM 9804 O O . GLY A 1 20 ? 17.087 0.027 -8.346 1.00 41.01 20 GLY A O 10
ATOM 9808 N N . ARG A 1 21 ? 16.625 -0.027 -6.144 1.00 40.34 21 ARG A N 10
ATOM 9809 C CA . ARG A 1 21 ? 17.948 0.437 -5.744 1.00 21.41 21 ARG A CA 10
ATOM 9810 C C . ARG A 1 21 ? 18.175 0.209 -4.252 1.00 65.34 21 ARG A C 10
ATOM 9811 O O . ARG A 1 21 ? 17.230 -0.012 -3.495 1.00 73.11 21 ARG A O 10
ATOM 9832 N N . THR A 1 22 ? 19.437 0.263 -3.836 1.00 50.11 22 THR A N 10
ATOM 9833 C CA . THR A 1 22 ? 19.789 0.061 -2.436 1.00 43.14 22 THR A CA 10
ATOM 9834 C C . THR A 1 22 ? 20.460 1.300 -1.854 1.00 62.20 22 THR A C 10
ATOM 9835 O O . THR A 1 22 ? 20.371 1.559 -0.654 1.00 75.44 22 THR A O 10
ATOM 9846 N N . GLU A 1 23 ? 21.132 2.062 -2.712 1.00 15.14 23 GLU A N 10
ATOM 9847 C CA . GLU A 1 23 ? 21.818 3.274 -2.280 1.00 54.31 23 GLU A CA 10
ATOM 9848 C C . GLU A 1 23 ? 20.817 4.377 -1.948 1.00 15.10 23 GLU A C 10
ATOM 9849 O O . GLU A 1 23 ? 20.132 4.896 -2.829 1.00 64.53 23 GLU A O 10
ATOM 9861 N N . GLY A 1 24 ? 20.737 4.730 -0.669 1.00 14.35 24 GLY A N 10
ATOM 9862 C CA . GLY A 1 24 ? 19.817 5.768 -0.242 1.00 13.44 24 GLY A CA 10
ATOM 9863 C C . GLY A 1 24 ? 18.518 5.205 0.300 1.00 54.14 24 GLY A C 10
ATOM 9864 O O . GLY A 1 24 ? 17.777 5.895 1.000 1.00 1.50 24 GLY A O 10
ATOM 9868 N N . VAL A 1 25 ? 18.238 3.947 -0.027 1.00 4.13 25 VAL A N 10
ATOM 9869 C CA . VAL A 1 25 ? 17.019 3.291 0.431 1.00 42.21 25 VAL A CA 10
ATOM 9870 C C . VAL A 1 25 ? 17.287 2.427 1.658 1.00 4.31 25 VAL A C 10
ATOM 9871 O O . VAL A 1 25 ? 16.504 2.419 2.608 1.00 24.00 25 VAL A O 10
ATOM 9884 N N . VAL A 1 26 ? 18.400 1.701 1.632 1.00 62.32 26 VAL A N 10
ATOM 9885 C CA . VAL A 1 26 ? 18.774 0.834 2.743 1.00 74.30 26 VAL A CA 10
ATOM 9886 C C . VAL A 1 26 ? 18.807 1.607 4.056 1.00 12.14 26 VAL A C 10
ATOM 9887 O O . VAL A 1 26 ? 18.610 1.036 5.129 1.00 44.54 26 VAL A O 10
ATOM 9900 N N . GLU A 1 27 ? 19.056 2.910 3.964 1.00 63.43 27 GLU A N 10
ATOM 9901 C CA . GLU A 1 27 ? 19.115 3.761 5.146 1.00 44.42 27 GLU A CA 10
ATOM 9902 C C . GLU A 1 27 ? 17.716 4.034 5.691 1.00 62.52 27 GLU A C 10
ATOM 9903 O O . GLU A 1 27 ? 17.528 4.204 6.896 1.00 65.11 27 GLU A O 10
ATOM 9915 N N . THR A 1 28 ? 16.736 4.074 4.794 1.00 74.30 28 THR A N 10
ATOM 9916 C CA . THR A 1 28 ? 15.354 4.327 5.183 1.00 60.30 28 THR A CA 10
ATOM 9917 C C . THR A 1 28 ? 14.792 3.169 6.000 1.00 72.35 28 THR A C 10
ATOM 9918 O O . THR A 1 28 ? 14.435 3.334 7.166 1.00 10.01 28 THR A O 10
ATOM 9929 N N . VAL A 1 29 ? 14.716 1.995 5.379 1.00 10.35 29 VAL A N 10
ATOM 9930 C CA . VAL A 1 29 ? 14.199 0.808 6.050 1.00 54.51 29 VAL A CA 10
ATOM 9931 C C . VAL A 1 29 ? 14.910 0.574 7.378 1.00 74.41 29 VAL A C 10
ATOM 9932 O O . VAL A 1 29 ? 14.333 0.017 8.314 1.00 50.54 29 VAL A O 10
ATOM 9945 N N . LEU A 1 30 ? 16.165 1.001 7.454 1.00 20.10 30 LEU A N 10
ATOM 9946 C CA . LEU A 1 30 ? 16.956 0.838 8.669 1.00 44.03 30 LEU A CA 10
ATOM 9947 C C . LEU A 1 30 ? 16.401 1.697 9.800 1.00 51.42 30 LEU A C 10
ATOM 9948 O O . LEU A 1 30 ? 16.258 1.235 10.931 1.00 32.12 30 LEU A O 10
ATOM 9964 N N . ALA A 1 31 ? 16.088 2.950 9.485 1.00 13.13 31 ALA A N 10
ATOM 9965 C CA . ALA A 1 31 ? 15.544 3.873 10.474 1.00 73.21 31 ALA A CA 10
ATOM 9966 C C . ALA A 1 31 ? 14.185 3.399 10.978 1.00 73.21 31 ALA A C 10
ATOM 9967 O O . ALA A 1 31 ? 13.851 3.573 12.150 1.00 45.34 31 ALA A O 10
ATOM 9974 N N . ALA A 1 32 ? 13.404 2.799 10.085 1.00 11.31 32 ALA A N 10
ATOM 9975 C CA . ALA A 1 32 ? 12.082 2.299 10.440 1.00 14.23 32 ALA A CA 10
ATOM 9976 C C . ALA A 1 32 ? 12.175 0.944 11.133 1.00 61.35 32 ALA A C 10
ATOM 9977 O O . ALA A 1 32 ? 11.307 0.580 11.924 1.00 32.52 32 ALA A O 10
ATOM 9984 N N . ASN A 1 33 ? 13.234 0.201 10.828 1.00 60.42 33 ASN A N 10
ATOM 9985 C CA . ASN A 1 33 ? 13.440 -1.116 11.420 1.00 32.13 33 ASN A CA 10
ATOM 9986 C C . ASN A 1 33 ? 14.887 -1.290 11.871 1.00 41.32 33 ASN A C 10
ATOM 9987 O O . ASN A 1 33 ? 15.674 -2.006 11.252 1.00 22.43 33 ASN A O 10
ATOM 9998 N N . PRO A 1 34 ? 15.248 -0.619 12.975 1.00 54.21 34 PRO A N 10
ATOM 9999 C CA . PRO A 1 34 ? 16.601 -0.684 13.534 1.00 42.40 34 PRO A CA 10
ATOM 10000 C C . PRO A 1 34 ? 16.913 -2.047 14.142 1.00 14.20 34 PRO A C 10
ATOM 10001 O O . PRO A 1 34 ? 16.029 -2.715 14.678 1.00 4.43 34 PRO A O 10
ATOM 10012 N N . GLY A 1 35 ? 18.175 -2.454 14.055 1.00 24.20 35 GLY A N 10
ATOM 10013 C CA . GLY A 1 35 ? 18.581 -3.736 14.601 1.00 35.14 35 GLY A CA 10
ATOM 10014 C C . GLY A 1 35 ? 18.511 -4.851 13.577 1.00 73.20 35 GLY A C 10
ATOM 10015 O O . GLY A 1 35 ? 19.134 -5.900 13.746 1.00 3.11 35 GLY A O 10
ATOM 10019 N N . LEU A 1 36 ? 17.749 -4.627 12.512 1.00 10.10 36 LEU A N 10
ATOM 10020 C CA . LEU A 1 36 ? 17.598 -5.622 11.456 1.00 21.11 36 LEU A CA 10
ATOM 10021 C C . LEU A 1 36 ? 18.921 -5.853 10.732 1.00 13.21 36 LEU A C 10
ATOM 10022 O O . LEU A 1 36 ? 19.204 -6.959 10.273 1.00 54.10 36 LEU A O 10
ATOM 10038 N N . ALA A 1 37 ? 19.728 -4.801 10.636 1.00 31.41 37 ALA A N 10
ATOM 10039 C CA . ALA A 1 37 ? 21.023 -4.890 9.972 1.00 35.52 37 ALA A CA 10
ATOM 10040 C C . ALA A 1 37 ? 21.955 -5.842 10.713 1.00 23.25 37 ALA A C 10
ATOM 10041 O O . ALA A 1 37 ? 22.789 -6.510 10.102 1.00 11.50 37 ALA A O 10
ATOM 10048 N N . GLU A 1 38 ? 21.809 -5.898 12.034 1.00 71.44 38 GLU A N 10
ATOM 10049 C CA . GLU A 1 38 ? 22.641 -6.768 12.857 1.00 35.03 38 GLU A CA 10
ATOM 10050 C C . GLU A 1 38 ? 22.007 -8.149 13.003 1.00 53.51 38 GLU A C 10
ATOM 10051 O O . GLU A 1 38 ? 22.453 -8.968 13.807 1.00 4.31 38 GLU A O 10
ATOM 10063 N N . LEU A 1 39 ? 20.963 -8.399 12.220 1.00 21.22 39 LEU A N 10
ATOM 10064 C CA . LEU A 1 39 ? 20.266 -9.680 12.261 1.00 22.12 39 LEU A CA 10
ATOM 10065 C C . LEU A 1 39 ? 21.169 -10.807 11.770 1.00 70.20 39 LEU A C 10
ATOM 10066 O O . LEU A 1 39 ? 21.197 -11.892 12.350 1.00 1.54 39 LEU A O 10
ATOM 10082 N N . GLY A 1 40 ? 21.908 -10.542 10.697 1.00 40.21 40 GLY A N 10
ATOM 10083 C CA . GLY A 1 40 ? 22.804 -11.543 10.147 1.00 54.50 40 GLY A CA 10
ATOM 10084 C C . GLY A 1 40 ? 22.986 -11.397 8.649 1.00 4.33 40 GLY A C 10
ATOM 10085 O O . GLY A 1 40 ? 22.597 -10.386 8.065 1.00 34.12 40 GLY A O 10
ATOM 10089 N N . ALA A 1 41 ? 23.583 -12.408 8.026 1.00 14.13 41 ALA A N 10
ATOM 10090 C CA . ALA A 1 41 ? 23.816 -12.388 6.588 1.00 41.24 41 ALA A CA 10
ATOM 10091 C C . ALA A 1 41 ? 22.505 -12.253 5.821 1.00 41.25 41 ALA A C 10
ATOM 10092 O O . ALA A 1 41 ? 22.273 -11.255 5.138 1.00 3.43 41 ALA A O 10
ATOM 10099 N N . VAL A 1 42 ? 21.650 -13.264 5.936 1.00 22.11 42 VAL A N 10
ATOM 10100 C CA . VAL A 1 42 ? 20.362 -13.258 5.254 1.00 52.04 42 VAL A CA 10
ATOM 10101 C C . VAL A 1 42 ? 19.211 -13.297 6.252 1.00 34.14 42 VAL A C 10
ATOM 10102 O O . VAL A 1 42 ? 19.255 -14.033 7.239 1.00 72.30 42 VAL A O 10
ATOM 10115 N N . LEU A 1 43 ? 18.180 -12.501 5.990 1.00 2.33 43 LEU A N 10
ATOM 10116 C CA . LEU A 1 43 ? 17.015 -12.444 6.866 1.00 31.02 43 LEU A CA 10
ATOM 10117 C C . LEU A 1 43 ? 16.338 -13.808 6.961 1.00 51.44 43 LEU A C 10
ATOM 10118 O O . LEU A 1 43 ? 16.521 -14.679 6.110 1.00 32.14 43 LEU A O 10
ATOM 10134 N N . PRO A 1 44 ? 15.535 -13.998 8.018 1.00 52.21 44 PRO A N 10
ATOM 10135 C CA . PRO A 1 44 ? 14.812 -15.252 8.247 1.00 33.22 44 PRO A CA 10
ATOM 10136 C C . PRO A 1 44 ? 13.693 -15.470 7.234 1.00 12.13 44 PRO A C 10
ATOM 10137 O O . PRO A 1 44 ? 13.560 -14.716 6.270 1.00 72.14 44 PRO A O 10
ATOM 10148 N N . HIS A 1 45 ? 12.890 -16.505 7.460 1.00 52.13 45 HIS A N 10
ATOM 10149 C CA . HIS A 1 45 ? 11.781 -16.821 6.566 1.00 12.25 45 HIS A CA 10
ATOM 10150 C C . HIS A 1 45 ? 10.453 -16.795 7.318 1.00 24.23 45 HIS A C 10
ATOM 10151 O O . HIS A 1 45 ? 9.983 -17.824 7.802 1.00 13.31 45 HIS A O 10
ATOM 10165 N N . GLY A 1 46 ? 9.855 -15.612 7.413 1.00 52.41 46 GLY A N 10
ATOM 10166 C CA . GLY A 1 46 ? 8.588 -15.474 8.108 1.00 62.32 46 GLY A CA 10
ATOM 10167 C C . GLY A 1 46 ? 8.495 -14.181 8.893 1.00 50.01 46 GLY A C 10
ATOM 10168 O O . GLY A 1 46 ? 7.412 -13.785 9.326 1.00 4.23 46 GLY A O 10
ATOM 10172 N N . THR A 1 47 ? 9.633 -13.520 9.079 1.00 3.02 47 THR A N 10
ATOM 10173 C CA . THR A 1 47 ? 9.676 -12.266 9.820 1.00 44.41 47 THR A CA 10
ATOM 10174 C C . THR A 1 47 ? 9.138 -11.113 8.981 1.00 55.32 47 THR A C 10
ATOM 10175 O O . THR A 1 47 ? 9.609 -10.867 7.871 1.00 73.42 47 THR A O 10
ATOM 10186 N N . ALA A 1 48 ? 8.148 -10.408 9.519 1.00 53.54 48 ALA A N 10
ATOM 10187 C CA . ALA A 1 48 ? 7.547 -9.278 8.820 1.00 72.32 48 ALA A CA 10
ATOM 10188 C C . ALA A 1 48 ? 8.544 -8.135 8.666 1.00 54.43 48 ALA A C 10
ATOM 10189 O O . ALA A 1 48 ? 9.477 -8.001 9.457 1.00 42.51 48 ALA A O 10
ATOM 10196 N N . VAL A 1 49 ? 8.340 -7.312 7.641 1.00 30.24 49 VAL A N 10
ATOM 10197 C CA . VAL A 1 49 ? 9.221 -6.179 7.384 1.00 71.33 49 VAL A CA 10
ATOM 10198 C C . VAL A 1 49 ? 8.437 -4.981 6.861 1.00 34.01 49 VAL A C 10
ATOM 10199 O O . VAL A 1 49 ? 7.620 -5.111 5.950 1.00 63.33 49 VAL A O 10
ATOM 10212 N N . GLU A 1 50 ? 8.691 -3.814 7.445 1.00 71.01 50 GLU A N 10
ATOM 10213 C CA . GLU A 1 50 ? 8.008 -2.592 7.038 1.00 55.05 50 GLU A CA 10
ATOM 10214 C C . GLU A 1 50 ? 8.795 -1.865 5.951 1.00 13.21 50 GLU A C 10
ATOM 10215 O O . GLU A 1 50 ? 10.018 -1.747 6.028 1.00 24.52 50 GLU A O 10
ATOM 10227 N N . LEU A 1 51 ? 8.084 -1.379 4.939 1.00 3.33 51 LEU A N 10
ATOM 10228 C CA . LEU A 1 51 ? 8.715 -0.663 3.836 1.00 42.03 51 LEU A CA 10
ATOM 10229 C C . LEU A 1 51 ? 8.262 0.793 3.801 1.00 1.12 51 LEU A C 10
ATOM 10230 O O . LEU A 1 51 ? 7.240 1.137 3.206 1.00 24.04 51 LEU A O 10
ATOM 10246 N N . PRO A 1 52 ? 9.040 1.671 4.452 1.00 60.21 52 PRO A N 10
ATOM 10247 C CA . PRO A 1 52 ? 8.740 3.105 4.508 1.00 22.41 52 PRO A CA 10
ATOM 10248 C C . PRO A 1 52 ? 8.928 3.789 3.159 1.00 41.43 52 PRO A C 10
ATOM 10249 O O . PRO A 1 52 ? 9.692 3.320 2.315 1.00 40.32 52 PRO A O 10
ATOM 10260 N N . ASP A 1 53 ? 8.227 4.901 2.962 1.00 64.31 53 ASP A N 10
ATOM 10261 C CA . ASP A 1 53 ? 8.318 5.651 1.715 1.00 44.31 53 ASP A CA 10
ATOM 10262 C C . ASP A 1 53 ? 7.811 4.819 0.541 1.00 12.15 53 ASP A C 10
ATOM 10263 O O . ASP A 1 53 ? 8.418 4.802 -0.529 1.00 72.44 53 ASP A O 10
ATOM 10272 N N . VAL A 1 54 ? 6.694 4.129 0.751 1.00 0.20 54 VAL A N 10
ATOM 10273 C CA . VAL A 1 54 ? 6.104 3.295 -0.289 1.00 24.40 54 VAL A CA 10
ATOM 10274 C C . VAL A 1 54 ? 4.668 3.713 -0.580 1.00 74.24 54 VAL A C 10
ATOM 10275 O O . VAL A 1 54 ? 3.925 4.090 0.326 1.00 44.12 54 VAL A O 10
ATOM 10288 N N . GLN A 1 55 ? 4.283 3.642 -1.851 1.00 13.34 55 GLN A N 10
ATOM 10289 C CA . GLN A 1 55 ? 2.934 4.014 -2.261 1.00 51.02 55 GLN A CA 10
ATOM 10290 C C . GLN A 1 55 ? 2.225 2.840 -2.930 1.00 5.42 55 GLN A C 10
ATOM 10291 O O . GLN A 1 55 ? 2.615 2.401 -4.012 1.00 73.23 55 GLN A O 10
ATOM 10305 N N . THR A 1 56 ? 1.183 2.336 -2.278 1.00 35.32 56 THR A N 10
ATOM 10306 C CA . THR A 1 56 ? 0.421 1.212 -2.808 1.00 14.20 56 THR A CA 10
ATOM 10307 C C . THR A 1 56 ? -0.722 1.693 -3.695 1.00 70.54 56 THR A C 10
ATOM 10308 O O . THR A 1 56 ? -1.001 2.889 -3.771 1.00 62.32 56 THR A O 10
ATOM 10319 N N . ALA A 1 57 ? -1.381 0.752 -4.365 1.00 3.22 57 ALA A N 10
ATOM 10320 C CA . ALA A 1 57 ? -2.495 1.080 -5.245 1.00 73.00 57 ALA A CA 10
ATOM 10321 C C . ALA A 1 57 ? -2.049 1.998 -6.378 1.00 64.30 57 ALA A C 10
ATOM 10322 O O . ALA A 1 57 ? -2.117 3.223 -6.280 1.00 43.11 57 ALA A O 10
ATOM 10329 N N . PRO A 1 58 ? -1.580 1.394 -7.480 1.00 25.41 58 PRO A N 10
ATOM 10330 C CA . PRO A 1 58 ? -1.112 2.138 -8.653 1.00 11.32 58 PRO A CA 10
ATOM 10331 C C . PRO A 1 58 ? -2.253 2.825 -9.396 1.00 60.20 58 PRO A C 10
ATOM 10332 O O . PRO A 1 58 ? -3.421 2.671 -9.040 1.00 32.54 58 PRO A O 10
ATOM 10343 N N . VAL A 1 59 ? -1.907 3.583 -10.431 1.00 50.34 59 VAL A N 10
ATOM 10344 C CA . VAL A 1 59 ? -2.903 4.292 -11.226 1.00 43.42 59 VAL A CA 10
ATOM 10345 C C . VAL A 1 59 ? -3.864 3.319 -11.899 1.00 31.14 59 VAL A C 10
ATOM 10346 O O . VAL A 1 59 ? -3.450 2.458 -12.675 1.00 11.42 59 VAL A O 10
ATOM 10359 N N . ALA A 1 60 ? -5.150 3.461 -11.595 1.00 51.43 60 ALA A N 10
ATOM 10360 C CA . ALA A 1 60 ? -6.171 2.596 -12.172 1.00 55.22 60 ALA A CA 10
ATOM 10361 C C . ALA A 1 60 ? -6.745 3.200 -13.450 1.00 0.24 60 ALA A C 10
ATOM 10362 O O . ALA A 1 60 ? -7.506 2.551 -14.166 1.00 14.12 60 ALA A O 10
ATOM 10369 N N . GLU A 1 61 ? -6.374 4.446 -13.728 1.00 14.21 61 GLU A N 10
ATOM 10370 C CA . GLU A 1 61 ? -6.854 5.137 -14.919 1.00 14.21 61 GLU A CA 10
ATOM 10371 C C . GLU A 1 61 ? -5.891 4.943 -16.086 1.00 43.00 61 GLU A C 10
ATOM 10372 O O . GLU A 1 61 ? -5.468 5.907 -16.725 1.00 3.33 61 GLU A O 10
ATOM 10384 N N . THR A 1 62 ? -5.546 3.688 -16.359 1.00 54.32 62 THR A N 10
ATOM 10385 C CA . THR A 1 62 ? -4.632 3.366 -17.447 1.00 42.22 62 THR A CA 10
ATOM 10386 C C . THR A 1 62 ? -4.896 1.967 -17.992 1.00 11.23 62 THR A C 10
ATOM 10387 O O . THR A 1 62 ? -4.991 1.002 -17.233 1.00 10.41 62 THR A O 10
ATOM 10398 N N . VAL A 1 63 ? -5.013 1.863 -19.312 1.00 14.23 63 VAL A N 10
ATOM 10399 C CA . VAL A 1 63 ? -5.265 0.581 -19.958 1.00 60.23 63 VAL A CA 10
ATOM 10400 C C . VAL A 1 63 ? -4.200 0.275 -21.006 1.00 12.33 63 VAL A C 10
ATOM 10401 O O . VAL A 1 63 ? -3.711 1.174 -21.689 1.00 12.03 63 VAL A O 10
ATOM 10414 N N . ASN A 1 64 ? -3.846 -1.000 -21.127 1.00 10.00 64 ASN A N 10
ATOM 10415 C CA . ASN A 1 64 ? -2.838 -1.425 -22.092 1.00 14.01 64 ASN A CA 10
ATOM 10416 C C . ASN A 1 64 ? -3.253 -1.051 -23.512 1.00 32.32 64 ASN A C 10
ATOM 10417 O O . ASN A 1 64 ? -4.342 -0.519 -23.733 1.00 2.14 64 ASN A O 10
ATOM 10428 N N . LEU A 1 65 ? -2.379 -1.334 -24.471 1.00 71.22 65 LEU A N 10
ATOM 10429 C CA . LEU A 1 65 ? -2.654 -1.029 -25.871 1.00 0.10 65 LEU A CA 10
ATOM 10430 C C . LEU A 1 65 ? -2.092 -2.113 -26.785 1.00 41.33 65 LEU A C 10
ATOM 10431 O O . LEU A 1 65 ? -0.921 -2.479 -26.683 1.00 32.12 65 LEU A O 10
ATOM 10447 N N . TRP A 1 66 ? -2.933 -2.620 -27.679 1.00 40.43 66 TRP A N 10
ATOM 10448 C CA . TRP A 1 66 ? -2.519 -3.660 -28.614 1.00 30.23 66 TRP A CA 10
ATOM 10449 C C . TRP A 1 66 ? -1.521 -3.114 -29.629 1.00 74.44 66 TRP A C 10
ATOM 10450 O O . TRP A 1 66 ? -1.134 -1.948 -29.566 1.00 74.14 66 TRP A O 10
ATOM 10471 N N . GLU A 1 67 ? -1.110 -3.965 -30.564 1.00 65.22 67 GLU A N 10
ATOM 10472 C CA . GLU A 1 67 ? -0.156 -3.566 -31.593 1.00 0.04 67 GLU A CA 10
ATOM 10473 C C . GLU A 1 67 ? -0.306 -4.433 -32.840 1.00 12.43 67 GLU A C 10
ATOM 10474 O O . GLU A 1 67 ? 0.005 -5.624 -32.823 1.00 11.41 67 GLU A O 10
ATOM 10486 N N . VAL A 1 68 ? -0.786 -3.826 -33.921 1.00 11.34 68 VAL A N 10
ATOM 10487 C CA . VAL A 1 68 ? -0.978 -4.540 -35.177 1.00 24.41 68 VAL A CA 10
ATOM 10488 C C . VAL A 1 68 ? 0.154 -4.245 -36.155 1.00 54.13 68 VAL A C 10
ATOM 10489 O O . VAL A 1 68 ? -0.070 -4.126 -37.359 1.00 41.24 68 VAL A O 10
ATOM 10502 N N . GLU A 1 69 ? 1.369 -4.128 -35.629 1.00 33.42 69 GLU A N 10
ATOM 10503 C CA . GLU A 1 69 ? 2.535 -3.846 -36.457 1.00 24.42 69 GLU A CA 10
ATOM 10504 C C . GLU A 1 69 ? 3.594 -4.933 -36.293 1.00 61.25 69 GLU A C 10
ATOM 10505 O O . GLU A 1 69 ? 4.460 -4.847 -35.422 1.00 13.52 69 GLU A O 10
ATOM 10517 N N . HIS A 1 70 ? 3.518 -5.957 -37.138 1.00 40.00 70 HIS A N 10
ATOM 10518 C CA . HIS A 1 70 ? 4.469 -7.062 -37.088 1.00 42.40 70 HIS A CA 10
ATOM 10519 C C . HIS A 1 70 ? 5.875 -6.584 -37.439 1.00 23.14 70 HIS A C 10
ATOM 10520 O O . HIS A 1 70 ? 6.057 -5.479 -37.951 1.00 0.14 70 HIS A O 10
ATOM 10534 N N . HIS A 1 71 ? 6.867 -7.424 -37.159 1.00 2.43 71 HIS A N 10
ATOM 10535 C CA . HIS A 1 71 ? 8.257 -7.087 -37.444 1.00 43.24 71 HIS A CA 10
ATOM 10536 C C . HIS A 1 71 ? 8.587 -7.341 -38.912 1.00 42.43 71 HIS A C 10
ATOM 10537 O O . HIS A 1 71 ? 7.967 -8.184 -39.561 1.00 21.34 71 HIS A O 10
ATOM 10551 N N . MET A 1 1 ? 4.119 -7.458 -2.331 1.00 71.04 1 MET A N 11
ATOM 10552 C CA . MET A 1 1 ? 5.087 -8.471 -2.736 1.00 31.13 1 MET A CA 11
ATOM 10553 C C . MET A 1 1 ? 6.067 -8.768 -1.605 1.00 43.14 1 MET A C 11
ATOM 10554 O O . MET A 1 1 ? 6.573 -7.855 -0.952 1.00 53.11 1 MET A O 11
ATOM 10568 N N . LYS A 1 2 ? 6.332 -10.050 -1.379 1.00 70.23 2 LYS A N 11
ATOM 10569 C CA . LYS A 1 2 ? 7.253 -10.468 -0.329 1.00 35.23 2 LYS A CA 11
ATOM 10570 C C . LYS A 1 2 ? 8.181 -11.572 -0.826 1.00 14.11 2 LYS A C 11
ATOM 10571 O O . LYS A 1 2 ? 7.821 -12.347 -1.713 1.00 25.54 2 LYS A O 11
ATOM 10590 N N . THR A 1 3 ? 9.376 -11.638 -0.248 1.00 63.55 3 THR A N 11
ATOM 10591 C CA . THR A 1 3 ? 10.356 -12.647 -0.633 1.00 35.24 3 THR A CA 11
ATOM 10592 C C . THR A 1 3 ? 11.413 -12.827 0.450 1.00 21.43 3 THR A C 11
ATOM 10593 O O . THR A 1 3 ? 11.681 -11.912 1.229 1.00 31.21 3 THR A O 11
ATOM 10604 N N . PHE A 1 4 ? 12.012 -14.013 0.494 1.00 3.23 4 PHE A N 11
ATOM 10605 C CA . PHE A 1 4 ? 13.041 -14.313 1.483 1.00 44.01 4 PHE A CA 11
ATOM 10606 C C . PHE A 1 4 ? 14.364 -13.651 1.109 1.00 64.11 4 PHE A C 11
ATOM 10607 O O . PHE A 1 4 ? 14.721 -13.572 -0.066 1.00 54.24 4 PHE A O 11
ATOM 10624 N N . ALA A 1 5 ? 15.088 -13.177 2.118 1.00 51.22 5 ALA A N 11
ATOM 10625 C CA . ALA A 1 5 ? 16.372 -12.523 1.896 1.00 33.12 5 ALA A CA 11
ATOM 10626 C C . ALA A 1 5 ? 17.521 -13.519 2.004 1.00 30.52 5 ALA A C 11
ATOM 10627 O O . ALA A 1 5 ? 17.938 -13.885 3.104 1.00 21.00 5 ALA A O 11
ATOM 10634 N N . LEU A 1 6 ? 18.029 -13.956 0.857 1.00 73.30 6 LEU A N 11
ATOM 10635 C CA . LEU A 1 6 ? 19.130 -14.912 0.822 1.00 4.15 6 LEU A CA 11
ATOM 10636 C C . LEU A 1 6 ? 20.460 -14.202 0.590 1.00 41.33 6 LEU A C 11
ATOM 10637 O O . LEU A 1 6 ? 20.518 -12.973 0.540 1.00 74.42 6 LEU A O 11
ATOM 10653 N N . GLN A 1 7 ? 21.525 -14.983 0.446 1.00 24.41 7 GLN A N 11
ATOM 10654 C CA . GLN A 1 7 ? 22.854 -14.429 0.217 1.00 42.51 7 GLN A CA 11
ATOM 10655 C C . GLN A 1 7 ? 22.846 -13.469 -0.969 1.00 24.14 7 GLN A C 11
ATOM 10656 O O . GLN A 1 7 ? 22.515 -13.854 -2.089 1.00 43.13 7 GLN A O 11
ATOM 10670 N N . GLY A 1 8 ? 23.213 -12.217 -0.713 1.00 2.21 8 GLY A N 11
ATOM 10671 C CA . GLY A 1 8 ? 23.241 -11.222 -1.769 1.00 12.42 8 GLY A CA 11
ATOM 10672 C C . GLY A 1 8 ? 21.852 -10.809 -2.213 1.00 74.23 8 GLY A C 11
ATOM 10673 O O . GLY A 1 8 ? 21.683 -10.221 -3.282 1.00 23.22 8 GLY A O 11
ATOM 10677 N N . ASP A 1 9 ? 20.854 -11.119 -1.393 1.00 75.12 9 ASP A N 11
ATOM 10678 C CA . ASP A 1 9 ? 19.471 -10.777 -1.708 1.00 22.32 9 ASP A CA 11
ATOM 10679 C C . ASP A 1 9 ? 18.883 -9.857 -0.643 1.00 20.13 9 ASP A C 11
ATOM 10680 O O . ASP A 1 9 ? 17.669 -9.825 -0.435 1.00 45.34 9 ASP A O 11
ATOM 10689 N N . THR A 1 10 ? 19.751 -9.110 0.032 1.00 45.11 10 THR A N 11
ATOM 10690 C CA . THR A 1 10 ? 19.319 -8.191 1.077 1.00 10.10 10 THR A CA 11
ATOM 10691 C C . THR A 1 10 ? 18.584 -6.993 0.486 1.00 34.44 10 THR A C 11
ATOM 10692 O O . THR A 1 10 ? 18.418 -6.891 -0.730 1.00 24.30 10 THR A O 11
ATOM 10703 N N . LEU A 1 11 ? 18.144 -6.088 1.354 1.00 61.41 11 LEU A N 11
ATOM 10704 C CA . LEU A 1 11 ? 17.426 -4.896 0.918 1.00 41.24 11 LEU A CA 11
ATOM 10705 C C . LEU A 1 11 ? 18.194 -4.170 -0.182 1.00 42.41 11 LEU A C 11
ATOM 10706 O O . LEU A 1 11 ? 17.614 -3.743 -1.181 1.00 31.33 11 LEU A O 11
ATOM 10722 N N . ASP A 1 12 ? 19.502 -4.034 0.007 1.00 20.44 12 ASP A N 11
ATOM 10723 C CA . ASP A 1 12 ? 20.351 -3.363 -0.970 1.00 12.20 12 ASP A CA 11
ATOM 10724 C C . ASP A 1 12 ? 20.258 -4.046 -2.331 1.00 23.23 12 ASP A C 11
ATOM 10725 O O . ASP A 1 12 ? 20.407 -3.404 -3.370 1.00 24.40 12 ASP A O 11
ATOM 10734 N N . ALA A 1 13 ? 20.012 -5.352 -2.316 1.00 23.22 13 ALA A N 11
ATOM 10735 C CA . ALA A 1 13 ? 19.899 -6.122 -3.548 1.00 61.31 13 ALA A CA 11
ATOM 10736 C C . ALA A 1 13 ? 18.472 -6.093 -4.084 1.00 71.34 13 ALA A C 11
ATOM 10737 O O . ALA A 1 13 ? 18.230 -5.653 -5.209 1.00 3.23 13 ALA A O 11
ATOM 10744 N N . ILE A 1 14 ? 17.531 -6.566 -3.274 1.00 54.42 14 ILE A N 11
ATOM 10745 C CA . ILE A 1 14 ? 16.128 -6.593 -3.668 1.00 54.02 14 ILE A CA 11
ATOM 10746 C C . ILE A 1 14 ? 15.682 -5.239 -4.211 1.00 24.13 14 ILE A C 11
ATOM 10747 O O . ILE A 1 14 ? 15.079 -5.156 -5.281 1.00 52.10 14 ILE A O 11
ATOM 10763 N N . CYS A 1 15 ? 15.986 -4.181 -3.467 1.00 34.33 15 CYS A N 11
ATOM 10764 C CA . CYS A 1 15 ? 15.618 -2.830 -3.873 1.00 53.33 15 CYS A CA 11
ATOM 10765 C C . CYS A 1 15 ? 16.115 -2.532 -5.284 1.00 72.12 15 CYS A C 11
ATOM 10766 O O . CYS A 1 15 ? 15.476 -1.797 -6.037 1.00 75.31 15 CYS A O 11
ATOM 10774 N N . VAL A 1 16 ? 17.261 -3.107 -5.636 1.00 12.33 16 VAL A N 11
ATOM 10775 C CA . VAL A 1 16 ? 17.845 -2.903 -6.956 1.00 52.20 16 VAL A CA 11
ATOM 10776 C C . VAL A 1 16 ? 17.270 -3.887 -7.969 1.00 2.40 16 VAL A C 11
ATOM 10777 O O . VAL A 1 16 ? 17.317 -3.649 -9.176 1.00 41.20 16 VAL A O 11
ATOM 10790 N N . ARG A 1 17 ? 16.728 -4.992 -7.470 1.00 34.34 17 ARG A N 11
ATOM 10791 C CA . ARG A 1 17 ? 16.144 -6.013 -8.331 1.00 71.32 17 ARG A CA 11
ATOM 10792 C C . ARG A 1 17 ? 14.688 -5.687 -8.652 1.00 2.11 17 ARG A C 11
ATOM 10793 O O . ARG A 1 17 ? 14.122 -6.206 -9.614 1.00 65.13 17 ARG A O 11
ATOM 10814 N N . TYR A 1 18 ? 14.088 -4.824 -7.839 1.00 61.43 18 TYR A N 11
ATOM 10815 C CA . TYR A 1 18 ? 12.698 -4.431 -8.034 1.00 73.03 18 TYR A CA 11
ATOM 10816 C C . TYR A 1 18 ? 12.604 -2.999 -8.551 1.00 42.33 18 TYR A C 11
ATOM 10817 O O . TYR A 1 18 ? 12.116 -2.756 -9.655 1.00 51.51 18 TYR A O 11
ATOM 10835 N N . TYR A 1 19 ? 13.076 -2.054 -7.746 1.00 24.15 19 TYR A N 11
ATOM 10836 C CA . TYR A 1 19 ? 13.045 -0.645 -8.119 1.00 63.11 19 TYR A CA 11
ATOM 10837 C C . TYR A 1 19 ? 14.281 -0.270 -8.932 1.00 14.52 19 TYR A C 11
ATOM 10838 O O . TYR A 1 19 ? 14.208 0.542 -9.853 1.00 43.34 19 TYR A O 11
ATOM 10856 N N . GLY A 1 20 ? 15.415 -0.868 -8.583 1.00 23.23 20 GLY A N 11
ATOM 10857 C CA . GLY A 1 20 ? 16.651 -0.585 -9.289 1.00 21.31 20 GLY A CA 11
ATOM 10858 C C . GLY A 1 20 ? 17.456 0.518 -8.630 1.00 71.53 20 GLY A C 11
ATOM 10859 O O . GLY A 1 20 ? 18.324 1.122 -9.260 1.00 3.03 20 GLY A O 11
ATOM 10863 N N . ARG A 1 21 ? 17.166 0.782 -7.360 1.00 62.35 21 ARG A N 11
ATOM 10864 C CA . ARG A 1 21 ? 17.868 1.822 -6.617 1.00 74.52 21 ARG A CA 11
ATOM 10865 C C . ARG A 1 21 ? 17.608 1.688 -5.119 1.00 52.55 21 ARG A C 11
ATOM 10866 O O . ARG A 1 21 ? 16.713 0.957 -4.696 1.00 34.54 21 ARG A O 11
ATOM 10887 N N . THR A 1 22 ? 18.397 2.401 -4.321 1.00 62.15 22 THR A N 11
ATOM 10888 C CA . THR A 1 22 ? 18.254 2.362 -2.872 1.00 22.54 22 THR A CA 11
ATOM 10889 C C . THR A 1 22 ? 17.935 3.743 -2.313 1.00 1.42 22 THR A C 11
ATOM 10890 O O . THR A 1 22 ? 17.241 3.870 -1.305 1.00 21.54 22 THR A O 11
ATOM 10901 N N . GLU A 1 23 ? 18.446 4.777 -2.975 1.00 33.10 23 GLU A N 11
ATOM 10902 C CA . GLU A 1 23 ? 18.214 6.150 -2.543 1.00 10.14 23 GLU A CA 11
ATOM 10903 C C . GLU A 1 23 ? 16.722 6.470 -2.525 1.00 1.52 23 GLU A C 11
ATOM 10904 O O . GLU A 1 23 ? 16.079 6.544 -3.571 1.00 44.22 23 GLU A O 11
ATOM 10916 N N . GLY A 1 24 ? 16.177 6.660 -1.327 1.00 25.54 24 GLY A N 11
ATOM 10917 C CA . GLY A 1 24 ? 14.766 6.969 -1.194 1.00 32.12 24 GLY A CA 11
ATOM 10918 C C . GLY A 1 24 ? 13.910 5.725 -1.060 1.00 52.14 24 GLY A C 11
ATOM 10919 O O . GLY A 1 24 ? 12.742 5.804 -0.680 1.00 13.32 24 GLY A O 11
ATOM 10923 N N . VAL A 1 25 ? 14.491 4.572 -1.376 1.00 31.12 25 VAL A N 11
ATOM 10924 C CA . VAL A 1 25 ? 13.773 3.306 -1.290 1.00 24.42 25 VAL A CA 11
ATOM 10925 C C . VAL A 1 25 ? 14.097 2.578 0.010 1.00 62.40 25 VAL A C 11
ATOM 10926 O O . VAL A 1 25 ? 13.213 2.017 0.657 1.00 71.50 25 VAL A O 11
ATOM 10939 N N . VAL A 1 26 ? 15.372 2.591 0.388 1.00 53.13 26 VAL A N 11
ATOM 10940 C CA . VAL A 1 26 ? 15.813 1.934 1.612 1.00 62.42 26 VAL A CA 11
ATOM 10941 C C . VAL A 1 26 ? 15.014 2.420 2.816 1.00 61.33 26 VAL A C 11
ATOM 10942 O O . VAL A 1 26 ? 14.699 1.644 3.718 1.00 42.23 26 VAL A O 11
ATOM 10955 N N . GLU A 1 27 ? 14.689 3.709 2.822 1.00 70.30 27 GLU A N 11
ATOM 10956 C CA . GLU A 1 27 ? 13.926 4.298 3.916 1.00 3.11 27 GLU A CA 11
ATOM 10957 C C . GLU A 1 27 ? 12.520 3.709 3.978 1.00 52.41 27 GLU A C 11
ATOM 10958 O O . GLU A 1 27 ? 11.889 3.686 5.036 1.00 63.14 27 GLU A O 11
ATOM 10970 N N . THR A 1 28 ? 12.033 3.235 2.836 1.00 75.43 28 THR A N 11
ATOM 10971 C CA . THR A 1 28 ? 10.701 2.648 2.758 1.00 31.51 28 THR A CA 11
ATOM 10972 C C . THR A 1 28 ? 10.665 1.276 3.422 1.00 21.05 28 THR A C 11
ATOM 10973 O O . THR A 1 28 ? 9.928 1.060 4.384 1.00 32.04 28 THR A O 11
ATOM 10984 N N . VAL A 1 29 ? 11.467 0.351 2.904 1.00 53.22 29 VAL A N 11
ATOM 10985 C CA . VAL A 1 29 ? 11.528 -1.000 3.448 1.00 10.03 29 VAL A CA 11
ATOM 10986 C C . VAL A 1 29 ? 11.763 -0.975 4.954 1.00 21.44 29 VAL A C 11
ATOM 10987 O O . VAL A 1 29 ? 11.168 -1.755 5.700 1.00 54.33 29 VAL A O 11
ATOM 11000 N N . LEU A 1 30 ? 12.634 -0.075 5.397 1.00 63.41 30 LEU A N 11
ATOM 11001 C CA . LEU A 1 30 ? 12.949 0.052 6.816 1.00 54.13 30 LEU A CA 11
ATOM 11002 C C . LEU A 1 30 ? 11.751 0.590 7.592 1.00 2.35 30 LEU A C 11
ATOM 11003 O O . LEU A 1 30 ? 11.573 0.280 8.770 1.00 54.41 30 LEU A O 11
ATOM 11019 N N . ALA A 1 31 ? 10.933 1.396 6.924 1.00 12.42 31 ALA A N 11
ATOM 11020 C CA . ALA A 1 31 ? 9.750 1.974 7.550 1.00 1.13 31 ALA A CA 11
ATOM 11021 C C . ALA A 1 31 ? 8.633 0.943 7.671 1.00 63.35 31 ALA A C 11
ATOM 11022 O O . ALA A 1 31 ? 7.829 0.990 8.601 1.00 41.33 31 ALA A O 11
ATOM 11029 N N . ALA A 1 32 ? 8.590 0.012 6.723 1.00 34.42 32 ALA A N 11
ATOM 11030 C CA . ALA A 1 32 ? 7.572 -1.032 6.724 1.00 20.02 32 ALA A CA 11
ATOM 11031 C C . ALA A 1 32 ? 8.023 -2.238 7.541 1.00 1.25 32 ALA A C 11
ATOM 11032 O O . ALA A 1 32 ? 7.200 -3.007 8.037 1.00 43.35 32 ALA A O 11
ATOM 11039 N N . ASN A 1 33 ? 9.336 -2.397 7.678 1.00 54.12 33 ASN A N 11
ATOM 11040 C CA . ASN A 1 33 ? 9.896 -3.511 8.434 1.00 10.34 33 ASN A CA 11
ATOM 11041 C C . ASN A 1 33 ? 10.990 -3.029 9.382 1.00 2.31 33 ASN A C 11
ATOM 11042 O O . ASN A 1 33 ? 12.181 -3.246 9.157 1.00 31.21 33 ASN A O 11
ATOM 11053 N N . PRO A 1 34 ? 10.579 -2.358 10.469 1.00 72.43 34 PRO A N 11
ATOM 11054 C CA . PRO A 1 34 ? 11.508 -1.833 11.473 1.00 10.32 34 PRO A CA 11
ATOM 11055 C C . PRO A 1 34 ? 12.170 -2.940 12.286 1.00 10.24 34 PRO A C 11
ATOM 11056 O O . PRO A 1 34 ? 11.567 -3.982 12.540 1.00 4.13 34 PRO A O 11
ATOM 11067 N N . GLY A 1 35 ? 13.414 -2.706 12.693 1.00 63.42 35 GLY A N 11
ATOM 11068 C CA . GLY A 1 35 ? 14.137 -3.693 13.473 1.00 21.35 35 GLY A CA 11
ATOM 11069 C C . GLY A 1 35 ? 14.947 -4.638 12.607 1.00 12.15 35 GLY A C 11
ATOM 11070 O O . GLY A 1 35 ? 15.861 -5.307 13.092 1.00 51.34 35 GLY A O 11
ATOM 11074 N N . LEU A 1 36 ? 14.611 -4.695 11.323 1.00 31.25 36 LEU A N 11
ATOM 11075 C CA . LEU A 1 36 ? 15.313 -5.567 10.387 1.00 15.33 36 LEU A CA 11
ATOM 11076 C C . LEU A 1 36 ? 16.754 -5.108 10.192 1.00 1.10 36 LEU A C 11
ATOM 11077 O O . LEU A 1 36 ? 17.669 -5.926 10.099 1.00 11.31 36 LEU A O 11
ATOM 11093 N N . ALA A 1 37 ? 16.949 -3.795 10.133 1.00 52.41 37 ALA A N 11
ATOM 11094 C CA . ALA A 1 37 ? 18.279 -3.227 9.953 1.00 2.13 37 ALA A CA 11
ATOM 11095 C C . ALA A 1 37 ? 19.185 -3.566 11.132 1.00 33.53 37 ALA A C 11
ATOM 11096 O O . ALA A 1 37 ? 20.382 -3.794 10.961 1.00 12.12 37 ALA A O 11
ATOM 11103 N N . GLU A 1 38 ? 18.605 -3.598 12.328 1.00 32.11 38 GLU A N 11
ATOM 11104 C CA . GLU A 1 38 ? 19.362 -3.909 13.535 1.00 14.43 38 GLU A CA 11
ATOM 11105 C C . GLU A 1 38 ? 19.939 -5.320 13.468 1.00 52.42 38 GLU A C 11
ATOM 11106 O O . GLU A 1 38 ? 20.911 -5.639 14.154 1.00 14.41 38 GLU A O 11
ATOM 11118 N N . LEU A 1 39 ? 19.334 -6.161 12.637 1.00 55.34 39 LEU A N 11
ATOM 11119 C CA . LEU A 1 39 ? 19.786 -7.539 12.479 1.00 40.43 39 LEU A CA 11
ATOM 11120 C C . LEU A 1 39 ? 21.279 -7.590 12.171 1.00 2.55 39 LEU A C 11
ATOM 11121 O O . LEU A 1 39 ? 22.037 -8.291 12.840 1.00 63.12 39 LEU A O 11
ATOM 11137 N N . GLY A 1 40 ? 21.695 -6.839 11.156 1.00 4.20 40 GLY A N 11
ATOM 11138 C CA . GLY A 1 40 ? 23.097 -6.811 10.779 1.00 34.24 40 GLY A CA 11
ATOM 11139 C C . GLY A 1 40 ? 23.297 -6.463 9.318 1.00 64.53 40 GLY A C 11
ATOM 11140 O O . GLY A 1 40 ? 22.502 -5.729 8.733 1.00 42.33 40 GLY A O 11
ATOM 11144 N N . ALA A 1 41 ? 24.364 -6.991 8.727 1.00 63.43 41 ALA A N 11
ATOM 11145 C CA . ALA A 1 41 ? 24.667 -6.733 7.324 1.00 11.14 41 ALA A CA 11
ATOM 11146 C C . ALA A 1 41 ? 23.706 -7.483 6.408 1.00 12.51 41 ALA A C 11
ATOM 11147 O O . ALA A 1 41 ? 22.794 -6.891 5.830 1.00 43.50 41 ALA A O 11
ATOM 11154 N N . VAL A 1 42 ? 23.916 -8.789 6.279 1.00 12.22 42 VAL A N 11
ATOM 11155 C CA . VAL A 1 42 ? 23.068 -9.620 5.433 1.00 14.31 42 VAL A CA 11
ATOM 11156 C C . VAL A 1 42 ? 22.012 -10.347 6.259 1.00 65.44 42 VAL A C 11
ATOM 11157 O O . VAL A 1 42 ? 22.261 -10.735 7.401 1.00 14.12 42 VAL A O 11
ATOM 11170 N N . LEU A 1 43 ? 20.834 -10.531 5.673 1.00 2.41 43 LEU A N 11
ATOM 11171 C CA . LEU A 1 43 ? 19.739 -11.213 6.354 1.00 24.21 43 LEU A CA 11
ATOM 11172 C C . LEU A 1 43 ? 19.855 -12.725 6.190 1.00 33.34 43 LEU A C 11
ATOM 11173 O O . LEU A 1 43 ? 20.416 -13.228 5.217 1.00 53.05 43 LEU A O 11
ATOM 11189 N N . PRO A 1 44 ? 19.310 -13.469 7.164 1.00 33.42 44 PRO A N 11
ATOM 11190 C CA . PRO A 1 44 ? 19.336 -14.935 7.149 1.00 21.04 44 PRO A CA 11
ATOM 11191 C C . PRO A 1 44 ? 18.438 -15.520 6.065 1.00 32.10 44 PRO A C 11
ATOM 11192 O O . PRO A 1 44 ? 17.234 -15.260 6.034 1.00 4.05 44 PRO A O 11
ATOM 11203 N N . HIS A 1 45 ? 19.029 -16.312 5.176 1.00 24.03 45 HIS A N 11
ATOM 11204 C CA . HIS A 1 45 ? 18.281 -16.935 4.090 1.00 24.22 45 HIS A CA 11
ATOM 11205 C C . HIS A 1 45 ? 17.053 -17.665 4.625 1.00 12.42 45 HIS A C 11
ATOM 11206 O O . HIS A 1 45 ? 17.163 -18.741 5.210 1.00 25.21 45 HIS A O 11
ATOM 11220 N N . GLY A 1 46 ? 15.881 -17.069 4.421 1.00 23.50 46 GLY A N 11
ATOM 11221 C CA . GLY A 1 46 ? 14.649 -17.676 4.890 1.00 63.42 46 GLY A CA 11
ATOM 11222 C C . GLY A 1 46 ? 13.683 -16.659 5.463 1.00 41.31 46 GLY A C 11
ATOM 11223 O O . GLY A 1 46 ? 12.503 -16.952 5.659 1.00 61.24 46 GLY A O 11
ATOM 11227 N N . THR A 1 47 ? 14.184 -15.457 5.735 1.00 35.50 47 THR A N 11
ATOM 11228 C CA . THR A 1 47 ? 13.358 -14.394 6.292 1.00 54.41 47 THR A CA 11
ATOM 11229 C C . THR A 1 47 ? 12.700 -13.573 5.188 1.00 33.42 47 THR A C 11
ATOM 11230 O O . THR A 1 47 ? 13.381 -12.929 4.391 1.00 73.43 47 THR A O 11
ATOM 11241 N N . ALA A 1 48 ? 11.372 -13.601 5.148 1.00 14.14 48 ALA A N 11
ATOM 11242 C CA . ALA A 1 48 ? 10.622 -12.857 4.144 1.00 72.33 48 ALA A CA 11
ATOM 11243 C C . ALA A 1 48 ? 10.531 -11.380 4.509 1.00 53.40 48 ALA A C 11
ATOM 11244 O O . ALA A 1 48 ? 10.505 -11.021 5.686 1.00 30.25 48 ALA A O 11
ATOM 11251 N N . VAL A 1 49 ? 10.483 -10.525 3.492 1.00 71.12 49 VAL A N 11
ATOM 11252 C CA . VAL A 1 49 ? 10.394 -9.086 3.706 1.00 3.31 49 VAL A CA 11
ATOM 11253 C C . VAL A 1 49 ? 9.304 -8.467 2.839 1.00 35.11 49 VAL A C 11
ATOM 11254 O O . VAL A 1 49 ? 9.152 -8.820 1.670 1.00 3.20 49 VAL A O 11
ATOM 11267 N N . GLU A 1 50 ? 8.546 -7.542 3.421 1.00 62.23 50 GLU A N 11
ATOM 11268 C CA . GLU A 1 50 ? 7.468 -6.875 2.700 1.00 5.51 50 GLU A CA 11
ATOM 11269 C C . GLU A 1 50 ? 8.019 -5.781 1.790 1.00 52.44 50 GLU A C 11
ATOM 11270 O O . GLU A 1 50 ? 8.853 -4.974 2.203 1.00 12.12 50 GLU A O 11
ATOM 11282 N N . LEU A 1 51 ? 7.547 -5.760 0.548 1.00 50.20 51 LEU A N 11
ATOM 11283 C CA . LEU A 1 51 ? 7.991 -4.766 -0.423 1.00 3.32 51 LEU A CA 11
ATOM 11284 C C . LEU A 1 51 ? 6.889 -3.750 -0.705 1.00 42.31 51 LEU A C 11
ATOM 11285 O O . LEU A 1 51 ? 6.036 -3.947 -1.571 1.00 2.33 51 LEU A O 11
ATOM 11301 N N . PRO A 1 52 ? 6.907 -2.635 0.040 1.00 13.25 52 PRO A N 11
ATOM 11302 C CA . PRO A 1 52 ? 5.917 -1.564 -0.113 1.00 63.12 52 PRO A CA 11
ATOM 11303 C C . PRO A 1 52 ? 6.083 -0.806 -1.426 1.00 35.20 52 PRO A C 11
ATOM 11304 O O . PRO A 1 52 ? 7.188 -0.702 -1.959 1.00 14.45 52 PRO A O 11
ATOM 11315 N N . ASP A 1 53 ? 4.978 -0.279 -1.942 1.00 71.03 53 ASP A N 11
ATOM 11316 C CA . ASP A 1 53 ? 5.001 0.471 -3.193 1.00 11.14 53 ASP A CA 11
ATOM 11317 C C . ASP A 1 53 ? 5.490 -0.404 -4.342 1.00 45.24 53 ASP A C 11
ATOM 11318 O O . ASP A 1 53 ? 6.348 0.004 -5.125 1.00 43.44 53 ASP A O 11
ATOM 11327 N N . VAL A 1 54 ? 4.940 -1.610 -4.437 1.00 63.22 54 VAL A N 11
ATOM 11328 C CA . VAL A 1 54 ? 5.321 -2.543 -5.491 1.00 33.31 54 VAL A CA 11
ATOM 11329 C C . VAL A 1 54 ? 4.104 -2.994 -6.292 1.00 2.33 54 VAL A C 11
ATOM 11330 O O . VAL A 1 54 ? 3.016 -3.162 -5.743 1.00 32.44 54 VAL A O 11
ATOM 11343 N N . GLN A 1 55 ? 4.297 -3.187 -7.592 1.00 42.15 55 GLN A N 11
ATOM 11344 C CA . GLN A 1 55 ? 3.215 -3.618 -8.469 1.00 52.12 55 GLN A CA 11
ATOM 11345 C C . GLN A 1 55 ? 2.641 -4.954 -8.009 1.00 51.02 55 GLN A C 11
ATOM 11346 O O . GLN A 1 55 ? 3.247 -5.657 -7.199 1.00 55.32 55 GLN A O 11
ATOM 11360 N N . THR A 1 56 ? 1.468 -5.300 -8.531 1.00 0.10 56 THR A N 11
ATOM 11361 C CA . THR A 1 56 ? 0.811 -6.551 -8.173 1.00 3.30 56 THR A CA 11
ATOM 11362 C C . THR A 1 56 ? 0.420 -6.564 -6.700 1.00 34.11 56 THR A C 11
ATOM 11363 O O . THR A 1 56 ? 0.604 -7.565 -6.008 1.00 52.10 56 THR A O 11
ATOM 11374 N N . ALA A 1 57 ? -0.122 -5.447 -6.226 1.00 53.23 57 ALA A N 11
ATOM 11375 C CA . ALA A 1 57 ? -0.543 -5.332 -4.835 1.00 43.44 57 ALA A CA 11
ATOM 11376 C C . ALA A 1 57 ? -1.692 -4.340 -4.690 1.00 1.14 57 ALA A C 11
ATOM 11377 O O . ALA A 1 57 ? -1.930 -3.497 -5.555 1.00 30.10 57 ALA A O 11
ATOM 11384 N N . PRO A 1 58 ? -2.423 -4.441 -3.570 1.00 11.23 58 PRO A N 11
ATOM 11385 C CA . PRO A 1 58 ? -3.560 -3.560 -3.285 1.00 30.44 58 PRO A CA 11
ATOM 11386 C C . PRO A 1 58 ? -3.125 -2.129 -2.988 1.00 61.24 58 PRO A C 11
ATOM 11387 O O . PRO A 1 58 ? -2.831 -1.783 -1.844 1.00 60.31 58 PRO A O 11
ATOM 11398 N N . VAL A 1 59 ? -3.086 -1.300 -4.027 1.00 33.31 59 VAL A N 11
ATOM 11399 C CA . VAL A 1 59 ? -2.689 0.094 -3.877 1.00 45.44 59 VAL A CA 11
ATOM 11400 C C . VAL A 1 59 ? -3.587 1.013 -4.698 1.00 12.04 59 VAL A C 11
ATOM 11401 O O . VAL A 1 59 ? -3.175 2.099 -5.105 1.00 75.33 59 VAL A O 11
ATOM 11414 N N . ALA A 1 60 ? -4.817 0.570 -4.935 1.00 55.14 60 ALA A N 11
ATOM 11415 C CA . ALA A 1 60 ? -5.776 1.354 -5.705 1.00 30.42 60 ALA A CA 11
ATOM 11416 C C . ALA A 1 60 ? -6.220 2.591 -4.932 1.00 31.22 60 ALA A C 11
ATOM 11417 O O . ALA A 1 60 ? -7.133 2.525 -4.109 1.00 61.33 60 ALA A O 11
ATOM 11424 N N . GLU A 1 61 ? -5.568 3.717 -5.202 1.00 1.34 61 GLU A N 11
ATOM 11425 C CA . GLU A 1 61 ? -5.896 4.969 -4.529 1.00 61.11 61 GLU A CA 11
ATOM 11426 C C . GLU A 1 61 ? -5.144 6.138 -5.159 1.00 0.13 61 GLU A C 11
ATOM 11427 O O . GLU A 1 61 ? -3.947 6.318 -4.929 1.00 54.14 61 GLU A O 11
ATOM 11439 N N . THR A 1 62 ? -5.854 6.931 -5.955 1.00 14.11 62 THR A N 11
ATOM 11440 C CA . THR A 1 62 ? -5.256 8.082 -6.619 1.00 64.34 62 THR A CA 11
ATOM 11441 C C . THR A 1 62 ? -4.185 7.647 -7.614 1.00 34.31 62 THR A C 11
ATOM 11442 O O . THR A 1 62 ? -3.241 8.387 -7.888 1.00 25.21 62 THR A O 11
ATOM 11453 N N . VAL A 1 63 ? -4.340 6.441 -8.153 1.00 3.41 63 VAL A N 11
ATOM 11454 C CA . VAL A 1 63 ? -3.387 5.908 -9.119 1.00 41.43 63 VAL A CA 11
ATOM 11455 C C . VAL A 1 63 ? -3.935 5.999 -10.539 1.00 33.11 63 VAL A C 11
ATOM 11456 O O . VAL A 1 63 ? -5.147 5.970 -10.750 1.00 42.11 63 VAL A O 11
ATOM 11469 N N . ASN A 1 64 ? -3.034 6.108 -11.510 1.00 30.03 64 ASN A N 11
ATOM 11470 C CA . ASN A 1 64 ? -3.428 6.203 -12.911 1.00 25.32 64 ASN A CA 11
ATOM 11471 C C . ASN A 1 64 ? -4.196 4.958 -13.346 1.00 5.25 64 ASN A C 11
ATOM 11472 O O . ASN A 1 64 ? -4.573 4.127 -12.518 1.00 41.50 64 ASN A O 11
ATOM 11483 N N . LEU A 1 65 ? -4.423 4.835 -14.648 1.00 51.45 65 LEU A N 11
ATOM 11484 C CA . LEU A 1 65 ? -5.146 3.692 -15.195 1.00 23.35 65 LEU A CA 11
ATOM 11485 C C . LEU A 1 65 ? -4.793 3.475 -16.663 1.00 11.43 65 LEU A C 11
ATOM 11486 O O . LEU A 1 65 ? -4.002 4.223 -17.238 1.00 23.33 65 LEU A O 11
ATOM 11502 N N . TRP A 1 66 ? -5.387 2.451 -17.263 1.00 60.42 66 TRP A N 11
ATOM 11503 C CA . TRP A 1 66 ? -5.137 2.137 -18.666 1.00 11.53 66 TRP A CA 11
ATOM 11504 C C . TRP A 1 66 ? -5.787 3.172 -19.578 1.00 61.55 66 TRP A C 11
ATOM 11505 O O . TRP A 1 66 ? -6.316 4.179 -19.111 1.00 12.03 66 TRP A O 11
ATOM 11526 N N . GLU A 1 67 ? -5.743 2.915 -20.882 1.00 61.11 67 GLU A N 11
ATOM 11527 C CA . GLU A 1 67 ? -6.328 3.826 -21.859 1.00 63.43 67 GLU A CA 11
ATOM 11528 C C . GLU A 1 67 ? -6.527 3.128 -23.202 1.00 11.11 67 GLU A C 11
ATOM 11529 O O . GLU A 1 67 ? -5.564 2.830 -23.908 1.00 70.14 67 GLU A O 11
ATOM 11541 N N . VAL A 1 68 ? -7.785 2.870 -23.547 1.00 44.22 68 VAL A N 11
ATOM 11542 C CA . VAL A 1 68 ? -8.112 2.208 -24.804 1.00 42.45 68 VAL A CA 11
ATOM 11543 C C . VAL A 1 68 ? -8.537 3.220 -25.863 1.00 71.52 68 VAL A C 11
ATOM 11544 O O . VAL A 1 68 ? -9.243 2.879 -26.812 1.00 1.00 68 VAL A O 11
ATOM 11557 N N . GLU A 1 69 ? -8.102 4.464 -25.694 1.00 11.23 69 GLU A N 11
ATOM 11558 C CA . GLU A 1 69 ? -8.439 5.525 -26.636 1.00 2.34 69 GLU A CA 11
ATOM 11559 C C . GLU A 1 69 ? -7.327 5.713 -27.664 1.00 3.34 69 GLU A C 11
ATOM 11560 O O . GLU A 1 69 ? -7.160 6.798 -28.223 1.00 60.51 69 GLU A O 11
ATOM 11572 N N . HIS A 1 70 ? -6.568 4.649 -27.907 1.00 4.53 70 HIS A N 11
ATOM 11573 C CA . HIS A 1 70 ? -5.471 4.696 -28.867 1.00 41.32 70 HIS A CA 11
ATOM 11574 C C . HIS A 1 70 ? -4.975 3.291 -29.195 1.00 0.15 70 HIS A C 11
ATOM 11575 O O . HIS A 1 70 ? -5.365 2.318 -28.549 1.00 75.20 70 HIS A O 11
ATOM 11589 N N . HIS A 1 71 ? -4.113 3.192 -30.202 1.00 10.53 71 HIS A N 11
ATOM 11590 C CA . HIS A 1 71 ? -3.564 1.906 -30.615 1.00 21.12 71 HIS A CA 11
ATOM 11591 C C . HIS A 1 71 ? -2.845 1.224 -29.455 1.00 4.44 71 HIS A C 11
ATOM 11592 O O . HIS A 1 71 ? -2.961 0.013 -29.265 1.00 51.23 71 HIS A O 11
ATOM 11606 N N . MET A 1 1 ? 14.151 -0.996 -12.288 1.00 64.21 1 MET A N 12
ATOM 11607 C CA . MET A 1 1 ? 14.865 -0.526 -11.106 1.00 40.15 1 MET A CA 12
ATOM 11608 C C . MET A 1 1 ? 15.154 -1.679 -10.151 1.00 63.31 1 MET A C 12
ATOM 11609 O O . MET A 1 1 ? 14.406 -1.916 -9.202 1.00 42.13 1 MET A O 12
ATOM 11623 N N . LYS A 1 2 ? 16.244 -2.395 -10.408 1.00 1.15 2 LYS A N 12
ATOM 11624 C CA . LYS A 1 2 ? 16.633 -3.523 -9.570 1.00 65.44 2 LYS A CA 12
ATOM 11625 C C . LYS A 1 2 ? 18.127 -3.484 -9.265 1.00 23.14 2 LYS A C 12
ATOM 11626 O O . LYS A 1 2 ? 18.919 -2.962 -10.050 1.00 64.42 2 LYS A O 12
ATOM 11645 N N . THR A 1 3 ? 18.507 -4.040 -8.118 1.00 62.54 3 THR A N 12
ATOM 11646 C CA . THR A 1 3 ? 19.906 -4.069 -7.709 1.00 73.23 3 THR A CA 12
ATOM 11647 C C . THR A 1 3 ? 20.203 -5.295 -6.853 1.00 41.12 3 THR A C 12
ATOM 11648 O O . THR A 1 3 ? 19.309 -5.851 -6.216 1.00 34.04 3 THR A O 12
ATOM 11659 N N . PHE A 1 4 ? 21.465 -5.711 -6.843 1.00 30.45 4 PHE A N 12
ATOM 11660 C CA . PHE A 1 4 ? 21.880 -6.873 -6.064 1.00 42.51 4 PHE A CA 12
ATOM 11661 C C . PHE A 1 4 ? 21.975 -6.527 -4.581 1.00 22.21 4 PHE A C 12
ATOM 11662 O O . PHE A 1 4 ? 22.416 -5.439 -4.213 1.00 50.31 4 PHE A O 12
ATOM 11679 N N . ALA A 1 5 ? 21.558 -7.462 -3.734 1.00 32.41 5 ALA A N 12
ATOM 11680 C CA . ALA A 1 5 ? 21.597 -7.259 -2.291 1.00 53.31 5 ALA A CA 12
ATOM 11681 C C . ALA A 1 5 ? 22.930 -7.715 -1.708 1.00 34.40 5 ALA A C 12
ATOM 11682 O O . ALA A 1 5 ? 23.566 -8.632 -2.229 1.00 75.54 5 ALA A O 12
ATOM 11689 N N . LEU A 1 6 ? 23.348 -7.071 -0.625 1.00 0.54 6 LEU A N 12
ATOM 11690 C CA . LEU A 1 6 ? 24.607 -7.410 0.030 1.00 71.33 6 LEU A CA 12
ATOM 11691 C C . LEU A 1 6 ? 24.526 -7.156 1.532 1.00 71.35 6 LEU A C 12
ATOM 11692 O O . LEU A 1 6 ? 23.478 -6.770 2.049 1.00 5.30 6 LEU A O 12
ATOM 11708 N N . GLN A 1 7 ? 25.639 -7.374 2.224 1.00 21.52 7 GLN A N 12
ATOM 11709 C CA . GLN A 1 7 ? 25.694 -7.167 3.667 1.00 74.55 7 GLN A CA 12
ATOM 11710 C C . GLN A 1 7 ? 25.190 -5.776 4.036 1.00 32.32 7 GLN A C 12
ATOM 11711 O O . GLN A 1 7 ? 25.694 -4.770 3.539 1.00 21.13 7 GLN A O 12
ATOM 11725 N N . GLY A 1 8 ? 24.191 -5.727 4.912 1.00 33.33 8 GLY A N 12
ATOM 11726 C CA . GLY A 1 8 ? 23.635 -4.454 5.333 1.00 31.52 8 GLY A CA 12
ATOM 11727 C C . GLY A 1 8 ? 23.005 -3.689 4.186 1.00 21.24 8 GLY A C 12
ATOM 11728 O O . GLY A 1 8 ? 22.884 -2.465 4.240 1.00 22.22 8 GLY A O 12
ATOM 11732 N N . ASP A 1 9 ? 22.604 -4.411 3.145 1.00 3.44 9 ASP A N 12
ATOM 11733 C CA . ASP A 1 9 ? 21.984 -3.792 1.980 1.00 50.23 9 ASP A CA 12
ATOM 11734 C C . ASP A 1 9 ? 20.636 -4.438 1.674 1.00 65.22 9 ASP A C 12
ATOM 11735 O O . ASP A 1 9 ? 20.167 -4.412 0.536 1.00 55.13 9 ASP A O 12
ATOM 11744 N N . THR A 1 10 ? 20.019 -5.020 2.697 1.00 13.24 10 THR A N 12
ATOM 11745 C CA . THR A 1 10 ? 18.727 -5.675 2.538 1.00 32.10 10 THR A CA 12
ATOM 11746 C C . THR A 1 10 ? 17.612 -4.653 2.349 1.00 74.23 10 THR A C 12
ATOM 11747 O O . THR A 1 10 ? 17.850 -3.445 2.381 1.00 23.23 10 THR A O 12
ATOM 11758 N N . LEU A 1 11 ? 16.393 -5.144 2.151 1.00 21.15 11 LEU A N 12
ATOM 11759 C CA . LEU A 1 11 ? 15.239 -4.273 1.958 1.00 43.34 11 LEU A CA 12
ATOM 11760 C C . LEU A 1 11 ? 15.179 -3.200 3.040 1.00 3.30 11 LEU A C 12
ATOM 11761 O O . LEU A 1 11 ? 14.870 -2.041 2.763 1.00 44.33 11 LEU A O 12
ATOM 11777 N N . ASP A 1 12 ? 15.478 -3.593 4.273 1.00 25.40 12 ASP A N 12
ATOM 11778 C CA . ASP A 1 12 ? 15.462 -2.665 5.397 1.00 11.33 12 ASP A CA 12
ATOM 11779 C C . ASP A 1 12 ? 16.331 -1.445 5.108 1.00 62.15 12 ASP A C 12
ATOM 11780 O O . ASP A 1 12 ? 15.988 -0.324 5.480 1.00 41.51 12 ASP A O 12
ATOM 11789 N N . ALA A 1 13 ? 17.459 -1.673 4.442 1.00 74.13 13 ALA A N 12
ATOM 11790 C CA . ALA A 1 13 ? 18.377 -0.593 4.101 1.00 35.14 13 ALA A CA 12
ATOM 11791 C C . ALA A 1 13 ? 18.001 0.047 2.770 1.00 52.45 13 ALA A C 12
ATOM 11792 O O . ALA A 1 13 ? 17.835 1.264 2.680 1.00 2.33 13 ALA A O 12
ATOM 11799 N N . ILE A 1 14 ? 17.869 -0.779 1.737 1.00 13.24 14 ILE A N 12
ATOM 11800 C CA . ILE A 1 14 ? 17.512 -0.292 0.411 1.00 42.05 14 ILE A CA 12
ATOM 11801 C C . ILE A 1 14 ? 16.281 0.605 0.467 1.00 53.52 14 ILE A C 12
ATOM 11802 O O . ILE A 1 14 ? 16.283 1.714 -0.070 1.00 12.01 14 ILE A O 12
ATOM 11818 N N . CYS A 1 15 ? 15.231 0.120 1.121 1.00 44.20 15 CYS A N 12
ATOM 11819 C CA . CYS A 1 15 ? 13.992 0.879 1.249 1.00 62.02 15 CYS A CA 12
ATOM 11820 C C . CYS A 1 15 ? 14.259 2.260 1.839 1.00 72.11 15 CYS A C 12
ATOM 11821 O O . CYS A 1 15 ? 13.512 3.207 1.592 1.00 70.02 15 CYS A O 12
ATOM 11829 N N . VAL A 1 16 ? 15.328 2.367 2.622 1.00 53.13 16 VAL A N 12
ATOM 11830 C CA . VAL A 1 16 ? 15.693 3.632 3.248 1.00 11.10 16 VAL A CA 12
ATOM 11831 C C . VAL A 1 16 ? 16.563 4.473 2.321 1.00 52.42 16 VAL A C 12
ATOM 11832 O O . VAL A 1 16 ? 16.518 5.703 2.357 1.00 13.22 16 VAL A O 12
ATOM 11845 N N . ARG A 1 17 ? 17.354 3.802 1.490 1.00 12.40 17 ARG A N 12
ATOM 11846 C CA . ARG A 1 17 ? 18.235 4.488 0.553 1.00 41.31 17 ARG A CA 12
ATOM 11847 C C . ARG A 1 17 ? 17.495 4.835 -0.735 1.00 53.24 17 ARG A C 12
ATOM 11848 O O . ARG A 1 17 ? 17.999 5.586 -1.570 1.00 43.25 17 ARG A O 12
ATOM 11869 N N . TYR A 1 18 ? 16.296 4.283 -0.890 1.00 4.23 18 TYR A N 12
ATOM 11870 C CA . TYR A 1 18 ? 15.488 4.532 -2.077 1.00 73.53 18 TYR A CA 12
ATOM 11871 C C . TYR A 1 18 ? 14.298 5.428 -1.748 1.00 51.04 18 TYR A C 12
ATOM 11872 O O . TYR A 1 18 ? 14.172 6.532 -2.280 1.00 20.35 18 TYR A O 12
ATOM 11890 N N . TYR A 1 19 ? 13.42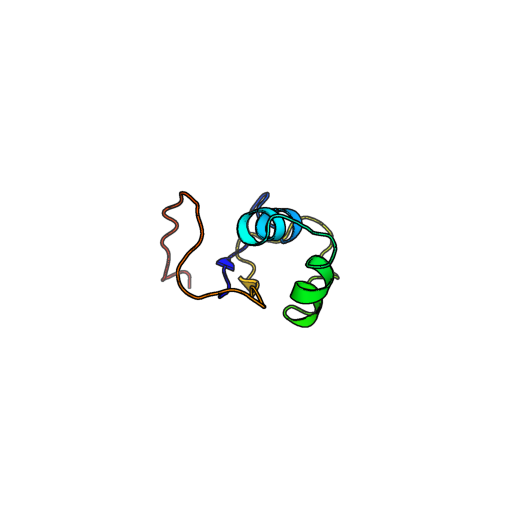8 4.946 -0.869 1.00 33.55 19 TYR A N 12
ATOM 11891 C CA . TYR A 1 19 ? 12.246 5.701 -0.469 1.00 24.12 19 TYR A CA 12
ATOM 11892 C C . TYR A 1 19 ? 12.508 6.483 0.815 1.00 22.50 19 TYR A C 12
ATOM 11893 O O . TYR A 1 19 ? 12.008 7.592 0.993 1.00 54.21 19 TYR A O 12
ATOM 11911 N N . GLY A 1 20 ? 13.298 5.894 1.708 1.00 22.20 20 GLY A N 12
ATOM 11912 C CA . GLY A 1 20 ? 13.614 6.548 2.964 1.00 4.12 20 GLY A CA 12
ATOM 11913 C C . GLY A 1 20 ? 12.684 6.130 4.086 1.00 42.32 20 GLY A C 12
ATOM 11914 O O . GLY A 1 20 ? 12.491 6.871 5.050 1.00 41.54 20 GLY A O 12
ATOM 11918 N N . ARG A 1 21 ? 12.105 4.941 3.960 1.00 61.30 21 ARG A N 12
ATOM 11919 C CA . ARG A 1 21 ? 11.188 4.427 4.970 1.00 74.02 21 ARG A CA 12
ATOM 11920 C C . ARG A 1 21 ? 10.942 2.934 4.772 1.00 10.00 21 ARG A C 12
ATOM 11921 O O . ARG A 1 21 ? 11.154 2.397 3.684 1.00 14.21 21 ARG A O 12
ATOM 11942 N N . THR A 1 22 ? 10.494 2.268 5.832 1.00 63.43 22 THR A N 12
ATOM 11943 C CA . THR A 1 22 ? 10.221 0.837 5.776 1.00 44.13 22 THR A CA 12
ATOM 11944 C C . THR A 1 22 ? 8.739 0.551 5.986 1.00 51.43 22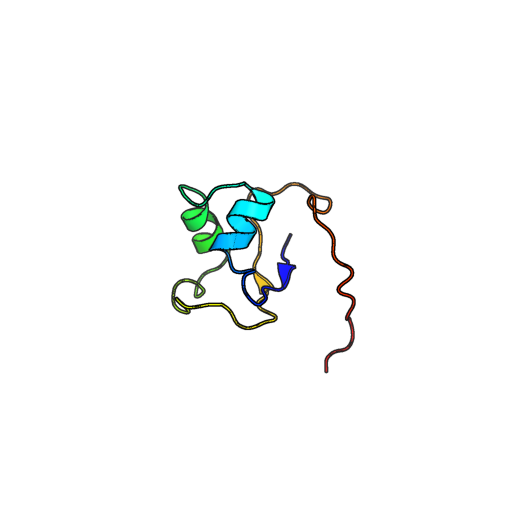 THR A C 12
ATOM 11945 O O . THR A 1 22 ? 8.229 -0.479 5.549 1.00 74.43 22 THR A O 12
ATOM 11956 N N . GLU A 1 23 ? 8.053 1.471 6.657 1.00 52.52 23 GLU A N 12
ATOM 11957 C CA . GLU A 1 23 ? 6.628 1.317 6.924 1.00 32.31 23 GLU A CA 12
ATOM 11958 C C . GLU A 1 23 ? 5.812 1.494 5.647 1.00 41.33 23 GLU A C 12
ATOM 11959 O O . GLU A 1 23 ? 5.732 2.591 5.096 1.00 44.34 23 GLU A O 12
ATOM 11971 N N . GLY A 1 24 ? 5.208 0.405 5.181 1.00 52.20 24 GLY A N 12
ATOM 11972 C CA . GLY A 1 24 ? 4.407 0.461 3.972 1.00 31.10 24 GLY A CA 12
ATOM 11973 C C . GLY A 1 24 ? 5.197 0.081 2.735 1.00 12.13 24 GLY A C 12
ATOM 11974 O O . GLY A 1 24 ? 4.621 -0.269 1.705 1.00 31.11 24 GLY A O 12
ATOM 11978 N N . VAL A 1 25 ? 6.520 0.152 2.836 1.00 65.35 25 VAL A N 12
ATOM 11979 C CA . VAL A 1 25 ? 7.391 -0.187 1.716 1.00 1.01 25 VAL A CA 12
ATOM 11980 C C . VAL A 1 25 ? 7.856 -1.636 1.801 1.00 64.33 25 VAL A C 12
ATOM 11981 O O . VAL A 1 25 ? 7.909 -2.343 0.794 1.00 52.32 25 VAL A O 12
ATOM 11994 N N . VAL A 1 26 ? 8.193 -2.074 3.010 1.00 64.34 26 VAL A N 12
ATOM 11995 C CA . VAL A 1 26 ? 8.653 -3.441 3.227 1.00 2.30 26 VAL A CA 12
ATOM 11996 C C . VAL A 1 26 ? 7.656 -4.451 2.672 1.00 73.14 26 VAL A C 12
ATOM 11997 O O . VAL A 1 26 ? 8.039 -5.521 2.200 1.00 20.13 26 VAL A O 12
ATOM 12010 N N . GLU A 1 27 ? 6.374 -4.103 2.731 1.00 40.14 27 GLU A N 12
ATOM 12011 C CA . GLU A 1 27 ? 5.321 -4.981 2.233 1.00 1.42 27 GLU A CA 12
ATOM 12012 C C . GLU A 1 27 ? 5.287 -4.980 0.708 1.00 45.34 27 GLU A C 12
ATOM 12013 O O . GLU A 1 27 ? 4.869 -5.955 0.083 1.00 35.12 27 GLU A O 12
ATOM 12025 N N . THR A 1 28 ? 5.731 -3.877 0.112 1.00 4.03 28 THR A N 12
ATOM 12026 C CA . THR A 1 28 ? 5.751 -3.747 -1.339 1.00 50.01 28 THR A CA 12
ATOM 12027 C C . THR A 1 28 ? 6.767 -4.698 -1.963 1.00 15.43 28 THR A C 12
ATOM 12028 O O . THR A 1 28 ? 6.406 -5.595 -2.724 1.00 52.14 28 THR A O 12
ATOM 12039 N N . VAL A 1 29 ? 8.039 -4.496 -1.634 1.00 53.32 29 VAL A N 12
ATOM 12040 C CA . VAL A 1 29 ? 9.107 -5.337 -2.161 1.00 11.41 29 VAL A CA 12
ATOM 12041 C C . VAL A 1 29 ? 8.809 -6.814 -1.928 1.00 41.53 29 VAL A C 12
ATOM 12042 O O . VAL A 1 29 ? 9.208 -7.671 -2.718 1.00 4.33 29 VAL A O 12
ATOM 12055 N N . LEU A 1 30 ? 8.105 -7.105 -0.840 1.00 52.03 30 LEU A N 12
ATOM 12056 C CA . LEU A 1 30 ? 7.752 -8.480 -0.503 1.00 11.32 30 LEU A CA 12
ATOM 12057 C C . LEU A 1 30 ? 6.845 -9.087 -1.569 1.00 4.51 30 LEU A C 12
ATOM 12058 O O . LEU A 1 30 ? 6.919 -10.282 -1.853 1.00 15.32 30 LEU A O 12
ATOM 12074 N N . ALA A 1 31 ? 5.993 -8.254 -2.157 1.00 50.13 31 ALA A N 12
ATOM 12075 C CA . ALA A 1 31 ? 5.075 -8.707 -3.195 1.00 65.42 31 ALA A CA 12
ATOM 12076 C C . ALA A 1 31 ? 5.795 -8.874 -4.529 1.00 71.13 31 ALA A C 12
ATOM 12077 O O . ALA A 1 31 ? 5.438 -9.733 -5.335 1.00 35.12 31 ALA A O 12
ATOM 12084 N N . ALA A 1 32 ? 6.810 -8.047 -4.757 1.00 13.44 32 ALA A N 12
ATOM 12085 C CA . ALA A 1 32 ? 7.580 -8.104 -5.993 1.00 11.33 32 ALA A CA 12
ATOM 12086 C C . ALA A 1 32 ? 8.618 -9.220 -5.942 1.00 0.53 32 ALA A C 12
ATOM 12087 O O . ALA A 1 32 ? 8.986 -9.785 -6.970 1.00 61.13 32 ALA A O 12
ATOM 12094 N N . ASN A 1 33 ? 9.087 -9.531 -4.738 1.00 11.44 33 ASN A N 12
ATOM 12095 C CA . ASN A 1 33 ? 10.084 -10.579 -4.553 1.00 43.40 33 ASN A CA 12
ATOM 12096 C C . ASN A 1 33 ? 9.620 -11.594 -3.514 1.00 21.43 33 ASN A C 12
ATOM 12097 O O . ASN A 1 33 ? 10.100 -11.624 -2.380 1.00 43.33 33 ASN A O 12
ATOM 12108 N N . PRO A 1 34 ? 8.664 -12.449 -3.907 1.00 53.41 34 PRO A N 12
ATOM 12109 C CA . PRO A 1 34 ? 8.114 -13.483 -3.025 1.00 43.42 34 PRO A CA 12
ATOM 12110 C C . PRO A 1 34 ? 9.121 -14.590 -2.734 1.00 33.54 34 PRO A C 12
ATOM 12111 O O . PRO A 1 34 ? 9.917 -14.961 -3.595 1.00 24.14 34 PRO A O 12
ATOM 12122 N N . GLY A 1 35 ? 9.078 -15.116 -1.513 1.00 63.30 35 GLY A N 12
ATOM 12123 C CA . GLY A 1 35 ? 9.992 -16.177 -1.130 1.00 74.12 35 GLY A CA 12
ATOM 12124 C C . GLY A 1 35 ? 11.281 -15.646 -0.536 1.00 50.22 35 GLY A C 12
ATOM 12125 O O . GLY A 1 35 ? 12.041 -16.391 0.083 1.00 24.03 35 GLY A O 12
ATOM 12129 N N . LEU A 1 36 ? 11.530 -14.355 -0.726 1.00 12.33 36 LEU A N 12
ATOM 12130 C CA . LEU A 1 36 ? 12.738 -13.724 -0.205 1.00 53.11 36 LEU A CA 12
ATOM 12131 C C . LEU A 1 36 ? 12.689 -13.626 1.316 1.00 14.03 36 LEU A C 12
ATOM 12132 O O . LEU A 1 36 ? 13.713 -13.739 1.989 1.00 50.42 36 LEU A O 12
ATOM 12148 N N . ALA A 1 37 ? 11.490 -13.418 1.852 1.00 4.43 37 ALA A N 12
ATOM 12149 C CA . ALA A 1 37 ? 11.307 -13.309 3.294 1.00 0.02 37 ALA A CA 12
ATOM 12150 C C . ALA A 1 37 ? 11.716 -14.598 3.998 1.00 23.23 37 ALA A C 12
ATOM 12151 O O . ALA A 1 37 ? 11.949 -14.609 5.206 1.00 1.35 37 ALA A O 12
ATOM 12158 N N . GLU A 1 38 ? 11.801 -15.683 3.235 1.00 62.05 38 GLU A N 12
ATOM 12159 C CA . GLU A 1 38 ? 12.181 -16.978 3.787 1.00 0.23 38 GLU A CA 12
ATOM 12160 C C . GLU A 1 38 ? 13.695 -17.162 3.749 1.00 23.44 38 GLU A C 12
ATOM 12161 O O . GLU A 1 38 ? 14.231 -18.110 4.326 1.00 64.04 38 GLU A O 12
ATOM 12173 N N . LEU A 1 39 ? 14.379 -16.251 3.067 1.00 64.13 39 LEU A N 12
ATOM 12174 C CA . LEU A 1 39 ? 15.832 -16.312 2.952 1.00 25.41 39 LEU A CA 12
ATOM 12175 C C . LEU A 1 39 ? 16.482 -16.436 4.327 1.00 63.25 39 LEU A C 12
ATOM 12176 O O . LEU A 1 39 ? 17.282 -17.339 4.567 1.00 23.32 39 LEU A O 12
ATOM 12192 N N . GLY A 1 40 ? 16.131 -15.523 5.226 1.00 14.35 40 GLY A N 12
ATOM 12193 C CA . GLY A 1 40 ? 16.687 -15.549 6.566 1.00 2.34 40 GLY A CA 12
ATOM 12194 C C . GLY A 1 40 ? 16.740 -14.172 7.199 1.00 32.22 40 GLY A C 12
ATOM 12195 O O . GLY A 1 40 ? 15.882 -13.329 6.939 1.00 61.01 40 GLY A O 12
ATOM 12199 N N . ALA A 1 41 ? 17.748 -13.945 8.034 1.00 4.41 41 ALA A N 12
ATOM 12200 C CA . ALA A 1 41 ? 17.909 -12.661 8.706 1.00 44.04 41 ALA A CA 12
ATOM 12201 C C . ALA A 1 41 ? 18.441 -11.602 7.746 1.00 63.22 41 ALA A C 12
ATOM 12202 O O . ALA A 1 41 ? 17.806 -10.570 7.529 1.00 35.52 41 ALA A O 12
ATOM 12209 N N . VAL A 1 42 ? 19.612 -11.864 7.173 1.00 50.10 42 VAL A N 12
ATOM 12210 C CA . VAL A 1 42 ? 20.229 -10.933 6.236 1.00 64.44 42 VAL A CA 12
ATOM 12211 C C . VAL A 1 42 ? 20.323 -11.540 4.840 1.00 14.00 42 VAL A C 12
ATOM 12212 O O . VAL A 1 42 ? 20.736 -12.689 4.677 1.00 41.33 42 VAL A O 12
ATOM 12225 N N . LEU A 1 43 ? 19.936 -10.761 3.836 1.00 63.24 43 LEU A N 12
ATOM 12226 C CA . LEU A 1 43 ? 19.977 -11.221 2.452 1.00 75.03 43 LEU A CA 12
ATOM 12227 C C . LEU A 1 43 ? 21.397 -11.601 2.045 1.00 33.24 43 LEU A C 12
ATOM 12228 O O . LEU A 1 43 ? 22.378 -11.186 2.663 1.00 35.41 43 LEU A O 12
ATOM 12244 N N . PRO A 1 44 ? 21.512 -12.408 0.980 1.00 53.21 44 PRO A N 12
ATOM 12245 C CA . PRO A 1 44 ? 22.808 -12.859 0.465 1.00 32.41 44 PRO A CA 12
ATOM 12246 C C . PRO A 1 44 ? 23.600 -11.729 -0.182 1.00 42.14 44 PRO A C 12
ATOM 12247 O O . PRO A 1 44 ? 23.220 -10.561 -0.095 1.00 14.04 44 PRO A O 12
ATOM 12258 N N . HIS A 1 45 ? 24.704 -12.083 -0.833 1.00 71.01 45 HIS A N 12
ATOM 12259 C CA . HIS A 1 45 ? 25.550 -11.097 -1.497 1.00 34.32 45 HIS A CA 12
ATOM 12260 C C . HIS A 1 45 ? 25.673 -11.402 -2.987 1.00 31.34 45 HIS A C 12
ATOM 12261 O O . HIS A 1 45 ? 26.604 -12.082 -3.416 1.00 42.43 45 HIS A O 12
ATOM 12275 N N . GLY A 1 46 ? 24.726 -10.895 -3.770 1.00 73.42 46 GLY A N 12
ATOM 12276 C CA . GLY A 1 46 ? 24.746 -11.125 -5.203 1.00 24.41 46 GLY A CA 12
ATOM 12277 C C . GLY A 1 46 ? 23.358 -11.316 -5.780 1.00 34.03 46 GLY A C 12
ATOM 12278 O O . GLY A 1 46 ? 23.151 -11.165 -6.984 1.00 55.22 46 GLY A O 12
ATOM 12282 N N . THR A 1 47 ? 22.402 -11.651 -4.919 1.00 14.04 47 THR A N 12
ATOM 12283 C CA . THR A 1 47 ? 21.026 -11.866 -5.349 1.00 50.43 47 THR A CA 12
ATOM 12284 C C . THR A 1 47 ? 20.379 -10.559 -5.794 1.00 60.04 47 THR A C 12
ATOM 12285 O O . THR A 1 47 ? 20.381 -9.572 -5.059 1.00 32.51 47 THR A O 12
ATOM 12296 N N . ALA A 1 48 ? 19.826 -10.560 -7.003 1.00 13.32 48 ALA A N 12
ATOM 12297 C CA . ALA A 1 48 ? 19.172 -9.375 -7.544 1.00 44.45 48 ALA A CA 12
ATOM 12298 C C . ALA A 1 48 ? 17.881 -9.068 -6.794 1.00 31.22 48 ALA A C 12
ATOM 12299 O O . ALA A 1 48 ? 17.263 -9.960 -6.211 1.00 42.41 48 ALA A O 12
ATOM 12306 N N . VAL A 1 49 ? 17.478 -7.802 -6.811 1.00 51.41 49 VAL A N 12
ATOM 12307 C CA . VAL A 1 49 ? 16.259 -7.378 -6.132 1.00 43.42 49 VAL A CA 12
ATOM 12308 C C . VAL A 1 49 ? 15.582 -6.235 -6.881 1.00 4.24 49 VAL A C 12
ATOM 12309 O O . VAL A 1 49 ? 16.210 -5.220 -7.182 1.00 31.12 49 VAL A O 12
ATOM 12322 N N . GLU A 1 50 ? 14.298 -6.407 -7.177 1.00 61.41 50 GLU A N 12
ATOM 12323 C CA . GLU A 1 50 ? 13.536 -5.389 -7.891 1.00 21.50 50 GLU A CA 12
ATOM 12324 C C . GLU A 1 50 ? 12.891 -4.409 -6.916 1.00 35.33 50 GLU A C 12
ATOM 12325 O O . GLU A 1 50 ? 12.469 -4.790 -5.823 1.00 34.21 50 GLU A O 12
ATOM 12337 N N . LEU A 1 51 ? 12.818 -3.145 -7.318 1.00 75.40 51 LEU A N 12
ATOM 12338 C CA . LEU A 1 51 ? 12.224 -2.109 -6.480 1.00 50.14 51 LEU A CA 12
ATOM 12339 C C . LEU A 1 51 ? 10.866 -1.679 -7.026 1.00 42.25 51 LEU A C 12
ATOM 12340 O O . LEU A 1 51 ? 10.764 -0.797 -7.880 1.00 32.40 51 LEU A O 12
ATOM 12356 N N . PRO A 1 52 ? 9.797 -2.313 -6.522 1.00 64.12 52 PRO A N 12
ATOM 12357 C CA . PRO A 1 52 ? 8.426 -2.011 -6.943 1.00 1.20 52 PRO A CA 12
ATOM 12358 C C . PRO A 1 52 ? 7.961 -0.640 -6.463 1.00 64.01 52 PRO A C 12
ATOM 12359 O O . PRO A 1 52 ? 8.523 -0.078 -5.522 1.00 75.14 52 PRO A O 12
ATOM 12370 N N . ASP A 1 53 ? 6.934 -0.107 -7.115 1.00 34.52 53 ASP A N 12
ATOM 12371 C CA . ASP A 1 53 ? 6.392 1.197 -6.753 1.00 43.52 53 ASP A CA 12
ATOM 12372 C C . ASP A 1 53 ? 7.428 2.295 -6.973 1.00 42.54 53 ASP A C 12
ATOM 12373 O O . ASP A 1 53 ? 7.542 3.225 -6.175 1.00 3.24 53 ASP A O 12
ATOM 12382 N N . VAL A 1 54 ? 8.183 2.181 -8.062 1.00 35.30 54 VAL A N 12
ATOM 12383 C CA . VAL A 1 54 ? 9.209 3.163 -8.388 1.00 3.34 54 VAL A CA 12
ATOM 12384 C C . VAL A 1 54 ? 9.043 3.680 -9.812 1.00 42.22 54 VAL A C 12
ATOM 12385 O O . VAL A 1 54 ? 8.680 2.929 -10.716 1.00 74.24 54 VAL A O 12
ATOM 12398 N N . GLN A 1 55 ? 9.313 4.967 -10.004 1.00 12.41 55 GLN A N 12
ATOM 12399 C CA . GLN A 1 55 ? 9.193 5.585 -11.319 1.00 72.24 55 GLN A CA 12
ATOM 12400 C C . GLN A 1 55 ? 7.747 5.556 -11.804 1.00 42.05 55 GLN A C 12
ATOM 12401 O O . GLN A 1 55 ? 7.469 5.163 -12.938 1.00 55.40 55 GLN A O 12
ATOM 12415 N N . THR A 1 56 ? 6.829 5.974 -10.939 1.00 0.24 56 THR A N 12
ATOM 12416 C CA . THR A 1 56 ? 5.412 5.995 -11.278 1.00 32.12 56 THR A CA 12
ATOM 12417 C C . THR A 1 56 ? 5.167 6.764 -12.571 1.00 2.21 56 THR A C 12
ATOM 12418 O O . THR A 1 56 ? 5.921 7.674 -12.915 1.00 13.33 56 THR A O 12
ATOM 12429 N N . ALA A 1 57 ? 4.109 6.393 -13.284 1.00 34.04 57 ALA A N 12
ATOM 12430 C CA . ALA A 1 57 ? 3.763 7.051 -14.538 1.00 24.52 57 ALA A CA 12
ATOM 12431 C C . ALA A 1 57 ? 2.297 6.826 -14.890 1.00 13.23 57 ALA A C 12
ATOM 12432 O O . ALA A 1 57 ? 1.647 5.907 -14.391 1.00 64.52 57 ALA A O 12
ATOM 12439 N N . PRO A 1 58 ? 1.760 7.686 -15.769 1.00 20.35 58 PRO A N 12
ATOM 12440 C CA . PRO A 1 58 ? 0.364 7.601 -16.206 1.00 55.43 58 PRO A CA 12
ATOM 12441 C C . PRO A 1 58 ? 0.105 6.385 -17.089 1.00 42.21 58 PRO A C 12
ATOM 12442 O O . PRO A 1 58 ? 0.028 6.499 -18.313 1.00 33.35 58 PRO A O 12
ATOM 12453 N N . VAL A 1 59 ? -0.028 5.221 -16.461 1.00 1.20 59 VAL A N 12
ATOM 12454 C CA . VAL A 1 59 ? -0.279 3.984 -17.190 1.00 33.43 59 VAL A CA 12
ATOM 12455 C C . VAL A 1 59 ? -1.136 3.027 -16.368 1.00 72.25 59 VAL A C 12
ATOM 12456 O O . VAL A 1 59 ? -1.072 3.019 -15.140 1.00 22.34 59 VAL A O 12
ATOM 12469 N N . ALA A 1 60 ? -1.938 2.221 -17.056 1.00 72.44 60 ALA A N 12
ATOM 12470 C CA . ALA A 1 60 ? -2.807 1.257 -16.391 1.00 5.40 60 ALA A CA 12
ATOM 12471 C C . ALA A 1 60 ? -3.843 1.961 -15.522 1.00 55.44 60 ALA A C 12
ATOM 12472 O O . ALA A 1 60 ? -3.987 1.654 -14.340 1.00 32.42 60 ALA A O 12
ATOM 12479 N N . GLU A 1 61 ? -4.563 2.908 -16.117 1.00 61.14 61 GLU A N 12
ATOM 12480 C CA . GLU A 1 61 ? -5.585 3.656 -15.396 1.00 15.22 61 GLU A CA 12
ATOM 12481 C C . GLU A 1 61 ? -6.843 2.813 -15.204 1.00 51.35 61 GLU A C 12
ATOM 12482 O O . GLU A 1 61 ? -6.952 1.709 -15.738 1.00 71.15 61 GLU A O 12
ATOM 12494 N N . THR A 1 62 ? -7.792 3.342 -14.438 1.00 22.14 62 THR A N 12
ATOM 12495 C CA . THR A 1 62 ? -9.041 2.639 -14.173 1.00 41.14 62 THR A CA 12
ATOM 12496 C C . THR A 1 62 ? -8.791 1.337 -13.422 1.00 64.41 62 THR A C 12
ATOM 12497 O O . THR A 1 62 ? -9.560 0.383 -13.539 1.00 72.22 62 THR A O 12
ATOM 12508 N N . VAL A 1 63 ? -7.710 1.303 -12.649 1.00 64.22 63 VAL A N 12
ATOM 12509 C CA . VAL A 1 63 ? -7.359 0.117 -11.877 1.00 1.14 63 VAL A CA 12
ATOM 12510 C C . VAL A 1 63 ? -7.229 0.446 -10.394 1.00 12.04 63 VAL A C 12
ATOM 12511 O O . VAL A 1 63 ? -6.257 1.068 -9.968 1.00 62.12 63 VAL A O 12
ATOM 12524 N N . ASN A 1 64 ? -8.217 0.023 -9.611 1.00 2.41 64 ASN A N 12
ATOM 12525 C CA . ASN A 1 64 ? -8.213 0.273 -8.174 1.00 53.10 64 ASN A CA 12
ATOM 12526 C C . ASN A 1 64 ? -7.054 -0.452 -7.499 1.00 24.55 64 ASN A C 12
ATOM 12527 O O . ASN A 1 64 ? -6.363 -1.259 -8.123 1.00 42.43 64 ASN A O 12
ATOM 12538 N N . LEU A 1 65 ? -6.846 -0.162 -6.219 1.00 41.52 65 LEU A N 12
ATOM 12539 C CA . LEU A 1 65 ? -5.770 -0.786 -5.457 1.00 71.53 65 LEU A CA 12
ATOM 12540 C C . LEU A 1 65 ? -6.072 -0.755 -3.963 1.00 32.45 65 LEU A C 12
ATOM 12541 O O . LEU A 1 65 ? -5.161 -0.763 -3.135 1.00 1.20 65 LEU A O 12
ATOM 12557 N N . TRP A 1 66 ? -7.356 -0.723 -3.625 1.00 11.34 66 TRP A N 12
ATOM 12558 C CA . TRP A 1 66 ? -7.778 -0.693 -2.229 1.00 13.12 66 TRP A CA 12
ATOM 12559 C C . TRP A 1 66 ? -7.838 -2.101 -1.648 1.00 25.41 66 TRP A C 12
ATOM 12560 O O . TRP A 1 66 ? -8.121 -3.064 -2.360 1.00 42.11 66 TRP A O 12
ATOM 12581 N N . GLU A 1 67 ? -7.569 -2.214 -0.351 1.00 3.12 67 GLU A N 12
ATOM 12582 C CA . GLU A 1 67 ? -7.591 -3.506 0.324 1.00 35.30 67 GLU A CA 12
ATOM 12583 C C . GLU A 1 67 ? -8.645 -3.525 1.428 1.00 73.45 67 GLU A C 12
ATOM 12584 O O . GLU A 1 67 ? -8.383 -3.119 2.559 1.00 4.34 67 GLU A O 12
ATOM 12596 N N . VAL A 1 68 ? -9.840 -4.000 1.089 1.00 62.41 68 VAL A N 12
ATOM 12597 C CA . VAL A 1 68 ? -10.934 -4.074 2.050 1.00 41.42 68 VAL A CA 12
ATOM 12598 C C . VAL A 1 68 ? -11.512 -5.483 2.119 1.00 44.33 68 VAL A C 12
ATOM 12599 O O . VAL A 1 68 ? -12.717 -5.662 2.291 1.00 4.11 68 VAL A O 12
ATOM 12612 N N . GLU A 1 69 ? -10.643 -6.480 1.983 1.00 2.11 69 GLU A N 12
ATOM 12613 C CA . GLU A 1 69 ? -11.068 -7.874 2.030 1.00 42.02 69 GLU A CA 12
ATOM 12614 C C . GLU A 1 69 ? -10.413 -8.604 3.199 1.00 1.52 69 GLU A C 12
ATOM 12615 O O . GLU A 1 69 ? -9.205 -8.843 3.198 1.00 1.33 69 GLU A O 12
ATOM 12627 N N . HIS A 1 70 ? -11.219 -8.954 4.196 1.00 20.24 70 HIS A N 12
ATOM 12628 C CA . HIS A 1 70 ? -10.719 -9.657 5.373 1.00 42.42 70 HIS A CA 12
ATOM 12629 C C . HIS A 1 70 ? -10.566 -11.148 5.091 1.00 72.31 70 HIS A C 12
ATOM 12630 O O . HIS A 1 70 ? -11.385 -11.745 4.392 1.00 74.41 70 HIS A O 12
ATOM 12644 N N . HIS A 1 71 ? -9.512 -11.744 5.639 1.00 62.33 71 HIS A N 12
ATOM 12645 C CA . HIS A 1 71 ? -9.252 -13.167 5.446 1.00 42.41 71 HIS A CA 12
ATOM 12646 C C . HIS A 1 71 ? -8.489 -13.745 6.634 1.00 70.43 71 HIS A C 12
ATOM 12647 O O . HIS A 1 71 ? -8.232 -13.050 7.617 1.00 52.10 71 HIS A O 12
ATOM 12661 N N . MET A 1 1 ? 4.498 -6.197 -6.084 1.00 71.51 1 MET A N 13
ATOM 12662 C CA . MET A 1 1 ? 5.500 -5.143 -6.193 1.00 73.31 1 MET A CA 13
ATOM 12663 C C . MET A 1 1 ? 6.809 -5.568 -5.536 1.00 43.21 1 MET A C 13
ATOM 12664 O O . MET A 1 1 ? 7.435 -4.790 -4.816 1.00 23.02 1 MET A O 13
ATOM 12678 N N . LYS A 1 2 ? 7.218 -6.807 -5.789 1.00 4.53 2 LYS A N 13
ATOM 12679 C CA . LYS A 1 2 ? 8.454 -7.335 -5.223 1.00 70.01 2 LYS A CA 13
ATOM 12680 C C . LYS A 1 2 ? 9.494 -7.571 -6.313 1.00 44.44 2 LYS A C 13
ATOM 12681 O O . LYS A 1 2 ? 9.156 -7.918 -7.445 1.00 54.55 2 LYS A O 13
ATOM 12700 N N . THR A 1 3 ? 10.763 -7.381 -5.965 1.00 64.22 3 THR A N 13
ATOM 12701 C CA . THR A 1 3 ? 11.853 -7.573 -6.914 1.00 21.42 3 THR A CA 13
ATOM 12702 C C . THR A 1 3 ? 13.001 -8.352 -6.282 1.00 70.40 3 THR A C 13
ATOM 12703 O O . THR A 1 3 ? 13.083 -8.475 -5.060 1.00 11.23 3 THR A O 13
ATOM 12714 N N . PHE A 1 4 ? 13.887 -8.877 -7.122 1.00 74.42 4 PHE A N 13
ATOM 12715 C CA . PHE A 1 4 ? 15.031 -9.646 -6.645 1.00 52.54 4 PHE A CA 13
ATOM 12716 C C . PHE A 1 4 ? 16.109 -8.723 -6.085 1.00 24.24 4 PHE A C 13
ATOM 12717 O O . PHE A 1 4 ? 16.214 -7.562 -6.478 1.00 14.35 4 PHE A O 13
ATOM 12734 N N . ALA A 1 5 ? 16.909 -9.250 -5.163 1.00 42.21 5 ALA A N 13
ATOM 12735 C CA . ALA A 1 5 ? 17.981 -8.476 -4.549 1.00 15.42 5 ALA A CA 13
ATOM 12736 C C . ALA A 1 5 ? 19.341 -9.108 -4.822 1.00 20.14 5 ALA A C 13
ATOM 12737 O O . ALA A 1 5 ? 19.660 -10.173 -4.291 1.00 74.11 5 ALA A O 13
ATOM 12744 N N . LEU A 1 6 ? 20.140 -8.447 -5.652 1.00 54.10 6 LEU A N 13
ATOM 12745 C CA . LEU A 1 6 ? 21.467 -8.945 -5.996 1.00 71.12 6 LEU A CA 13
ATOM 12746 C C . LEU A 1 6 ? 22.537 -8.285 -5.133 1.00 1.30 6 LEU A C 13
ATOM 12747 O O . LEU A 1 6 ? 22.227 -7.509 -4.229 1.00 51.04 6 LEU A O 13
ATOM 12763 N N . GLN A 1 7 ? 23.797 -8.597 -5.420 1.00 11.34 7 GLN A N 13
ATOM 12764 C CA . GLN A 1 7 ? 24.913 -8.032 -4.670 1.00 13.10 7 GLN A CA 13
ATOM 12765 C C . GLN A 1 7 ? 24.814 -6.511 -4.610 1.00 62.12 7 GLN A C 13
ATOM 12766 O O . GLN A 1 7 ? 24.762 -5.841 -5.641 1.00 35.51 7 GLN A O 13
ATOM 12780 N N . GLY A 1 8 ? 24.789 -5.972 -3.395 1.00 42.31 8 GLY A N 13
ATOM 12781 C CA . GLY A 1 8 ? 24.696 -4.534 -3.224 1.00 4.34 8 GLY A CA 13
ATOM 12782 C C . GLY A 1 8 ? 23.349 -3.985 -3.649 1.00 42.35 8 GLY A C 13
ATOM 12783 O O . GLY A 1 8 ? 23.208 -2.786 -3.890 1.00 51.33 8 GLY A O 13
ATOM 12787 N N . ASP A 1 9 ? 22.357 -4.863 -3.744 1.00 64.42 9 ASP A N 13
ATOM 12788 C CA . ASP A 1 9 ? 21.014 -4.460 -4.145 1.00 24.32 9 ASP A CA 13
ATOM 12789 C C . ASP A 1 9 ? 19.987 -4.872 -3.095 1.00 25.04 9 ASP A C 13
ATOM 12790 O O . ASP A 1 9 ? 18.813 -5.076 -3.404 1.00 41.54 9 ASP A O 13
ATOM 12799 N N . THR A 1 10 ? 20.438 -4.994 -1.850 1.00 31.43 10 THR A N 13
ATOM 12800 C CA . THR A 1 10 ? 19.560 -5.384 -0.754 1.00 34.01 10 THR A CA 13
ATOM 12801 C C . THR A 1 10 ? 18.580 -4.267 -0.411 1.00 23.45 10 THR A C 13
ATOM 12802 O O . THR A 1 10 ? 18.573 -3.215 -1.051 1.00 23.12 10 THR A O 13
ATOM 12813 N N . LEU A 1 11 ? 17.755 -4.502 0.604 1.00 50.04 11 LEU A N 13
ATOM 12814 C CA . LEU A 1 11 ? 16.771 -3.515 1.033 1.00 12.52 11 LEU A CA 13
ATOM 12815 C C . LEU A 1 11 ? 17.421 -2.149 1.233 1.00 73.14 11 LEU A C 13
ATOM 12816 O O . LEU A 1 11 ? 16.885 -1.127 0.804 1.00 50.03 11 LEU A O 13
ATOM 12832 N N . ASP A 1 12 ? 18.578 -2.140 1.884 1.00 24.20 12 ASP A N 13
ATOM 12833 C CA . ASP A 1 12 ? 19.304 -0.901 2.137 1.00 13.34 12 ASP A CA 13
ATOM 12834 C C . ASP A 1 12 ? 19.527 -0.127 0.842 1.00 62.33 12 ASP A C 13
ATOM 12835 O O . ASP A 1 12 ? 19.530 1.103 0.834 1.00 11.35 12 ASP A O 13
ATOM 12844 N N . ALA A 1 13 ? 19.715 -0.858 -0.253 1.00 3.35 13 ALA A N 13
ATOM 12845 C CA . ALA A 1 13 ? 19.939 -0.240 -1.554 1.00 32.41 13 ALA A CA 13
ATOM 12846 C C . ALA A 1 13 ? 18.618 0.048 -2.259 1.00 13.43 13 ALA A C 13
ATOM 12847 O O . ALA A 1 13 ? 18.330 1.192 -2.614 1.00 63.32 13 ALA A O 13
ATOM 12854 N N . ILE A 1 14 ? 17.818 -0.994 -2.458 1.00 25.31 14 ILE A N 13
ATOM 12855 C CA . ILE A 1 14 ? 16.528 -0.851 -3.120 1.00 32.30 14 ILE A CA 13
ATOM 12856 C C . ILE A 1 14 ? 15.717 0.284 -2.505 1.00 3.51 14 ILE A C 13
ATOM 12857 O O . ILE A 1 14 ? 15.200 1.147 -3.216 1.00 2.34 14 ILE A O 13
ATOM 12873 N N . CYS A 1 15 ? 15.612 0.279 -1.181 1.00 1.12 15 CYS A N 13
ATOM 12874 C CA . CYS A 1 15 ? 14.865 1.310 -0.469 1.00 21.01 15 CYS A CA 13
ATOM 12875 C C . CYS A 1 15 ? 15.347 2.702 -0.864 1.00 65.24 15 CYS A C 13
ATOM 12876 O O . CYS A 1 15 ? 14.552 3.633 -0.992 1.00 4.00 15 CYS A O 13
ATOM 12884 N N . VAL A 1 16 ? 16.656 2.837 -1.056 1.00 30.14 16 VAL A N 13
ATOM 12885 C CA . VAL A 1 16 ? 17.245 4.115 -1.436 1.00 1.21 16 VAL A CA 13
ATOM 12886 C C . VAL A 1 16 ? 17.058 4.385 -2.925 1.00 1.34 16 VAL A C 13
ATOM 12887 O O . VAL A 1 16 ? 17.141 5.529 -3.374 1.00 20.44 16 VAL A O 13
ATOM 12900 N N . ARG A 1 17 ? 16.805 3.325 -3.685 1.00 40.44 17 ARG A N 13
ATOM 12901 C CA . ARG A 1 17 ? 16.607 3.448 -5.125 1.00 32.24 17 ARG A CA 13
ATOM 12902 C C . ARG A 1 17 ? 15.156 3.794 -5.446 1.00 11.20 17 ARG A C 13
ATOM 12903 O O . ARG A 1 17 ? 14.866 4.402 -6.477 1.00 32.21 17 ARG A O 13
ATOM 12924 N N . TYR A 1 18 ? 14.249 3.403 -4.557 1.00 42.45 18 TYR A N 13
ATOM 12925 C CA . TYR A 1 18 ? 12.828 3.670 -4.748 1.00 23.33 18 TYR A CA 13
ATOM 12926 C C . TYR A 1 18 ? 12.347 4.761 -3.797 1.00 54.51 18 TYR A C 13
ATOM 12927 O O . TYR A 1 18 ? 11.905 5.826 -4.229 1.00 51.43 18 TYR A O 13
ATOM 12945 N N . TYR A 1 19 ? 12.436 4.489 -2.500 1.00 72.21 19 TYR A N 13
ATOM 12946 C CA . TYR A 1 19 ? 12.008 5.446 -1.487 1.00 30.23 19 TYR A CA 13
ATOM 12947 C C . TYR A 1 19 ? 12.997 6.602 -1.377 1.00 25.22 19 TYR A C 13
ATOM 12948 O O . TYR A 1 19 ? 12.612 7.741 -1.118 1.00 44.34 19 TYR A O 13
ATOM 12966 N N . GLY A 1 20 ? 14.277 6.298 -1.576 1.00 13.31 20 GLY A N 13
ATOM 12967 C CA . GLY A 1 20 ? 15.303 7.321 -1.496 1.00 11.42 20 GLY A CA 13
ATOM 12968 C C . GLY A 1 20 ? 15.845 7.490 -0.090 1.00 54.43 20 GLY A C 13
ATOM 12969 O O . GLY A 1 20 ? 16.603 8.421 0.182 1.00 64.10 20 GLY A O 13
ATOM 12973 N N . ARG A 1 21 ? 15.453 6.590 0.805 1.00 23.23 21 ARG A N 13
ATOM 12974 C CA . ARG A 1 21 ? 15.902 6.645 2.191 1.00 5.42 21 ARG A CA 13
ATOM 12975 C C . ARG A 1 21 ? 15.612 5.331 2.910 1.00 64.01 21 ARG A C 13
ATOM 12976 O O . ARG A 1 21 ? 14.995 4.426 2.348 1.00 71.24 21 ARG A O 13
ATOM 12997 N N . THR A 1 22 ? 16.063 5.232 4.157 1.00 53.21 22 THR A N 13
ATOM 12998 C CA . THR A 1 22 ? 15.853 4.029 4.952 1.00 64.20 22 THR A CA 13
ATOM 12999 C C . THR A 1 22 ? 15.285 4.369 6.325 1.00 72.12 22 THR A C 13
ATOM 13000 O O . THR A 1 22 ? 15.073 3.485 7.155 1.00 42.43 22 THR A O 13
ATOM 13011 N N . GLU A 1 23 ? 15.039 5.655 6.557 1.00 70.34 23 GLU A N 13
ATOM 13012 C CA . GLU A 1 23 ? 14.494 6.110 7.830 1.00 5.13 23 GLU A CA 13
ATOM 13013 C C . GLU A 1 23 ? 12.979 5.938 7.867 1.00 54.34 23 GLU A C 13
ATOM 13014 O O . GLU A 1 23 ? 12.248 6.623 7.152 1.00 0.53 23 GLU A O 13
ATOM 13026 N N . GLY A 1 24 ? 12.513 5.017 8.705 1.00 60.24 24 GLY A N 13
ATOM 13027 C CA . GLY A 1 24 ? 11.087 4.770 8.819 1.00 45.25 24 GLY A CA 13
ATOM 13028 C C . GLY A 1 24 ? 10.587 3.776 7.789 1.00 10.15 24 GLY A C 13
ATOM 13029 O O . GLY A 1 24 ? 9.440 3.332 7.851 1.00 43.23 24 GLY A O 13
ATOM 13033 N N . VAL A 1 25 ? 11.448 3.426 6.839 1.00 1.12 25 VAL A N 13
ATOM 13034 C CA . VAL A 1 25 ? 11.087 2.479 5.792 1.00 61.54 25 VAL A CA 13
ATOM 13035 C C . VAL A 1 25 ? 11.567 1.072 6.133 1.00 2.51 25 VAL A C 13
ATOM 13036 O O . VAL A 1 25 ? 10.801 0.111 6.071 1.00 20.10 25 VAL A O 13
ATOM 13049 N N . VAL A 1 26 ? 12.841 0.960 6.495 1.00 64.33 26 VAL A N 13
ATOM 13050 C CA . VAL A 1 26 ? 13.425 -0.329 6.848 1.00 34.02 26 VAL A CA 13
ATOM 13051 C C . VAL A 1 26 ? 12.625 -1.010 7.953 1.00 14.32 26 VAL A C 13
ATOM 13052 O O . VAL A 1 26 ? 12.545 -2.236 8.009 1.00 73.31 26 VAL A O 13
ATOM 13065 N N . GLU A 1 27 ? 12.034 -0.204 8.830 1.00 34.44 27 GLU A N 13
ATOM 13066 C CA . GLU A 1 27 ? 11.240 -0.730 9.935 1.00 74.23 27 GLU A CA 13
ATOM 13067 C C . GLU A 1 27 ? 9.932 -1.332 9.427 1.00 43.42 27 GLU A C 13
ATOM 13068 O O . GLU A 1 27 ? 9.354 -2.216 10.060 1.00 42.30 27 GLU A O 13
ATOM 13080 N N . THR A 1 28 ? 9.471 -0.845 8.279 1.00 75.31 28 THR A N 13
ATOM 13081 C CA . THR A 1 28 ? 8.231 -1.332 7.686 1.00 64.21 28 THR A CA 13
ATOM 13082 C C . THR A 1 28 ? 8.453 -2.651 6.954 1.00 43.22 28 THR A C 13
ATOM 13083 O O . THR A 1 28 ? 7.888 -3.680 7.323 1.00 71.21 28 THR A O 13
ATOM 13094 N N . VAL A 1 29 ? 9.281 -2.613 5.914 1.00 75.20 29 VAL A N 13
ATOM 13095 C CA . VAL A 1 29 ? 9.579 -3.806 5.131 1.00 73.23 29 VAL A CA 13
ATOM 13096 C C . VAL A 1 29 ? 10.016 -4.958 6.029 1.00 44.04 29 VAL A C 13
ATOM 13097 O O . VAL A 1 29 ? 9.639 -6.110 5.808 1.00 45.31 29 VAL A O 13
ATOM 13110 N N . LEU A 1 30 ? 10.814 -4.640 7.042 1.00 33.24 30 LEU A N 13
ATOM 13111 C CA . LEU A 1 30 ? 11.303 -5.649 7.976 1.00 43.40 30 LEU A CA 13
ATOM 13112 C C . LEU A 1 30 ? 10.144 -6.394 8.630 1.00 1.52 30 LEU A C 13
ATOM 13113 O O . LEU A 1 30 ? 10.184 -7.614 8.781 1.00 21.22 30 LEU A O 13
ATOM 13129 N N . ALA A 1 31 ? 9.112 -5.650 9.015 1.00 74.34 31 ALA A N 13
ATOM 13130 C CA . ALA A 1 31 ? 7.939 -6.241 9.648 1.00 3.24 31 ALA A CA 13
ATOM 13131 C C . ALA A 1 31 ? 7.092 -7.002 8.634 1.00 12.44 31 ALA A C 13
ATOM 13132 O O . ALA A 1 31 ? 6.345 -7.911 8.994 1.00 70.33 31 ALA A O 13
ATOM 13139 N N . ALA A 1 32 ? 7.212 -6.623 7.366 1.00 3.43 32 ALA A N 13
ATOM 13140 C CA . ALA A 1 32 ? 6.458 -7.270 6.300 1.00 20.44 32 ALA A CA 13
ATOM 13141 C C . ALA A 1 32 ? 7.144 -8.553 5.844 1.00 63.33 32 ALA A C 13
ATOM 13142 O O . ALA A 1 32 ? 6.492 -9.482 5.370 1.00 32.51 32 ALA A O 13
ATOM 13149 N N . ASN A 1 33 ? 8.465 -8.596 5.989 1.00 73.52 33 ASN A N 13
ATOM 13150 C CA . ASN A 1 33 ? 9.240 -9.766 5.590 1.00 54.34 33 ASN A CA 13
ATOM 13151 C C . ASN A 1 33 ? 10.044 -10.313 6.765 1.00 13.32 33 ASN A C 13
ATOM 13152 O O . ASN A 1 33 ? 11.264 -10.164 6.838 1.00 73.14 33 ASN A O 13
ATOM 13163 N N . PRO A 1 34 ? 9.345 -10.962 7.709 1.00 44.33 34 PRO A N 13
ATOM 13164 C CA . PRO A 1 34 ? 9.974 -11.545 8.898 1.00 73.23 34 PRO A CA 13
ATOM 13165 C C . PRO A 1 34 ? 10.835 -12.758 8.562 1.00 31.01 34 PRO A C 13
ATOM 13166 O O . PRO A 1 34 ? 10.385 -13.683 7.888 1.00 62.43 34 PRO A O 13
ATOM 13177 N N . GLY A 1 35 ? 12.077 -12.747 9.038 1.00 55.31 35 GLY A N 13
ATOM 13178 C CA . GLY A 1 35 ? 12.981 -13.852 8.778 1.00 53.41 35 GLY A CA 13
ATOM 13179 C C . GLY A 1 35 ? 14.135 -13.456 7.879 1.00 64.51 35 GLY A C 13
ATOM 13180 O O . GLY A 1 35 ? 15.162 -14.136 7.839 1.00 20.13 35 GLY A O 13
ATOM 13184 N N . LEU A 1 36 ? 13.969 -12.356 7.153 1.00 34.25 36 LEU A N 13
ATOM 13185 C CA . LEU A 1 36 ? 15.005 -11.872 6.248 1.00 2.04 36 LEU A CA 13
ATOM 13186 C C . LEU A 1 36 ? 16.131 -11.194 7.023 1.00 53.52 36 LEU A C 13
ATOM 13187 O O . LEU A 1 36 ? 17.308 -11.381 6.718 1.00 40.45 36 LEU A O 13
ATOM 13203 N N . ALA A 1 37 ? 15.760 -10.407 8.028 1.00 50.44 37 ALA A N 13
ATOM 13204 C CA . ALA A 1 37 ? 16.738 -9.704 8.849 1.00 42.14 37 ALA A CA 13
ATOM 13205 C C . ALA A 1 37 ? 17.691 -10.683 9.526 1.00 33.04 37 ALA A C 13
ATOM 13206 O O . ALA A 1 37 ? 18.819 -10.330 9.867 1.00 41.42 37 ALA A O 13
ATOM 13213 N N . GLU A 1 38 ? 17.228 -11.914 9.720 1.00 71.24 38 GLU A N 13
ATOM 13214 C CA . GLU A 1 38 ? 18.040 -12.943 10.359 1.00 73.24 38 GLU A CA 13
ATOM 13215 C C . GLU A 1 38 ? 19.225 -13.327 9.477 1.00 54.01 38 GLU A C 13
ATOM 13216 O O . GLU A 1 38 ? 20.253 -13.795 9.968 1.00 73.20 38 GLU A O 13
ATOM 13228 N N . LEU A 1 39 ? 19.073 -13.126 8.173 1.00 62.15 39 LEU A N 13
ATOM 13229 C CA . LEU A 1 39 ? 20.130 -13.451 7.221 1.00 73.14 39 LEU A CA 13
ATOM 13230 C C . LEU A 1 39 ? 21.449 -12.805 7.630 1.00 4.02 39 LEU A C 13
ATOM 13231 O O . LEU A 1 39 ? 22.472 -13.478 7.746 1.00 23.43 39 LEU A O 13
ATOM 13247 N N . GLY A 1 40 ? 21.418 -11.494 7.850 1.00 54.11 40 GLY A N 13
ATOM 13248 C CA . GLY A 1 40 ? 22.617 -10.779 8.246 1.00 14.04 40 GLY A CA 13
ATOM 13249 C C . GLY A 1 40 ? 22.612 -9.336 7.782 1.00 73.23 40 GLY A C 13
ATOM 13250 O O . GLY A 1 40 ? 21.723 -8.565 8.140 1.00 14.32 40 GLY A O 13
ATOM 13254 N N . ALA A 1 41 ? 23.608 -8.970 6.982 1.00 24.24 41 ALA A N 13
ATOM 13255 C CA . ALA A 1 41 ? 23.715 -7.611 6.468 1.00 42.40 41 ALA A CA 13
ATOM 13256 C C . ALA A 1 41 ? 23.364 -7.556 4.985 1.00 2.51 41 ALA A C 13
ATOM 13257 O O . ALA A 1 41 ? 22.778 -6.582 4.511 1.00 31.22 41 ALA A O 13
ATOM 13264 N N . VAL A 1 42 ? 23.727 -8.606 4.256 1.00 23.33 42 VAL A N 13
ATOM 13265 C CA . VAL A 1 42 ? 23.450 -8.678 2.827 1.00 42.44 42 VAL A CA 13
ATOM 13266 C C . VAL A 1 42 ? 22.721 -9.969 2.472 1.00 44.22 42 VAL A C 13
ATOM 13267 O O . VAL A 1 42 ? 22.870 -10.986 3.151 1.00 45.42 42 VAL A O 13
ATOM 13280 N N . LEU A 1 43 ? 21.933 -9.922 1.404 1.00 71.13 43 LEU A N 13
ATOM 13281 C CA . LEU A 1 43 ? 21.180 -11.089 0.957 1.00 60.01 43 LEU A CA 13
ATOM 13282 C C . LEU A 1 43 ? 21.714 -11.604 -0.376 1.00 24.44 43 LEU A C 13
ATOM 13283 O O . LEU A 1 43 ? 22.343 -10.876 -1.144 1.00 24.14 43 LEU A O 13
ATOM 13299 N N . PRO A 1 44 ? 21.457 -12.890 -0.659 1.00 45.11 44 PRO A N 13
ATOM 13300 C CA . PRO A 1 44 ? 21.901 -13.531 -1.901 1.00 4.25 44 PRO A CA 13
ATOM 13301 C C . PRO A 1 44 ? 21.152 -13.010 -3.122 1.00 11.30 44 PRO A C 13
ATOM 13302 O O . PRO A 1 44 ? 20.106 -12.371 -2.996 1.00 24.33 44 PRO A O 13
ATOM 13313 N N . HIS A 1 45 ? 21.692 -13.286 -4.305 1.00 22.24 45 HIS A N 13
ATOM 13314 C CA . HIS A 1 45 ? 21.073 -12.846 -5.550 1.00 1.12 45 HIS A CA 13
ATOM 13315 C C . HIS A 1 45 ? 19.848 -13.694 -5.877 1.00 71.10 45 HIS A C 13
ATOM 13316 O O . HIS A 1 45 ? 19.907 -14.923 -5.854 1.00 41.32 45 HIS A O 13
ATOM 13330 N N . GLY A 1 46 ? 18.737 -13.029 -6.181 1.00 3.03 46 GLY A N 13
ATOM 13331 C CA . GLY A 1 46 ? 17.514 -13.738 -6.507 1.00 52.12 46 GLY A CA 13
ATOM 13332 C C . GLY A 1 46 ? 16.449 -13.578 -5.440 1.00 71.24 46 GLY A C 13
ATOM 13333 O O . GLY A 1 46 ? 15.261 -13.764 -5.705 1.00 14.00 46 GLY A O 13
ATOM 13337 N N . THR A 1 47 ? 16.874 -13.234 -4.229 1.00 21.04 47 THR A N 13
ATOM 13338 C CA . THR A 1 47 ? 15.949 -13.052 -3.117 1.00 61.21 47 THR A CA 13
ATOM 13339 C C . THR A 1 47 ? 14.894 -12.002 -3.446 1.00 20.31 47 THR A C 13
ATOM 13340 O O . THR A 1 47 ? 15.203 -10.819 -3.580 1.00 42.20 47 THR A O 13
ATOM 13351 N N . ALA A 1 48 ? 13.647 -12.443 -3.574 1.00 31.30 48 ALA A N 13
ATOM 13352 C CA . ALA A 1 48 ? 12.545 -11.540 -3.884 1.00 64.54 48 ALA A CA 13
ATOM 13353 C C . ALA A 1 48 ? 11.982 -10.906 -2.617 1.00 50.14 48 ALA A C 13
ATOM 13354 O O . ALA A 1 48 ? 11.450 -11.597 -1.748 1.00 62.14 48 ALA A O 13
ATOM 13361 N N . VAL A 1 49 ? 12.103 -9.586 -2.518 1.00 54.21 49 VAL A N 13
ATOM 13362 C CA . VAL A 1 49 ? 11.605 -8.858 -1.357 1.00 52.11 49 VAL A CA 13
ATOM 13363 C C . VAL A 1 49 ? 10.392 -8.009 -1.720 1.00 15.25 49 VAL A C 13
ATOM 13364 O O . VAL A 1 49 ? 10.303 -7.475 -2.825 1.00 25.23 49 VAL A O 13
ATOM 13377 N N . GLU A 1 50 ? 9.458 -7.888 -0.780 1.00 65.22 50 GLU A N 13
ATOM 13378 C CA . GLU A 1 50 ? 8.250 -7.104 -1.002 1.00 15.43 50 GLU A CA 13
ATOM 13379 C C . GLU A 1 50 ? 8.490 -5.631 -0.680 1.00 33.54 50 GLU A C 13
ATOM 13380 O O . GLU A 1 50 ? 9.275 -5.299 0.209 1.00 1.40 50 GLU A O 13
ATOM 13392 N N . LEU A 1 51 ? 7.809 -4.754 -1.408 1.00 53.02 51 LEU A N 13
ATOM 13393 C CA . LEU A 1 51 ? 7.947 -3.317 -1.201 1.00 43.55 51 LEU A CA 13
ATOM 13394 C C . LEU A 1 51 ? 6.613 -2.692 -0.806 1.00 21.15 51 LEU A C 13
ATOM 13395 O O . LEU A 1 51 ? 5.804 -2.310 -1.651 1.00 15.14 51 LEU A O 13
ATOM 13411 N N . PRO A 1 52 ? 6.378 -2.583 0.510 1.00 33.55 52 PRO A N 13
ATOM 13412 C CA . PRO A 1 52 ? 5.144 -2.003 1.049 1.00 72.23 52 PRO A CA 13
ATOM 13413 C C . PRO A 1 52 ? 5.058 -0.500 0.810 1.00 41.43 52 PRO A C 13
ATOM 13414 O O . PRO A 1 52 ? 6.078 0.173 0.657 1.00 13.41 52 PRO A O 13
ATOM 13425 N N . ASP A 1 53 ? 3.836 0.021 0.779 1.00 44.01 53 ASP A N 13
ATOM 13426 C CA . ASP A 1 53 ? 3.618 1.446 0.560 1.00 12.20 53 ASP A CA 13
ATOM 13427 C C . ASP A 1 53 ? 4.113 1.866 -0.820 1.00 44.32 53 ASP A C 13
ATOM 13428 O O . ASP A 1 53 ? 4.655 2.959 -0.991 1.00 73.31 53 ASP A O 13
ATOM 13437 N N . VAL A 1 54 ? 3.926 0.991 -1.803 1.00 33.34 54 VAL A N 13
ATOM 13438 C CA . VAL A 1 54 ? 4.354 1.270 -3.168 1.00 55.41 54 VAL A CA 13
ATOM 13439 C C . VAL A 1 54 ? 3.202 1.096 -4.152 1.00 33.05 54 VAL A C 13
ATOM 13440 O O . VAL A 1 54 ? 2.356 0.218 -3.982 1.00 64.21 54 VAL A O 13
ATOM 13453 N N . GLN A 1 55 ? 3.176 1.938 -5.179 1.00 52.14 55 GLN A N 13
ATOM 13454 C CA . GLN A 1 55 ? 2.127 1.877 -6.190 1.00 71.34 55 GLN A CA 13
ATOM 13455 C C . GLN A 1 55 ? 2.724 1.738 -7.587 1.00 22.32 55 GLN A C 13
ATOM 13456 O O . GLN A 1 55 ? 3.638 2.475 -7.960 1.00 32.33 55 GLN A O 13
ATOM 13470 N N . THR A 1 56 ? 2.203 0.787 -8.356 1.00 53.34 56 THR A N 13
ATOM 13471 C CA . THR A 1 56 ? 2.685 0.550 -9.711 1.00 42.41 56 THR A CA 13
ATOM 13472 C C . THR A 1 56 ? 2.695 1.840 -10.525 1.00 21.45 56 THR A C 13
ATOM 13473 O O . THR A 1 56 ? 2.074 2.831 -10.142 1.00 23.22 56 THR A O 13
ATOM 13484 N N . ALA A 1 57 ? 3.403 1.819 -11.649 1.00 22.20 57 ALA A N 13
ATOM 13485 C CA . ALA A 1 57 ? 3.491 2.986 -12.518 1.00 23.21 57 ALA A CA 13
ATOM 13486 C C . ALA A 1 57 ? 2.819 2.722 -13.861 1.00 13.31 57 ALA A C 13
ATOM 13487 O O . ALA A 1 57 ? 2.606 1.578 -14.262 1.00 21.10 57 ALA A O 13
ATOM 13494 N N . PRO A 1 58 ? 2.474 3.805 -14.574 1.00 2.14 58 PRO A N 13
ATOM 13495 C CA . PRO A 1 58 ? 1.820 3.716 -15.883 1.00 2.05 58 PRO A CA 13
ATOM 13496 C C . PRO A 1 58 ? 2.755 3.182 -16.962 1.00 72.44 58 PRO A C 13
ATOM 13497 O O . PRO A 1 58 ? 3.329 3.948 -17.736 1.00 10.33 58 PRO A O 13
ATOM 13508 N N . VAL A 1 59 ? 2.903 1.861 -17.010 1.00 51.41 59 VAL A N 13
ATOM 13509 C CA . VAL A 1 59 ? 3.767 1.224 -17.997 1.00 12.23 59 VAL A CA 13
ATOM 13510 C C . VAL A 1 59 ? 2.951 0.430 -19.010 1.00 51.05 59 VAL A C 13
ATOM 13511 O O . VAL A 1 59 ? 1.908 -0.132 -18.679 1.00 34.20 59 VAL A O 13
ATOM 13524 N N . ALA A 1 60 ? 3.434 0.388 -20.248 1.00 31.11 60 ALA A N 13
ATOM 13525 C CA . ALA A 1 60 ? 2.751 -0.340 -21.310 1.00 51.32 60 ALA A CA 13
ATOM 13526 C C . ALA A 1 60 ? 3.074 -1.829 -21.251 1.00 52.12 60 ALA A C 13
ATOM 13527 O O . ALA A 1 60 ? 3.974 -2.305 -21.942 1.00 33.41 60 ALA A O 13
ATOM 13534 N N . GLU A 1 61 ? 2.334 -2.558 -20.421 1.00 40.23 61 GLU A N 13
ATOM 13535 C CA . GLU A 1 61 ? 2.544 -3.993 -20.272 1.00 1.00 61 GLU A CA 13
ATOM 13536 C C . GLU A 1 61 ? 1.239 -4.700 -19.920 1.00 74.30 61 GLU A C 13
ATOM 13537 O O . GLU A 1 61 ? 0.237 -4.058 -19.602 1.00 73.42 61 GLU A O 13
ATOM 13549 N N . THR A 1 62 ? 1.257 -6.028 -19.980 1.00 20.35 62 THR A N 13
ATOM 13550 C CA . THR A 1 62 ? 0.076 -6.824 -19.669 1.00 51.24 62 THR A CA 13
ATOM 13551 C C . THR A 1 62 ? 0.199 -7.479 -18.298 1.00 55.52 62 THR A C 13
ATOM 13552 O O . THR A 1 62 ? 1.264 -7.972 -17.928 1.00 11.24 62 THR A O 13
ATOM 13563 N N . VAL A 1 63 ? -0.899 -7.481 -17.548 1.00 41.42 63 VAL A N 13
ATOM 13564 C CA . VAL A 1 63 ? -0.915 -8.077 -16.218 1.00 4.12 63 VAL A CA 13
ATOM 13565 C C . VAL A 1 63 ? -2.324 -8.087 -15.637 1.00 30.23 63 VAL A C 13
ATOM 13566 O O . VAL A 1 63 ? -3.106 -7.165 -15.862 1.00 41.42 63 VAL A O 13
ATOM 13579 N N . ASN A 1 64 ? -2.641 -9.138 -14.887 1.00 13.43 64 ASN A N 13
ATOM 13580 C CA . ASN A 1 64 ? -3.958 -9.268 -14.272 1.00 65.55 64 ASN A CA 13
ATOM 13581 C C . ASN A 1 64 ? -4.036 -8.464 -12.978 1.00 72.52 64 ASN A C 13
ATOM 13582 O O . ASN A 1 64 ? -3.246 -8.672 -12.057 1.00 2.34 64 ASN A O 13
ATOM 13593 N N . LEU A 1 65 ? -4.995 -7.547 -12.916 1.00 1.03 65 LEU A N 13
ATOM 13594 C CA . LEU A 1 65 ? -5.178 -6.711 -11.734 1.00 73.40 65 LEU A CA 13
ATOM 13595 C C . LEU A 1 65 ? -6.553 -6.050 -11.743 1.00 4.20 65 LEU A C 13
ATOM 13596 O O . LEU A 1 65 ? -6.878 -5.284 -12.650 1.00 63.25 65 LEU A O 13
ATOM 13612 N N . TRP A 1 66 ? -7.354 -6.349 -10.727 1.00 4.53 66 TRP A N 13
ATOM 13613 C CA . TRP A 1 66 ? -8.693 -5.781 -10.617 1.00 5.44 66 TRP A CA 13
ATOM 13614 C C . TRP A 1 66 ? -8.679 -4.517 -9.764 1.00 14.13 66 TRP A C 13
ATOM 13615 O O . TRP A 1 66 ? -7.838 -4.364 -8.879 1.00 34.45 66 TRP A O 13
ATOM 13636 N N . GLU A 1 67 ? -9.616 -3.614 -10.036 1.00 75.22 67 GLU A N 13
ATOM 13637 C CA . GLU A 1 67 ? -9.710 -2.363 -9.293 1.00 35.44 67 GLU A CA 13
ATOM 13638 C C . GLU A 1 67 ? -11.056 -1.686 -9.536 1.00 1.41 67 GLU A C 13
ATOM 13639 O O . GLU A 1 67 ? -11.368 -1.285 -10.657 1.00 51.13 67 GLU A O 13
ATOM 13651 N N . VAL A 1 68 ? -11.849 -1.561 -8.477 1.00 34.43 68 VAL A N 13
ATOM 13652 C CA . VAL A 1 68 ? -13.161 -0.932 -8.574 1.00 31.13 68 VAL A CA 13
ATOM 13653 C C . VAL A 1 68 ? -13.353 0.110 -7.478 1.00 0.22 68 VAL A C 13
ATOM 13654 O O . VAL A 1 68 ? -14.146 -0.083 -6.557 1.00 2.32 68 VAL A O 13
ATOM 13667 N N . GLU A 1 69 ? -12.622 1.215 -7.585 1.00 3.20 69 GLU A N 13
ATOM 13668 C CA . GLU A 1 69 ? -12.712 2.288 -6.602 1.00 1.41 69 GLU A CA 13
ATOM 13669 C C . GLU A 1 69 ? -12.056 3.563 -7.126 1.00 25.44 69 GLU A C 13
ATOM 13670 O O . GLU A 1 69 ? -11.002 3.515 -7.762 1.00 53.41 69 GLU A O 13
ATOM 13682 N N . HIS A 1 70 ? -12.686 4.701 -6.854 1.00 30.23 70 HIS A N 13
ATOM 13683 C CA . HIS A 1 70 ? -12.164 5.989 -7.297 1.00 71.31 70 HIS A CA 13
ATOM 13684 C C . HIS A 1 70 ? -11.458 6.712 -6.154 1.00 34.43 70 HIS A C 13
ATOM 13685 O O . HIS A 1 70 ? -11.632 6.364 -4.985 1.00 43.30 70 HIS A O 13
ATOM 13699 N N . HIS A 1 71 ? -10.662 7.718 -6.499 1.00 3.34 71 HIS A N 13
ATOM 13700 C CA . HIS A 1 71 ? -9.929 8.490 -5.501 1.00 15.12 71 HIS A CA 13
ATOM 13701 C C . HIS A 1 71 ? -10.869 8.999 -4.411 1.00 45.45 71 HIS A C 13
ATOM 13702 O O . HIS A 1 71 ? -10.423 9.517 -3.387 1.00 2.12 71 HIS A O 13
ATOM 13716 N N . MET A 1 1 ? 9.292 -2.989 -9.501 1.00 3.22 1 MET A N 14
ATOM 13717 C CA . MET A 1 1 ? 10.409 -2.111 -9.170 1.00 54.55 1 MET A CA 14
ATOM 13718 C C . MET A 1 1 ? 11.361 -2.787 -8.190 1.00 64.53 1 MET A C 14
ATOM 13719 O O . MET A 1 1 ? 11.492 -2.363 -7.042 1.00 20.21 1 MET A O 14
ATOM 13733 N N . LYS A 1 2 ? 12.025 -3.843 -8.650 1.00 41.44 2 LYS A N 14
ATOM 13734 C CA . LYS A 1 2 ? 12.967 -4.578 -7.815 1.00 71.42 2 LYS A CA 14
ATOM 13735 C C . LYS A 1 2 ? 14.381 -4.488 -8.381 1.00 32.54 2 LYS A C 14
ATOM 13736 O O . LYS A 1 2 ? 14.570 -4.353 -9.590 1.00 1.01 2 LYS A O 14
ATOM 13755 N N . THR A 1 3 ? 15.372 -4.566 -7.498 1.00 63.13 3 THR A N 14
ATOM 13756 C CA . THR A 1 3 ? 16.769 -4.494 -7.909 1.00 54.14 3 THR A CA 14
ATOM 13757 C C . THR A 1 3 ? 17.630 -5.459 -7.103 1.00 72.53 3 THR A C 14
ATOM 13758 O O . THR A 1 3 ? 17.243 -5.895 -6.019 1.00 34.32 3 THR A O 14
ATOM 13769 N N . PHE A 1 4 ? 18.800 -5.790 -7.639 1.00 41.11 4 PHE A N 14
ATOM 13770 C CA . PHE A 1 4 ? 19.717 -6.705 -6.969 1.00 13.10 4 PHE A CA 14
ATOM 13771 C C . PHE A 1 4 ? 20.440 -6.006 -5.822 1.00 24.45 4 PHE A C 14
ATOM 13772 O O . PHE A 1 4 ? 21.062 -4.961 -6.010 1.00 54.03 4 PHE A O 14
ATOM 13789 N N . ALA A 1 5 ? 20.354 -6.592 -4.632 1.00 22.13 5 ALA A N 14
ATOM 13790 C CA . ALA A 1 5 ? 21.001 -6.028 -3.454 1.00 3.22 5 ALA A CA 14
ATOM 13791 C C . ALA A 1 5 ? 22.495 -6.335 -3.448 1.00 31.33 5 ALA A C 14
ATOM 13792 O O . ALA A 1 5 ? 22.907 -7.457 -3.150 1.00 21.30 5 ALA A O 14
ATOM 13799 N N . LEU A 1 6 ? 23.302 -5.333 -3.779 1.00 33.25 6 LEU A N 14
ATOM 13800 C CA . LEU A 1 6 ? 24.751 -5.497 -3.812 1.00 10.22 6 LEU A CA 14
ATOM 13801 C C . LEU A 1 6 ? 25.393 -4.920 -2.554 1.00 20.41 6 LEU A C 14
ATOM 13802 O O . LEU A 1 6 ? 24.699 -4.468 -1.644 1.00 23.24 6 LEU A O 14
ATOM 13818 N N . GLN A 1 7 ? 26.721 -4.939 -2.512 1.00 44.43 7 GLN A N 14
ATOM 13819 C CA . GLN A 1 7 ? 27.456 -4.416 -1.366 1.00 64.25 7 GLN A CA 14
ATOM 13820 C C . GLN A 1 7 ? 27.004 -2.999 -1.029 1.00 74.42 7 GLN A C 14
ATOM 13821 O O . GLN A 1 7 ? 27.123 -2.088 -1.847 1.00 15.22 7 GLN A O 14
ATOM 13835 N N . GLY A 1 8 ? 26.483 -2.822 0.181 1.00 1.14 8 GLY A N 14
ATOM 13836 C CA . GLY A 1 8 ? 26.020 -1.514 0.605 1.00 12.41 8 GLY A CA 14
ATOM 13837 C C . GLY A 1 8 ? 24.764 -1.079 -0.124 1.00 31.10 8 GLY A C 14
ATOM 13838 O O . GLY A 1 8 ? 24.476 0.114 -0.222 1.00 21.11 8 GLY A O 14
ATOM 1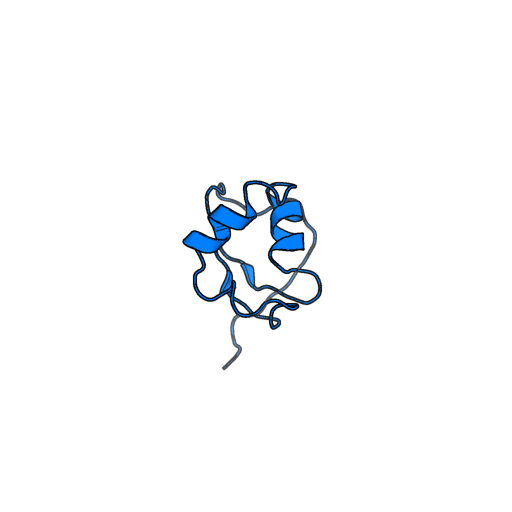3842 N N . ASP A 1 9 ? 24.015 -2.048 -0.638 1.00 62.43 9 ASP A N 14
ATOM 13843 C CA . ASP A 1 9 ? 22.783 -1.760 -1.363 1.00 61.02 9 ASP A CA 14
ATOM 13844 C C . ASP A 1 9 ? 21.609 -2.532 -0.769 1.00 3.25 9 ASP A C 14
ATOM 13845 O O . ASP A 1 9 ? 20.626 -2.814 -1.454 1.00 70.12 9 ASP A O 14
ATOM 13854 N N . THR A 1 10 ? 21.719 -2.872 0.512 1.00 20.00 10 THR A N 14
ATOM 13855 C CA . THR A 1 10 ? 20.669 -3.613 1.199 1.00 74.03 10 THR A CA 14
ATOM 13856 C C . THR A 1 10 ? 19.438 -2.742 1.424 1.00 43.32 10 THR A C 14
ATOM 13857 O O . THR A 1 10 ? 19.417 -1.570 1.045 1.00 51.11 10 THR A O 14
ATOM 13868 N N . LEU A 1 11 ? 18.415 -3.320 2.043 1.00 1.10 11 LEU A N 14
ATOM 13869 C CA . LEU A 1 11 ? 17.180 -2.595 2.320 1.00 73.12 11 LEU A CA 14
ATOM 13870 C C . LEU A 1 11 ? 17.472 -1.260 2.998 1.00 33.52 11 LEU A C 14
ATOM 13871 O O . LEU A 1 11 ? 16.917 -0.227 2.623 1.00 63.45 11 LEU A O 14
ATOM 13887 N N . ASP A 1 12 ? 18.347 -1.290 3.997 1.00 14.34 12 ASP A N 14
ATOM 13888 C CA . ASP A 1 12 ? 18.715 -0.082 4.726 1.00 3.33 12 ASP A CA 14
ATOM 13889 C C . ASP A 1 12 ? 19.224 0.995 3.772 1.00 32.34 12 ASP A C 14
ATOM 13890 O O . ASP A 1 12 ? 19.055 2.188 4.021 1.00 50.11 12 ASP A O 14
ATOM 13899 N N . ALA A 1 13 ? 19.848 0.564 2.681 1.00 52.11 13 ALA A N 14
ATOM 13900 C CA . ALA A 1 13 ? 20.380 1.491 1.690 1.00 60.34 13 ALA A CA 14
ATOM 13901 C C . ALA A 1 13 ? 19.321 1.857 0.656 1.00 74.54 13 ALA A C 14
ATOM 13902 O O . ALA A 1 13 ? 18.997 3.031 0.474 1.00 73.41 13 ALA A O 14
ATOM 13909 N N . ILE A 1 14 ? 18.785 0.845 -0.019 1.00 62.04 14 ILE A N 14
ATOM 13910 C CA . ILE A 1 14 ? 17.762 1.061 -1.035 1.00 1.31 14 ILE A CA 14
ATOM 13911 C C . ILE A 1 14 ? 16.625 1.922 -0.495 1.00 1.10 14 ILE A C 14
ATOM 13912 O O . ILE A 1 14 ? 16.169 2.854 -1.159 1.00 4.23 14 ILE A O 14
ATOM 13928 N N . CYS A 1 15 ? 16.173 1.605 0.713 1.00 73.20 15 CYS A N 14
ATOM 13929 C CA . CYS A 1 15 ? 15.089 2.350 1.344 1.00 51.04 15 CYS A CA 14
ATOM 13930 C C . CYS A 1 15 ? 15.450 3.826 1.477 1.00 33.14 15 CYS A C 14
ATOM 13931 O O . CYS A 1 15 ? 14.574 4.691 1.491 1.00 2.23 15 CYS A O 14
ATOM 13939 N N . VAL A 1 16 ? 16.745 4.106 1.577 1.00 3.34 16 VAL A N 14
ATOM 13940 C CA . VAL A 1 16 ? 17.223 5.477 1.711 1.00 54.40 16 VAL A CA 14
ATOM 13941 C C . VAL A 1 16 ? 17.403 6.132 0.346 1.00 54.10 16 VAL A C 14
ATOM 13942 O O . VAL A 1 16 ? 17.257 7.346 0.205 1.00 43.44 16 VAL A O 14
ATOM 13955 N N . ARG A 1 17 ? 17.719 5.319 -0.657 1.00 3.42 17 ARG A N 14
ATOM 13956 C CA . ARG A 1 17 ? 17.920 5.820 -2.011 1.00 71.34 17 ARG A CA 14
ATOM 13957 C C . ARG A 1 17 ? 16.593 5.909 -2.760 1.00 63.11 17 ARG A C 14
ATOM 13958 O O . ARG A 1 17 ? 16.514 6.504 -3.835 1.00 2.31 17 ARG A O 14
ATOM 13979 N N . TYR A 1 18 ? 15.555 5.313 -2.185 1.00 55.13 18 TYR A N 14
ATOM 13980 C CA . TYR A 1 18 ? 14.232 5.323 -2.799 1.00 60.42 18 TYR A CA 14
ATOM 13981 C C . TYR A 1 18 ? 13.283 6.240 -2.034 1.00 33.40 18 TYR A C 14
ATOM 13982 O O . TYR A 1 18 ? 12.780 7.224 -2.576 1.00 45.25 18 TYR A O 14
ATOM 14000 N N . TYR A 1 19 ? 13.042 5.909 -0.770 1.00 62.02 19 TYR A N 14
ATOM 14001 C CA . TYR A 1 19 ? 12.152 6.701 0.071 1.00 62.52 19 TYR A CA 14
ATOM 14002 C C . TYR A 1 19 ? 12.937 7.734 0.873 1.00 51.21 19 TYR A C 14
ATOM 14003 O O . TYR A 1 19 ? 12.464 8.846 1.105 1.00 20.14 19 TYR A O 14
ATOM 14021 N N . GLY A 1 20 ? 14.141 7.358 1.293 1.00 1.11 20 GLY A N 14
ATOM 14022 C CA . GLY A 1 20 ? 14.974 8.263 2.064 1.00 33.21 20 GLY A CA 14
ATOM 14023 C C . GLY A 1 20 ? 14.821 8.060 3.558 1.00 32.05 20 GLY A C 14
ATOM 14024 O O . GLY A 1 20 ? 15.077 8.972 4.345 1.00 72.02 20 GLY A O 14
ATOM 14028 N N . ARG A 1 21 ? 14.401 6.862 3.952 1.00 72.15 21 ARG A N 14
ATOM 14029 C CA . ARG A 1 21 ? 14.211 6.543 5.362 1.00 42.54 21 ARG A CA 14
ATOM 14030 C C . ARG A 1 21 ? 14.071 5.038 5.565 1.00 63.32 21 ARG A C 14
ATOM 14031 O O . ARG A 1 21 ? 13.805 4.294 4.620 1.00 41.12 21 ARG A O 14
ATOM 14052 N N . THR A 1 22 ? 14.253 4.594 6.805 1.00 61.53 22 THR A N 14
ATOM 14053 C CA . THR A 1 22 ? 14.149 3.177 7.132 1.00 1.21 22 THR A CA 14
ATOM 14054 C C . THR A 1 22 ? 13.026 2.925 8.132 1.00 43.01 22 THR A C 14
ATOM 14055 O O . THR A 1 22 ? 12.437 1.845 8.157 1.00 1.12 22 THR A O 14
ATOM 14066 N N . GLU A 1 23 ? 12.735 3.929 8.954 1.00 61.25 23 GLU A N 14
ATOM 14067 C CA . GLU A 1 23 ? 11.682 3.814 9.955 1.00 31.15 23 GLU A CA 14
ATOM 14068 C C . GLU A 1 23 ? 10.304 3.823 9.300 1.00 50.11 23 GLU A C 14
ATOM 14069 O O . GLU A 1 23 ? 9.870 4.838 8.757 1.00 15.11 23 GLU A O 14
ATOM 14081 N N . GLY A 1 24 ? 9.621 2.683 9.355 1.00 43.45 24 GLY A N 14
ATOM 14082 C CA . GLY A 1 24 ? 8.300 2.581 8.762 1.00 24.32 24 GLY A CA 14
ATOM 14083 C C . GLY A 1 24 ? 8.332 1.966 7.377 1.00 24.10 24 GLY A C 14
ATOM 14084 O O . GLY A 1 24 ? 7.311 1.496 6.875 1.00 44.25 24 GLY A O 14
ATOM 14088 N N . VAL A 1 25 ? 9.508 1.970 6.756 1.00 31.24 25 VAL A N 14
ATOM 14089 C CA . VAL A 1 25 ? 9.669 1.409 5.420 1.00 31.23 25 VAL A CA 14
ATOM 14090 C C . VAL A 1 25 ? 10.211 -0.015 5.484 1.00 43.43 25 VAL A C 14
ATOM 14091 O O . VAL A 1 25 ? 9.736 -0.904 4.777 1.00 43.42 25 VAL A O 14
ATOM 14104 N N . VAL A 1 26 ? 11.210 -0.224 6.336 1.00 35.31 26 VAL A N 14
ATOM 14105 C CA . VAL A 1 26 ? 11.816 -1.541 6.494 1.00 44.43 26 VAL A CA 14
ATOM 14106 C C . VAL A 1 26 ? 10.764 -2.597 6.811 1.00 13.32 26 VAL A C 14
ATOM 14107 O O . VAL A 1 26 ? 10.940 -3.775 6.503 1.00 41.32 26 VAL A O 14
ATOM 14120 N N . GLU A 1 27 ? 9.668 -2.166 7.429 1.00 4.41 27 GLU A N 14
ATOM 14121 C CA . GLU A 1 27 ? 8.587 -3.075 7.789 1.00 71.24 27 GLU A CA 14
ATOM 14122 C C . GLU A 1 27 ? 7.797 -3.497 6.553 1.00 63.12 27 GLU A C 14
ATOM 14123 O O . GLU A 1 27 ? 7.325 -4.631 6.460 1.00 43.22 27 GLU A O 14
ATOM 14135 N N . THR A 1 28 ? 7.657 -2.576 5.604 1.00 11.15 28 THR A N 14
ATOM 14136 C CA . THR A 1 28 ? 6.924 -2.850 4.375 1.00 33.11 28 THR A CA 14
ATOM 14137 C C . THR A 1 28 ? 7.639 -3.899 3.531 1.00 52.43 28 THR A C 14
ATOM 14138 O O . THR A 1 28 ? 7.108 -4.983 3.289 1.00 42.11 28 THR A O 14
ATOM 14149 N N . VAL A 1 29 ? 8.847 -3.569 3.085 1.00 72.15 29 VAL A N 14
ATOM 14150 C CA . VAL A 1 29 ? 9.636 -4.484 2.268 1.00 10.21 29 VAL A CA 14
ATOM 14151 C C . VAL A 1 29 ? 9.771 -5.845 2.942 1.00 41.41 29 VAL A C 14
ATOM 14152 O O . VAL A 1 29 ? 9.711 -6.884 2.284 1.00 75.21 29 VAL A O 14
ATOM 14165 N N . LEU A 1 30 ? 9.954 -5.832 4.258 1.00 50.55 30 LEU A N 14
ATOM 14166 C CA . LEU A 1 30 ? 10.097 -7.066 5.022 1.00 2.54 30 LEU A CA 14
ATOM 14167 C C . LEU A 1 30 ? 8.880 -7.966 4.836 1.00 64.21 30 LEU A C 14
ATOM 14168 O O . LEU A 1 30 ? 9.014 -9.174 4.641 1.00 51.11 30 LEU A O 14
ATOM 14184 N N . ALA A 1 31 ? 7.694 -7.369 4.895 1.00 24.52 31 ALA A N 14
ATOM 14185 C CA . ALA A 1 31 ? 6.454 -8.117 4.729 1.00 41.24 31 ALA A CA 14
ATOM 14186 C C . ALA A 1 31 ? 6.323 -8.653 3.307 1.00 11.10 31 ALA A C 14
ATOM 14187 O O . ALA A 1 31 ? 5.651 -9.657 3.072 1.00 41.22 31 ALA A O 14
ATOM 14194 N N . ALA A 1 32 ? 6.968 -7.976 2.363 1.00 64.54 32 ALA A N 14
ATOM 14195 C CA . ALA A 1 32 ? 6.925 -8.386 0.964 1.00 35.14 32 ALA A CA 14
ATOM 14196 C C . ALA A 1 32 ? 7.970 -9.457 0.673 1.00 43.11 32 ALA A C 14
ATOM 14197 O O . ALA A 1 32 ? 7.791 -10.287 -0.217 1.00 33.22 32 ALA A O 14
ATOM 14204 N N . ASN A 1 33 ? 9.064 -9.431 1.428 1.00 35.04 33 ASN A N 14
ATOM 14205 C CA . ASN A 1 33 ? 10.139 -10.400 1.250 1.00 42.53 33 ASN A CA 14
ATOM 14206 C C . ASN A 1 33 ? 10.506 -11.056 2.577 1.00 33.50 33 ASN A C 14
ATOM 14207 O O . ASN A 1 33 ? 11.547 -10.776 3.170 1.00 4.03 33 ASN A O 14
ATOM 14218 N N . PRO A 1 34 ? 9.630 -11.953 3.055 1.00 21.02 34 PRO A N 14
ATOM 14219 C CA . PRO A 1 34 ? 9.840 -12.670 4.317 1.00 40.44 34 PRO A CA 14
ATOM 14220 C C . PRO A 1 34 ? 10.977 -13.682 4.226 1.00 74.11 34 PRO A C 14
ATOM 14221 O O . PRO A 1 34 ? 11.281 -14.194 3.149 1.00 13.22 34 PRO A O 14
ATOM 14232 N N . GLY A 1 35 ? 11.601 -13.968 5.364 1.00 4.54 35 GLY A N 14
ATOM 14233 C CA . GLY A 1 35 ? 12.697 -14.918 5.391 1.00 65.30 35 GLY A CA 14
ATOM 14234 C C . GLY A 1 35 ? 14.048 -14.251 5.226 1.00 3.32 35 GLY A C 14
ATOM 14235 O O . GLY A 1 35 ? 15.076 -14.807 5.616 1.00 71.14 35 GLY A O 14
ATOM 14239 N N . LEU A 1 36 ? 14.049 -13.055 4.646 1.00 32.55 36 LEU A N 14
ATOM 14240 C CA . LEU A 1 36 ? 15.284 -12.311 4.429 1.00 24.11 36 LEU A CA 14
ATOM 14241 C C . LEU A 1 36 ? 15.975 -12.004 5.754 1.00 44.02 36 LEU A C 14
ATOM 14242 O O . LEU A 1 36 ? 17.203 -11.998 5.838 1.00 1.50 36 LEU A O 14
ATOM 14258 N N . ALA A 1 37 ? 15.178 -11.752 6.787 1.00 51.13 37 ALA A N 14
ATOM 14259 C CA . ALA A 1 37 ? 15.713 -11.449 8.108 1.00 14.43 37 ALA A CA 14
ATOM 14260 C C . ALA A 1 37 ? 16.587 -12.587 8.621 1.00 22.54 37 ALA A C 14
ATOM 14261 O O . ALA A 1 37 ? 17.477 -12.376 9.444 1.00 3.32 37 ALA A O 14
ATOM 14268 N N . GLU A 1 38 ? 16.327 -13.795 8.130 1.00 32.13 38 GLU A N 14
ATOM 14269 C CA . GLU A 1 38 ? 17.090 -14.967 8.542 1.00 64.24 38 GLU A CA 14
ATOM 14270 C C . GLU A 1 38 ? 18.307 -15.167 7.643 1.00 44.52 38 GLU A C 14
ATOM 14271 O O . GLU A 1 38 ? 18.975 -16.200 7.703 1.00 42.24 38 GLU A O 14
ATOM 14283 N N . LEU A 1 39 ? 18.590 -14.171 6.810 1.00 54.21 39 LEU A N 14
ATOM 14284 C CA . LEU A 1 39 ? 19.726 -14.235 5.897 1.00 31.53 39 LEU A CA 14
ATOM 14285 C C . LEU A 1 39 ? 21.007 -13.781 6.590 1.00 52.15 39 LEU A C 14
ATOM 14286 O O . LEU A 1 39 ? 22.014 -14.487 6.579 1.00 44.32 39 LEU A O 14
ATOM 14302 N N . GLY A 1 40 ? 20.959 -12.597 7.193 1.00 24.12 40 GLY A N 14
ATOM 14303 C CA . GLY A 1 40 ? 22.121 -12.070 7.884 1.00 5.40 40 GLY A CA 14
ATOM 14304 C C . GLY A 1 40 ? 22.165 -10.554 7.872 1.00 32.42 40 GLY A C 14
ATOM 14305 O O . GLY A 1 40 ? 21.141 -9.896 8.055 1.00 62.25 40 GLY A O 14
ATOM 14309 N N . ALA A 1 41 ? 23.353 -10.000 7.659 1.00 44.43 41 ALA A N 14
ATOM 14310 C CA . ALA A 1 41 ? 23.526 -8.553 7.624 1.00 51.33 41 ALA A CA 14
ATOM 14311 C C . ALA A 1 41 ? 23.307 -8.008 6.216 1.00 4.33 41 ALA A C 14
ATOM 14312 O O . ALA A 1 41 ? 22.269 -7.416 5.923 1.00 15.11 41 ALA A O 14
ATOM 14319 N N . VAL A 1 42 ? 24.294 -8.210 5.348 1.00 33.54 42 VAL A N 14
ATOM 14320 C CA . VAL A 1 42 ? 24.209 -7.740 3.971 1.00 10.42 42 VAL A CA 14
ATOM 14321 C C . VAL A 1 42 ? 23.803 -8.867 3.029 1.00 75.01 42 VAL A C 14
ATOM 14322 O O . VAL A 1 42 ? 24.246 -10.007 3.179 1.00 55.40 42 VAL A O 14
ATOM 14335 N N . LEU A 1 43 ? 22.957 -8.542 2.057 1.00 63.41 43 LEU A N 14
ATOM 14336 C CA . LEU A 1 43 ? 22.490 -9.528 1.088 1.00 5.00 43 LEU A CA 14
ATOM 14337 C C . LEU A 1 43 ? 23.552 -9.792 0.025 1.00 22.13 43 LEU A C 14
ATOM 14338 O O . LEU A 1 43 ? 24.386 -8.939 -0.280 1.00 55.14 43 LEU A O 14
ATOM 14354 N N . PRO A 1 44 ? 23.522 -11.002 -0.554 1.00 1.51 44 PRO A N 14
ATOM 14355 C CA . PRO A 1 44 ? 24.473 -11.405 -1.594 1.00 23.23 44 PRO A CA 14
ATOM 14356 C C . PRO A 1 44 ? 24.247 -10.663 -2.906 1.00 41.22 44 PRO A C 14
ATOM 14357 O O . PRO A 1 44 ? 23.158 -10.713 -3.480 1.00 4.44 44 PRO A O 14
ATOM 14368 N N . HIS A 1 45 ? 25.282 -9.975 -3.378 1.00 1.33 45 HIS A N 14
ATOM 14369 C CA . HIS A 1 45 ? 25.196 -9.222 -4.624 1.00 70.33 45 HIS A CA 14
ATOM 14370 C C . HIS A 1 45 ? 24.652 -10.097 -5.750 1.00 44.22 45 HIS A C 14
ATOM 14371 O O . HIS A 1 45 ? 25.365 -10.939 -6.295 1.00 40.30 45 HIS A O 14
ATOM 14385 N N . GLY A 1 46 ? 23.384 -9.891 -6.093 1.00 62.42 46 GLY A N 14
ATOM 14386 C CA . GLY A 1 46 ? 22.767 -10.669 -7.151 1.00 74.14 46 GLY A CA 14
ATOM 14387 C C . GLY A 1 46 ? 21.327 -11.029 -6.842 1.00 21.12 46 GLY A C 14
ATOM 14388 O O . GLY A 1 46 ? 20.586 -11.471 -7.721 1.00 1.42 46 GLY A O 14
ATOM 14392 N N . THR A 1 47 ? 20.929 -10.842 -5.587 1.00 75.43 47 THR A N 14
ATOM 14393 C CA . THR A 1 47 ? 19.569 -11.153 -5.163 1.00 24.11 47 THR A CA 14
ATOM 14394 C C . THR A 1 47 ? 18.649 -9.951 -5.342 1.00 21.11 47 THR A C 14
ATOM 14395 O O . THR A 1 47 ? 18.860 -8.900 -4.737 1.00 63.32 47 THR A O 14
ATOM 14406 N N . ALA A 1 48 ? 17.627 -10.113 -6.176 1.00 21.12 48 ALA A N 14
ATOM 14407 C CA . ALA A 1 48 ? 16.673 -9.042 -6.432 1.00 12.51 48 ALA A CA 14
ATOM 14408 C C . ALA A 1 48 ? 15.728 -8.853 -5.250 1.00 24.35 48 ALA A C 14
ATOM 14409 O O . ALA A 1 48 ? 15.348 -9.818 -4.586 1.00 40.01 48 ALA A O 14
ATOM 14416 N N . VAL A 1 49 ? 15.354 -7.604 -4.990 1.00 73.54 49 VAL A N 14
ATOM 14417 C CA . VAL A 1 49 ? 14.453 -7.290 -3.888 1.00 1.23 49 VAL A CA 14
ATOM 14418 C C . VAL A 1 49 ? 13.304 -6.403 -4.353 1.00 14.00 49 VAL A C 14
ATOM 14419 O O . VAL A 1 49 ? 13.522 -5.358 -4.965 1.00 71.10 49 VAL A O 14
ATOM 14432 N N . GLU A 1 50 ? 12.079 -6.827 -4.058 1.00 31.54 50 GLU A N 14
ATOM 14433 C CA . GLU A 1 50 ? 10.895 -6.071 -4.447 1.00 15.05 50 GLU A CA 14
ATOM 14434 C C . GLU A 1 50 ? 10.722 -4.839 -3.563 1.00 52.43 50 GLU A C 14
ATOM 14435 O O . GLU A 1 50 ? 10.991 -4.879 -2.362 1.00 1.00 50 GLU A O 14
ATOM 14447 N N . LEU A 1 51 ? 10.272 -3.744 -4.167 1.00 34.23 51 LEU A N 14
ATOM 14448 C CA . LEU A 1 51 ? 10.063 -2.499 -3.436 1.00 52.34 51 LEU A CA 14
ATOM 14449 C C . LEU A 1 51 ? 8.601 -2.068 -3.501 1.00 41.35 51 LEU A C 14
ATOM 14450 O O . LEU A 1 51 ? 8.171 -1.385 -4.431 1.00 14.31 51 LEU A O 14
ATOM 14466 N N . PRO A 1 52 ? 7.819 -2.473 -2.490 1.00 73.44 52 PRO A N 14
ATOM 14467 C CA . PRO A 1 52 ? 6.394 -2.138 -2.408 1.00 71.44 52 PRO A CA 14
ATOM 14468 C C . PRO A 1 52 ? 6.162 -0.658 -2.124 1.00 32.53 52 PRO A C 14
ATOM 14469 O O . PRO A 1 52 ? 7.047 0.032 -1.619 1.00 12.53 52 PRO A O 14
ATOM 14480 N N . ASP A 1 53 ? 4.967 -0.178 -2.450 1.00 60.41 53 ASP A N 14
ATOM 14481 C CA . ASP A 1 53 ? 4.618 1.220 -2.228 1.00 1.02 53 ASP A CA 14
ATOM 14482 C C . ASP A 1 53 ? 5.577 2.144 -2.972 1.00 10.31 53 ASP A C 14
ATOM 14483 O O . ASP A 1 53 ? 6.128 3.081 -2.393 1.00 21.51 53 ASP A O 14
ATOM 14492 N N . VAL A 1 54 ? 5.772 1.874 -4.259 1.00 4.14 54 VAL A N 14
ATOM 14493 C CA . VAL A 1 54 ? 6.665 2.681 -5.082 1.00 53.13 54 VAL A CA 14
ATOM 14494 C C . VAL A 1 54 ? 5.963 3.157 -6.349 1.00 71.44 54 VAL A C 14
ATOM 14495 O O . VAL A 1 54 ? 5.151 2.435 -6.928 1.00 42.24 54 VAL A O 14
ATOM 14508 N N . GLN A 1 55 ? 6.282 4.375 -6.774 1.00 61.24 55 GLN A N 14
ATOM 14509 C CA . GLN A 1 55 ? 5.682 4.947 -7.974 1.00 35.33 55 GLN A CA 14
ATOM 14510 C C . GLN A 1 55 ? 6.750 5.294 -9.005 1.00 0.41 55 GLN A C 14
ATOM 14511 O O . GLN A 1 55 ? 7.776 5.890 -8.675 1.00 64.03 55 GLN A O 14
ATOM 14525 N N . THR A 1 56 ? 6.503 4.918 -10.256 1.00 10.41 56 THR A N 14
ATOM 14526 C CA . THR A 1 56 ? 7.444 5.189 -11.335 1.00 61.13 56 THR A CA 14
ATOM 14527 C C . THR A 1 56 ? 6.716 5.601 -12.610 1.00 33.35 56 THR A C 14
ATOM 14528 O O . THR A 1 56 ? 5.487 5.561 -12.674 1.00 5.51 56 THR A O 14
ATOM 14539 N N . ALA A 1 57 ? 7.481 5.995 -13.622 1.00 21.00 57 ALA A N 14
ATOM 14540 C CA . ALA A 1 57 ? 6.908 6.411 -14.896 1.00 10.42 57 ALA A CA 14
ATOM 14541 C C . ALA A 1 57 ? 5.938 5.363 -15.431 1.00 24.05 57 ALA A C 14
ATOM 14542 O O . ALA A 1 57 ? 5.966 4.198 -15.034 1.00 70.43 57 ALA A O 14
ATOM 14549 N N . PRO A 1 58 ? 5.059 5.784 -16.352 1.00 1.13 58 PRO A N 14
ATOM 14550 C CA . PRO A 1 58 ? 4.064 4.896 -16.960 1.00 51.32 58 PRO A CA 14
ATOM 14551 C C . PRO A 1 58 ? 4.697 3.868 -17.892 1.00 14.40 58 PRO A C 14
ATOM 14552 O O . PRO A 1 58 ? 5.270 4.220 -18.923 1.00 1.10 58 PRO A O 14
ATOM 14563 N N . VAL A 1 59 ? 4.588 2.596 -17.523 1.00 24.02 59 VAL A N 14
ATOM 14564 C CA . VAL A 1 59 ? 5.149 1.516 -18.327 1.00 13.43 59 VAL A CA 14
ATOM 14565 C C . VAL A 1 59 ? 4.119 0.417 -18.565 1.00 44.41 59 VAL A C 14
ATOM 14566 O O . VAL A 1 59 ? 3.184 0.249 -17.783 1.00 70.14 59 VAL A O 14
ATOM 14579 N N . ALA A 1 60 ? 4.299 -0.329 -19.650 1.00 51.42 60 ALA A N 14
ATOM 14580 C CA . ALA A 1 60 ? 3.387 -1.414 -19.991 1.00 1.33 60 ALA A CA 14
ATOM 14581 C C . ALA A 1 60 ? 3.194 -2.359 -18.810 1.00 32.10 60 ALA A C 14
ATOM 14582 O O . ALA A 1 60 ? 4.146 -2.980 -18.339 1.00 11.25 60 ALA A O 14
ATOM 14589 N N . GLU A 1 61 ? 1.956 -2.463 -18.337 1.00 53.41 61 GLU A N 14
ATOM 14590 C CA . GLU A 1 61 ? 1.639 -3.332 -17.210 1.00 4.11 61 GLU A CA 14
ATOM 14591 C C . GLU A 1 61 ? 0.202 -3.836 -17.298 1.00 13.41 61 GLU A C 14
ATOM 14592 O O . GLU A 1 61 ? -0.510 -3.552 -18.262 1.00 73.40 61 GLU A O 14
ATOM 14604 N N . THR A 1 62 ? -0.220 -4.585 -16.284 1.00 63.40 62 THR A N 14
ATOM 14605 C CA . THR A 1 62 ? -1.571 -5.131 -16.246 1.00 43.45 62 THR A CA 14
ATOM 14606 C C . THR A 1 62 ? -2.069 -5.267 -14.812 1.00 51.33 62 THR A C 14
ATOM 14607 O O . THR A 1 62 ? -1.276 -5.352 -13.874 1.00 72.04 62 THR A O 14
ATOM 14618 N N . VAL A 1 63 ? -3.388 -5.287 -14.648 1.00 71.04 63 VAL A N 14
ATOM 14619 C CA . VAL A 1 63 ? -3.992 -5.415 -13.328 1.00 14.33 63 VAL A CA 14
ATOM 14620 C C . VAL A 1 63 ? -5.412 -5.962 -13.424 1.00 12.34 63 VAL A C 14
ATOM 14621 O O . VAL A 1 63 ? -6.177 -5.580 -14.308 1.00 42.33 63 VAL A O 14
ATOM 14634 N N . ASN A 1 64 ? -5.758 -6.859 -12.506 1.00 11.31 64 ASN A N 14
ATOM 14635 C CA . ASN A 1 64 ? -7.087 -7.459 -12.487 1.00 31.13 64 ASN A CA 14
ATOM 14636 C C . ASN A 1 64 ? -8.055 -6.612 -11.667 1.00 12.42 64 ASN A C 14
ATOM 14637 O O . ASN A 1 64 ? -7.642 -5.713 -10.932 1.00 73.21 64 ASN A O 14
ATOM 14648 N N . LEU A 1 65 ? -9.345 -6.904 -11.797 1.00 5.32 65 LEU A N 14
ATOM 14649 C CA . LEU A 1 65 ? -10.373 -6.169 -11.067 1.00 63.45 65 LEU A CA 14
ATOM 14650 C C . LEU A 1 65 ? -11.545 -7.079 -10.716 1.00 35.12 65 LEU A C 14
ATOM 14651 O O . LEU A 1 65 ? -12.287 -7.519 -11.594 1.00 54.01 65 LEU A O 14
ATOM 14667 N N . TRP A 1 66 ? -11.707 -7.355 -9.427 1.00 15.21 66 TRP A N 14
ATOM 14668 C CA . TRP A 1 66 ? -12.792 -8.210 -8.959 1.00 30.41 66 TRP A CA 14
ATOM 14669 C C . TRP A 1 66 ? -14.146 -7.551 -9.195 1.00 73.13 66 TRP A C 14
ATOM 14670 O O . TRP A 1 66 ? -14.499 -6.581 -8.526 1.00 3.32 66 TRP A O 14
ATOM 14691 N N . GLU A 1 67 ? -14.901 -8.084 -10.151 1.00 62.41 67 GLU A N 14
ATOM 14692 C CA . GLU A 1 67 ? -16.216 -7.546 -10.475 1.00 15.53 67 GLU A CA 14
ATOM 14693 C C . GLU A 1 67 ? -17.314 -8.550 -10.136 1.00 72.11 67 GLU A C 14
ATOM 14694 O O . GLU A 1 67 ? -18.358 -8.589 -10.788 1.00 20.33 67 GLU A O 14
ATOM 14706 N N . VAL A 1 68 ? -17.070 -9.362 -9.112 1.00 50.22 68 VAL A N 14
ATOM 14707 C CA . VAL A 1 68 ? -18.037 -10.366 -8.686 1.00 23.54 68 VAL A CA 14
ATOM 14708 C C . VAL A 1 68 ? -18.598 -10.039 -7.307 1.00 3.35 68 VAL A C 14
ATOM 14709 O O . VAL A 1 68 ? -17.948 -10.278 -6.289 1.00 52.41 68 VAL A O 14
ATOM 14722 N N . GLU A 1 69 ? -19.809 -9.490 -7.281 1.00 64.51 69 GLU A N 14
ATOM 14723 C CA . GLU A 1 69 ? -20.457 -9.130 -6.026 1.00 2.42 69 GLU A CA 14
ATOM 14724 C C . GLU A 1 69 ? -21.890 -8.664 -6.268 1.00 3.33 69 GLU A C 14
ATOM 14725 O O . GLU A 1 69 ? -22.144 -7.822 -7.130 1.00 45.10 69 GLU A O 14
ATOM 14737 N N . HIS A 1 70 ? -22.823 -9.218 -5.501 1.00 14.44 70 HIS A N 14
ATOM 14738 C CA . HIS A 1 70 ? -24.231 -8.859 -5.631 1.00 33.42 70 HIS A CA 14
ATOM 14739 C C . HIS A 1 70 ? -24.739 -8.183 -4.361 1.00 54.12 70 HIS A C 14
ATOM 14740 O O . HIS A 1 70 ? -25.624 -7.328 -4.413 1.00 0.44 70 HIS A O 14
ATOM 14754 N N . HIS A 1 71 ? -24.175 -8.572 -3.222 1.00 60.24 71 HIS A N 14
ATOM 14755 C CA . HIS A 1 71 ? -24.571 -8.003 -1.939 1.00 72.22 71 HIS A CA 14
ATOM 14756 C C . HIS A 1 71 ? -23.693 -6.808 -1.580 1.00 73.04 71 HIS A C 14
ATOM 14757 O O . HIS A 1 71 ? -24.185 -5.690 -1.421 1.00 70.31 71 HIS A O 14
ATOM 14771 N N . MET A 1 1 ? 2.803 -2.818 -3.698 1.00 25.20 1 MET A N 15
ATOM 14772 C CA . MET A 1 1 ? 4.009 -2.547 -4.472 1.00 24.21 1 MET A CA 15
ATOM 14773 C C . MET A 1 1 ? 5.098 -3.569 -4.158 1.00 53.05 1 MET A C 15
ATOM 14774 O O . MET A 1 1 ? 6.286 -3.248 -4.166 1.00 2.44 1 MET A O 15
ATOM 14788 N N . LYS A 1 2 ? 4.684 -4.801 -3.883 1.00 64.41 2 LYS A N 15
ATOM 14789 C CA . LYS A 1 2 ? 5.623 -5.871 -3.568 1.00 24.32 2 LYS A CA 15
ATOM 14790 C C . LYS A 1 2 ? 6.260 -6.428 -4.837 1.00 43.12 2 LYS A C 15
ATOM 14791 O O . LYS A 1 2 ? 5.660 -6.395 -5.912 1.00 32.11 2 LYS A O 15
ATOM 14810 N N . THR A 1 3 ? 7.480 -6.941 -4.706 1.00 50.53 3 THR A N 15
ATOM 14811 C CA . THR A 1 3 ? 8.198 -7.505 -5.842 1.00 51.43 3 THR A CA 15
ATOM 14812 C C . THR A 1 3 ? 9.083 -8.669 -5.411 1.00 15.54 3 THR A C 15
ATOM 14813 O O . THR A 1 3 ? 9.404 -8.813 -4.231 1.00 43.40 3 THR A O 15
ATOM 14824 N N . PHE A 1 4 ? 9.474 -9.497 -6.373 1.00 74.12 4 PHE A N 15
ATOM 14825 C CA . PHE A 1 4 ? 10.322 -10.650 -6.092 1.00 52.51 4 PHE A CA 15
ATOM 14826 C C . PHE A 1 4 ? 11.794 -10.248 -6.067 1.00 33.25 4 PHE A C 15
ATOM 14827 O O . PHE A 1 4 ? 12.391 -9.971 -7.106 1.00 73.34 4 PHE A O 15
ATOM 14844 N N . ALA A 1 5 ? 12.372 -10.219 -4.870 1.00 41.24 5 ALA A N 15
ATOM 14845 C CA . ALA A 1 5 ? 13.774 -9.853 -4.708 1.00 72.14 5 ALA A CA 15
ATOM 14846 C C . ALA A 1 5 ? 14.680 -10.785 -5.505 1.00 60.42 5 ALA A C 15
ATOM 14847 O O . ALA A 1 5 ? 14.354 -11.954 -5.717 1.00 34.23 5 ALA A O 15
ATOM 14854 N N . LEU A 1 6 ? 15.819 -10.262 -5.946 1.00 13.13 6 LEU A N 15
ATOM 14855 C CA . LEU A 1 6 ? 16.773 -11.048 -6.721 1.00 13.24 6 LEU A CA 15
ATOM 14856 C C . LEU A 1 6 ? 18.201 -10.579 -6.463 1.00 1.14 6 LEU A C 15
ATOM 14857 O O . LEU A 1 6 ? 18.433 -9.688 -5.647 1.00 4.55 6 LEU A O 15
ATOM 14873 N N . GLN A 1 7 ? 19.153 -11.184 -7.165 1.00 62.31 7 GLN A N 15
ATOM 14874 C CA . GLN A 1 7 ? 20.559 -10.827 -7.013 1.00 34.14 7 GLN A CA 15
ATOM 14875 C C . GLN A 1 7 ? 20.757 -9.322 -7.163 1.00 23.50 7 GLN A C 15
ATOM 14876 O O . GLN A 1 7 ? 20.371 -8.733 -8.171 1.00 43.04 7 GLN A O 15
ATOM 14890 N N . GLY A 1 8 ? 21.362 -8.706 -6.152 1.00 22.21 8 GLY A N 15
ATOM 14891 C CA . GLY A 1 8 ? 21.601 -7.275 -6.191 1.00 61.34 8 GLY A CA 15
ATOM 14892 C C . GLY A 1 8 ? 20.317 -6.475 -6.280 1.00 74.44 8 GLY A C 15
ATOM 14893 O O . GLY A 1 8 ? 20.313 -5.348 -6.775 1.00 14.24 8 GLY A O 15
ATOM 14897 N N . ASP A 1 9 ? 19.223 -7.060 -5.803 1.00 5.44 9 ASP A N 15
ATOM 14898 C CA . ASP A 1 9 ? 17.926 -6.394 -5.831 1.00 22.11 9 ASP A CA 15
ATOM 14899 C C . ASP A 1 9 ? 17.302 -6.360 -4.439 1.00 64.02 9 ASP A C 15
ATOM 14900 O O . ASP A 1 9 ? 16.081 -6.302 -4.295 1.00 53.22 9 ASP A O 15
ATOM 14909 N N . THR A 1 10 ? 18.150 -6.398 -3.415 1.00 54.22 10 THR A N 15
ATOM 14910 C CA . THR A 1 10 ? 17.682 -6.374 -2.035 1.00 40.31 10 THR A CA 15
ATOM 14911 C C . THR A 1 10 ? 17.139 -4.999 -1.662 1.00 43.24 10 THR A C 15
ATOM 14912 O O . THR A 1 10 ? 17.145 -4.076 -2.478 1.00 54.21 10 THR A O 15
ATOM 14923 N N . LEU A 1 11 ? 16.672 -4.868 -0.426 1.00 11.21 11 LEU A N 15
ATOM 14924 C CA . LEU A 1 11 ? 16.126 -3.604 0.056 1.00 53.33 11 LEU A CA 15
ATOM 14925 C C . LEU A 1 11 ? 17.082 -2.451 -0.235 1.00 72.41 11 LEU A C 15
ATOM 14926 O O . LEU A 1 11 ? 16.661 -1.373 -0.654 1.00 71.13 11 LEU A O 15
ATOM 14942 N N . ASP A 1 12 ? 18.370 -2.688 -0.012 1.00 11.32 12 ASP A N 15
ATOM 14943 C CA . ASP A 1 12 ? 19.387 -1.671 -0.253 1.00 52.30 12 ASP A CA 15
ATOM 14944 C C . ASP A 1 12 ? 19.287 -1.129 -1.676 1.00 20.13 12 ASP A C 15
ATOM 14945 O O . ASP A 1 12 ? 19.518 0.055 -1.917 1.00 44.21 12 ASP A O 15
ATOM 14954 N N . ALA A 1 13 ? 18.942 -2.005 -2.614 1.00 1.11 13 ALA A N 15
ATOM 14955 C CA . ALA A 1 13 ? 18.811 -1.614 -4.012 1.00 71.41 13 ALA A CA 15
ATOM 14956 C C . ALA A 1 13 ? 17.407 -1.098 -4.309 1.00 1.15 13 ALA A C 15
ATOM 14957 O O . ALA A 1 13 ? 17.238 0.015 -4.807 1.00 53.20 13 ALA A O 15
ATOM 14964 N N . ILE A 1 14 ? 16.404 -1.913 -4.000 1.00 23.14 14 ILE A N 15
ATOM 14965 C CA . ILE A 1 14 ? 15.015 -1.537 -4.233 1.00 25.31 14 ILE A CA 15
ATOM 14966 C C . ILE A 1 14 ? 14.713 -0.162 -3.649 1.00 15.24 14 ILE A C 15
ATOM 14967 O O . ILE A 1 14 ? 14.199 0.718 -4.340 1.00 53.32 14 ILE A O 15
ATOM 14983 N N . CYS A 1 15 ? 15.036 0.017 -2.373 1.00 35.14 15 CYS A N 15
ATOM 14984 C CA . CYS A 1 15 ? 14.799 1.287 -1.695 1.00 20.55 15 CYS A CA 15
ATOM 14985 C C . CYS A 1 15 ? 15.408 2.444 -2.479 1.00 63.23 15 CYS A C 15
ATOM 14986 O O . CYS A 1 15 ? 14.913 3.570 -2.430 1.00 25.02 15 CYS A O 15
ATOM 14994 N N . VAL A 1 16 ? 16.487 2.159 -3.202 1.00 73.24 16 VAL A N 15
ATOM 14995 C CA . VAL A 1 16 ? 17.165 3.176 -3.997 1.00 74.35 16 VAL A CA 15
ATOM 14996 C C . VAL A 1 16 ? 16.541 3.295 -5.384 1.00 3.34 16 VAL A C 15
ATOM 14997 O O . VAL A 1 16 ? 16.602 4.351 -6.014 1.00 14.45 16 VAL A O 15
ATOM 15010 N N . ARG A 1 17 ? 15.942 2.206 -5.853 1.00 22.20 17 ARG A N 15
ATOM 15011 C CA . ARG A 1 17 ? 15.308 2.188 -7.166 1.00 11.14 17 ARG A CA 15
ATOM 15012 C C . ARG A 1 17 ? 13.873 2.700 -7.083 1.00 33.43 17 ARG A C 15
ATOM 15013 O O . ARG A 1 17 ? 13.253 3.009 -8.101 1.00 4.11 17 ARG A O 15
ATOM 15034 N N . TYR A 1 18 ? 13.350 2.785 -5.865 1.00 2.25 18 TYR A N 15
ATOM 15035 C CA . TYR A 1 18 ? 11.987 3.256 -5.649 1.00 2.22 18 TYR A CA 15
ATOM 15036 C C . TYR A 1 18 ? 11.984 4.649 -5.026 1.00 22.10 18 TYR A C 15
ATOM 15037 O O . TYR A 1 18 ? 11.486 5.606 -5.620 1.00 23.25 18 TYR A O 15
ATOM 15055 N N . TYR A 1 19 ? 12.544 4.754 -3.826 1.00 44.21 19 TYR A N 15
ATOM 15056 C CA . TYR A 1 19 ? 12.606 6.029 -3.120 1.00 74.44 19 TYR A CA 15
ATOM 15057 C C . TYR A 1 19 ? 13.906 6.763 -3.433 1.00 70.42 19 TYR A C 15
ATOM 15058 O O . TYR A 1 19 ? 13.932 7.989 -3.531 1.00 61.45 19 TYR A O 15
ATOM 15076 N N . GLY A 1 20 ? 14.985 6.001 -3.589 1.00 50.32 20 GLY A N 15
ATOM 15077 C CA . GLY A 1 20 ? 16.275 6.595 -3.890 1.00 14.11 20 GLY A CA 15
ATOM 15078 C C . GLY A 1 20 ? 17.101 6.848 -2.644 1.00 71.05 20 GLY A C 15
ATOM 15079 O O . GLY A 1 20 ? 18.000 7.689 -2.648 1.00 53.21 20 GLY A O 15
ATOM 15083 N N . ARG A 1 21 ? 16.796 6.120 -1.576 1.00 34.53 21 ARG A N 15
ATOM 15084 C CA . ARG A 1 21 ? 17.515 6.271 -0.317 1.00 11.33 21 ARG A CA 15
ATOM 15085 C C . ARG A 1 21 ? 17.224 5.102 0.620 1.00 42.40 21 ARG A C 15
ATOM 15086 O O . ARG A 1 21 ? 16.268 4.353 0.418 1.00 12.21 21 ARG A O 15
ATOM 15107 N N . THR A 1 22 ? 18.056 4.952 1.646 1.00 62.51 22 THR A N 15
ATOM 15108 C CA . THR A 1 22 ? 17.890 3.874 2.613 1.00 61.44 22 THR A CA 15
ATOM 15109 C C . THR A 1 22 ? 17.655 4.424 4.015 1.00 71.14 22 THR A C 15
ATOM 15110 O O . THR A 1 22 ? 16.986 3.795 4.833 1.00 30.55 22 THR A O 15
ATOM 15121 N N . GLU A 1 23 ? 18.209 5.602 4.284 1.00 54.14 23 GLU A N 15
ATOM 15122 C CA . GLU A 1 23 ? 18.058 6.236 5.588 1.00 1.11 23 GLU A CA 15
ATOM 15123 C C . GLU A 1 23 ? 16.598 6.593 5.854 1.00 25.14 23 GLU A C 15
ATOM 15124 O O . GLU A 1 23 ? 16.034 7.472 5.204 1.00 4.14 23 GLU A O 15
ATOM 15136 N N . GLY A 1 24 ? 15.992 5.903 6.816 1.00 63.43 24 GLY A N 15
ATOM 15137 C CA . GLY A 1 24 ? 14.604 6.160 7.151 1.00 20.21 24 GLY A CA 15
ATOM 15138 C C . GLY A 1 24 ? 13.649 5.244 6.411 1.00 25.33 24 GLY A C 15
ATOM 15139 O O . GLY A 1 24 ? 12.530 5.005 6.864 1.00 53.50 24 GLY A O 15
ATOM 15143 N N . VAL A 1 25 ? 14.092 4.729 5.268 1.00 12.31 25 VAL A N 15
ATOM 15144 C CA . VAL A 1 25 ? 13.269 3.835 4.463 1.00 33.32 25 VAL A CA 15
ATOM 15145 C C . VAL A 1 25 ? 13.493 2.379 4.857 1.00 71.15 25 VAL A C 15
ATOM 15146 O O . VAL A 1 25 ? 12.547 1.596 4.948 1.00 11.42 25 VAL A O 15
ATOM 15159 N N . VAL A 1 26 ? 14.752 2.022 5.089 1.00 60.53 26 VAL A N 15
ATOM 15160 C CA . VAL A 1 26 ? 15.101 0.659 5.474 1.00 4.52 26 VAL A CA 15
ATOM 15161 C C . VAL A 1 26 ? 14.335 0.227 6.719 1.00 71.21 26 VAL A C 15
ATOM 15162 O O . VAL A 1 26 ? 14.034 -0.953 6.895 1.00 74.22 26 VAL A O 15
ATOM 15175 N N . GLU A 1 27 ? 14.022 1.191 7.580 1.00 62.44 27 GLU A N 15
ATOM 15176 C CA . GLU A 1 27 ? 13.290 0.908 8.809 1.00 44.12 27 GLU A CA 15
ATOM 15177 C C . GLU A 1 27 ? 11.824 0.608 8.512 1.00 30.33 27 GLU A C 15
ATOM 15178 O O . GLU A 1 27 ? 11.156 -0.096 9.271 1.00 10.41 27 GLU A O 15
ATOM 15190 N N . THR A 1 28 ? 11.328 1.146 7.403 1.00 42.54 28 THR A N 15
ATOM 15191 C CA . THR A 1 28 ? 9.941 0.939 7.006 1.00 64.55 28 THR A CA 15
ATOM 15192 C C . THR A 1 28 ? 9.730 -0.471 6.465 1.00 33.12 28 THR A C 15
ATOM 15193 O O . THR A 1 28 ? 8.980 -1.261 7.040 1.00 65.02 28 THR A O 15
ATOM 15204 N N . VAL A 1 29 ? 10.395 -0.781 5.357 1.00 71.21 29 VAL A N 15
ATOM 15205 C CA . VAL A 1 29 ? 10.281 -2.097 4.740 1.00 72.23 29 VAL A CA 15
ATOM 15206 C C . VAL A 1 29 ? 10.585 -3.203 5.744 1.00 65.34 29 VAL A C 15
ATOM 15207 O O . VAL A 1 29 ? 10.003 -4.287 5.686 1.00 62.24 29 VAL A O 15
ATOM 15220 N N . LEU A 1 30 ? 11.501 -2.923 6.664 1.00 21.03 30 LEU A N 15
ATOM 15221 C CA . LEU A 1 30 ? 11.884 -3.894 7.683 1.00 32.43 30 LEU A CA 15
ATOM 15222 C C . LEU A 1 30 ? 10.696 -4.247 8.573 1.00 71.23 30 LEU A C 15
ATOM 15223 O O . LEU A 1 30 ? 10.474 -5.414 8.895 1.00 41.01 30 LEU A O 15
ATOM 15239 N N . ALA A 1 31 ? 9.934 -3.231 8.964 1.00 21.13 31 ALA A N 15
ATOM 15240 C CA . ALA A 1 31 ? 8.766 -3.434 9.813 1.00 64.44 31 ALA A CA 15
ATOM 15241 C C . ALA A 1 31 ? 7.707 -4.266 9.098 1.00 31.51 31 ALA A C 15
ATOM 15242 O O . ALA A 1 31 ? 7.014 -5.072 9.719 1.00 54.41 31 ALA A O 15
ATOM 15249 N N . ALA A 1 32 ? 7.587 -4.066 7.790 1.00 53.12 32 ALA A N 15
ATOM 15250 C CA . ALA A 1 32 ? 6.612 -4.799 6.991 1.00 45.11 32 ALA A CA 15
ATOM 15251 C C . ALA A 1 32 ? 7.035 -6.253 6.808 1.00 41.44 32 ALA A C 15
ATOM 15252 O O . ALA A 1 32 ? 6.195 -7.147 6.720 1.00 53.44 32 ALA A O 15
ATOM 15259 N N . ASN A 1 33 ? 8.343 -6.481 6.750 1.00 1.11 33 ASN A N 15
ATOM 15260 C CA . ASN A 1 33 ? 8.877 -7.827 6.576 1.00 41.23 33 ASN A CA 15
ATOM 15261 C C . ASN A 1 33 ? 9.899 -8.152 7.661 1.00 14.33 33 ASN A C 15
ATOM 15262 O O . ASN A 1 33 ? 11.105 -8.192 7.421 1.00 4.40 33 ASN A O 15
ATOM 15273 N N . PRO A 1 34 ? 9.405 -8.390 8.886 1.00 63.34 34 PRO A N 15
ATOM 15274 C CA . PRO A 1 34 ? 10.258 -8.717 10.033 1.00 74.14 34 PRO A CA 15
ATOM 15275 C C . PRO A 1 34 ? 10.889 -10.100 9.911 1.00 53.15 34 PRO A C 15
ATOM 15276 O O . PRO A 1 34 ? 10.356 -10.979 9.234 1.00 11.50 34 PRO A O 15
ATOM 15287 N N . GLY A 1 35 ? 12.028 -10.286 10.571 1.00 72.13 35 GLY A N 15
ATOM 15288 C CA . GLY A 1 35 ? 12.712 -11.565 10.523 1.00 3.10 35 GLY A CA 15
ATOM 15289 C C . GLY A 1 35 ? 13.741 -11.630 9.412 1.00 24.51 35 GLY A C 15
ATOM 15290 O O . GLY A 1 35 ? 14.651 -12.460 9.446 1.00 21.44 35 GLY A O 15
ATOM 15294 N N . LEU A 1 36 ? 13.598 -10.755 8.423 1.00 24.40 36 LEU A N 15
ATOM 15295 C CA . LEU A 1 36 ? 14.523 -10.718 7.295 1.00 54.11 36 LEU A CA 15
ATOM 15296 C C . LEU A 1 36 ? 15.930 -10.354 7.756 1.00 2.40 36 LEU A C 15
ATOM 15297 O O . LEU A 1 36 ? 16.919 -10.772 7.154 1.00 12.32 36 LEU A O 15
ATOM 15313 N N . ALA A 1 37 ? 16.012 -9.573 8.829 1.00 65.43 37 ALA A N 15
ATOM 15314 C CA . ALA A 1 37 ? 17.299 -9.156 9.373 1.00 33.42 37 ALA A CA 15
ATOM 15315 C C . ALA A 1 37 ? 18.165 -10.363 9.720 1.00 10.51 37 ALA A C 15
ATOM 15316 O O . ALA A 1 37 ? 19.390 -10.262 9.774 1.00 62.50 37 ALA A O 15
ATOM 15323 N N . GLU A 1 38 ? 17.520 -11.501 9.955 1.00 52.10 38 GLU A N 15
ATOM 15324 C CA . GLU A 1 38 ? 18.233 -12.726 10.298 1.00 0.53 38 GLU A CA 15
ATOM 15325 C C . GLU A 1 38 ? 18.607 -13.508 9.042 1.00 2.54 38 GLU A C 15
ATOM 15326 O O . GLU A 1 38 ? 19.487 -14.369 9.073 1.00 41.03 38 GLU A O 15
ATOM 15338 N N . LEU A 1 39 ? 17.933 -13.202 7.940 1.00 54.14 39 LEU A N 15
ATOM 15339 C CA . LEU A 1 39 ? 18.193 -13.876 6.672 1.00 13.32 39 LEU A CA 15
ATOM 15340 C C . LEU A 1 39 ? 19.678 -13.832 6.327 1.00 52.42 39 LEU A C 15
ATOM 15341 O O . LEU A 1 39 ? 20.296 -14.863 6.065 1.00 55.21 39 LEU A O 15
ATOM 15357 N N . GLY A 1 40 ? 20.246 -12.629 6.330 1.00 33.33 40 GLY A N 15
ATOM 15358 C CA . GLY A 1 40 ? 21.654 -12.473 6.018 1.00 63.41 40 GLY A CA 15
ATOM 15359 C C . GLY A 1 40 ? 21.962 -11.133 5.380 1.00 73.22 40 GLY A C 15
ATOM 15360 O O . GLY A 1 40 ? 21.579 -10.087 5.903 1.00 43.03 40 GLY A O 15
ATOM 15364 N N . ALA A 1 41 ? 22.656 -11.164 4.247 1.00 22.41 41 ALA A N 15
ATOM 15365 C CA . ALA A 1 41 ? 23.015 -9.943 3.537 1.00 54.10 41 ALA A CA 15
ATOM 15366 C C . ALA A 1 41 ? 22.146 -9.753 2.298 1.00 32.12 41 ALA A C 15
ATOM 15367 O O . ALA A 1 41 ? 21.636 -8.661 2.046 1.00 22.14 41 ALA A O 15
ATOM 15374 N N . VAL A 1 42 ? 21.981 -10.823 1.527 1.00 62.02 42 VAL A N 15
ATOM 15375 C CA . VAL A 1 42 ? 21.174 -10.774 0.314 1.00 75.11 42 VAL A CA 15
ATOM 15376 C C . VAL A 1 42 ? 20.046 -11.798 0.363 1.00 35.51 42 VAL A C 15
ATOM 15377 O O . VAL A 1 42 ? 20.229 -12.918 0.842 1.00 24.40 42 VAL A O 15
ATOM 15390 N N . LEU A 1 43 ? 18.878 -11.408 -0.135 1.00 74.43 43 LEU A N 15
ATOM 15391 C CA . LEU A 1 43 ? 17.718 -12.293 -0.149 1.00 72.32 43 LEU A CA 15
ATOM 15392 C C . LEU A 1 43 ? 17.780 -13.253 -1.333 1.00 34.42 43 LEU A C 15
ATOM 15393 O O . LEU A 1 43 ? 18.373 -12.961 -2.371 1.00 1.40 43 LEU A O 15
ATOM 15409 N N . PRO A 1 44 ? 17.151 -14.428 -1.176 1.00 55.40 44 PRO A N 15
ATOM 15410 C CA . PRO A 1 44 ? 17.117 -15.454 -2.222 1.00 42.24 44 PRO A CA 15
ATOM 15411 C C . PRO A 1 44 ? 16.258 -15.041 -3.412 1.00 53.33 44 PRO A C 15
ATOM 15412 O O . PRO A 1 44 ? 15.158 -14.514 -3.243 1.00 53.51 44 PRO A O 15
ATOM 15423 N N . HIS A 1 45 ? 16.766 -15.284 -4.616 1.00 51.43 45 HIS A N 15
ATOM 15424 C CA . HIS A 1 45 ? 16.043 -14.937 -5.835 1.00 64.52 45 HIS A CA 15
ATOM 15425 C C . HIS A 1 45 ? 14.620 -15.487 -5.798 1.00 4.32 45 HIS A C 15
ATOM 15426 O O . HIS A 1 45 ? 14.400 -16.681 -5.995 1.00 51.33 45 HIS A O 15
ATOM 15440 N N . GLY A 1 46 ? 13.658 -14.606 -5.542 1.00 14.00 46 GLY A N 15
ATOM 15441 C CA . GLY A 1 46 ? 12.269 -15.022 -5.482 1.00 54.13 46 GLY A CA 15
ATOM 15442 C C . GLY A 1 46 ? 11.605 -14.640 -4.174 1.00 55.34 46 GLY A C 15
ATOM 15443 O O . GLY A 1 46 ? 10.478 -15.052 -3.897 1.00 33.11 46 GLY A O 15
ATOM 15447 N N . THR A 1 47 ? 12.304 -13.850 -3.366 1.00 3.32 47 THR A N 15
ATOM 15448 C CA . THR A 1 47 ? 11.777 -13.414 -2.079 1.00 23.13 47 THR A CA 15
ATOM 15449 C C . THR A 1 47 ? 10.653 -12.401 -2.259 1.00 73.14 47 THR A C 15
ATOM 15450 O O . THR A 1 47 ? 10.799 -11.420 -2.988 1.00 23.12 47 THR A O 15
ATOM 15461 N N . ALA A 1 48 ? 9.530 -12.645 -1.591 1.00 40.22 48 ALA A N 15
ATOM 15462 C CA . ALA A 1 48 ? 8.381 -11.752 -1.676 1.00 42.23 48 ALA A CA 15
ATOM 15463 C C . ALA A 1 48 ? 8.469 -10.644 -0.632 1.00 55.10 48 ALA A C 15
ATOM 15464 O O . ALA A 1 48 ? 8.252 -10.879 0.557 1.00 61.11 48 ALA A O 15
ATOM 15471 N N . VAL A 1 49 ? 8.788 -9.435 -1.084 1.00 33.14 49 VAL A N 15
ATOM 15472 C CA . VAL A 1 49 ? 8.903 -8.290 -0.188 1.00 64.40 49 VAL A CA 15
ATOM 15473 C C . VAL A 1 49 ? 7.895 -7.206 -0.550 1.00 2.52 49 VAL A C 15
ATOM 15474 O O . VAL A 1 49 ? 7.595 -6.990 -1.724 1.00 24.33 49 VAL A O 15
ATOM 15487 N N . GLU A 1 50 ? 7.376 -6.525 0.467 1.00 0.22 50 GLU A N 15
ATOM 15488 C CA . GLU A 1 50 ? 6.401 -5.462 0.255 1.00 13.23 50 GLU A CA 15
ATOM 15489 C C . GLU A 1 50 ? 7.040 -4.090 0.451 1.00 51.01 50 GLU A C 15
ATOM 15490 O O . GLU A 1 50 ? 7.914 -3.915 1.301 1.00 62.31 50 GLU A O 15
ATOM 15502 N N . LEU A 1 51 ? 6.598 -3.120 -0.342 1.00 2.34 51 LEU A N 15
ATOM 15503 C CA . LEU A 1 51 ? 7.127 -1.763 -0.257 1.00 53.41 51 LEU A CA 15
ATOM 15504 C C . LEU A 1 51 ? 6.108 -0.820 0.375 1.00 12.12 51 LEU A C 15
ATOM 15505 O O . LEU A 1 51 ? 5.253 -0.247 -0.300 1.00 74.12 51 LEU A O 15
ATOM 15521 N N . PRO A 1 52 ? 6.201 -0.652 1.703 1.00 72.12 52 PRO A N 15
ATOM 15522 C CA . PRO A 1 52 ? 5.297 0.223 2.455 1.00 31.13 52 PRO A CA 15
ATOM 15523 C C . PRO A 1 52 ? 5.534 1.699 2.153 1.00 22.45 52 PRO A C 15
ATOM 15524 O O . PRO A 1 52 ? 6.536 2.063 1.537 1.00 74.32 52 PRO A O 15
ATOM 15535 N N . ASP A 1 53 ? 4.608 2.544 2.592 1.00 31.31 53 ASP A N 15
ATOM 15536 C CA . ASP A 1 53 ? 4.717 3.981 2.370 1.00 23.12 53 ASP A CA 15
ATOM 15537 C C . ASP A 1 53 ? 4.787 4.297 0.879 1.00 21.33 53 ASP A C 15
ATOM 15538 O O . ASP A 1 53 ? 5.499 5.210 0.460 1.00 33.50 53 ASP A O 15
ATOM 15547 N N . VAL A 1 54 ? 4.044 3.535 0.083 1.00 61.32 54 VAL A N 15
ATOM 15548 C CA . VAL A 1 54 ? 4.021 3.733 -1.362 1.00 4.05 54 VAL A CA 15
ATOM 15549 C C . VAL A 1 54 ? 2.608 4.022 -1.854 1.00 70.44 54 VAL A C 15
ATOM 15550 O O . VAL A 1 54 ? 1.636 3.469 -1.339 1.00 43.53 54 VAL A O 15
ATOM 15563 N N . GLN A 1 55 ? 2.502 4.890 -2.855 1.00 71.33 55 GLN A N 15
ATOM 15564 C CA . GLN A 1 55 ? 1.206 5.252 -3.418 1.00 23.32 55 GLN A CA 15
ATOM 15565 C C . GLN A 1 55 ? 0.690 4.156 -4.345 1.00 0.22 55 GLN A C 15
ATOM 15566 O O . GLN A 1 55 ? 1.449 3.293 -4.788 1.00 1.52 55 GLN A O 15
ATOM 15580 N N . THR A 1 56 ? -0.607 4.196 -4.635 1.00 22.41 56 THR A N 15
ATOM 15581 C CA . THR A 1 56 ? -1.225 3.206 -5.508 1.00 32.22 56 THR A CA 15
ATOM 15582 C C . THR A 1 56 ? -1.122 3.622 -6.971 1.00 31.14 56 THR A C 15
ATOM 15583 O O . THR A 1 56 ? -1.689 2.976 -7.851 1.00 32.40 56 THR A O 15
ATOM 15594 N N . ALA A 1 57 ? -0.394 4.705 -7.223 1.00 71.31 57 ALA A N 15
ATOM 15595 C CA . ALA A 1 57 ? -0.215 5.205 -8.580 1.00 44.13 57 ALA A CA 15
ATOM 15596 C C . ALA A 1 57 ? 0.975 4.535 -9.260 1.00 34.32 57 ALA A C 15
ATOM 15597 O O . ALA A 1 57 ? 1.856 3.973 -8.610 1.00 23.14 57 ALA A O 15
ATOM 15604 N N . PRO A 1 58 ? 1.002 4.593 -10.600 1.00 34.04 58 PRO A N 15
ATOM 15605 C CA . PRO A 1 58 ? 2.078 3.996 -11.396 1.00 52.23 58 PRO A CA 15
ATOM 15606 C C . PRO A 1 58 ? 3.398 4.743 -11.239 1.00 52.25 58 PRO A C 15
ATOM 15607 O O . PRO A 1 58 ? 3.474 5.747 -10.531 1.00 24.23 58 PRO A O 15
ATOM 15618 N N . VAL A 1 59 ? 4.436 4.248 -11.906 1.00 32.42 59 VAL A N 15
ATOM 15619 C CA . VAL A 1 59 ? 5.753 4.869 -11.841 1.00 40.45 59 VAL A CA 15
ATOM 15620 C C . VAL A 1 59 ? 6.448 4.825 -13.197 1.00 44.15 59 VAL A C 15
ATOM 15621 O O . VAL A 1 59 ? 6.184 3.943 -14.014 1.00 32.14 59 VAL A O 15
ATOM 15634 N N . ALA A 1 60 ? 7.340 5.783 -13.431 1.00 34.02 60 ALA A N 15
ATOM 15635 C CA . ALA A 1 60 ? 8.076 5.852 -14.687 1.00 55.11 60 ALA A CA 15
ATOM 15636 C C . ALA A 1 60 ? 8.982 4.638 -14.860 1.00 32.00 60 ALA A C 15
ATOM 15637 O O . ALA A 1 60 ? 9.471 4.369 -15.956 1.00 43.24 60 ALA A O 15
ATOM 15644 N N . GLU A 1 61 ? 9.201 3.909 -13.770 1.00 61.12 61 GLU A N 15
ATOM 15645 C CA . GLU A 1 61 ? 10.050 2.724 -13.803 1.00 5.03 61 GLU A CA 15
ATOM 15646 C C . GLU A 1 61 ? 9.228 1.473 -14.098 1.00 41.03 61 GLU A C 15
ATOM 15647 O O . GLU A 1 61 ? 9.727 0.511 -14.683 1.00 23.23 61 GLU A O 15
ATOM 15659 N N . THR A 1 62 ? 7.963 1.493 -13.689 1.00 41.24 62 THR A N 15
ATOM 15660 C CA . THR A 1 62 ? 7.071 0.361 -13.908 1.00 2.51 62 THR A CA 15
ATOM 15661 C C . THR A 1 62 ? 5.626 0.822 -14.059 1.00 32.32 62 THR A C 15
ATOM 15662 O O . THR A 1 62 ? 5.144 1.651 -13.287 1.00 40.22 62 THR A O 15
ATOM 15673 N N . VAL A 1 63 ? 4.938 0.278 -15.057 1.00 75.35 63 VAL A N 15
ATOM 15674 C CA . VAL A 1 63 ? 3.546 0.631 -15.308 1.00 55.44 63 VAL A CA 15
ATOM 15675 C C . VAL A 1 63 ? 2.644 -0.595 -15.228 1.00 33.21 63 VAL A C 15
ATOM 15676 O O . VAL A 1 63 ? 1.490 -0.503 -14.811 1.00 71.43 63 VAL A O 15
ATOM 15689 N N . ASN A 1 64 ? 3.179 -1.744 -15.629 1.00 51.43 64 ASN A N 15
ATOM 15690 C CA . ASN A 1 64 ? 2.422 -2.990 -15.603 1.00 21.03 64 ASN A CA 15
ATOM 15691 C C . ASN A 1 64 ? 1.806 -3.223 -14.227 1.00 32.04 64 ASN A C 15
ATOM 15692 O O . ASN A 1 64 ? 2.249 -2.650 -13.230 1.00 64.15 64 ASN A O 15
ATOM 15703 N N . LEU A 1 65 ? 0.782 -4.068 -14.179 1.00 13.34 65 LEU A N 15
ATOM 15704 C CA . LEU A 1 65 ? 0.104 -4.378 -12.925 1.00 10.15 65 LEU A CA 15
ATOM 15705 C C . LEU A 1 65 ? 0.035 -5.885 -12.701 1.00 61.22 65 LEU A C 15
ATOM 15706 O O . LEU A 1 65 ? -0.516 -6.619 -13.521 1.00 64.45 65 LEU A O 15
ATOM 15722 N N . TRP A 1 66 ? 0.595 -6.339 -11.586 1.00 4.32 66 TRP A N 15
ATOM 15723 C CA . TRP A 1 66 ? 0.595 -7.759 -11.253 1.00 44.15 66 TRP A CA 15
ATOM 15724 C C . TRP A 1 66 ? -0.197 -8.019 -9.977 1.00 74.45 66 TRP A C 15
ATOM 15725 O O . TRP A 1 66 ? -0.716 -9.116 -9.772 1.00 74.15 66 TRP A O 15
ATOM 15746 N N . GLU A 1 67 ? -0.287 -7.004 -9.124 1.00 22.44 67 GLU A N 15
ATOM 15747 C CA . GLU A 1 67 ? -1.017 -7.126 -7.867 1.00 63.11 67 GLU A CA 15
ATOM 15748 C C . GLU A 1 67 ? -2.315 -6.326 -7.913 1.00 12.25 67 GLU A C 15
ATOM 15749 O O . GLU A 1 67 ? -2.344 -5.147 -7.558 1.00 20.34 67 GLU A O 15
ATOM 15761 N N . VAL A 1 68 ? -3.388 -6.975 -8.353 1.00 15.23 68 VAL A N 15
ATOM 15762 C CA . VAL A 1 68 ? -4.691 -6.325 -8.445 1.00 25.24 68 VAL A CA 15
ATOM 15763 C C . VAL A 1 68 ? -5.692 -6.964 -7.489 1.00 0.42 68 VAL A C 15
ATOM 15764 O O . VAL A 1 68 ? -6.595 -6.297 -6.985 1.00 53.12 68 VAL A O 15
ATOM 15777 N N . GLU A 1 69 ? -5.524 -8.259 -7.243 1.00 73.32 69 GLU A N 15
ATOM 15778 C CA . GLU A 1 69 ? -6.415 -8.988 -6.347 1.00 43.23 69 GLU A CA 15
ATOM 15779 C C . GLU A 1 69 ? -7.874 -8.780 -6.743 1.00 63.42 69 GLU A C 15
ATOM 15780 O O . GLU A 1 69 ? -8.764 -8.766 -5.892 1.00 44.21 69 GLU A O 15
ATOM 15792 N N . HIS A 1 70 ? -8.112 -8.620 -8.041 1.00 45.31 70 HIS A N 15
ATOM 15793 C CA . HIS A 1 70 ? -9.462 -8.413 -8.551 1.00 74.00 70 HIS A CA 15
ATOM 15794 C C . HIS A 1 70 ? -9.983 -9.673 -9.236 1.00 34.15 70 HIS A C 15
ATOM 15795 O O . HIS A 1 70 ? -9.230 -10.392 -9.893 1.00 3.05 70 HIS A O 15
ATOM 15809 N N . HIS A 1 71 ? -11.277 -9.935 -9.077 1.00 21.34 71 HIS A N 15
ATOM 15810 C CA . HIS A 1 71 ? -11.899 -11.109 -9.679 1.00 64.13 71 HIS A CA 15
ATOM 15811 C C . HIS A 1 71 ? -12.573 -10.749 -11.000 1.00 11.04 71 HIS A C 15
ATOM 15812 O O . HIS A 1 71 ? -12.997 -9.610 -11.201 1.00 32.45 71 HIS A O 15
ATOM 15826 N N . MET A 1 1 ? 0.627 -0.585 2.147 1.00 45.03 1 MET A N 16
ATOM 15827 C CA . MET A 1 1 ? 1.040 -1.398 1.009 1.00 60.42 1 MET A CA 16
ATOM 15828 C C . MET A 1 1 ? 2.053 -2.456 1.436 1.00 73.45 1 MET A C 16
ATOM 15829 O O . MET A 1 1 ? 3.216 -2.148 1.694 1.00 64.41 1 MET A O 16
ATOM 15843 N N . LYS A 1 2 ? 1.603 -3.704 1.508 1.00 73.51 2 LYS A N 16
ATOM 15844 C CA . LYS A 1 2 ? 2.469 -4.809 1.902 1.00 1.03 2 LYS A CA 16
ATOM 15845 C C . LYS A 1 2 ? 2.251 -6.020 1.001 1.00 31.22 2 LYS A C 16
ATOM 15846 O O . LYS A 1 2 ? 1.161 -6.218 0.462 1.00 24.42 2 LYS A O 16
ATOM 15865 N N . THR A 1 3 ? 3.293 -6.830 0.843 1.00 45.35 3 THR A N 16
ATOM 15866 C CA . THR A 1 3 ? 3.216 -8.022 0.007 1.00 14.44 3 THR A CA 16
ATOM 15867 C C . THR A 1 3 ? 4.110 -9.131 0.548 1.00 30.31 3 THR A C 16
ATOM 15868 O O . THR A 1 3 ? 5.059 -8.872 1.288 1.00 21.13 3 THR A O 16
ATOM 15879 N N . PHE A 1 4 ? 3.802 -10.369 0.173 1.00 11.55 4 PHE A N 16
ATOM 15880 C CA . PHE A 1 4 ? 4.578 -11.519 0.622 1.00 45.45 4 PHE A CA 16
ATOM 15881 C C . PHE A 1 4 ? 5.900 -11.611 -0.136 1.00 72.21 4 PHE A C 16
ATOM 15882 O O . PHE A 1 4 ? 5.951 -11.391 -1.346 1.00 13.13 4 PHE A O 16
ATOM 15899 N N . ALA A 1 5 ? 6.967 -11.938 0.585 1.00 31.33 5 ALA A N 16
ATOM 15900 C CA . ALA A 1 5 ? 8.288 -12.062 -0.018 1.00 2.43 5 ALA A CA 16
ATOM 15901 C C . ALA A 1 5 ? 8.568 -13.501 -0.437 1.00 2.13 5 ALA A C 16
ATOM 15902 O O . ALA A 1 5 ? 8.868 -14.355 0.399 1.00 13.43 5 ALA A O 16
ATOM 15909 N N . LEU A 1 6 ? 8.468 -13.764 -1.735 1.00 25.11 6 LEU A N 16
ATOM 15910 C CA . LEU A 1 6 ? 8.711 -15.101 -2.265 1.00 74.42 6 LEU A CA 16
ATOM 15911 C C . LEU A 1 6 ? 10.102 -15.199 -2.883 1.00 52.51 6 LEU A C 16
ATOM 15912 O O . LEU A 1 6 ? 10.885 -14.251 -2.824 1.00 14.23 6 LEU A O 16
ATOM 15928 N N . GLN A 1 7 ? 10.401 -16.349 -3.477 1.00 72.32 7 GLN A N 16
ATOM 15929 C CA . GLN A 1 7 ? 11.697 -16.569 -4.108 1.00 2.25 7 GLN A CA 16
ATOM 15930 C C . GLN A 1 7 ? 12.025 -15.444 -5.084 1.00 60.11 7 GLN A C 16
ATOM 15931 O O . GLN A 1 7 ? 11.298 -15.215 -6.049 1.00 54.14 7 GLN A O 16
ATOM 15945 N N . GLY A 1 8 ? 13.126 -14.745 -4.826 1.00 11.52 8 GLY A N 16
ATOM 15946 C CA . GLY A 1 8 ? 13.530 -13.652 -5.691 1.00 4.33 8 GLY A CA 16
ATOM 15947 C C . GLY A 1 8 ? 12.609 -12.453 -5.580 1.00 70.22 8 GLY A C 16
ATOM 15948 O O . GLY A 1 8 ? 12.544 -11.625 -6.489 1.00 64.42 8 GLY A O 16
ATOM 15952 N N . ASP A 1 9 ? 11.893 -12.360 -4.465 1.00 60.41 9 ASP A N 16
ATOM 15953 C CA . ASP A 1 9 ? 10.970 -11.255 -4.239 1.00 53.51 9 ASP A CA 16
ATOM 15954 C C . ASP A 1 9 ? 11.273 -10.555 -2.918 1.00 13.12 9 ASP A C 16
ATOM 15955 O O . ASP A 1 9 ? 10.395 -9.937 -2.314 1.00 43.40 9 ASP A O 16
ATOM 15964 N N . THR A 1 10 ? 12.521 -10.657 -2.472 1.00 62.25 10 THR A N 16
ATOM 15965 C CA . THR A 1 10 ? 12.940 -10.037 -1.222 1.00 11.20 10 THR A CA 16
ATOM 15966 C C . THR A 1 10 ? 13.004 -8.520 -1.355 1.00 41.44 10 THR A C 16
ATOM 15967 O O . THR A 1 10 ? 12.754 -7.969 -2.429 1.00 23.42 10 THR A O 16
ATOM 15978 N N . LEU A 1 11 ? 13.341 -7.848 -0.260 1.00 11.10 11 LEU A N 16
ATOM 15979 C CA . LEU A 1 11 ? 13.439 -6.392 -0.255 1.00 20.41 11 LEU A CA 16
ATOM 15980 C C . LEU A 1 11 ? 14.296 -5.900 -1.417 1.00 21.33 11 LEU A C 16
ATOM 15981 O O . LEU A 1 11 ? 13.923 -4.963 -2.123 1.00 5.04 11 LEU A O 16
ATOM 15997 N N . ASP A 1 12 ? 15.444 -6.540 -1.610 1.00 42.24 12 ASP A N 16
ATOM 15998 C CA . ASP A 1 12 ? 16.353 -6.170 -2.689 1.00 2.40 12 ASP A CA 16
ATOM 15999 C C . ASP A 1 12 ? 15.634 -6.182 -4.034 1.00 70.52 12 ASP A C 16
ATOM 16000 O O . ASP A 1 12 ? 15.960 -5.406 -4.931 1.00 44.31 12 ASP A O 16
ATOM 16009 N N . ALA A 1 13 ? 14.654 -7.071 -4.167 1.00 43.32 13 ALA A N 16
ATOM 16010 C CA . ALA A 1 13 ? 13.889 -7.184 -5.402 1.00 75.12 13 ALA A CA 16
ATOM 16011 C C . ALA A 1 13 ? 12.705 -6.223 -5.404 1.00 74.13 13 ALA A C 16
ATOM 16012 O O . ALA A 1 13 ? 12.588 -5.369 -6.284 1.00 21.03 13 ALA A O 16
ATOM 16019 N N . ILE A 1 14 ? 11.829 -6.369 -4.416 1.00 12.53 14 ILE A N 16
ATOM 16020 C CA . ILE A 1 14 ? 10.654 -5.513 -4.304 1.00 42.43 14 ILE A CA 16
ATOM 16021 C C . ILE A 1 14 ? 11.035 -4.040 -4.409 1.00 43.21 14 ILE A C 16
ATOM 16022 O O . ILE A 1 14 ? 10.362 -3.260 -5.084 1.00 74.30 14 ILE A O 16
ATOM 16038 N N . CYS A 1 15 ? 12.120 -3.666 -3.739 1.00 35.00 15 CYS A N 16
ATOM 16039 C CA . CYS A 1 15 ? 12.592 -2.286 -3.757 1.00 72.13 15 CYS A CA 16
ATOM 16040 C C . CYS A 1 15 ? 12.768 -1.791 -5.189 1.00 2.30 15 CYS A C 16
ATOM 16041 O O . CYS A 1 15 ? 12.558 -0.613 -5.480 1.00 64.11 15 CYS A O 16
ATOM 16049 N N . VAL A 1 16 ? 13.157 -2.698 -6.080 1.00 0.42 16 VAL A N 16
ATOM 16050 C CA . VAL A 1 16 ? 13.363 -2.353 -7.482 1.00 33.25 16 VAL A CA 16
ATOM 16051 C C . VAL A 1 16 ? 12.056 -2.431 -8.264 1.00 5.22 16 VAL A C 16
ATOM 16052 O O . VAL A 1 16 ? 11.923 -1.829 -9.330 1.00 32.43 16 VAL A O 16
ATOM 16065 N N . ARG A 1 17 ? 11.095 -3.175 -7.727 1.00 61.01 17 ARG A N 16
ATOM 16066 C CA . ARG A 1 17 ? 9.799 -3.332 -8.375 1.00 73.14 17 ARG A CA 16
ATOM 16067 C C . ARG A 1 17 ? 8.858 -2.193 -7.993 1.00 42.13 17 ARG A C 16
ATOM 16068 O O . ARG A 1 17 ? 7.870 -1.933 -8.681 1.00 2.04 17 ARG A O 16
ATOM 16089 N N . TYR A 1 18 ? 9.172 -1.518 -6.893 1.00 52.43 18 TYR A N 16
ATOM 16090 C CA . TYR A 1 18 ? 8.354 -0.408 -6.418 1.00 35.41 18 TYR A CA 16
ATOM 16091 C C . TYR A 1 18 ? 9.059 0.925 -6.645 1.00 11.23 18 TYR A C 16
ATOM 16092 O O . TYR A 1 18 ? 8.576 1.777 -7.392 1.00 65.51 18 TYR A O 16
ATOM 16110 N N . TYR A 1 19 ? 10.204 1.099 -5.994 1.00 40.15 19 TYR A N 16
ATOM 16111 C CA . TYR A 1 19 ? 10.977 2.329 -6.123 1.00 15.15 19 TYR A CA 16
ATOM 16112 C C . TYR A 1 19 ? 11.902 2.268 -7.334 1.00 75.22 19 TYR A C 16
ATOM 16113 O O . TYR A 1 19 ? 12.120 3.270 -8.014 1.00 61.40 19 TYR A O 16
ATOM 16131 N N . GLY A 1 20 ? 12.442 1.082 -7.599 1.00 3.15 20 GLY A N 16
ATOM 16132 C CA . GLY A 1 20 ? 13.337 0.910 -8.728 1.00 41.10 20 GLY A CA 16
ATOM 16133 C C . GLY A 1 20 ? 14.795 1.060 -8.341 1.00 11.11 20 GLY A C 16
ATOM 16134 O O . GLY A 1 20 ? 15.658 1.233 -9.202 1.00 20.24 20 GLY A O 16
ATOM 16138 N N . ARG A 1 21 ? 15.070 0.996 -7.042 1.00 63.23 21 ARG A N 16
ATOM 16139 C CA . ARG A 1 21 ? 16.434 1.129 -6.543 1.00 34.30 21 ARG A CA 16
ATOM 16140 C C . ARG A 1 21 ? 16.528 0.668 -5.091 1.00 63.45 21 ARG A C 16
ATOM 16141 O O . ARG A 1 21 ? 15.513 0.447 -4.431 1.00 33.33 21 ARG A O 16
ATOM 16162 N N . THR A 1 22 ? 17.755 0.523 -4.600 1.00 43.35 22 THR A N 16
ATOM 16163 C CA . THR A 1 22 ? 17.983 0.087 -3.229 1.00 3.13 22 THR A CA 16
ATOM 16164 C C . THR A 1 22 ? 18.748 1.141 -2.436 1.00 53.33 22 THR A C 16
ATOM 16165 O O . THR A 1 22 ? 18.578 1.262 -1.224 1.00 4.34 22 THR A O 16
ATOM 16176 N N . GLU A 1 23 ? 19.589 1.902 -3.130 1.00 54.11 23 GLU A N 16
ATOM 16177 C CA . GLU A 1 23 ? 20.379 2.947 -2.489 1.00 60.51 23 GLU A CA 16
ATOM 16178 C C . GLU A 1 23 ? 19.476 3.982 -1.825 1.00 40.35 23 GLU A C 16
ATOM 16179 O O . GLU A 1 23 ? 18.760 4.721 -2.500 1.00 73.42 23 GLU A O 16
ATOM 16191 N N . GLY A 1 24 ? 19.516 4.030 -0.497 1.00 60.22 24 GLY A N 16
ATOM 16192 C CA . GLY A 1 24 ? 18.697 4.977 0.236 1.00 1.12 24 GLY A CA 16
ATOM 16193 C C . GLY A 1 24 ? 17.278 4.483 0.438 1.00 64.33 24 GLY A C 16
ATOM 16194 O O . GLY A 1 24 ? 16.472 5.139 1.097 1.00 41.22 24 GLY A O 16
ATOM 16198 N N . VAL A 1 25 ? 16.971 3.322 -0.133 1.00 0.11 25 VAL A N 16
ATOM 16199 C CA . VAL A 1 25 ? 15.640 2.740 -0.013 1.00 55.33 25 VAL A CA 16
ATOM 16200 C C . VAL A 1 25 ? 15.637 1.570 0.964 1.00 71.03 25 VAL A C 16
ATOM 16201 O O . VAL A 1 25 ? 14.815 1.512 1.878 1.00 12.43 25 VAL A O 16
ATOM 16214 N N . VAL A 1 26 ? 16.563 0.638 0.764 1.00 22.43 26 VAL A N 16
ATOM 16215 C CA . VAL A 1 26 ? 16.669 -0.532 1.629 1.00 44.33 26 VAL A CA 16
ATOM 16216 C C . VAL A 1 26 ? 16.727 -0.126 3.097 1.00 31.22 26 VAL A C 16
ATOM 16217 O O . VAL A 1 26 ? 16.185 -0.814 3.962 1.00 4.42 26 VAL A O 16
ATOM 16230 N N . GLU A 1 27 ? 17.387 0.995 3.370 1.00 15.25 27 GLU A N 16
ATOM 16231 C CA . GLU A 1 27 ? 17.515 1.492 4.735 1.00 33.14 27 GLU A CA 16
ATOM 16232 C C . GLU A 1 27 ? 16.142 1.736 5.357 1.00 44.45 27 GLU A C 16
ATOM 16233 O O . GLU A 1 27 ? 15.903 1.398 6.516 1.00 2.03 27 GLU A O 16
ATOM 16245 N N . THR A 1 28 ? 15.243 2.327 4.576 1.00 12.52 28 THR A N 16
ATOM 16246 C CA . THR A 1 28 ? 13.895 2.619 5.048 1.00 3.45 28 THR A CA 16
ATOM 16247 C C . THR A 1 28 ? 13.156 1.341 5.427 1.00 4.01 28 THR A C 16
ATOM 16248 O O . THR A 1 28 ? 12.551 1.255 6.495 1.00 14.34 28 THR A O 16
ATOM 16259 N N . VAL A 1 29 ? 13.211 0.348 4.545 1.00 53.11 29 VAL A N 16
ATOM 16260 C CA . VAL A 1 29 ? 12.548 -0.928 4.788 1.00 52.51 29 VAL A CA 16
ATOM 16261 C C . VAL A 1 29 ? 13.112 -1.613 6.027 1.00 22.01 29 VAL A C 16
ATOM 16262 O O . VAL A 1 29 ? 12.422 -2.389 6.690 1.00 50.23 29 VAL A O 16
ATOM 16275 N N . LEU A 1 30 ? 14.371 -1.322 6.336 1.00 50.33 30 LEU A N 16
ATOM 16276 C CA . LEU A 1 30 ? 15.030 -1.910 7.497 1.00 13.41 30 LEU A CA 16
ATOM 16277 C C . LEU A 1 30 ? 14.438 -1.364 8.793 1.00 70.22 30 LEU A C 16
ATOM 16278 O O . LEU A 1 30 ? 14.138 -2.120 9.716 1.00 24.24 30 LEU A O 16
ATOM 16294 N N . ALA A 1 31 ? 14.271 -0.047 8.852 1.00 35.25 31 ALA A N 16
ATOM 16295 C CA . ALA A 1 31 ? 13.711 0.599 10.033 1.00 54.00 31 ALA A CA 16
ATOM 16296 C C . ALA A 1 31 ? 12.237 0.246 10.205 1.00 51.53 31 ALA A C 16
ATOM 16297 O O . ALA A 1 31 ? 11.734 0.169 11.325 1.00 21.12 31 ALA A O 16
ATOM 16304 N N . ALA A 1 32 ? 11.550 0.035 9.087 1.00 32.30 32 ALA A N 16
ATOM 16305 C CA . ALA A 1 32 ? 10.134 -0.311 9.115 1.00 50.24 32 ALA A CA 16
ATOM 16306 C C . ALA A 1 32 ? 9.938 -1.804 9.356 1.00 12.45 32 ALA A C 16
ATOM 16307 O O . ALA A 1 32 ? 8.896 -2.230 9.853 1.00 51.34 32 ALA A O 16
ATOM 16314 N N . ASN A 1 33 ? 10.946 -2.593 9.002 1.00 62.42 33 ASN A N 16
ATOM 16315 C CA . ASN A 1 33 ? 10.883 -4.040 9.179 1.00 4.44 33 ASN A CA 16
ATOM 16316 C C . ASN A 1 33 ? 12.138 -4.557 9.876 1.00 20.03 33 ASN A C 16
ATOM 16317 O O . ASN A 1 33 ? 13.014 -5.165 9.261 1.00 61.00 33 ASN A O 16
ATOM 16328 N N . PRO A 1 34 ? 12.228 -4.312 11.192 1.00 50.41 34 PRO A N 16
ATOM 16329 C CA . PRO A 1 34 ? 13.370 -4.745 12.002 1.00 64.02 34 PRO A CA 16
ATOM 16330 C C . PRO A 1 34 ? 13.412 -6.259 12.182 1.00 43.32 34 PRO A C 16
ATOM 16331 O O . PRO A 1 34 ? 12.376 -6.905 12.328 1.00 72.11 34 PRO A O 16
ATOM 16342 N N . GLY A 1 35 ? 14.618 -6.818 12.171 1.00 64.43 35 GLY A N 16
ATOM 16343 C CA . GLY A 1 35 ? 14.772 -8.252 12.334 1.00 23.12 35 GLY A CA 16
ATOM 16344 C C . GLY A 1 35 ? 14.986 -8.966 11.014 1.00 24.44 35 GLY A C 16
ATOM 16345 O O . GLY A 1 35 ? 15.467 -10.100 10.984 1.00 22.13 35 GLY A O 16
ATOM 16349 N N . LEU A 1 36 ? 14.628 -8.304 9.920 1.00 33.12 36 LEU A N 16
ATOM 16350 C CA . LEU A 1 36 ? 14.782 -8.883 8.590 1.00 33.52 36 LEU A CA 16
ATOM 16351 C C . LEU A 1 36 ? 16.252 -8.938 8.187 1.00 53.12 36 LEU A C 16
ATOM 16352 O O . LEU A 1 36 ? 16.638 -9.718 7.318 1.00 65.44 36 LEU A O 16
ATOM 16368 N N . ALA A 1 37 ? 17.067 -8.105 8.826 1.00 55.22 37 ALA A N 16
ATOM 16369 C CA . ALA A 1 37 ? 18.495 -8.061 8.537 1.00 75.14 37 ALA A CA 16
ATOM 16370 C C . ALA A 1 37 ? 19.201 -9.302 9.071 1.00 22.15 37 ALA A C 16
ATOM 16371 O O . ALA A 1 37 ? 20.375 -9.531 8.783 1.00 3.11 37 ALA A O 16
ATOM 16378 N N . GLU A 1 38 ? 18.478 -10.099 9.852 1.00 2.02 38 GLU A N 16
ATOM 16379 C CA . GLU A 1 38 ? 19.038 -11.316 10.428 1.00 2.11 38 GLU A CA 16
ATOM 16380 C C . GLU A 1 38 ? 18.833 -12.505 9.493 1.00 11.45 38 GLU A C 16
ATOM 16381 O O . GLU A 1 38 ? 19.654 -13.422 9.448 1.00 53.04 38 GLU A O 16
ATOM 16393 N N . LEU A 1 39 ? 17.732 -12.482 8.750 1.00 2.12 39 LEU A N 16
ATOM 16394 C CA . LEU A 1 39 ? 17.417 -13.557 7.816 1.00 23.42 39 LEU A CA 16
ATOM 16395 C C . LEU A 1 39 ? 18.589 -13.824 6.877 1.00 43.50 39 LEU A C 16
ATOM 16396 O O . LEU A 1 39 ? 19.047 -14.958 6.744 1.00 14.14 39 LEU A O 16
ATOM 16412 N N . GLY A 1 40 ? 19.073 -12.768 6.228 1.00 33.31 40 GLY A N 16
ATOM 16413 C CA . GLY A 1 40 ? 20.189 -12.909 5.311 1.00 12.32 40 GLY A CA 16
ATOM 16414 C C . GLY A 1 40 ? 19.756 -13.389 3.940 1.00 30.43 40 GLY A C 16
ATOM 16415 O O . GLY A 1 40 ? 19.438 -12.585 3.065 1.00 70.00 40 GLY A O 16
ATOM 16419 N N . ALA A 1 41 ? 19.745 -14.705 3.752 1.00 22.04 41 ALA A N 16
ATOM 16420 C CA . ALA A 1 41 ? 19.348 -15.292 2.479 1.00 41.45 41 ALA A CA 16
ATOM 16421 C C . ALA A 1 41 ? 17.925 -14.888 2.108 1.00 1.21 41 ALA A C 16
ATOM 16422 O O . ALA A 1 41 ? 17.315 -14.048 2.770 1.00 32.33 41 ALA A O 16
ATOM 16429 N N . VAL A 1 42 ? 17.402 -15.490 1.045 1.00 35.31 42 VAL A N 16
ATOM 16430 C CA . VAL A 1 42 ? 16.050 -15.194 0.587 1.00 54.53 42 VAL A CA 16
ATOM 16431 C C . VAL A 1 42 ? 15.038 -15.356 1.716 1.00 63.42 42 VAL A C 16
ATOM 16432 O O . VAL A 1 42 ? 15.225 -16.174 2.618 1.00 74.11 42 VAL A O 16
ATOM 16445 N N . LEU A 1 43 ? 13.967 -14.573 1.660 1.00 33.31 43 LEU A N 16
ATOM 16446 C CA . LEU A 1 43 ? 12.924 -14.630 2.678 1.00 34.43 43 LEU A CA 16
ATOM 16447 C C . LEU A 1 43 ? 11.958 -15.779 2.405 1.00 23.41 43 LEU A C 16
ATOM 16448 O O . LEU A 1 43 ? 11.784 -16.219 1.268 1.00 13.04 43 LEU A O 16
ATOM 16464 N N . PRO A 1 44 ? 11.314 -16.277 3.471 1.00 74.12 44 PRO A N 16
ATOM 16465 C CA . PRO A 1 44 ? 10.353 -17.380 3.371 1.00 54.52 44 PRO A CA 16
ATOM 16466 C C . PRO A 1 44 ? 9.067 -16.965 2.664 1.00 73.33 44 PRO A C 16
ATOM 16467 O O . PRO A 1 44 ? 8.346 -16.082 3.131 1.00 62.44 44 PRO A O 16
ATOM 16478 N N . HIS A 1 45 ? 8.784 -17.608 1.535 1.00 33.22 45 HIS A N 16
ATOM 16479 C CA . HIS A 1 45 ? 7.583 -17.307 0.764 1.00 50.31 45 HIS A CA 16
ATOM 16480 C C . HIS A 1 45 ? 6.341 -17.359 1.649 1.00 4.52 45 HIS A C 16
ATOM 16481 O O . HIS A 1 45 ? 6.006 -18.404 2.204 1.00 11.23 45 HIS A O 16
ATOM 16495 N N . GLY A 1 46 ? 5.663 -16.222 1.777 1.00 44.22 46 GLY A N 16
ATOM 16496 C CA . GLY A 1 46 ? 4.468 -16.159 2.597 1.00 75.55 46 GLY A CA 16
ATOM 16497 C C . GLY A 1 46 ? 4.539 -15.066 3.644 1.00 21.54 46 GLY A C 16
ATOM 16498 O O . GLY A 1 46 ? 3.535 -14.733 4.275 1.00 24.34 46 GLY A O 16
ATOM 16502 N N . THR A 1 47 ? 5.730 -14.507 3.833 1.00 41.50 47 THR A N 16
ATOM 16503 C CA . THR A 1 47 ? 5.930 -13.447 4.814 1.00 71.14 47 THR A CA 16
ATOM 16504 C C . THR A 1 47 ? 5.689 -12.074 4.196 1.00 25.14 47 THR A C 16
ATOM 16505 O O . THR A 1 47 ? 6.402 -11.661 3.282 1.00 73.02 47 THR A O 16
ATOM 16516 N N . ALA A 1 48 ? 4.682 -11.371 4.703 1.00 71.01 48 ALA A N 16
ATOM 16517 C CA . ALA A 1 48 ? 4.350 -10.043 4.203 1.00 53.23 48 ALA A CA 16
ATOM 16518 C C . ALA A 1 48 ? 5.347 -9.003 4.703 1.00 54.24 48 ALA A C 16
ATOM 16519 O O . ALA A 1 48 ? 5.863 -9.108 5.815 1.00 2.41 48 ALA A O 16
ATOM 16526 N N . VAL A 1 49 ? 5.613 -7.999 3.873 1.00 4.11 49 VAL A N 16
ATOM 16527 C CA . VAL A 1 49 ? 6.549 -6.939 4.231 1.00 35.23 49 VAL A CA 16
ATOM 16528 C C . VAL A 1 49 ? 5.935 -5.563 3.999 1.00 70.13 49 VAL A C 16
ATOM 16529 O O . VAL A 1 49 ? 5.298 -5.322 2.974 1.00 34.51 49 VAL A O 16
ATOM 16542 N N . GLU A 1 50 ? 6.133 -4.663 4.957 1.00 34.32 50 GLU A N 16
ATOM 16543 C CA . GLU A 1 50 ? 5.598 -3.310 4.856 1.00 31.51 50 GLU A CA 16
ATOM 16544 C C . GLU A 1 50 ? 6.485 -2.440 3.971 1.00 54.34 50 GLU A C 16
ATOM 16545 O O . GLU A 1 50 ? 7.712 -2.492 4.059 1.00 61.14 50 GLU A O 16
ATOM 16557 N N . LEU A 1 51 ? 5.855 -1.640 3.117 1.00 13.12 51 LEU A N 16
ATOM 16558 C CA . LEU A 1 51 ? 6.585 -0.757 2.214 1.00 22.23 51 LEU A CA 16
ATOM 16559 C C . LEU A 1 51 ? 6.305 0.707 2.539 1.00 61.42 51 LEU A C 16
ATOM 16560 O O . LEU A 1 51 ? 5.345 1.303 2.052 1.00 54.24 51 LEU A O 16
ATOM 16576 N N . PRO A 1 52 ? 7.164 1.301 3.380 1.00 40.40 52 PRO A N 16
ATOM 16577 C CA . PRO A 1 52 ? 7.031 2.704 3.786 1.00 24.42 52 PRO A CA 16
ATOM 16578 C C . PRO A 1 52 ? 7.329 3.669 2.644 1.00 64.21 52 PRO A C 16
ATOM 16579 O O . PRO A 1 52 ? 8.101 3.354 1.738 1.00 24.01 52 PRO A O 16
ATOM 16590 N N . ASP A 1 53 ? 6.713 4.845 2.693 1.00 21.52 53 ASP A N 16
ATOM 16591 C CA . ASP A 1 53 ? 6.914 5.857 1.663 1.00 72.22 53 ASP A CA 16
ATOM 16592 C C . ASP A 1 53 ? 6.416 5.360 0.309 1.00 40.20 53 ASP A C 16
ATOM 16593 O O . ASP A 1 53 ? 7.087 5.526 -0.710 1.00 12.01 53 ASP A O 16
ATOM 16602 N N . VAL A 1 54 ? 5.235 4.749 0.306 1.00 45.20 54 VAL A N 16
ATOM 16603 C CA . VAL A 1 54 ? 4.647 4.228 -0.922 1.00 44.12 54 VAL A CA 16
ATOM 16604 C C . VAL A 1 54 ? 3.191 4.658 -1.060 1.00 44.50 54 VAL A C 16
ATOM 16605 O O . VAL A 1 54 ? 2.463 4.740 -0.072 1.00 15.22 54 VAL A O 16
ATOM 16618 N N . GLN A 1 55 ? 2.775 4.932 -2.292 1.00 70.12 55 GLN A N 16
ATOM 16619 C CA . GLN A 1 55 ? 1.405 5.354 -2.559 1.00 41.20 55 GLN A CA 16
ATOM 16620 C C . GLN A 1 55 ? 0.712 4.384 -3.510 1.00 51.32 55 GLN A C 16
ATOM 16621 O O . GLN A 1 55 ? 1.213 4.099 -4.598 1.00 44.12 55 GLN A O 16
ATOM 16635 N N . THR A 1 56 ? -0.445 3.879 -3.093 1.00 40.01 56 THR A N 16
ATOM 16636 C CA . THR A 1 56 ? -1.207 2.940 -3.907 1.00 25.12 56 THR A CA 16
ATOM 16637 C C . THR A 1 56 ? -1.507 3.523 -5.283 1.00 22.40 56 THR A C 16
ATOM 16638 O O . THR A 1 56 ? -1.622 4.737 -5.441 1.00 50.54 56 THR A O 16
ATOM 16649 N N . ALA A 1 57 ? -1.633 2.648 -6.276 1.00 12.21 57 ALA A N 16
ATOM 16650 C CA . ALA A 1 57 ? -1.923 3.077 -7.639 1.00 31.54 57 ALA A CA 16
ATOM 16651 C C . ALA A 1 57 ? -0.797 3.943 -8.193 1.00 14.10 57 ALA A C 16
ATOM 16652 O O . ALA A 1 57 ? 0.011 4.501 -7.451 1.00 45.34 57 ALA A O 16
ATOM 16659 N N . PRO A 1 58 ? -0.741 4.059 -9.528 1.00 55.11 58 PRO A N 16
ATOM 16660 C CA . PRO A 1 58 ? 0.282 4.856 -10.211 1.00 54.32 58 PRO A CA 16
ATOM 16661 C C . PRO A 1 58 ? 0.093 6.353 -9.991 1.00 13.30 58 PRO A C 16
ATOM 16662 O O . PRO A 1 58 ? -0.916 6.787 -9.433 1.00 25.41 58 PRO A O 16
ATOM 16673 N N . VAL A 1 59 ? 1.069 7.140 -10.433 1.00 72.23 59 VAL A N 16
ATOM 16674 C CA . VAL A 1 59 ? 1.009 8.589 -10.286 1.00 1.12 59 VAL A CA 16
ATOM 16675 C C . VAL A 1 59 ? 1.015 9.280 -11.645 1.00 10.44 59 VAL A C 16
ATOM 16676 O O . VAL A 1 59 ? 1.690 8.839 -12.574 1.00 2.20 59 VAL A O 16
ATOM 16689 N N . ALA A 1 60 ? 0.258 10.368 -11.752 1.00 61.55 60 ALA A N 16
ATOM 16690 C CA . ALA A 1 60 ? 0.178 11.122 -12.997 1.00 51.10 60 ALA A CA 16
ATOM 16691 C C . ALA A 1 60 ? 1.487 11.849 -13.284 1.00 25.13 60 ALA A C 16
ATOM 16692 O O . ALA A 1 60 ? 1.640 13.025 -12.954 1.00 32.41 60 ALA A O 16
ATOM 16699 N N . GLU A 1 61 ? 2.430 11.141 -13.899 1.00 33.03 61 GLU A N 16
ATOM 16700 C CA . GLU A 1 61 ? 3.727 11.720 -14.228 1.00 11.13 61 GLU A CA 16
ATOM 16701 C C . GLU A 1 61 ? 4.206 11.241 -15.595 1.00 32.40 61 GLU A C 16
ATOM 16702 O O . GLU A 1 61 ? 3.627 10.327 -16.184 1.00 31.23 61 GLU A O 16
ATOM 16714 N N . THR A 1 62 ? 5.268 11.865 -16.096 1.00 35.51 62 THR A N 16
ATOM 16715 C CA . THR A 1 62 ? 5.824 11.504 -17.394 1.00 0.12 62 THR A CA 16
ATOM 16716 C C . THR A 1 62 ? 7.212 10.892 -17.246 1.00 4.20 62 THR A C 16
ATOM 16717 O O . THR A 1 62 ? 7.795 10.408 -18.216 1.00 72.53 62 THR A O 16
ATOM 16728 N N . VAL A 1 63 ? 7.738 10.917 -16.025 1.00 61.03 63 VAL A N 16
ATOM 16729 C CA . VAL A 1 63 ? 9.058 10.363 -15.750 1.00 62.31 63 VAL A CA 16
ATOM 16730 C C . VAL A 1 63 ? 8.954 8.955 -15.175 1.00 21.32 63 VAL A C 16
ATOM 16731 O O . VAL A 1 63 ? 9.161 8.744 -13.980 1.00 54.55 63 VAL A O 16
ATOM 16744 N N . ASN A 1 64 ? 8.632 7.993 -16.034 1.00 25.32 64 ASN A N 16
ATOM 16745 C CA . ASN A 1 64 ? 8.501 6.603 -15.611 1.00 13.21 64 ASN A CA 16
ATOM 16746 C C . ASN A 1 64 ? 8.373 5.677 -16.817 1.00 3.42 64 ASN A C 16
ATOM 16747 O O . ASN A 1 64 ? 7.776 6.040 -17.831 1.00 64.25 64 ASN A O 16
ATOM 16758 N N . LEU A 1 65 ? 8.937 4.481 -16.699 1.00 25.51 65 LEU A N 16
ATOM 16759 C CA . LEU A 1 65 ? 8.887 3.501 -17.779 1.00 10.02 65 LEU A CA 16
ATOM 16760 C C . LEU A 1 65 ? 9.466 2.164 -17.328 1.00 74.54 65 LEU A C 16
ATOM 16761 O O . LEU A 1 65 ? 10.477 2.118 -16.628 1.00 14.15 65 LEU A O 16
ATOM 16777 N N . TRP A 1 66 ? 8.819 1.078 -17.737 1.00 63.22 66 TRP A N 16
ATOM 16778 C CA . TRP A 1 66 ? 9.271 -0.261 -17.377 1.00 64.43 66 TRP A CA 16
ATOM 16779 C C . TRP A 1 66 ? 10.419 -0.708 -18.276 1.00 25.14 66 TRP A C 16
ATOM 16780 O O . TRP A 1 66 ? 10.695 -0.086 -19.301 1.00 12.53 66 TRP A O 16
ATOM 16801 N N . GLU A 1 67 ? 11.085 -1.790 -17.884 1.00 64.01 67 GLU A N 16
ATOM 16802 C CA . GLU A 1 67 ? 12.204 -2.318 -18.655 1.00 64.35 67 GLU A CA 16
ATOM 16803 C C . GLU A 1 67 ? 12.154 -3.842 -18.714 1.00 34.32 67 GLU A C 16
ATOM 16804 O O . GLU A 1 67 ? 13.129 -4.493 -19.089 1.00 30.33 67 GLU A O 16
ATOM 16816 N N . VAL A 1 68 ? 11.009 -4.405 -18.340 1.00 20.33 68 VAL A N 16
ATOM 16817 C CA . VAL A 1 68 ? 10.830 -5.852 -18.349 1.00 75.15 68 VAL A CA 16
ATOM 16818 C C . VAL A 1 68 ? 11.732 -6.525 -17.321 1.00 51.22 68 VAL A C 16
ATOM 16819 O O . VAL A 1 68 ? 12.578 -7.349 -17.668 1.00 55.42 68 VAL A O 16
ATOM 16832 N N . GLU A 1 69 ? 11.545 -6.168 -16.054 1.00 41.13 69 GLU A N 16
ATOM 16833 C CA . GLU A 1 69 ? 12.343 -6.738 -14.975 1.00 43.42 69 GLU A CA 16
ATOM 16834 C C . GLU A 1 69 ? 11.521 -7.726 -14.153 1.00 53.41 69 GLU A C 16
ATOM 16835 O O . GLU A 1 69 ? 10.660 -7.330 -13.366 1.00 24.43 69 GLU A O 16
ATOM 16847 N N . HIS A 1 70 ? 11.791 -9.013 -14.343 1.00 21.34 70 HIS A N 16
ATOM 16848 C CA . HIS A 1 70 ? 11.077 -10.059 -13.619 1.00 55.01 70 HIS A CA 16
ATOM 16849 C C . HIS A 1 70 ? 11.764 -11.409 -13.797 1.00 31.51 70 HIS A C 16
ATOM 16850 O O . HIS A 1 70 ? 12.283 -11.717 -14.870 1.00 45.43 70 HIS A O 16
ATOM 16864 N N . HIS A 1 71 ? 11.764 -12.212 -12.737 1.00 74.35 71 HIS A N 16
ATOM 16865 C CA . HIS A 1 71 ? 12.387 -13.530 -12.777 1.00 25.22 71 HIS A CA 16
ATOM 16866 C C . HIS A 1 71 ? 11.348 -14.616 -13.036 1.00 35.11 71 HIS A C 16
ATOM 16867 O O . HIS A 1 71 ? 11.338 -15.239 -14.098 1.00 50.33 71 HIS A O 16
ATOM 16881 N N . MET A 1 1 ? 3.963 -3.680 -6.259 1.00 30.20 1 MET A N 17
ATOM 16882 C CA . MET A 1 1 ? 5.286 -3.595 -6.867 1.00 74.24 1 MET A CA 17
ATOM 16883 C C . MET A 1 1 ? 6.300 -4.419 -6.081 1.00 32.43 1 MET A C 17
ATOM 16884 O O . MET A 1 1 ? 6.782 -3.993 -5.031 1.00 15.00 1 MET A O 17
ATOM 16898 N N . LYS A 1 2 ? 6.620 -5.602 -6.594 1.00 60.33 2 LYS A N 17
ATOM 16899 C CA . LYS A 1 2 ? 7.578 -6.487 -5.941 1.00 53.40 2 LYS A CA 17
ATOM 16900 C C . LYS A 1 2 ? 8.676 -6.911 -6.911 1.00 32.10 2 LYS A C 17
ATOM 16901 O O . LYS A 1 2 ? 8.458 -6.979 -8.121 1.00 40.12 2 LYS A O 17
ATOM 16920 N N . THR A 1 3 ? 9.857 -7.198 -6.372 1.00 51.42 3 THR A N 17
ATOM 16921 C CA . THR A 1 3 ? 10.989 -7.616 -7.190 1.00 13.13 3 THR A CA 17
ATOM 16922 C C . THR A 1 3 ? 11.790 -8.713 -6.499 1.00 4.13 3 THR A C 17
ATOM 16923 O O . THR A 1 3 ? 11.809 -8.802 -5.271 1.00 21.41 3 THR A O 17
ATOM 16934 N N . PHE A 1 4 ? 12.453 -9.546 -7.295 1.00 13.14 4 PHE A N 17
ATOM 16935 C CA . PHE A 1 4 ? 13.257 -10.638 -6.759 1.00 32.12 4 PHE A CA 17
ATOM 16936 C C . PHE A 1 4 ? 14.579 -10.118 -6.202 1.00 13.23 4 PHE A C 17
ATOM 16937 O O . PHE A 1 4 ? 15.417 -9.605 -6.942 1.00 25.02 4 PHE A O 17
ATOM 16954 N N . ALA A 1 5 ? 14.756 -10.254 -4.892 1.00 1.44 5 ALA A N 17
ATOM 16955 C CA . ALA A 1 5 ? 15.975 -9.799 -4.235 1.00 23.23 5 ALA A CA 17
ATOM 16956 C C . ALA A 1 5 ? 17.133 -10.754 -4.505 1.00 21.01 5 ALA A C 17
ATOM 16957 O O . ALA A 1 5 ? 17.139 -11.890 -4.028 1.00 2.43 5 ALA A O 17
ATOM 16964 N N . LEU A 1 6 ? 18.111 -10.288 -5.273 1.00 43.32 6 LEU A N 17
ATOM 16965 C CA . LEU A 1 6 ? 19.275 -11.101 -5.608 1.00 3.02 6 LEU A CA 17
ATOM 16966 C C . LEU A 1 6 ? 20.529 -10.564 -4.925 1.00 21.43 6 LEU A C 17
ATOM 16967 O O . LEU A 1 6 ? 20.463 -9.617 -4.142 1.00 30.55 6 LEU A O 17
ATOM 16983 N N . GLN A 1 7 ? 21.670 -11.175 -5.229 1.00 12.10 7 GLN A N 17
ATOM 16984 C CA . GLN A 1 7 ? 22.939 -10.757 -4.645 1.00 52.10 7 GLN A CA 17
ATOM 16985 C C . GLN A 1 7 ? 23.156 -9.259 -4.830 1.00 51.30 7 GLN A C 17
ATOM 16986 O O . GLN A 1 7 ? 23.113 -8.749 -5.949 1.00 4.43 7 GLN A O 17
ATOM 17000 N N . GLY A 1 8 ? 23.389 -8.558 -3.724 1.00 75.20 8 GLY A N 17
ATOM 17001 C CA . GLY A 1 8 ? 23.608 -7.125 -3.786 1.00 63.01 8 GLY A CA 17
ATOM 17002 C C . GLY A 1 8 ? 22.357 -6.363 -4.176 1.00 63.13 8 GLY A C 17
ATOM 17003 O O . GLY A 1 8 ? 22.432 -5.209 -4.598 1.00 54.22 8 GLY A O 17
ATOM 17007 N N . ASP A 1 9 ? 21.205 -7.010 -4.037 1.00 43.42 9 ASP A N 17
ATOM 17008 C CA . ASP A 1 9 ? 19.932 -6.386 -4.379 1.00 2.31 9 ASP A CA 17
ATOM 17009 C C . ASP A 1 9 ? 18.961 -6.453 -3.204 1.00 63.33 9 ASP A C 17
ATOM 17010 O O . ASP A 1 9 ? 17.744 -6.426 -3.388 1.00 11.20 9 ASP A O 17
ATOM 17019 N N . THR A 1 10 ? 19.508 -6.543 -1.996 1.00 32.04 10 THR A N 17
ATOM 17020 C CA . THR A 1 10 ? 18.691 -6.617 -0.791 1.00 12.00 10 THR A CA 17
ATOM 17021 C C . THR A 1 10 ? 18.022 -5.279 -0.497 1.00 73.15 10 THR A C 17
ATOM 17022 O O . THR A 1 10 ? 18.245 -4.294 -1.202 1.00 40.20 10 THR A O 17
ATOM 17033 N N . LEU A 1 11 ? 17.201 -5.250 0.547 1.00 71.14 11 LEU A N 17
ATOM 17034 C CA . LEU A 1 11 ? 16.499 -4.031 0.934 1.00 20.44 11 LEU A CA 17
ATOM 17035 C C . LEU A 1 11 ? 17.464 -2.854 1.030 1.00 22.23 11 LEU A C 17
ATOM 17036 O O . LEU A 1 11 ? 17.173 -1.759 0.549 1.00 11.03 11 LEU A O 17
ATOM 17052 N N . ASP A 1 12 ? 18.614 -3.088 1.652 1.00 24.24 12 ASP A N 17
ATOM 17053 C CA . ASP A 1 12 ? 19.625 -2.048 1.809 1.00 74.25 12 ASP A CA 17
ATOM 17054 C C . ASP A 1 12 ? 19.981 -1.430 0.460 1.00 12.22 12 ASP A C 17
ATOM 17055 O O . ASP A 1 12 ? 20.283 -0.240 0.372 1.00 22.24 12 ASP A O 17
ATOM 17064 N N . ALA A 1 13 ? 19.944 -2.246 -0.588 1.00 32.32 13 ALA A N 17
ATOM 17065 C CA . ALA A 1 13 ? 20.262 -1.779 -1.931 1.00 73.35 13 ALA A CA 17
ATOM 17066 C C . ALA A 1 13 ? 19.023 -1.225 -2.627 1.00 42.13 13 ALA A C 17
ATOM 17067 O O . ALA A 1 13 ? 19.008 -0.073 -3.062 1.00 73.03 13 ALA A O 17
ATOM 17074 N N . ILE A 1 14 ? 17.988 -2.051 -2.729 1.00 71.45 14 ILE A N 17
ATOM 17075 C CA . ILE A 1 14 ? 16.745 -1.643 -3.372 1.00 42.44 14 ILE A CA 17
ATOM 17076 C C . ILE A 1 14 ? 16.248 -0.314 -2.813 1.00 30.12 14 ILE A C 17
ATOM 17077 O O . ILE A 1 14 ? 15.899 0.597 -3.565 1.00 65.43 14 ILE A O 17
ATOM 17093 N N . CYS A 1 15 ? 16.219 -0.210 -1.489 1.00 4.21 15 CYS A N 17
ATOM 17094 C CA . CYS A 1 15 ? 15.766 1.009 -0.827 1.00 72.55 15 CYS A CA 17
ATOM 17095 C C . CYS A 1 15 ? 16.577 2.214 -1.292 1.00 60.30 15 CYS A C 17
ATOM 17096 O O . CYS A 1 15 ? 16.087 3.343 -1.290 1.00 42.14 15 CYS A O 17
ATOM 17104 N N . VAL A 1 16 ? 17.822 1.966 -1.688 1.00 75.20 16 VAL A N 17
ATOM 17105 C CA . VAL A 1 16 ? 18.702 3.030 -2.155 1.00 13.33 16 VAL A CA 17
ATOM 17106 C C . VAL A 1 16 ? 18.514 3.284 -3.646 1.00 42.22 16 VAL A C 17
ATOM 17107 O O . VAL A 1 16 ? 18.692 4.405 -4.123 1.00 4.23 16 VAL A O 17
ATOM 17120 N N . ARG A 1 17 ? 18.153 2.236 -4.378 1.00 60.55 17 ARG A N 17
ATOM 17121 C CA . ARG A 1 17 ? 17.942 2.344 -5.817 1.00 12.41 17 ARG A CA 17
ATOM 17122 C C . ARG A 1 17 ? 16.521 2.809 -6.124 1.00 43.51 17 ARG A C 17
ATOM 17123 O O . ARG A 1 17 ? 16.205 3.164 -7.260 1.00 4.30 17 ARG A O 17
ATOM 17144 N N . TYR A 1 18 ? 15.669 2.804 -5.105 1.00 5.51 18 TYR A N 17
ATOM 17145 C CA . TYR A 1 18 ? 14.282 3.223 -5.266 1.00 60.23 18 TYR A CA 17
ATOM 17146 C C . TYR A 1 18 ? 14.038 4.571 -4.596 1.00 0.32 18 TYR A C 17
ATOM 17147 O O . TYR A 1 18 ? 13.688 5.551 -5.255 1.00 20.25 18 TYR A O 17
ATOM 17165 N N . TYR A 1 19 ? 14.226 4.613 -3.282 1.00 1.45 19 TYR A N 17
ATOM 17166 C CA . TYR A 1 19 ? 14.025 5.840 -2.520 1.00 2.24 19 TYR A CA 17
ATOM 17167 C C . TYR A 1 19 ? 15.338 6.600 -2.354 1.00 30.44 19 TYR A C 17
ATOM 17168 O O . TYR A 1 19 ? 15.363 7.830 -2.364 1.00 73.50 19 TYR A O 17
ATOM 17186 N N . GLY A 1 20 ? 16.429 5.855 -2.201 1.00 4.51 20 GLY A N 17
ATOM 17187 C CA . GLY A 1 20 ? 17.732 6.474 -2.035 1.00 53.03 20 GLY A CA 17
ATOM 17188 C C . GLY A 1 20 ? 18.110 6.648 -0.578 1.00 14.43 20 GLY A C 17
ATOM 17189 O O . GLY A 1 20 ? 18.908 7.521 -0.237 1.00 11.43 20 GLY A O 17
ATOM 17193 N N . ARG A 1 21 ? 17.534 5.817 0.285 1.00 50.13 21 ARG A N 17
ATOM 17194 C CA . ARG A 1 21 ? 17.813 5.885 1.714 1.00 11.51 21 ARG A CA 17
ATOM 17195 C C . ARG A 1 21 ? 17.316 4.630 2.426 1.00 41.44 21 ARG A C 17
ATOM 17196 O O . ARG A 1 21 ? 16.456 3.913 1.915 1.00 74.44 21 ARG A O 17
ATOM 17217 N N . THR A 1 22 ? 17.864 4.371 3.609 1.00 65.55 22 THR A N 17
ATOM 17218 C CA . THR A 1 22 ? 17.479 3.202 4.390 1.00 40.05 22 THR A CA 17
ATOM 17219 C C . THR A 1 22 ? 16.830 3.611 5.707 1.00 72.23 22 THR A C 17
ATOM 17220 O O . THR A 1 22 ? 16.045 2.857 6.282 1.00 4.31 22 THR A O 17
ATOM 17231 N N . GLU A 1 23 ? 17.162 4.809 6.178 1.00 34.31 23 GLU A N 17
ATOM 17232 C CA . GLU A 1 23 ? 16.610 5.316 7.429 1.00 55.54 23 GLU A CA 17
ATOM 17233 C C . GLU A 1 23 ? 15.173 5.795 7.235 1.00 65.11 23 GLU A C 17
ATOM 17234 O O . GLU A 1 23 ? 14.925 6.789 6.554 1.00 63.01 23 GLU A O 17
ATOM 17246 N N . GLY A 1 24 ? 14.230 5.078 7.839 1.00 4.31 24 GLY A N 17
ATOM 17247 C CA . GLY A 1 24 ? 12.831 5.444 7.721 1.00 71.32 24 GLY A CA 17
ATOM 17248 C C . GLY A 1 24 ? 12.100 4.612 6.686 1.00 31.41 24 GLY A C 17
ATOM 17249 O O . GLY A 1 24 ? 10.871 4.538 6.694 1.00 60.45 24 GLY A O 17
ATOM 17253 N N . VAL A 1 25 ? 12.857 3.984 5.791 1.00 14.13 25 VAL A N 17
ATOM 17254 C CA . VAL A 1 25 ? 12.273 3.153 4.745 1.00 43.43 25 VAL A CA 17
ATOM 17255 C C . VAL A 1 25 ? 12.285 1.681 5.141 1.00 43.33 25 VAL A C 17
ATOM 17256 O O . VAL A 1 25 ? 11.277 0.986 5.017 1.00 20.34 25 VAL A O 17
ATOM 17269 N N . VAL A 1 26 ? 13.434 1.212 5.618 1.00 33.10 26 VAL A N 17
ATOM 17270 C CA . VAL A 1 26 ? 13.577 -0.178 6.034 1.00 25.04 26 VAL A CA 17
ATOM 17271 C C . VAL A 1 26 ? 12.485 -0.571 7.023 1.00 64.43 26 VAL A C 17
ATOM 17272 O O . VAL A 1 26 ? 12.012 -1.707 7.019 1.00 32.02 26 VAL A O 17
ATOM 17285 N N . GLU A 1 27 ? 12.090 0.376 7.868 1.00 61.14 27 GLU A N 17
ATOM 17286 C CA . GLU A 1 27 ? 11.053 0.127 8.862 1.00 3.32 27 GLU A CA 17
ATOM 17287 C C . GLU A 1 27 ? 9.725 -0.208 8.191 1.00 74.51 27 GLU A C 17
ATOM 17288 O O . GLU A 1 27 ? 8.941 -1.009 8.703 1.00 42.10 27 GLU A O 17
ATOM 17300 N N . THR A 1 28 ? 9.477 0.410 7.040 1.00 34.14 28 THR A N 17
ATOM 17301 C CA . THR A 1 28 ? 8.243 0.179 6.299 1.00 3.10 28 THR A CA 17
ATOM 17302 C C . THR A 1 28 ? 8.223 -1.216 5.686 1.00 21.52 28 THR A C 17
ATOM 17303 O O . THR A 1 28 ? 7.387 -2.048 6.039 1.00 73.25 28 THR A O 17
ATOM 17314 N N . VAL A 1 29 ? 9.150 -1.468 4.767 1.00 51.41 29 VAL A N 17
ATOM 17315 C CA . VAL A 1 29 ? 9.240 -2.764 4.106 1.00 75.11 29 VAL A CA 17
ATOM 17316 C C . VAL A 1 29 ? 9.276 -3.898 5.124 1.00 64.42 29 VAL A C 17
ATOM 17317 O O . VAL A 1 29 ? 8.715 -4.971 4.895 1.00 1.24 29 VAL A O 17
ATOM 17330 N N . LEU A 1 30 ? 9.940 -3.655 6.248 1.00 23.34 30 LEU A N 17
ATOM 17331 C CA . LEU A 1 30 ? 10.051 -4.657 7.304 1.00 55.54 30 LEU A CA 17
ATOM 17332 C C . LEU A 1 30 ? 8.671 -5.126 7.755 1.00 62.44 30 LEU A C 17
ATOM 17333 O O . LEU A 1 30 ? 8.431 -6.324 7.906 1.00 42.25 30 LEU A O 17
ATOM 17349 N N . ALA A 1 31 ? 7.768 -4.175 7.966 1.00 33.02 31 ALA A N 17
ATOM 17350 C CA . ALA A 1 31 ? 6.411 -4.492 8.396 1.00 42.35 31 ALA A CA 17
ATOM 17351 C C . ALA A 1 31 ? 5.676 -5.304 7.336 1.00 75.44 31 ALA A C 17
ATOM 17352 O O . ALA A 1 31 ? 4.857 -6.165 7.657 1.00 14.23 31 ALA A O 17
ATOM 17359 N N . ALA A 1 32 ? 5.973 -5.025 6.071 1.00 74.23 32 ALA A N 17
ATOM 17360 C CA . ALA A 1 32 ? 5.340 -5.732 4.964 1.00 41.54 32 ALA A CA 17
ATOM 17361 C C . ALA A 1 32 ? 5.968 -7.106 4.759 1.00 35.35 32 ALA A C 17
ATOM 17362 O O . ALA A 1 32 ? 5.337 -8.012 4.217 1.00 73.42 32 ALA A O 17
ATOM 17369 N N . ASN A 1 33 ? 7.214 -7.254 5.197 1.00 13.14 33 ASN A N 17
ATOM 17370 C CA . ASN A 1 33 ? 7.927 -8.519 5.061 1.00 10.42 33 ASN A CA 17
ATOM 17371 C C . ASN A 1 33 ? 8.719 -8.836 6.326 1.00 13.43 33 ASN A C 17
ATOM 17372 O O . ASN A 1 33 ? 9.945 -8.730 6.364 1.00 73.20 33 ASN A O 17
ATOM 17383 N N . PRO A 1 34 ? 8.003 -9.234 7.388 1.00 34.31 34 PRO A N 17
ATOM 17384 C CA . PRO A 1 34 ? 8.617 -9.576 8.674 1.00 22.13 34 PRO A CA 17
ATOM 17385 C C . PRO A 1 34 ? 9.421 -10.870 8.607 1.00 33.30 34 PRO A C 17
ATOM 17386 O O . PRO A 1 34 ? 9.128 -11.753 7.801 1.00 3.23 34 PRO A O 17
ATOM 17397 N N . GLY A 1 35 ? 10.435 -10.977 9.460 1.00 44.22 35 GLY A N 17
ATOM 17398 C CA . GLY A 1 35 ? 11.265 -12.167 9.481 1.00 61.35 35 GLY A CA 17
ATOM 17399 C C . GLY A 1 35 ? 12.486 -12.038 8.591 1.00 21.55 35 GLY A C 17
ATOM 17400 O O . GLY A 1 35 ? 13.468 -12.762 8.764 1.00 41.20 35 GLY A O 17
ATOM 17404 N N . LEU A 1 36 ? 12.426 -11.117 7.637 1.00 50.04 36 LEU A N 17
ATOM 17405 C CA . LEU A 1 36 ? 13.535 -10.897 6.715 1.00 2.40 36 LEU A CA 17
ATOM 17406 C C . LEU A 1 36 ? 14.774 -10.411 7.461 1.00 63.55 36 LEU A C 17
ATOM 17407 O O . LEU A 1 36 ? 15.903 -10.702 7.064 1.00 34.14 36 LEU A O 17
ATOM 17423 N N . ALA A 1 37 ? 14.556 -9.672 8.543 1.00 33.42 37 ALA A N 17
ATOM 17424 C CA . ALA A 1 37 ? 15.654 -9.151 9.347 1.00 43.33 37 ALA A CA 17
ATOM 17425 C C . ALA A 1 37 ? 16.475 -10.283 9.956 1.00 55.30 37 ALA A C 17
ATOM 17426 O O . ALA A 1 37 ? 17.638 -10.097 10.309 1.00 3.35 37 ALA A O 17
ATOM 17433 N N . GLU A 1 38 ? 15.859 -11.455 10.076 1.00 23.01 38 GLU A N 17
ATOM 17434 C CA . GLU A 1 38 ? 16.534 -12.616 10.645 1.00 73.24 38 GLU A CA 17
ATOM 17435 C C . GLU A 1 38 ? 17.465 -13.260 9.621 1.00 10.42 38 GLU A C 17
ATOM 17436 O O . GLU A 1 38 ? 18.364 -14.024 9.976 1.00 14.54 38 GLU A O 17
ATOM 17448 N N . LEU A 1 39 ? 17.244 -12.946 8.349 1.00 34.04 39 LEU A N 17
ATOM 17449 C CA . LEU A 1 39 ? 18.062 -13.493 7.273 1.00 71.22 39 LEU A CA 17
ATOM 17450 C C . LEU A 1 39 ? 19.545 -13.268 7.548 1.00 42.43 39 LEU A C 17
ATOM 17451 O O . LEU A 1 39 ? 20.339 -14.208 7.539 1.00 14.22 39 LEU A O 17
ATOM 17467 N N . GLY A 1 40 ? 19.912 -12.013 7.794 1.00 64.53 40 GLY A N 17
ATOM 17468 C CA . GLY A 1 40 ? 21.299 -11.687 8.070 1.00 62.20 40 GLY A CA 17
ATOM 17469 C C . GLY A 1 40 ? 22.100 -11.441 6.807 1.00 53.14 40 GLY A C 17
ATOM 17470 O O . GLY A 1 40 ? 22.175 -10.313 6.321 1.00 13.54 40 GLY A O 17
ATOM 17474 N N . ALA A 1 41 ? 22.701 -12.499 6.273 1.00 20.32 41 ALA A N 17
ATOM 17475 C CA . ALA A 1 41 ? 23.500 -12.393 5.059 1.00 53.44 41 ALA A CA 17
ATOM 17476 C C . ALA A 1 41 ? 22.656 -11.898 3.888 1.00 20.44 41 ALA A C 17
ATOM 17477 O O . ALA A 1 41 ? 21.518 -11.465 4.070 1.00 60.12 41 ALA A O 17
ATOM 17484 N N . VAL A 1 42 ? 23.221 -11.965 2.687 1.00 23.52 42 VAL A N 17
ATOM 17485 C CA . VAL A 1 42 ? 22.521 -11.525 1.487 1.00 73.02 42 VAL A CA 17
ATOM 17486 C C . VAL A 1 42 ? 21.184 -12.243 1.336 1.00 2.10 42 VAL A C 17
ATOM 17487 O O . VAL A 1 42 ? 21.103 -13.463 1.480 1.00 72.52 42 VAL A O 17
ATOM 17500 N N . LEU A 1 43 ? 20.138 -11.478 1.045 1.00 52.00 43 LEU A N 17
ATOM 17501 C CA . LEU A 1 43 ? 18.803 -12.041 0.874 1.00 51.34 43 LEU A CA 17
ATOM 17502 C C . LEU A 1 43 ? 18.820 -13.186 -0.134 1.00 52.42 43 LEU A C 17
ATOM 17503 O O . LEU A 1 43 ? 19.732 -13.312 -0.952 1.00 32.34 43 LEU A O 17
ATOM 17519 N N . PRO A 1 44 ? 17.787 -14.039 -0.078 1.00 32.32 44 PRO A N 17
ATOM 17520 C CA . PRO A 1 44 ? 17.658 -15.187 -0.980 1.00 64.33 44 PRO A CA 17
ATOM 17521 C C . PRO A 1 44 ? 17.359 -14.766 -2.415 1.00 32.21 44 PRO A C 17
ATOM 17522 O O . PRO A 1 44 ? 16.439 -13.987 -2.665 1.00 11.55 44 PRO A O 17
ATOM 17533 N N . HIS A 1 45 ? 18.141 -15.287 -3.355 1.00 72.13 45 HIS A N 17
ATOM 17534 C CA . HIS A 1 45 ? 17.958 -14.965 -4.766 1.00 70.42 45 HIS A CA 17
ATOM 17535 C C . HIS A 1 45 ? 16.699 -15.629 -5.316 1.00 62.40 45 HIS A C 17
ATOM 17536 O O . HIS A 1 45 ? 16.547 -16.848 -5.245 1.00 74.11 45 HIS A O 17
ATOM 17550 N N . GLY A 1 46 ? 15.799 -14.818 -5.864 1.00 31.52 46 GLY A N 17
ATOM 17551 C CA . GLY A 1 46 ? 14.565 -15.345 -6.417 1.00 30.43 46 GLY A CA 17
ATOM 17552 C C . GLY A 1 46 ? 13.363 -15.043 -5.544 1.00 21.53 46 GLY A C 17
ATOM 17553 O O . GLY A 1 46 ? 12.227 -15.346 -5.911 1.00 21.13 46 GLY A O 17
ATOM 17557 N N . THR A 1 47 ? 13.612 -14.446 -4.382 1.00 41.14 47 THR A N 17
ATOM 17558 C CA . THR A 1 47 ? 12.542 -14.106 -3.453 1.00 42.41 47 THR A CA 17
ATOM 17559 C C . THR A 1 47 ? 11.995 -12.710 -3.732 1.00 30.42 47 THR A C 17
ATOM 17560 O O . THR A 1 47 ? 12.742 -11.733 -3.751 1.00 1.23 47 THR A O 17
ATOM 17571 N N . ALA A 1 48 ? 10.686 -12.625 -3.947 1.00 63.30 48 ALA A N 17
ATOM 17572 C CA . ALA A 1 48 ? 10.039 -11.349 -4.222 1.00 12.41 48 ALA A CA 17
ATOM 17573 C C . ALA A 1 48 ? 9.803 -10.564 -2.936 1.00 31.55 48 ALA A C 17
ATOM 17574 O O . ALA A 1 48 ? 9.358 -11.120 -1.931 1.00 12.41 48 ALA A O 17
ATOM 17581 N N . VAL A 1 49 ? 10.105 -9.270 -2.973 1.00 32.52 49 VAL A N 17
ATOM 17582 C CA . VAL A 1 49 ? 9.925 -8.410 -1.810 1.00 1.32 49 VAL A CA 17
ATOM 17583 C C . VAL A 1 49 ? 8.949 -7.278 -2.110 1.00 10.44 49 VAL A C 17
ATOM 17584 O O . VAL A 1 49 ? 9.066 -6.598 -3.129 1.00 32.41 49 VAL A O 17
ATOM 17597 N N . GLU A 1 50 ? 7.987 -7.081 -1.214 1.00 14.42 50 GLU A N 17
ATOM 17598 C CA . GLU A 1 50 ? 6.990 -6.030 -1.383 1.00 74.24 50 GLU A CA 17
ATOM 17599 C C . GLU A 1 50 ? 7.587 -4.659 -1.081 1.00 31.04 50 GLU A C 17
ATOM 17600 O O . GLU A 1 50 ? 8.121 -4.428 0.005 1.00 12.31 50 GLU A O 17
ATOM 17612 N N . LEU A 1 51 ? 7.494 -3.753 -2.048 1.00 33.13 51 LEU A N 17
ATOM 17613 C CA . LEU A 1 51 ? 8.025 -2.404 -1.886 1.00 70.12 51 LEU A CA 17
ATOM 17614 C C . LEU A 1 51 ? 6.896 -1.387 -1.754 1.00 43.41 51 LEU A C 17
ATOM 17615 O O . LEU A 1 51 ? 6.379 -0.865 -2.742 1.00 75.41 51 LEU A O 17
ATOM 17631 N N . PRO A 1 52 ? 6.506 -1.094 -0.505 1.00 20.34 52 PRO A N 17
ATOM 17632 C CA . PRO A 1 52 ? 5.437 -0.135 -0.213 1.00 52.33 52 PRO A CA 17
ATOM 17633 C C . PRO A 1 52 ? 5.845 1.301 -0.526 1.00 71.24 52 PRO A C 17
ATOM 17634 O O . PRO A 1 52 ? 7.026 1.645 -0.476 1.00 13.52 52 PRO A O 17
ATOM 17645 N N . ASP A 1 53 ? 4.861 2.133 -0.849 1.00 45.44 53 ASP A N 17
ATOM 17646 C CA . ASP A 1 53 ? 5.118 3.533 -1.169 1.00 65.23 53 ASP A CA 17
ATOM 17647 C C . ASP A 1 53 ? 5.994 3.654 -2.413 1.00 13.02 53 ASP A C 17
ATOM 17648 O O . ASP A 1 53 ? 6.922 4.462 -2.455 1.00 74.14 53 ASP A O 17
ATOM 17657 N N . VAL A 1 54 ? 5.692 2.845 -3.424 1.00 25.25 54 VAL A N 17
ATOM 17658 C CA . VAL A 1 54 ? 6.451 2.861 -4.668 1.00 44.23 54 VAL A CA 17
ATOM 17659 C C . VAL A 1 54 ? 5.553 3.188 -5.856 1.00 34.33 54 VAL A C 17
ATOM 17660 O O . VAL A 1 54 ? 4.399 2.761 -5.909 1.00 5.12 54 VAL A O 17
ATOM 17673 N N . GLN A 1 55 ? 6.089 3.946 -6.806 1.00 41.30 55 GLN A N 17
ATOM 17674 C CA . GLN A 1 55 ? 5.335 4.330 -7.993 1.00 54.13 55 GLN A CA 17
ATOM 17675 C C . GLN A 1 55 ? 4.076 5.103 -7.612 1.00 44.23 55 GLN A C 17
ATOM 17676 O O . GLN A 1 55 ? 3.087 5.100 -8.345 1.00 54.21 55 GLN A O 17
ATOM 17690 N N . THR A 1 56 ? 4.121 5.765 -6.460 1.00 55.44 56 THR A N 17
ATOM 17691 C CA . THR A 1 56 ? 2.984 6.542 -5.981 1.00 61.20 56 THR A CA 17
ATOM 17692 C C . THR A 1 56 ? 2.901 7.890 -6.688 1.00 65.42 56 THR A C 17
ATOM 17693 O O . THR A 1 56 ? 2.946 8.940 -6.049 1.00 53.30 56 THR A O 17
ATOM 17704 N N . ALA A 1 57 ? 2.781 7.852 -8.011 1.00 54.12 57 ALA A N 17
ATOM 17705 C CA . ALA A 1 57 ? 2.689 9.071 -8.805 1.00 11.32 57 ALA A CA 17
ATOM 17706 C C . ALA A 1 57 ? 1.784 8.871 -10.016 1.00 11.33 57 ALA A C 17
ATOM 17707 O O . ALA A 1 57 ? 1.517 7.748 -10.443 1.00 31.24 57 ALA A O 17
ATOM 17714 N N . PRO A 1 58 ? 1.299 9.986 -10.583 1.00 71.54 58 PRO A N 17
ATOM 17715 C CA . PRO A 1 58 ? 0.416 9.958 -11.753 1.00 50.13 58 PRO A CA 17
ATOM 17716 C C . PRO A 1 58 ? 1.143 9.513 -13.018 1.00 33.33 58 PRO A C 17
ATOM 17717 O O . PRO A 1 58 ? 2.072 10.176 -13.478 1.00 52.33 58 PRO A O 17
ATOM 17728 N N . VAL A 1 59 ? 0.714 8.385 -13.575 1.00 75.04 59 VAL A N 17
ATOM 17729 C CA . VAL A 1 59 ? 1.323 7.852 -14.788 1.00 74.31 59 VAL A CA 17
ATOM 17730 C C . VAL A 1 59 ? 0.682 8.452 -16.034 1.00 44.55 59 VAL A C 17
ATOM 17731 O O . VAL A 1 59 ? -0.167 9.338 -15.943 1.00 33.21 59 VAL A O 17
ATOM 17744 N N . ALA A 1 60 ? 1.096 7.964 -17.199 1.00 42.33 60 ALA A N 17
ATOM 17745 C CA . ALA A 1 60 ? 0.561 8.451 -18.465 1.00 3.01 60 ALA A CA 17
ATOM 17746 C C . ALA A 1 60 ? 0.177 7.293 -19.380 1.00 12.31 60 ALA A C 17
ATOM 17747 O O . ALA A 1 60 ? 0.148 7.440 -20.601 1.00 73.43 60 ALA A O 17
ATOM 17754 N N . GLU A 1 61 ? -0.117 6.144 -18.781 1.00 24.54 61 GLU A N 17
ATOM 17755 C CA . GLU A 1 61 ? -0.498 4.961 -19.544 1.00 23.35 61 GLU A CA 17
ATOM 17756 C C . GLU A 1 61 ? -1.188 3.935 -18.649 1.00 2.22 61 GLU A C 17
ATOM 17757 O O . GLU A 1 61 ? -1.142 4.033 -17.422 1.00 25.41 61 GLU A O 17
ATOM 17769 N N . THR A 1 62 ? -1.829 2.951 -19.272 1.00 0.13 62 THR A N 17
ATOM 17770 C CA . THR A 1 62 ? -2.530 1.908 -18.534 1.00 14.43 62 THR A CA 17
ATOM 17771 C C . THR A 1 62 ? -1.602 0.743 -18.212 1.00 2.24 62 THR A C 17
ATOM 17772 O O . THR A 1 62 ? -1.177 0.010 -19.104 1.00 64.13 62 THR A O 17
ATOM 17783 N N . VAL A 1 63 ? -1.291 0.577 -16.930 1.00 3.31 63 VAL A N 17
ATOM 17784 C CA . VAL A 1 63 ? -0.413 -0.501 -16.490 1.00 13.34 63 VAL A CA 17
ATOM 17785 C C . VAL A 1 63 ? -0.480 -0.680 -14.977 1.00 61.41 63 VAL A C 17
ATOM 17786 O O . VAL A 1 63 ? -0.691 0.279 -14.237 1.00 32.03 63 VAL A O 17
ATOM 17799 N N . ASN A 1 64 ? -0.298 -1.917 -14.525 1.00 44.11 64 ASN A N 17
ATOM 17800 C CA . ASN A 1 64 ? -0.337 -2.223 -13.100 1.00 31.23 64 ASN A CA 17
ATOM 17801 C C . ASN A 1 64 ? -1.630 -1.713 -12.469 1.00 65.43 64 ASN A C 17
ATOM 17802 O O . ASN A 1 64 ? -1.604 -0.988 -11.474 1.00 21.20 64 ASN A O 17
ATOM 17813 N N . LEU A 1 65 ? -2.758 -2.098 -13.055 1.00 13.32 65 LEU A N 17
ATOM 17814 C CA . LEU A 1 65 ? -4.062 -1.681 -12.551 1.00 12.44 65 LEU A CA 17
ATOM 17815 C C . LEU A 1 65 ? -4.428 -2.450 -11.285 1.00 52.42 65 LEU A C 17
ATOM 17816 O O . LEU A 1 65 ? -5.070 -3.498 -11.348 1.00 55.12 65 LEU A O 17
ATOM 17832 N N . TRP A 1 66 ? -4.017 -1.921 -10.138 1.00 51.14 66 TRP A N 17
ATOM 17833 C CA . TRP A 1 66 ? -4.304 -2.557 -8.858 1.00 1.14 66 TRP A CA 17
ATOM 17834 C C . TRP A 1 66 ? -5.806 -2.719 -8.655 1.00 32.33 66 TRP A C 17
ATOM 17835 O O . TRP A 1 66 ? -6.579 -1.798 -8.914 1.00 51.24 66 TRP A O 17
ATOM 17856 N N . GLU A 1 67 ? -6.212 -3.896 -8.189 1.00 75.40 67 GLU A N 17
ATOM 17857 C CA . GLU A 1 67 ? -7.624 -4.178 -7.952 1.00 44.34 67 GLU A CA 17
ATOM 17858 C C . GLU A 1 67 ? -7.794 -5.201 -6.833 1.00 52.31 67 GLU A C 17
ATOM 17859 O O . GLU A 1 67 ? -8.787 -5.927 -6.786 1.00 53.23 67 GLU A O 17
ATOM 17871 N N . VAL A 1 68 ? -6.818 -5.252 -5.933 1.00 25.52 68 VAL A N 17
ATOM 17872 C CA . VAL A 1 68 ? -6.859 -6.185 -4.813 1.00 64.40 68 VAL A CA 17
ATOM 17873 C C . VAL A 1 68 ? -6.762 -7.628 -5.296 1.00 22.11 68 VAL A C 17
ATOM 17874 O O . VAL A 1 68 ? -7.651 -8.439 -5.039 1.00 64.41 68 VAL A O 17
ATOM 17887 N N . GLU A 1 69 ? -5.676 -7.940 -5.996 1.00 61.44 69 GLU A N 17
ATOM 17888 C CA . GLU A 1 69 ? -5.464 -9.286 -6.516 1.00 25.44 69 GLU A CA 17
ATOM 17889 C C . GLU A 1 69 ? -4.316 -9.977 -5.784 1.00 43.24 69 GLU A C 17
ATOM 17890 O O . GLU A 1 69 ? -3.144 -9.692 -6.036 1.00 32.04 69 GLU A O 17
ATOM 17902 N N . HIS A 1 70 ? -4.661 -10.886 -4.878 1.00 2.42 70 HIS A N 17
ATOM 17903 C CA . HIS A 1 70 ? -3.660 -11.617 -4.109 1.00 61.34 70 HIS A CA 17
ATOM 17904 C C . HIS A 1 70 ? -3.885 -13.122 -4.218 1.00 34.43 70 HIS A C 17
ATOM 17905 O O . HIS A 1 70 ? -2.948 -13.886 -4.452 1.00 41.44 70 HIS A O 17
ATOM 17919 N N . HIS A 1 71 ? -5.134 -13.543 -4.044 1.00 55.22 71 HIS A N 17
ATOM 17920 C CA . HIS A 1 71 ? -5.483 -14.957 -4.122 1.00 61.13 71 HIS A CA 17
ATOM 17921 C C . HIS A 1 71 ? -5.553 -15.420 -5.574 1.00 63.04 71 HIS A C 17
ATOM 17922 O O . HIS A 1 71 ? -5.900 -16.568 -5.854 1.00 25.24 71 HIS A O 17
ATOM 17936 N N . MET A 1 1 ? 14.790 5.989 -4.600 1.00 13.30 1 MET A N 18
ATOM 17937 C CA . MET A 1 1 ? 13.614 5.552 -3.857 1.00 32.23 1 MET A CA 18
ATOM 17938 C C . MET A 1 1 ? 14.015 4.694 -2.661 1.00 33.21 1 MET A C 18
ATOM 17939 O O . MET A 1 1 ? 13.234 3.868 -2.187 1.00 2.15 1 MET A O 18
ATOM 17953 N N . LYS A 1 2 ? 15.236 4.894 -2.178 1.00 22.22 2 LYS A N 18
ATOM 17954 C CA . LYS A 1 2 ? 15.741 4.140 -1.037 1.00 22.53 2 LYS A CA 18
ATOM 17955 C C . LYS A 1 2 ? 15.417 4.852 0.273 1.00 70.43 2 LYS A C 18
ATOM 17956 O O . LYS A 1 2 ? 15.297 6.077 0.313 1.00 70.34 2 LYS A O 18
ATOM 17975 N N . THR A 1 3 ? 15.277 4.077 1.344 1.00 65.31 3 THR A N 18
ATOM 17976 C CA . THR A 1 3 ? 14.968 4.633 2.655 1.00 53.23 3 THR A CA 18
ATOM 17977 C C . THR A 1 3 ? 15.731 3.905 3.755 1.00 34.04 3 THR A C 18
ATOM 17978 O O . THR A 1 3 ? 16.140 2.756 3.586 1.00 53.25 3 THR A O 18
ATOM 17989 N N . PHE A 1 4 ? 15.918 4.580 4.885 1.00 65.23 4 PHE A N 18
ATOM 17990 C CA . PHE A 1 4 ? 16.633 3.996 6.014 1.00 0.41 4 PHE A CA 18
ATOM 17991 C C . PHE A 1 4 ? 15.751 2.998 6.758 1.00 23.23 4 PHE A C 18
ATOM 17992 O O . PHE A 1 4 ? 14.672 3.344 7.238 1.00 61.40 4 PHE A O 18
ATOM 18009 N N . ALA A 1 5 ? 16.220 1.757 6.850 1.00 55.45 5 ALA A N 18
ATOM 18010 C CA . ALA A 1 5 ? 15.475 0.709 7.536 1.00 65.42 5 ALA A CA 18
ATOM 18011 C C . ALA A 1 5 ? 15.708 0.766 9.042 1.00 51.32 5 ALA A C 18
ATOM 18012 O O . ALA A 1 5 ? 16.846 0.874 9.501 1.00 13.41 5 ALA A O 18
ATOM 18019 N N . LEU A 1 6 ? 14.624 0.694 9.806 1.00 12.31 6 LEU A N 18
ATOM 18020 C CA .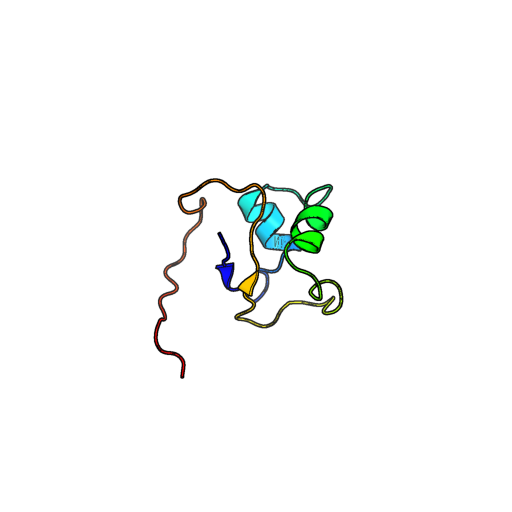 LEU A 1 6 ? 14.709 0.739 11.262 1.00 65.03 6 LEU A CA 18
ATOM 18021 C C . LEU A 1 6 ? 14.041 -0.483 11.884 1.00 4.23 6 LEU A C 18
ATOM 18022 O O . LEU A 1 6 ? 13.567 -1.370 11.176 1.00 73.10 6 LEU A O 18
ATOM 18038 N N . GLN A 1 7 ? 14.007 -0.520 13.212 1.00 1.45 7 GLN A N 18
ATOM 18039 C CA . GLN A 1 7 ? 13.395 -1.632 13.930 1.00 44.02 7 GLN A CA 18
ATOM 18040 C C . GLN A 1 7 ? 11.977 -1.887 13.431 1.00 60.42 7 GLN A C 18
ATOM 18041 O O . GLN A 1 7 ? 11.145 -0.982 13.406 1.00 54.12 7 GLN A O 18
ATOM 18055 N N . GLY A 1 8 ? 11.709 -3.128 13.033 1.00 11.34 8 GLY A N 18
ATOM 18056 C CA . GLY A 1 8 ? 10.390 -3.480 12.540 1.00 44.32 8 GLY A CA 18
ATOM 18057 C C . GLY A 1 8 ? 10.037 -2.751 11.259 1.00 43.15 8 GLY A C 18
ATOM 18058 O O . GLY A 1 8 ? 8.863 -2.630 10.909 1.00 42.15 8 GLY A O 18
ATOM 18062 N N . ASP A 1 9 ? 11.055 -2.263 10.558 1.00 51.31 9 ASP A N 18
ATOM 18063 C CA . ASP A 1 9 ? 10.846 -1.541 9.308 1.00 3.11 9 ASP A CA 18
ATOM 18064 C C . ASP A 1 9 ? 11.672 -2.155 8.182 1.00 41.32 9 ASP A C 18
ATOM 18065 O O . ASP A 1 9 ? 12.014 -1.481 7.209 1.00 72.10 9 ASP A O 18
ATOM 18074 N N . THR A 1 10 ? 11.991 -3.438 8.320 1.00 4.22 10 THR A N 18
ATOM 18075 C CA . THR A 1 10 ? 12.779 -4.142 7.316 1.00 30.13 10 THR A CA 18
ATOM 18076 C C . THR A 1 10 ? 11.958 -4.407 6.060 1.00 52.24 10 THR A C 18
ATOM 18077 O O . THR A 1 10 ? 10.784 -4.040 5.984 1.00 44.25 10 THR A O 18
ATOM 18088 N N . LEU A 1 11 ? 12.580 -5.046 5.076 1.00 63.33 11 LEU A N 18
ATOM 18089 C CA . LEU A 1 11 ? 11.906 -5.361 3.821 1.00 61.40 11 LEU A CA 18
ATOM 18090 C C . LEU A 1 11 ? 10.559 -6.029 4.079 1.00 23.22 11 LEU A C 18
ATOM 18091 O O . LEU A 1 11 ? 9.593 -5.802 3.351 1.00 31.21 11 LEU A O 18
ATOM 18107 N N . ASP A 1 12 ? 10.503 -6.851 5.121 1.00 32.50 12 ASP A N 18
ATOM 18108 C CA . ASP A 1 12 ? 9.273 -7.550 5.478 1.00 44.00 12 ASP A CA 18
ATOM 18109 C C . ASP A 1 12 ? 8.131 -6.563 5.697 1.00 43.44 12 ASP A C 18
ATOM 18110 O O . ASP A 1 12 ? 6.996 -6.813 5.295 1.00 75.31 12 ASP A O 18
ATOM 18119 N N . ALA A 1 13 ? 8.441 -5.440 6.337 1.00 11.10 13 ALA A N 18
ATOM 18120 C CA . ALA A 1 13 ? 7.441 -4.415 6.608 1.00 0.43 13 ALA A CA 18
ATOM 18121 C C . ALA A 1 13 ? 7.328 -3.437 5.444 1.00 53.51 13 ALA A C 18
ATOM 18122 O O . ALA A 1 13 ? 6.230 -3.159 4.959 1.00 4.43 13 ALA A O 18
ATOM 18129 N N . ILE A 1 14 ? 8.468 -2.917 5.000 1.00 34.54 14 ILE A N 18
ATOM 18130 C CA . ILE A 1 14 ? 8.495 -1.971 3.893 1.00 41.45 14 ILE A CA 18
ATOM 18131 C C . ILE A 1 14 ? 7.722 -2.506 2.692 1.00 32.13 14 ILE A C 18
ATOM 18132 O O . ILE A 1 14 ? 6.799 -1.859 2.197 1.00 53.34 14 ILE A O 18
ATOM 18148 N N . CYS A 1 15 ? 8.103 -3.692 2.231 1.00 21.02 15 CYS A N 18
ATOM 18149 C CA . CYS A 1 15 ? 7.445 -4.316 1.089 1.00 33.10 15 CYS A CA 18
ATOM 18150 C C . CYS A 1 15 ? 5.932 -4.342 1.281 1.00 52.31 15 CYS A C 18
ATOM 18151 O O . CYS A 1 15 ? 5.173 -4.370 0.312 1.00 51.20 15 CYS A O 18
ATOM 18159 N N . VAL A 1 16 ? 5.500 -4.334 2.538 1.00 53.41 16 VAL A N 18
ATOM 18160 C CA . VAL A 1 16 ? 4.077 -4.357 2.858 1.00 43.45 16 VAL A CA 18
ATOM 18161 C C . VAL A 1 16 ? 3.491 -2.949 2.855 1.00 73.40 16 VAL A C 18
ATOM 18162 O O . VAL A 1 16 ? 2.459 -2.697 2.232 1.00 22.11 16 VAL A O 18
ATOM 18175 N N . ARG A 1 17 ? 4.155 -2.036 3.555 1.00 3.01 17 ARG A N 18
ATOM 18176 C CA . ARG A 1 17 ? 3.699 -0.653 3.634 1.00 25.43 17 ARG A CA 18
ATOM 18177 C C . ARG A 1 17 ? 3.832 0.041 2.282 1.00 2.11 17 ARG A C 18
ATOM 18178 O O . ARG A 1 17 ? 3.333 1.150 2.091 1.00 43.40 17 ARG A O 18
ATOM 18199 N N . TYR A 1 18 ? 4.508 -0.619 1.348 1.00 11.40 18 TYR A N 18
ATOM 18200 C CA . TYR A 1 18 ? 4.709 -0.064 0.015 1.00 40.32 18 TYR A CA 18
ATOM 18201 C C . TYR A 1 18 ? 3.857 -0.799 -1.016 1.00 24.15 18 TYR A C 18
ATOM 18202 O O . TYR A 1 18 ? 3.026 -0.196 -1.695 1.00 64.32 18 TYR A O 18
ATOM 18220 N N . TYR A 1 19 ? 4.070 -2.106 -1.125 1.00 3.32 19 TYR A N 18
ATOM 18221 C CA . TYR A 1 19 ? 3.325 -2.925 -2.073 1.00 14.03 19 TYR A CA 18
ATOM 18222 C C . TYR A 1 19 ? 2.212 -3.696 -1.369 1.00 52.21 19 TYR A C 18
ATOM 18223 O O . TYR A 1 19 ? 1.133 -3.898 -1.925 1.00 64.34 19 TYR A O 18
ATOM 18241 N N . GLY A 1 20 ? 2.483 -4.123 -0.140 1.00 31.45 20 GLY A N 18
ATOM 18242 C CA . GLY A 1 20 ? 1.496 -4.867 0.622 1.00 41.22 20 GLY A CA 18
ATOM 18243 C C . GLY A 1 20 ? 1.670 -6.367 0.488 1.00 4.45 20 GLY A C 18
ATOM 18244 O O . GLY A 1 20 ? 0.714 -7.126 0.647 1.00 4.13 20 GLY A O 18
ATOM 18248 N N . ARG A 1 21 ? 2.894 -6.795 0.194 1.00 13.24 21 ARG A N 18
ATOM 18249 C CA . ARG A 1 21 ? 3.189 -8.214 0.037 1.00 42.32 21 ARG A CA 18
ATOM 18250 C C . ARG A 1 21 ? 4.695 -8.460 0.046 1.00 1.31 21 ARG A C 18
ATOM 18251 O O . ARG A 1 21 ? 5.485 -7.557 -0.232 1.00 0.42 21 ARG A O 18
ATOM 18272 N N . THR A 1 22 ? 5.087 -9.689 0.368 1.00 10.43 22 THR A N 18
ATOM 18273 C CA . THR A 1 22 ? 6.497 -10.053 0.416 1.00 62.42 22 THR A CA 18
ATOM 18274 C C . THR A 1 22 ? 6.830 -11.102 -0.640 1.00 13.32 22 THR A C 18
ATOM 18275 O O . THR A 1 22 ? 7.965 -11.187 -1.106 1.00 41.55 22 THR A O 18
ATOM 18286 N N . GLU A 1 23 ? 5.832 -11.897 -1.012 1.00 31.51 23 GLU A N 18
ATOM 18287 C CA . GLU A 1 23 ? 6.021 -12.941 -2.013 1.00 55.42 23 GLU A CA 18
ATOM 18288 C C . GLU A 1 23 ? 6.143 -12.338 -3.410 1.00 75.30 23 GLU A C 18
ATOM 18289 O O . GLU A 1 23 ? 5.179 -11.798 -3.951 1.00 40.41 23 GLU A O 18
ATOM 18301 N N . GLY A 1 24 ? 7.336 -12.436 -3.988 1.00 50.02 24 GLY A N 18
ATOM 18302 C CA . GLY A 1 24 ? 7.563 -11.896 -5.316 1.00 63.30 24 GLY A CA 18
ATOM 18303 C C . GLY A 1 24 ? 8.221 -10.531 -5.282 1.00 55.22 24 GLY A C 18
ATOM 18304 O O . GLY A 1 24 ? 8.780 -10.078 -6.281 1.00 54.21 24 GLY A O 18
ATOM 18308 N N . VAL A 1 25 ? 8.152 -9.871 -4.130 1.00 65.30 25 VAL A N 18
ATOM 18309 C CA . VAL A 1 25 ? 8.745 -8.549 -3.970 1.00 0.21 25 VAL A CA 18
ATOM 18310 C C . VAL A 1 25 ? 10.104 -8.635 -3.285 1.00 1.14 25 VAL A C 18
ATOM 18311 O O . VAL A 1 25 ? 11.067 -7.997 -3.710 1.00 25.12 25 VAL A O 18
ATOM 18324 N N . VAL A 1 26 ? 10.175 -9.429 -2.221 1.00 1.43 26 VAL A N 18
ATOM 18325 C CA . VAL A 1 26 ? 11.417 -9.600 -1.476 1.00 70.13 26 VAL A CA 18
ATOM 18326 C C . VAL A 1 26 ? 12.560 -10.003 -2.401 1.00 25.15 26 VAL A C 18
ATOM 18327 O O . VAL A 1 26 ? 13.702 -9.584 -2.210 1.00 73.14 26 VAL A O 18
ATOM 18340 N N . GLU A 1 27 ? 12.245 -10.819 -3.402 1.00 4.30 27 GLU A N 18
ATOM 18341 C CA . GLU A 1 27 ? 13.248 -11.278 -4.356 1.00 32.50 27 GLU A CA 18
ATOM 18342 C C . GLU A 1 27 ? 13.774 -10.117 -5.194 1.00 63.01 27 GLU A C 18
ATOM 18343 O O . GLU A 1 27 ? 14.940 -10.101 -5.592 1.00 54.03 27 GLU A O 18
ATOM 18355 N N . THR A 1 28 ? 12.907 -9.145 -5.459 1.00 74.25 28 THR A N 18
ATOM 18356 C CA . THR A 1 28 ? 13.282 -7.981 -6.251 1.00 50.32 28 THR A CA 18
ATOM 18357 C C . THR A 1 28 ? 14.362 -7.164 -5.550 1.00 73.14 28 THR A C 18
ATOM 18358 O O . THR A 1 28 ? 15.480 -7.036 -6.050 1.00 15.30 28 THR A O 18
ATOM 18369 N N . VAL A 1 29 ? 14.021 -6.614 -4.389 1.00 51.24 29 VAL A N 18
ATOM 18370 C CA . VAL A 1 29 ? 14.962 -5.811 -3.618 1.00 44.44 29 VAL A CA 18
ATOM 18371 C C . VAL A 1 29 ? 16.271 -6.561 -3.395 1.00 35.02 29 VAL A C 18
ATOM 18372 O O . VAL A 1 29 ? 17.355 -5.987 -3.502 1.00 11.52 29 VAL A O 18
ATOM 18385 N N . LEU A 1 30 ? 16.162 -7.848 -3.084 1.00 60.13 30 LEU A N 18
ATOM 18386 C CA . LEU A 1 30 ? 17.337 -8.679 -2.846 1.00 31.32 30 LEU A CA 18
ATOM 18387 C C . LEU A 1 30 ? 18.291 -8.627 -4.034 1.00 43.05 30 LEU A C 18
ATOM 18388 O O . LEU A 1 30 ? 19.491 -8.406 -3.871 1.00 32.33 30 LEU A O 18
ATOM 18404 N N . ALA A 1 31 ? 17.750 -8.829 -5.231 1.00 74.40 31 ALA A N 18
ATOM 18405 C CA . ALA A 1 31 ? 18.552 -8.801 -6.448 1.00 30.14 31 ALA A CA 18
ATOM 18406 C C . ALA A 1 31 ? 19.278 -7.468 -6.596 1.00 33.14 31 ALA A C 18
ATOM 18407 O O . ALA A 1 31 ? 20.424 -7.421 -7.040 1.00 42.22 31 ALA A O 18
ATOM 18414 N N . ALA A 1 32 ? 18.602 -6.387 -6.221 1.00 12.11 32 ALA A N 18
ATOM 18415 C CA . ALA A 1 32 ? 19.183 -5.053 -6.311 1.00 61.20 32 ALA A CA 18
ATOM 18416 C C . ALA A 1 32 ? 20.240 -4.841 -5.232 1.00 70.14 32 ALA A C 18
ATOM 18417 O O . ALA A 1 32 ? 21.199 -4.096 -5.428 1.00 40.11 32 ALA A O 18
ATOM 18424 N N . ASN A 1 33 ? 20.057 -5.501 -4.093 1.00 51.22 33 ASN A N 18
ATOM 18425 C CA . ASN A 1 33 ? 20.995 -5.383 -2.983 1.00 12.15 33 ASN A CA 18
ATOM 18426 C C . ASN A 1 33 ? 21.447 -6.759 -2.504 1.00 65.24 33 ASN A C 18
ATOM 18427 O O . ASN A 1 33 ? 21.043 -7.240 -1.446 1.00 32.13 33 ASN A O 18
ATOM 18438 N N . PRO A 1 34 ? 22.308 -7.409 -3.302 1.00 20.11 34 PRO A N 18
ATOM 18439 C CA . PRO A 1 34 ? 22.836 -8.738 -2.981 1.00 34.54 34 PRO A CA 18
ATOM 18440 C C . PRO A 1 34 ? 23.800 -8.710 -1.800 1.00 11.53 34 PRO A C 18
ATOM 18441 O O . PRO A 1 34 ? 24.627 -7.806 -1.683 1.00 15.13 34 PRO A O 18
ATOM 18452 N N . GLY A 1 35 ? 23.688 -9.705 -0.926 1.00 24.43 35 GLY A N 18
ATOM 18453 C CA . GLY A 1 35 ? 24.557 -9.775 0.235 1.00 41.22 35 GLY A CA 18
ATOM 18454 C C . GLY A 1 35 ? 23.968 -9.075 1.443 1.00 55.50 35 GLY A C 18
ATOM 18455 O O . GLY A 1 35 ? 24.398 -9.304 2.574 1.00 11.32 35 GLY A O 18
ATOM 18459 N N . LEU A 1 36 ? 22.981 -8.217 1.205 1.00 62.11 36 LEU A N 18
ATOM 18460 C CA . LEU A 1 36 ? 22.332 -7.479 2.283 1.00 61.01 36 LEU A CA 18
ATOM 18461 C C . LEU A 1 36 ? 21.535 -8.418 3.182 1.00 14.14 36 LEU A C 18
ATOM 18462 O O . LEU A 1 36 ? 21.506 -8.250 4.401 1.00 22.42 36 LEU A O 18
ATOM 18478 N N . ALA A 1 37 ? 20.890 -9.407 2.573 1.00 74.12 37 ALA A N 18
ATOM 18479 C CA . ALA A 1 37 ? 20.095 -10.375 3.319 1.00 64.33 37 ALA A CA 18
ATOM 18480 C C . ALA A 1 37 ? 20.959 -11.145 4.313 1.00 40.54 37 ALA A C 18
ATOM 18481 O O . ALA A 1 37 ? 20.456 -11.687 5.296 1.00 54.42 37 ALA A O 18
ATOM 18488 N N . GLU A 1 38 ? 22.261 -11.188 4.049 1.00 42.05 38 GLU A N 18
ATOM 18489 C CA . GLU A 1 38 ? 23.194 -11.893 4.920 1.00 14.13 38 GLU A CA 18
ATOM 18490 C C . GLU A 1 38 ? 23.273 -11.222 6.288 1.00 13.35 38 GLU A C 18
ATOM 18491 O O . GLU A 1 38 ? 23.784 -11.801 7.248 1.00 11.31 38 GLU A O 18
ATOM 18503 N N . LEU A 1 39 ? 22.764 -9.997 6.370 1.00 30.33 39 LEU A N 18
ATOM 18504 C CA . LEU A 1 39 ? 22.777 -9.246 7.620 1.00 13.45 39 LEU A CA 18
ATOM 18505 C C . LEU A 1 39 ? 22.175 -10.067 8.756 1.00 24.22 39 LEU A C 18
ATOM 18506 O O . LEU A 1 39 ? 22.790 -10.233 9.809 1.00 71.21 39 LEU A O 18
ATOM 18522 N N . GLY A 1 40 ? 20.970 -10.582 8.534 1.00 54.42 40 GLY A N 18
ATOM 18523 C CA . GLY A 1 40 ? 20.306 -11.382 9.546 1.00 1.25 40 GLY A CA 18
ATOM 18524 C C . GLY A 1 40 ? 18.804 -11.181 9.551 1.00 34.24 40 GLY A C 18
ATOM 18525 O O . GLY A 1 40 ? 18.208 -10.877 8.518 1.00 31.44 40 GLY A O 18
ATOM 18529 N N . ALA A 1 41 ? 18.189 -11.353 10.717 1.00 21.22 41 ALA A N 18
ATOM 18530 C CA . ALA A 1 41 ? 16.747 -11.189 10.852 1.00 1.32 41 ALA A CA 18
ATOM 18531 C C . ALA A 1 41 ? 16.335 -9.741 10.609 1.00 14.14 41 ALA A C 18
ATOM 18532 O O . ALA A 1 41 ? 15.796 -9.407 9.554 1.00 34.01 41 ALA A O 18
ATOM 18539 N N . VAL A 1 42 ? 16.590 -8.884 11.593 1.00 24.53 42 VAL A N 18
ATOM 18540 C CA . VAL A 1 42 ? 16.246 -7.472 11.486 1.00 11.22 42 VAL A CA 18
ATOM 18541 C C . VAL A 1 42 ? 17.455 -6.641 11.071 1.00 72.24 42 VAL A C 18
ATOM 18542 O O . VAL A 1 42 ? 18.564 -6.848 11.565 1.00 32.22 42 VAL A O 18
ATOM 18555 N N . LEU A 1 43 ? 17.234 -5.700 10.159 1.00 20.24 43 LEU A N 18
ATOM 18556 C CA . LEU A 1 43 ? 18.306 -4.836 9.677 1.00 72.24 43 LEU A CA 18
ATOM 18557 C C . LEU A 1 43 ? 18.641 -3.759 10.703 1.00 54.41 43 LEU A C 18
ATOM 18558 O O . LEU A 1 43 ? 17.801 -3.347 11.504 1.00 61.30 43 LEU A O 18
ATOM 18574 N N . PRO A 1 44 ? 19.896 -3.288 10.679 1.00 44.23 44 PRO A N 18
ATOM 18575 C CA . PRO A 1 44 ? 20.370 -2.250 11.599 1.00 44.44 44 PRO A CA 18
ATOM 18576 C C . PRO A 1 44 ? 19.750 -0.888 11.305 1.00 11.14 44 PRO A C 18
ATOM 18577 O O . PRO A 1 44 ? 19.700 -0.452 10.155 1.00 60.02 44 PRO A O 18
ATOM 18588 N N . HIS A 1 45 ? 19.278 -0.220 12.353 1.00 1.42 45 HIS A N 18
ATOM 18589 C CA . HIS A 1 45 ? 18.662 1.094 12.207 1.00 15.25 45 HIS A CA 18
ATOM 18590 C C . HIS A 1 45 ? 19.549 2.023 11.384 1.00 22.33 45 HIS A C 18
ATOM 18591 O O . HIS A 1 45 ? 20.560 2.526 11.873 1.00 15.41 45 HIS A O 18
ATOM 18605 N N . GLY A 1 46 ? 19.165 2.244 10.131 1.00 74.12 46 GLY A N 18
ATOM 18606 C CA . GLY A 1 46 ? 19.937 3.110 9.260 1.00 41.42 46 GLY A CA 18
ATOM 18607 C C . GLY A 1 46 ? 20.356 2.419 7.977 1.00 11.25 46 GLY A C 18
ATOM 18608 O O . GLY A 1 46 ? 21.145 2.959 7.201 1.00 74.23 46 GLY A O 18
ATOM 18612 N N . THR A 1 47 ? 19.828 1.219 7.754 1.00 5.41 47 THR A N 18
ATOM 18613 C CA . THR A 1 47 ? 20.154 0.452 6.559 1.00 62.13 47 THR A CA 18
ATOM 18614 C C . THR A 1 47 ? 19.578 1.109 5.310 1.00 70.34 47 THR A C 18
ATOM 18615 O O . THR A 1 47 ? 18.372 1.335 5.216 1.00 70.31 47 THR A O 18
ATOM 18626 N N . ALA A 1 48 ? 20.448 1.412 4.352 1.00 54.34 48 ALA A N 18
ATOM 18627 C CA . ALA A 1 48 ? 20.024 2.041 3.107 1.00 61.24 48 ALA A CA 18
ATOM 18628 C C . ALA A 1 48 ? 19.608 0.995 2.078 1.00 53.23 48 ALA A C 18
ATOM 18629 O O . ALA A 1 48 ? 20.451 0.395 1.412 1.00 62.52 48 ALA A O 18
ATOM 18636 N N . VAL A 1 49 ? 18.302 0.782 1.953 1.00 73.41 49 VAL A N 18
ATOM 18637 C CA . VAL A 1 49 ? 17.773 -0.192 1.004 1.00 4.45 49 VAL A CA 18
ATOM 18638 C C . VAL A 1 49 ? 17.025 0.498 -0.131 1.00 34.44 49 VAL A C 18
ATOM 18639 O O . VAL A 1 49 ? 16.304 1.470 0.089 1.00 10.54 49 VAL A O 18
ATOM 18652 N N . GLU A 1 50 ? 17.200 -0.014 -1.345 1.00 23.11 50 GLU A N 18
ATOM 18653 C CA . GLU A 1 50 ? 16.541 0.553 -2.515 1.00 53.31 50 GLU A CA 18
ATOM 18654 C C . GLU A 1 50 ? 15.212 -0.147 -2.784 1.00 21.41 50 GLU A C 18
ATOM 18655 O O . GLU A 1 50 ? 15.102 -1.367 -2.651 1.00 63.12 50 GLU A O 18
ATOM 18667 N N . LEU A 1 51 ? 14.205 0.632 -3.162 1.00 10.01 51 LEU A N 18
ATOM 18668 C CA . LEU A 1 51 ? 12.882 0.088 -3.449 1.00 64.34 51 LEU A CA 18
ATOM 18669 C C . LEU A 1 51 ? 12.598 0.110 -4.948 1.00 3.02 51 LEU A C 18
ATOM 18670 O O . LEU A 1 51 ? 12.107 1.097 -5.497 1.00 25.31 51 LEU A O 18
ATOM 18686 N N . PRO A 1 52 ? 12.911 -1.004 -5.626 1.00 44.35 52 PRO A N 18
ATOM 18687 C CA . PRO A 1 52 ? 12.696 -1.138 -7.070 1.00 52.02 52 PRO A CA 18
ATOM 18688 C C . PRO A 1 52 ? 11.216 -1.217 -7.431 1.00 2.25 52 PRO A C 18
ATOM 18689 O O . PRO A 1 52 ? 10.400 -1.694 -6.642 1.00 1.32 52 PRO A O 18
ATOM 18700 N N . ASP A 1 53 ? 10.877 -0.747 -8.626 1.00 5.10 53 ASP A N 18
ATOM 18701 C CA . ASP A 1 53 ? 9.496 -0.766 -9.091 1.00 54.25 53 ASP A CA 18
ATOM 18702 C C . ASP A 1 53 ? 8.595 0.030 -8.152 1.00 52.01 53 ASP A C 18
ATOM 18703 O O . ASP A 1 53 ? 7.606 -0.490 -7.635 1.00 54.42 53 ASP A O 18
ATOM 18712 N N . VAL A 1 54 ? 8.945 1.294 -7.935 1.00 34.15 54 VAL A N 18
ATOM 18713 C CA . VAL A 1 54 ? 8.168 2.162 -7.057 1.00 61.14 54 VAL A CA 18
ATOM 18714 C C . VAL A 1 54 ? 7.807 3.468 -7.756 1.00 71.10 54 VAL A C 18
ATOM 18715 O O . VAL A 1 54 ? 8.595 4.005 -8.534 1.00 10.03 54 VAL A O 18
ATOM 18728 N N . GLN A 1 55 ? 6.611 3.973 -7.473 1.00 34.04 55 GLN A N 18
ATOM 18729 C CA . GLN A 1 55 ? 6.145 5.217 -8.075 1.00 20.25 55 GLN A CA 18
ATOM 18730 C C . GLN A 1 55 ? 6.895 6.414 -7.499 1.00 75.11 55 GLN A C 18
ATOM 18731 O O . GLN A 1 55 ? 7.887 6.256 -6.787 1.00 33.31 55 GLN A O 18
ATOM 18745 N N . THR A 1 56 ? 6.414 7.613 -7.813 1.00 1.33 56 THR A N 18
ATOM 18746 C CA . THR A 1 56 ? 7.039 8.838 -7.328 1.00 61.54 56 THR A CA 18
ATOM 18747 C C . THR A 1 56 ? 8.445 8.998 -7.895 1.00 4.05 56 THR A C 18
ATOM 18748 O O . THR A 1 56 ? 9.356 9.449 -7.201 1.00 1.32 56 THR A O 18
ATOM 18759 N N . ALA A 1 57 ? 8.615 8.626 -9.159 1.00 41.21 57 ALA A N 18
ATOM 18760 C CA . ALA A 1 57 ? 9.910 8.732 -9.819 1.00 65.21 57 ALA A CA 18
ATOM 18761 C C . ALA A 1 57 ? 9.746 9.005 -11.310 1.00 62.44 57 ALA A C 18
ATOM 18762 O O . ALA A 1 57 ? 8.690 8.767 -11.897 1.00 11.43 57 ALA A O 18
ATOM 18769 N N . PRO A 1 58 ? 10.814 9.516 -11.940 1.00 63.34 58 PRO A N 18
ATOM 18770 C CA . PRO A 1 58 ? 10.813 9.832 -13.372 1.00 14.12 58 PRO A CA 18
ATOM 18771 C C . PRO A 1 58 ? 10.776 8.580 -14.242 1.00 54.51 58 PRO A C 18
ATOM 18772 O O . PRO A 1 58 ? 11.811 8.106 -14.709 1.00 42.23 58 PRO A O 18
ATOM 18783 N N . VAL A 1 59 ? 9.576 8.050 -14.457 1.00 30.33 59 VAL A N 18
ATOM 18784 C CA . VAL A 1 59 ? 9.404 6.854 -15.273 1.00 21.45 59 VAL A CA 18
ATOM 18785 C C . VAL A 1 59 ? 8.354 7.074 -16.356 1.00 64.40 59 VAL A C 18
ATOM 18786 O O . VAL A 1 59 ? 7.824 8.174 -16.506 1.00 74.30 59 VAL A O 18
ATOM 18799 N N . ALA A 1 60 ? 8.059 6.019 -17.109 1.00 43.12 60 ALA A N 18
ATOM 18800 C CA . ALA A 1 60 ? 7.071 6.096 -18.178 1.00 11.13 60 ALA A CA 18
ATOM 18801 C C . ALA A 1 60 ? 5.741 5.493 -17.740 1.00 33.14 60 ALA A C 18
ATOM 18802 O O . ALA A 1 60 ? 5.593 5.056 -16.599 1.00 24.41 60 ALA A O 18
ATOM 18809 N N . GLU A 1 61 ? 4.775 5.474 -18.653 1.00 62.22 61 GLU A N 18
ATOM 18810 C CA . GLU A 1 61 ? 3.457 4.925 -18.359 1.00 14.22 61 GLU A CA 18
ATOM 18811 C C . GLU A 1 61 ? 3.512 3.404 -18.250 1.00 1.22 61 GLU A C 18
ATOM 18812 O O . GLU A 1 61 ? 4.479 2.774 -18.678 1.00 63.35 61 GLU A O 18
ATOM 18824 N N . THR A 1 62 ? 2.467 2.820 -17.672 1.00 60.52 62 THR A N 18
ATOM 18825 C CA . THR A 1 62 ? 2.396 1.374 -17.505 1.00 23.55 62 THR A CA 18
ATOM 18826 C C . THR A 1 62 ? 0.999 0.851 -17.818 1.00 12.41 62 THR A C 18
ATOM 18827 O O . THR A 1 62 ? 0.038 1.619 -17.880 1.00 30.50 62 THR A O 18
ATOM 18838 N N . VAL A 1 63 ? 0.892 -0.459 -18.014 1.00 52.01 63 VAL A N 18
ATOM 18839 C CA . VAL A 1 63 ? -0.389 -1.084 -18.319 1.00 75.23 63 VAL A CA 18
ATOM 18840 C C . VAL A 1 63 ? -0.269 -2.604 -18.336 1.00 13.12 63 VAL A C 18
ATOM 18841 O O . VAL A 1 63 ? 0.718 -3.153 -18.822 1.00 24.24 63 VAL A O 18
ATOM 18854 N N . ASN A 1 64 ? -1.283 -3.278 -17.802 1.00 4.03 64 ASN A N 18
ATOM 18855 C CA . ASN A 1 64 ? -1.291 -4.736 -17.755 1.00 2.41 64 ASN A CA 18
ATOM 18856 C C . ASN A 1 64 ? -2.529 -5.295 -18.449 1.00 20.34 64 ASN A C 18
ATOM 18857 O O . ASN A 1 64 ? -3.434 -4.549 -18.825 1.00 63.04 64 ASN A O 18
ATOM 18868 N N . LEU A 1 65 ? -2.563 -6.613 -18.614 1.00 10.14 65 LEU A N 18
ATOM 18869 C CA . LEU A 1 65 ? -3.691 -7.274 -19.261 1.00 44.04 65 LEU A CA 18
ATOM 18870 C C . LEU A 1 65 ? -3.954 -8.640 -18.636 1.00 2.13 65 LEU A C 18
ATOM 18871 O O . LEU A 1 65 ? -3.029 -9.423 -18.419 1.00 2.43 65 LEU A O 18
ATOM 18887 N N . TRP A 1 66 ? -5.220 -8.920 -18.350 1.00 53.33 66 TRP A N 18
ATOM 18888 C CA . TRP A 1 66 ? -5.605 -10.193 -17.751 1.00 53.35 66 TRP A CA 18
ATOM 18889 C C . TRP A 1 66 ? -5.155 -11.362 -18.621 1.00 54.50 66 TRP A C 18
ATOM 18890 O O . TRP A 1 66 ? -5.306 -11.332 -19.842 1.00 15.22 66 TRP A O 18
ATOM 18911 N N . GLU A 1 67 ? -4.603 -12.389 -17.984 1.00 63.21 67 GLU A N 18
ATOM 18912 C CA . GLU A 1 67 ? -4.131 -13.567 -18.702 1.00 23.51 67 GLU A CA 18
ATOM 18913 C C . GLU A 1 67 ? -4.557 -14.847 -17.988 1.00 11.24 67 GLU A C 18
ATOM 18914 O O . GLU A 1 67 ? -3.762 -15.771 -17.818 1.00 60.23 67 GLU A O 18
ATOM 18926 N N . VAL A 1 68 ? -5.818 -14.892 -17.570 1.00 32.12 68 VAL A N 18
ATOM 18927 C CA . VAL A 1 68 ? -6.352 -16.057 -16.874 1.00 62.02 68 VAL A CA 18
ATOM 18928 C C . VAL A 1 68 ? -7.683 -16.494 -17.476 1.00 23.44 68 VAL A C 18
ATOM 18929 O O . VAL A 1 68 ? -8.748 -16.120 -16.987 1.00 31.42 68 VAL A O 18
ATOM 18942 N N . GLU A 1 69 ? -7.613 -17.289 -18.539 1.00 24.31 69 GLU A N 18
ATOM 18943 C CA . GLU A 1 69 ? -8.813 -17.777 -19.207 1.00 72.43 69 GLU A CA 18
ATOM 18944 C C . GLU A 1 69 ? -8.521 -19.058 -19.983 1.00 71.53 69 GLU A C 18
ATOM 18945 O O . GLU A 1 69 ? -7.603 -19.106 -20.803 1.00 11.42 69 GLU A O 18
ATOM 18957 N N . HIS A 1 70 ? -9.308 -20.096 -19.719 1.00 34.35 70 HIS A N 18
ATOM 18958 C CA . HIS A 1 70 ? -9.135 -21.379 -20.392 1.00 10.35 70 HIS A CA 18
ATOM 18959 C C . HIS A 1 70 ? -10.119 -21.522 -21.549 1.00 64.10 70 HIS A C 18
ATOM 18960 O O . HIS A 1 70 ? -9.849 -22.226 -22.523 1.00 20.43 70 HIS A O 18
ATOM 18974 N N . HIS A 1 71 ? -11.260 -20.851 -21.436 1.00 12.40 71 HIS A N 18
ATOM 18975 C CA . HIS A 1 71 ? -12.284 -20.904 -22.473 1.00 53.43 71 HIS A CA 18
ATOM 18976 C C . HIS A 1 71 ? -12.124 -19.746 -23.455 1.00 20.44 71 HIS A C 18
ATOM 18977 O O . HIS A 1 71 ? -12.670 -18.663 -23.245 1.00 41.43 71 HIS A O 18
ATOM 18991 N N . MET A 1 1 ? 13.269 -1.041 -12.818 1.00 42.41 1 MET A N 19
ATOM 18992 C CA . MET A 1 1 ? 13.781 -0.378 -11.624 1.00 43.44 1 MET A CA 19
ATOM 18993 C C . MET A 1 1 ? 14.186 -1.399 -10.567 1.00 24.35 1 MET A C 19
ATOM 18994 O O . MET A 1 1 ? 13.675 -1.385 -9.447 1.00 34.32 1 MET A O 19
ATOM 19008 N N . LYS A 1 2 ? 15.108 -2.285 -10.928 1.00 61.24 2 LYS A N 19
ATOM 19009 C CA . LYS A 1 2 ? 15.583 -3.314 -10.011 1.00 2.11 2 LYS A CA 19
ATOM 19010 C C . LYS A 1 2 ? 17.098 -3.241 -9.849 1.00 2.11 2 LYS A C 19
ATOM 19011 O O . LYS A 1 2 ? 17.811 -2.816 -10.759 1.00 0.12 2 LYS A O 19
ATOM 19030 N N . THR A 1 3 ? 17.585 -3.659 -8.685 1.00 24.52 3 THR A N 19
ATOM 19031 C CA . THR A 1 3 ? 19.015 -3.642 -8.404 1.00 3.20 3 THR A CA 19
ATOM 19032 C C . THR A 1 3 ? 19.444 -4.899 -7.655 1.00 42.53 3 THR A C 19
ATOM 19033 O O . THR A 1 3 ? 18.616 -5.600 -7.075 1.00 31.44 3 THR A O 19
ATOM 19044 N N . PHE A 1 4 ? 20.743 -5.177 -7.672 1.00 25.03 4 PHE A N 19
ATOM 19045 C CA . PHE A 1 4 ? 21.282 -6.350 -6.994 1.00 64.40 4 PHE A CA 19
ATOM 19046 C C . PHE A 1 4 ? 21.344 -6.127 -5.486 1.00 1.22 4 PHE A C 19
ATOM 19047 O O . PHE A 1 4 ? 21.705 -5.045 -5.022 1.00 74.42 4 PHE A O 19
ATOM 19064 N N . ALA A 1 5 ? 20.989 -7.158 -4.726 1.00 11.31 5 ALA A N 19
ATOM 19065 C CA . ALA A 1 5 ? 21.005 -7.075 -3.271 1.00 31.33 5 ALA A CA 19
ATOM 19066 C C . ALA A 1 5 ? 22.289 -7.668 -2.701 1.00 64.14 5 ALA A C 19
ATOM 19067 O O . ALA A 1 5 ? 22.476 -8.886 -2.699 1.00 53.31 5 ALA A O 19
ATOM 19074 N N . LEU A 1 6 ? 23.173 -6.801 -2.220 1.00 40.22 6 LEU A N 19
ATOM 19075 C CA . LEU A 1 6 ? 24.442 -7.239 -1.648 1.00 54.22 6 LEU A CA 19
ATOM 19076 C C . LEU A 1 6 ? 24.413 -7.148 -0.126 1.00 12.01 6 LEU A C 19
ATOM 19077 O O . LEU A 1 6 ? 23.385 -6.820 0.466 1.00 51.11 6 LEU A O 19
ATOM 19093 N N . GLN A 1 7 ? 25.548 -7.439 0.501 1.00 43.23 7 GLN A N 19
ATOM 19094 C CA . GLN A 1 7 ? 25.653 -7.388 1.954 1.00 33.32 7 GLN A CA 19
ATOM 19095 C C . GLN A 1 7 ? 25.167 -6.045 2.488 1.00 4.34 7 GLN A C 19
ATOM 19096 O O . GLN A 1 7 ? 25.674 -4.992 2.102 1.00 31.23 7 GLN A O 19
ATOM 19110 N N . GLY A 1 8 ? 24.181 -6.089 3.379 1.00 4.25 8 GLY A N 19
ATOM 19111 C CA . GLY A 1 8 ? 23.644 -4.868 3.952 1.00 73.42 8 GLY A CA 19
ATOM 19112 C C . GLY A 1 8 ? 22.869 -4.046 2.941 1.00 61.20 8 GLY A C 19
ATOM 19113 O O . GLY A 1 8 ? 22.632 -2.856 3.149 1.00 25.13 8 GLY A O 19
ATOM 19117 N N . ASP A 1 9 ? 22.475 -4.681 1.843 1.00 53.45 9 ASP A N 19
ATOM 19118 C CA . ASP A 1 9 ? 21.723 -4.000 0.795 1.00 52.03 9 ASP A CA 19
ATOM 19119 C C . ASP A 1 9 ? 20.404 -4.715 0.520 1.00 34.34 9 ASP A C 19
ATOM 19120 O O . ASP A 1 9 ? 19.847 -4.618 -0.574 1.00 1.41 9 ASP A O 19
ATOM 19129 N N . THR A 1 10 ? 19.908 -5.436 1.521 1.00 32.33 10 THR A N 19
ATOM 19130 C CA . THR A 1 10 ? 18.656 -6.170 1.388 1.00 73.13 10 THR A CA 19
ATOM 19131 C C . THR A 1 10 ? 17.463 -5.222 1.362 1.00 14.45 10 THR A C 19
ATOM 19132 O O . THR A 1 10 ? 17.625 -4.002 1.421 1.00 54.02 10 THR A O 19
ATOM 19143 N N . LEU A 1 11 ? 16.264 -5.788 1.276 1.00 62.30 11 LEU A N 19
ATOM 19144 C CA . LEU A 1 11 ? 15.042 -4.992 1.244 1.00 61.41 11 LEU A CA 19
ATOM 19145 C C . LEU A 1 11 ? 15.026 -3.974 2.379 1.00 52.40 11 LEU A C 19
ATOM 19146 O O . LEU A 1 11 ? 14.695 -2.806 2.174 1.00 53.34 11 LEU A O 19
ATOM 19162 N N . ASP A 1 12 ? 15.387 -4.423 3.576 1.00 63.24 12 ASP A N 19
ATOM 19163 C CA . ASP A 1 12 ? 15.418 -3.550 4.743 1.00 34.13 12 ASP A CA 19
ATOM 19164 C C . ASP A 1 12 ? 16.270 -2.314 4.475 1.00 13.52 12 ASP A C 19
ATOM 19165 O O . ASP A 1 12 ? 15.986 -1.230 4.985 1.00 4.02 12 ASP A O 19
ATOM 19174 N N . ALA A 1 13 ? 17.315 -2.484 3.673 1.00 61.24 13 ALA A N 19
ATOM 19175 C CA . ALA A 1 13 ? 18.208 -1.382 3.336 1.00 31.22 13 ALA A CA 19
ATOM 19176 C C . ALA A 1 13 ? 17.697 -0.613 2.123 1.00 41.50 13 ALA A C 19
ATOM 19177 O O . ALA A 1 13 ? 17.454 0.592 2.198 1.00 14.21 13 ALA A O 19
ATOM 19184 N N . ILE A 1 14 ? 17.538 -1.315 1.007 1.00 73.24 14 ILE A N 19
ATOM 19185 C CA . ILE A 1 14 ? 17.055 -0.697 -0.222 1.00 64.02 14 ILE A CA 19
ATOM 19186 C C . ILE A 1 14 ? 15.801 0.131 0.035 1.00 71.14 14 ILE A C 19
ATOM 19187 O O . ILE A 1 14 ? 15.717 1.291 -0.369 1.00 42.42 14 ILE A O 19
ATOM 19203 N N . CYS A 1 15 ? 14.829 -0.472 0.710 1.00 72.35 15 CYS A N 19
ATOM 19204 C CA . CYS A 1 15 ? 13.578 0.210 1.022 1.00 73.42 15 CYS A CA 19
ATOM 19205 C C . CYS A 1 15 ? 13.843 1.539 1.720 1.00 11.40 15 CYS A C 19
ATOM 19206 O O . CYS A 1 15 ? 13.103 2.507 1.538 1.00 23.40 15 CYS A O 19
ATOM 19214 N N . VAL A 1 16 ? 14.903 1.580 2.521 1.00 13.15 16 VAL A N 19
ATOM 19215 C CA . VAL A 1 16 ? 15.266 2.791 3.248 1.00 34.11 16 VAL A CA 19
ATOM 19216 C C . VAL A 1 16 ? 16.126 3.711 2.389 1.00 74.34 16 VAL A C 19
ATOM 19217 O O . VAL A 1 16 ? 16.207 4.913 2.638 1.00 2.43 16 VAL A O 19
ATOM 19230 N N . ARG A 1 17 ? 16.765 3.137 1.375 1.00 62.13 17 ARG A N 19
ATOM 19231 C CA . ARG A 1 17 ? 17.620 3.905 0.478 1.00 41.12 17 ARG A CA 19
ATOM 19232 C C . ARG A 1 17 ? 16.804 4.524 -0.653 1.00 43.33 17 ARG A C 19
ATOM 19233 O O . ARG A 1 17 ? 17.248 5.468 -1.308 1.00 63.43 17 ARG A O 19
ATOM 19254 N N . TYR A 1 18 ? 15.610 3.987 -0.877 1.00 43.10 18 TYR A N 19
ATOM 19255 C CA . TYR A 1 18 ? 14.734 4.485 -1.931 1.00 34.54 18 TYR A CA 19
ATOM 19256 C C . TYR A 1 18 ? 13.552 5.249 -1.341 1.00 5.02 18 TYR A C 19
ATOM 19257 O O . TYR A 1 18 ? 13.390 6.445 -1.582 1.00 11.52 18 TYR A O 19
ATOM 19275 N N . TYR A 1 19 ? 12.731 4.549 -0.566 1.00 50.33 19 TYR A N 19
ATOM 19276 C CA . TYR A 1 19 ? 11.563 5.160 0.058 1.00 61.04 19 TYR A CA 19
ATOM 19277 C C . TYR A 1 19 ? 11.928 5.789 1.399 1.00 44.45 19 TYR A C 19
ATOM 19278 O O . TYR A 1 19 ? 11.398 6.835 1.772 1.00 72.42 19 TYR A O 19
ATOM 19296 N N . GLY A 1 20 ? 12.841 5.144 2.119 1.00 34.21 20 GLY A N 19
ATOM 19297 C CA . GLY A 1 20 ? 13.263 5.654 3.410 1.00 31.04 20 GLY A CA 19
ATOM 19298 C C . GLY A 1 20 ? 12.435 5.099 4.552 1.00 33.22 20 GLY A C 19
ATOM 19299 O O . GLY A 1 20 ? 12.369 5.695 5.627 1.00 13.21 20 GLY A O 19
ATOM 19303 N N . ARG A 1 21 ? 11.800 3.955 4.319 1.00 72.21 21 ARG A N 19
ATOM 19304 C CA . ARG A 1 21 ? 10.969 3.321 5.336 1.00 62.13 21 ARG A CA 19
ATOM 19305 C C . ARG A 1 21 ? 10.652 1.878 4.956 1.00 74.40 21 ARG A C 19
ATOM 19306 O O . ARG A 1 21 ? 10.732 1.499 3.787 1.00 63.02 21 ARG A O 19
ATOM 19327 N N . THR A 1 22 ? 10.290 1.075 5.952 1.00 24.41 22 THR A N 19
ATOM 19328 C CA . THR A 1 22 ? 9.962 -0.327 5.724 1.00 45.14 22 THR A CA 19
ATOM 19329 C C . THR A 1 22 ? 8.499 -0.608 6.044 1.00 72.35 22 THR A C 19
ATOM 19330 O O . THR A 1 22 ? 7.913 -1.559 5.527 1.00 63.14 22 THR A O 19
ATOM 19341 N N . GLU A 1 23 ? 7.914 0.225 6.898 1.00 13.12 23 GLU A N 19
ATOM 19342 C CA . GLU A 1 23 ? 6.517 0.064 7.286 1.00 4.22 23 GLU A CA 19
ATOM 19343 C C . GLU A 1 23 ? 5.587 0.413 6.128 1.00 42.20 23 GLU A C 19
ATOM 19344 O O . GLU A 1 23 ? 5.487 1.571 5.725 1.00 0.21 23 GLU A O 19
ATOM 19356 N N . GLY A 1 24 ? 4.908 -0.599 5.596 1.00 2.12 24 GLY A N 19
ATOM 19357 C CA . GLY A 1 24 ? 3.996 -0.380 4.489 1.00 13.32 24 GLY A CA 19
ATOM 19358 C C . GLY A 1 24 ? 4.655 -0.599 3.142 1.00 2.31 24 GLY A C 19
ATOM 19359 O O . GLY A 1 24 ? 3.976 -0.788 2.133 1.00 35.13 24 GLY A O 19
ATOM 19363 N N . VAL A 1 25 ? 5.984 -0.571 3.124 1.00 21.20 25 VAL A N 19
ATOM 19364 C CA . VAL A 1 25 ? 6.736 -0.768 1.890 1.00 1.35 25 VAL A CA 19
ATOM 19365 C C . VAL A 1 25 ? 7.204 -2.213 1.756 1.00 13.51 25 VAL A C 19
ATOM 19366 O O . VAL A 1 25 ? 7.166 -2.790 0.670 1.00 72.34 25 VAL A O 19
ATOM 19379 N N . VAL A 1 26 ? 7.645 -2.792 2.868 1.00 13.12 26 VAL A N 19
ATOM 19380 C CA . VAL A 1 26 ? 8.119 -4.171 2.876 1.00 54.23 26 VAL A CA 19
ATOM 19381 C C . VAL A 1 26 ? 7.063 -5.118 2.315 1.00 3.43 26 VAL A C 19
ATOM 19382 O O . VAL A 1 26 ? 7.390 -6.140 1.714 1.00 21.54 26 VAL A O 19
ATOM 19395 N N . GLU A 1 27 ? 5.796 -4.769 2.516 1.00 4.32 27 GLU A N 19
ATOM 19396 C CA . GLU A 1 27 ? 4.693 -5.589 2.031 1.00 53.34 27 GLU A CA 19
ATOM 19397 C C . GLU A 1 27 ? 4.576 -5.500 0.512 1.00 41.33 27 GLU A C 19
ATOM 19398 O O . GLU A 1 27 ? 4.070 -6.415 -0.139 1.00 14.51 27 GLU A O 19
ATOM 19410 N N . THR A 1 28 ? 5.048 -4.390 -0.048 1.00 61.13 28 THR A N 19
ATOM 19411 C CA . THR A 1 28 ? 4.996 -4.179 -1.489 1.00 73.34 28 THR A CA 19
ATOM 19412 C C . THR A 1 28 ? 6.059 -5.005 -2.205 1.00 12.02 28 THR A C 19
ATOM 19413 O O . THR A 1 28 ? 5.741 -5.889 -3.000 1.00 64.24 28 THR A O 19
ATOM 19424 N N . VAL A 1 29 ? 7.323 -4.712 -1.916 1.00 51.54 29 VAL A N 19
ATOM 19425 C CA . VAL A 1 29 ? 8.434 -5.429 -2.531 1.00 54.41 29 VAL A CA 19
ATOM 19426 C C . VAL A 1 29 ? 8.302 -6.932 -2.319 1.00 32.45 29 VAL A C 19
ATOM 19427 O O . VAL A 1 29 ? 8.439 -7.718 -3.258 1.00 13.24 29 VAL A O 19
ATOM 19440 N N . LEU A 1 30 ? 8.035 -7.328 -1.079 1.00 11.23 30 LEU A N 19
ATOM 19441 C CA . LEU A 1 30 ? 7.884 -8.739 -0.742 1.00 35.05 30 LEU A CA 19
ATOM 19442 C C . LEU A 1 30 ? 6.877 -9.415 -1.667 1.00 32.02 30 LEU A C 19
ATOM 19443 O O . LEU A 1 30 ? 7.148 -10.477 -2.226 1.00 24.23 30 LEU A O 19
ATOM 19459 N N . ALA A 1 31 ? 5.714 -8.791 -1.825 1.00 44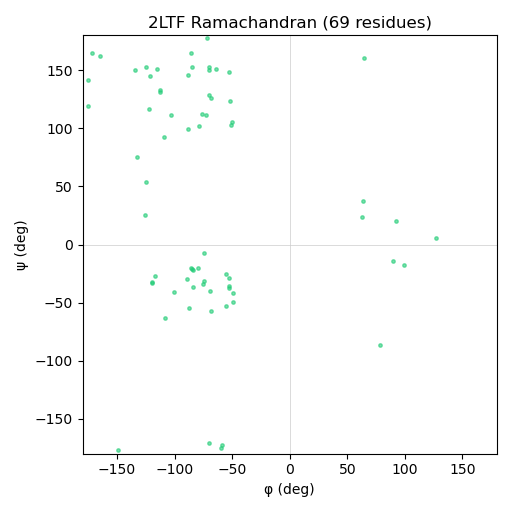.43 31 ALA A N 19
ATOM 19460 C CA . ALA A 1 31 ? 4.669 -9.330 -2.686 1.00 51.41 31 ALA A CA 19
ATOM 19461 C C . ALA A 1 31 ? 5.186 -9.553 -4.103 1.00 73.23 31 ALA A C 19
ATOM 19462 O O . ALA A 1 31 ? 4.843 -10.542 -4.750 1.00 72.22 31 ALA A O 19
ATOM 19469 N N . ALA A 1 32 ? 6.012 -8.627 -4.580 1.00 34.51 32 ALA A N 19
ATOM 19470 C CA . ALA A 1 32 ? 6.576 -8.725 -5.920 1.00 44.31 32 ALA A CA 19
ATOM 19471 C C . ALA A 1 32 ? 7.637 -9.818 -5.991 1.00 34.50 32 ALA A C 19
ATOM 19472 O O . ALA A 1 32 ? 7.835 -10.437 -7.036 1.00 1.41 32 ALA A O 19
ATOM 19479 N N . ASN A 1 33 ? 8.316 -10.051 -4.872 1.00 74.54 33 ASN A N 19
ATOM 19480 C CA . ASN A 1 33 ? 9.357 -11.070 -4.809 1.00 20.44 33 ASN A CA 19
ATOM 19481 C C . ASN A 1 33 ? 9.123 -12.015 -3.633 1.00 51.24 33 ASN A C 19
ATOM 19482 O O . ASN A 1 33 ? 9.811 -11.960 -2.614 1.00 42.11 33 ASN A O 19
ATOM 19493 N N . PRO A 1 34 ? 8.128 -12.903 -3.777 1.00 64.24 34 PRO A N 19
ATOM 19494 C CA . PRO A 1 34 ? 7.781 -13.878 -2.739 1.00 11.42 34 PRO A CA 19
ATOM 19495 C C . PRO A 1 34 ? 8.849 -14.953 -2.572 1.00 41.01 34 PRO A C 19
ATOM 19496 O O . PRO A 1 34 ? 9.428 -15.423 -3.550 1.00 64.13 34 PRO A O 19
ATOM 19507 N N . GLY A 1 35 ? 9.105 -15.339 -1.326 1.00 12.24 35 GLY A N 19
ATOM 19508 C CA . GLY A 1 35 ? 10.103 -16.357 -1.054 1.00 40.51 35 GLY A CA 19
ATOM 19509 C C . GLY A 1 35 ? 11.483 -15.770 -0.830 1.00 32.20 35 GLY A C 19
ATOM 19510 O O . GLY A 1 35 ? 12.374 -16.442 -0.308 1.00 14.33 35 GLY A O 19
ATOM 19514 N N . LEU A 1 36 ? 11.662 -14.515 -1.227 1.00 31.14 36 LEU A N 19
ATOM 19515 C CA . LEU A 1 36 ? 12.944 -13.838 -1.068 1.00 24.22 36 LEU A CA 19
ATOM 19516 C C . LEU A 1 36 ? 13.098 -13.288 0.346 1.00 22.05 36 LEU A C 19
ATOM 19517 O O . LEU A 1 36 ? 14.191 -13.300 0.912 1.00 31.34 36 LEU A O 19
ATOM 19533 N N . ALA A 1 37 ? 11.996 -12.808 0.912 1.00 13.23 37 ALA A N 19
ATOM 19534 C CA . ALA A 1 37 ? 12.007 -12.257 2.262 1.00 62.41 37 ALA A CA 19
ATOM 19535 C C . ALA A 1 37 ? 12.314 -13.338 3.293 1.00 65.01 37 ALA A C 19
ATOM 19536 O O . ALA A 1 37 ? 12.711 -13.039 4.419 1.00 72.02 37 ALA A O 19
ATOM 19543 N N . GLU A 1 38 ? 12.128 -14.594 2.900 1.00 22.42 38 GLU A N 19
ATOM 19544 C CA . GLU A 1 38 ? 12.385 -15.719 3.792 1.00 14.14 38 GLU A CA 19
ATOM 19545 C C . GLU A 1 38 ? 13.833 -16.186 3.677 1.00 53.10 38 GLU A C 19
ATOM 19546 O O . GLU A 1 38 ? 14.202 -17.238 4.201 1.00 14.32 38 GLU A O 19
ATOM 19558 N N . LEU A 1 39 ? 14.649 -15.397 2.987 1.00 61.21 39 LEU A N 19
ATOM 19559 C CA . LEU A 1 39 ? 16.058 -15.729 2.801 1.00 15.21 39 LEU A CA 19
ATOM 19560 C C . LEU A 1 39 ? 16.823 -15.607 4.115 1.00 45.45 39 LEU A C 19
ATOM 19561 O O . LEU A 1 39 ? 17.506 -16.539 4.536 1.00 32.51 39 LEU A O 19
ATOM 19577 N N . GLY A 1 40 ? 16.704 -14.449 4.758 1.00 34.43 40 GLY A N 19
ATOM 19578 C CA . GLY A 1 40 ? 17.388 -14.227 6.018 1.00 24.24 40 GLY A CA 19
ATOM 19579 C C . GLY A 1 40 ? 17.762 -12.773 6.227 1.00 43.05 40 GLY A C 19
ATOM 19580 O O . GLY A 1 40 ? 17.206 -11.884 5.583 1.00 42.05 40 GLY A O 19
ATOM 19584 N N . ALA A 1 41 ? 18.706 -12.530 7.130 1.00 42.21 41 ALA A N 19
ATOM 19585 C CA . ALA A 1 41 ? 19.154 -11.173 7.421 1.00 73.41 41 ALA A CA 19
ATOM 19586 C C . ALA A 1 41 ? 19.781 -10.527 6.191 1.00 40.52 41 ALA A C 19
ATOM 19587 O O . ALA A 1 41 ? 19.382 -9.438 5.778 1.00 51.42 41 ALA A O 19
ATOM 19594 N N . VAL A 1 42 ? 20.766 -11.203 5.609 1.00 22.52 42 VAL A N 19
ATOM 19595 C CA . VAL A 1 42 ? 21.449 -10.695 4.426 1.00 52.44 42 VAL A CA 19
ATOM 19596 C C . VAL A 1 42 ? 20.965 -11.402 3.165 1.00 33.51 42 VAL A C 19
ATOM 19597 O O . VAL A 1 42 ? 20.563 -12.566 3.209 1.00 63.25 42 VAL A O 19
ATOM 19610 N N . LEU A 1 43 ? 21.005 -10.693 2.043 1.00 64.34 43 LEU A N 19
ATOM 19611 C CA . LEU A 1 43 ? 20.571 -11.254 0.768 1.00 43.45 43 LEU A CA 19
ATOM 19612 C C . LEU A 1 43 ? 21.768 -11.692 -0.070 1.00 61.13 43 LEU A C 19
ATOM 19613 O O . LEU A 1 43 ? 22.902 -11.266 0.151 1.00 13.31 43 LEU A O 19
ATOM 19629 N N . PRO A 1 44 ? 21.512 -12.563 -1.058 1.00 23.02 44 PRO A N 19
ATOM 19630 C CA . PRO A 1 44 ? 22.555 -13.076 -1.951 1.00 24.12 44 PRO A CA 19
ATOM 19631 C C . PRO A 1 44 ? 23.085 -12.006 -2.899 1.00 55.23 44 PRO A C 19
ATOM 19632 O O . PRO A 1 44 ? 22.353 -11.501 -3.752 1.00 63.42 44 PRO A O 19
ATOM 19643 N N . HIS A 1 45 ? 24.360 -11.663 -2.746 1.00 32.34 45 HIS A N 19
ATOM 19644 C CA . HIS A 1 45 ? 24.987 -10.653 -3.590 1.00 1.10 45 HIS A CA 19
ATOM 19645 C C . HIS A 1 45 ? 24.894 -11.041 -5.063 1.00 34.15 45 HIS A C 19
ATOM 19646 O O . HIS A 1 45 ? 25.272 -12.146 -5.449 1.00 5.03 45 HIS A O 19
ATOM 19660 N N . GLY A 1 46 ? 24.385 -10.124 -5.880 1.00 64.14 46 GLY A N 19
ATOM 19661 C CA . GLY A 1 46 ? 24.250 -10.390 -7.301 1.00 24.13 46 GLY A CA 19
ATOM 19662 C C . GLY A 1 46 ? 22.818 -10.681 -7.702 1.00 61.25 46 GLY A C 19
ATOM 19663 O O . GLY A 1 46 ? 22.505 -10.779 -8.890 1.00 23.24 46 GLY A O 19
ATOM 19667 N N . THR A 1 47 ? 21.944 -10.822 -6.711 1.00 13.01 47 THR A N 19
ATOM 19668 C CA . THR A 1 47 ? 20.537 -11.107 -6.967 1.00 5.34 47 THR A CA 19
ATOM 19669 C C . THR A 1 47 ? 19.734 -9.820 -7.116 1.00 2.34 47 THR A C 19
ATOM 19670 O O . THR A 1 47 ? 19.611 -9.041 -6.171 1.00 34.24 47 THR A O 19
ATOM 19681 N N . ALA A 1 48 ? 19.189 -9.603 -8.308 1.00 43.51 48 ALA A N 19
ATOM 19682 C CA . ALA A 1 48 ? 18.395 -8.411 -8.579 1.00 42.35 48 ALA A CA 19
ATOM 19683 C C . ALA A 1 48 ? 17.064 -8.458 -7.838 1.00 14.41 48 ALA A C 19
ATOM 19684 O O . ALA A 1 48 ? 16.558 -9.533 -7.516 1.00 23.10 48 ALA A O 19
ATOM 19691 N N . VAL A 1 49 ? 16.500 -7.284 -7.569 1.00 33.44 49 VAL A N 19
ATOM 19692 C CA . VAL A 1 49 ? 15.226 -7.192 -6.865 1.00 1.21 49 VAL A CA 19
ATOM 19693 C C . VAL A 1 49 ? 14.363 -6.072 -7.435 1.00 61.04 49 VAL A C 19
ATOM 19694 O O . VAL A 1 49 ? 14.786 -4.918 -7.493 1.00 51.11 49 VAL A O 19
ATOM 19707 N N . GLU A 1 50 ? 13.151 -6.422 -7.855 1.00 42.44 50 GLU A N 19
ATOM 19708 C CA . GLU A 1 50 ? 12.229 -5.445 -8.422 1.00 14.10 50 GLU A CA 19
ATOM 19709 C C . GLU A 1 50 ? 11.710 -4.497 -7.344 1.00 61.22 50 GLU A C 19
ATOM 19710 O O . GLU A 1 50 ? 11.431 -4.912 -6.218 1.00 45.03 50 GLU A O 19
ATOM 19722 N N . LEU A 1 51 ? 11.584 -3.223 -7.697 1.00 12.44 51 LEU A N 19
ATOM 19723 C CA . LEU A 1 51 ? 11.099 -2.214 -6.760 1.00 63.33 51 LEU A CA 19
ATOM 19724 C C . LEU A 1 51 ? 9.809 -1.576 -7.266 1.00 65.42 51 LEU A C 19
ATOM 19725 O O . LEU A 1 51 ? 9.823 -0.604 -8.022 1.00 24.34 51 LEU A O 19
ATOM 19741 N N . PRO A 1 52 ? 8.666 -2.134 -6.839 1.00 45.43 52 PRO A N 19
ATOM 19742 C CA . PRO A 1 52 ? 7.346 -1.634 -7.234 1.00 43.43 52 PRO A CA 19
ATOM 19743 C C . PRO A 1 52 ? 7.031 -0.277 -6.614 1.00 50.42 52 PRO A C 19
ATOM 19744 O O . PRO A 1 52 ? 7.587 0.087 -5.578 1.00 3.20 52 PRO A O 19
ATOM 19755 N N . ASP A 1 53 ? 6.136 0.467 -7.254 1.00 54.32 53 ASP A N 19
ATOM 19756 C CA . ASP A 1 53 ? 5.745 1.784 -6.764 1.00 40.11 53 ASP A CA 19
ATOM 19757 C C . ASP A 1 53 ? 6.936 2.737 -6.759 1.00 40.31 53 ASP A C 19
ATOM 19758 O O . ASP A 1 53 ? 7.147 3.479 -5.799 1.00 61.14 53 ASP A O 19
ATOM 19767 N N . VAL A 1 54 ? 7.713 2.711 -7.837 1.00 51.45 54 VAL A N 19
ATOM 19768 C CA . VAL A 1 54 ? 8.883 3.573 -7.958 1.00 31.03 54 VAL A CA 19
ATOM 19769 C C . VAL A 1 54 ? 8.783 4.467 -9.189 1.00 21.23 54 VAL A C 19
ATOM 19770 O O . VAL A 1 54 ? 8.287 4.047 -10.234 1.00 23.44 54 VAL A O 19
ATOM 19783 N N . GLN A 1 55 ? 9.258 5.701 -9.057 1.00 2.10 55 GLN A N 19
ATOM 19784 C CA . GLN A 1 55 ? 9.222 6.655 -10.160 1.00 20.45 55 GLN A CA 19
ATOM 19785 C C . GLN A 1 55 ? 7.790 6.889 -10.630 1.00 3.24 55 GLN A C 19
ATOM 19786 O O . GLN A 1 55 ? 7.552 7.206 -11.796 1.00 13.25 55 GLN A O 19
ATOM 19800 N N . THR A 1 56 ? 6.839 6.731 -9.715 1.00 13.23 56 THR A N 19
ATOM 19801 C CA . THR A 1 56 ? 5.430 6.924 -10.036 1.00 2.14 56 THR A CA 19
ATOM 19802 C C . THR A 1 56 ? 5.177 8.326 -10.578 1.00 11.01 56 THR A C 19
ATOM 19803 O O . THR A 1 56 ? 5.809 9.291 -10.150 1.00 24.01 56 THR A O 19
ATOM 19814 N N . ALA A 1 57 ? 4.247 8.431 -11.522 1.00 3.31 57 ALA A N 19
ATOM 19815 C CA . ALA A 1 57 ? 3.909 9.716 -12.121 1.00 13.44 57 ALA A CA 19
ATOM 19816 C C . ALA A 1 57 ? 2.424 9.789 -12.461 1.00 41.14 57 ALA A C 19
ATOM 19817 O O . ALA A 1 57 ? 1.738 8.773 -12.574 1.00 50.03 57 ALA A O 19
ATOM 19824 N N . PRO A 1 58 ? 1.914 11.018 -12.629 1.00 1.31 58 PRO A N 19
ATOM 19825 C CA . PRO A 1 58 ? 0.505 11.252 -12.959 1.00 42.50 58 PRO A CA 19
ATOM 19826 C C . PRO A 1 58 ? 0.161 10.810 -14.377 1.00 73.10 58 PRO A C 19
ATOM 19827 O O . PRO A 1 58 ? 0.069 11.631 -15.290 1.00 5.14 58 PRO A O 19
ATOM 19838 N N . VAL A 1 59 ? -0.030 9.506 -14.555 1.00 51.54 59 VAL A N 19
ATOM 19839 C CA . VAL A 1 59 ? -0.366 8.955 -15.862 1.00 73.15 59 VAL A CA 19
ATOM 19840 C C . VAL A 1 59 ? -1.569 8.022 -15.773 1.00 2.15 59 VAL A C 19
ATOM 19841 O O . VAL A 1 59 ? -1.742 7.310 -14.784 1.00 14.21 59 VAL A O 19
ATOM 19854 N N . ALA A 1 60 ? -2.397 8.031 -16.812 1.00 43.02 60 ALA A N 19
ATOM 19855 C CA . ALA A 1 60 ? -3.582 7.184 -16.852 1.00 31.20 60 ALA A CA 19
ATOM 19856 C C . ALA A 1 60 ? -3.203 5.717 -17.029 1.00 11.34 60 ALA A C 19
ATOM 19857 O O . ALA A 1 60 ? -2.486 5.361 -17.963 1.00 73.10 60 ALA A O 19
ATOM 19864 N N . GLU A 1 61 ? -3.689 4.872 -16.125 1.00 2.24 61 GLU A N 19
ATOM 19865 C CA . GLU A 1 61 ? -3.399 3.444 -16.181 1.00 44.42 61 GLU A CA 19
ATOM 19866 C C . GLU A 1 61 ? -4.265 2.673 -15.190 1.00 13.32 61 GLU A C 19
ATOM 19867 O O . GLU A 1 61 ? -4.633 3.191 -14.134 1.00 62.34 61 GLU A O 19
ATOM 19879 N N . THR A 1 62 ? -4.590 1.432 -15.537 1.00 62.41 62 THR A N 19
ATOM 19880 C CA . THR A 1 62 ? -5.414 0.589 -14.680 1.00 53.03 62 THR A CA 19
ATOM 19881 C C . THR A 1 62 ? -4.556 -0.363 -13.855 1.00 1.41 62 THR A C 19
ATOM 19882 O O . THR A 1 62 ? -3.487 -0.789 -14.293 1.00 34.31 62 THR A O 19
ATOM 19893 N N . VAL A 1 63 ? -5.030 -0.693 -12.658 1.00 11.43 63 VAL A N 19
ATOM 19894 C CA . VAL A 1 63 ? -4.306 -1.596 -11.771 1.00 74.02 63 VAL A CA 19
ATOM 19895 C C . VAL A 1 63 ? -5.176 -2.026 -10.596 1.00 34.34 63 VAL A C 19
ATOM 19896 O O . VAL A 1 63 ? -6.002 -1.257 -10.107 1.00 55.53 63 VAL A O 19
ATOM 19909 N N . ASN A 1 64 ? -4.984 -3.262 -10.145 1.00 53.04 64 ASN A N 19
ATOM 19910 C CA . ASN A 1 64 ? -5.752 -3.796 -9.026 1.00 41.40 64 ASN A CA 19
ATOM 19911 C C . ASN A 1 64 ? -5.540 -2.954 -7.771 1.00 31.40 64 ASN A C 19
ATOM 19912 O O . ASN A 1 64 ? -4.472 -2.373 -7.573 1.00 34.13 64 ASN A O 19
ATOM 19923 N N . LEU A 1 65 ? -6.563 -2.894 -6.926 1.00 75.42 65 LEU A N 19
ATOM 19924 C CA . LEU A 1 65 ? -6.490 -2.125 -5.689 1.00 12.10 65 LEU A CA 19
ATOM 19925 C C . LEU A 1 65 ? -6.429 -3.048 -4.476 1.00 75.13 65 LEU A C 19
ATOM 19926 O O . LEU A 1 65 ? -7.402 -3.730 -4.154 1.00 14.23 65 LEU A O 19
ATOM 19942 N N . TRP A 1 66 ? -5.282 -3.063 -3.808 1.00 11.12 66 TRP A N 19
ATOM 19943 C CA . TRP A 1 66 ? -5.096 -3.901 -2.629 1.00 25.03 66 TRP A CA 19
ATOM 19944 C C . TRP A 1 66 ? -5.903 -3.369 -1.450 1.00 25.15 66 TRP A C 19
ATOM 19945 O O . TRP A 1 66 ? -5.687 -2.246 -0.995 1.00 65.12 66 TRP A O 19
ATOM 19966 N N . GLU A 1 67 ? -6.832 -4.183 -0.959 1.00 12.22 67 GLU A N 19
ATOM 19967 C CA . GLU A 1 67 ? -7.671 -3.792 0.168 1.00 53.42 67 GLU A CA 19
ATOM 19968 C C . GLU A 1 67 ? -8.545 -4.956 0.626 1.00 61.03 67 GLU A C 19
ATOM 19969 O O . GLU A 1 67 ? -9.368 -5.466 -0.135 1.00 2.12 67 GLU A O 19
ATOM 19981 N N . VAL A 1 68 ? -8.359 -5.372 1.874 1.00 31.34 68 VAL A N 19
ATOM 19982 C CA . VAL A 1 68 ? -9.130 -6.476 2.435 1.00 44.20 68 VAL A CA 19
ATOM 19983 C C . VAL A 1 68 ? -9.971 -6.013 3.619 1.00 52.21 68 VAL A C 19
ATOM 19984 O O . VAL A 1 68 ? -11.047 -6.551 3.876 1.00 74.34 68 VAL A O 19
ATOM 19997 N N . GLU A 1 69 ? -9.473 -5.011 4.336 1.00 1.33 69 GLU A N 19
ATOM 19998 C CA . GLU A 1 69 ? -10.180 -4.475 5.494 1.00 61.51 69 GLU A CA 19
ATOM 19999 C C . GLU A 1 69 ? -10.522 -5.586 6.483 1.00 11.45 69 GLU A C 19
ATOM 20000 O O . GLU A 1 69 ? -11.686 -5.786 6.831 1.00 14.52 69 GLU A O 19
ATOM 20012 N N . HIS A 1 70 ? -9.499 -6.306 6.933 1.00 11.52 70 HIS A N 19
ATOM 20013 C CA . HIS A 1 70 ? -9.691 -7.396 7.883 1.00 44.11 70 HIS A CA 19
ATOM 20014 C C . HIS A 1 70 ? -8.388 -7.719 8.609 1.00 72.01 70 HIS A C 19
ATOM 20015 O O . HIS A 1 70 ? -7.403 -8.121 7.989 1.00 41.42 70 HIS A O 19
ATOM 20029 N N . HIS A 1 71 ? -8.390 -7.540 9.926 1.00 34.41 71 HIS A N 19
ATOM 20030 C CA . HIS A 1 71 ? -7.209 -7.813 10.737 1.00 43.24 71 HIS A CA 19
ATOM 20031 C C . HIS A 1 71 ? -7.392 -9.089 11.552 1.00 21.13 71 HIS A C 19
ATOM 20032 O O . HIS A 1 71 ? -6.534 -9.449 12.360 1.00 75.44 71 HIS A O 19
ATOM 20046 N N . MET A 1 1 ? 1.498 0.482 0.462 1.00 74.54 1 MET A N 20
ATOM 20047 C CA . MET A 1 1 ? 2.444 0.611 -0.640 1.00 71.54 1 MET A CA 20
ATOM 20048 C C . MET A 1 1 ? 3.590 -0.386 -0.493 1.00 15.33 1 MET A C 20
ATOM 20049 O O . MET A 1 1 ? 4.740 0.001 -0.286 1.00 11.22 1 MET A O 20
ATOM 20063 N N . LYS A 1 2 ? 3.268 -1.670 -0.600 1.00 31.52 2 LYS A N 20
ATOM 20064 C CA . LYS A 1 2 ? 4.270 -2.723 -0.479 1.00 74.13 2 LYS A CA 20
ATOM 20065 C C . LYS A 1 2 ? 4.402 -3.500 -1.785 1.00 60.21 2 LYS A C 20
ATOM 20066 O O . LYS A 1 2 ? 3.448 -3.606 -2.557 1.00 2.21 2 LYS A O 20
ATOM 20085 N N . THR A 1 3 ? 5.591 -4.045 -2.027 1.00 14.33 3 THR A N 20
ATOM 20086 C CA . THR A 1 3 ? 5.848 -4.812 -3.239 1.00 35.55 3 THR A CA 20
ATOM 20087 C C . THR A 1 3 ? 6.675 -6.057 -2.936 1.00 52.41 3 THR A C 20
ATOM 20088 O O . THR A 1 3 ? 7.352 -6.130 -1.910 1.00 74.23 3 THR A O 20
ATOM 20099 N N . PHE A 1 4 ? 6.617 -7.033 -3.836 1.00 32.13 4 PHE A N 20
ATOM 20100 C CA . PHE A 1 4 ? 7.361 -8.275 -3.665 1.00 22.44 4 PHE A CA 20
ATOM 20101 C C . PHE A 1 4 ? 8.840 -8.072 -3.983 1.00 14.25 4 PHE A C 20
ATOM 20102 O O . PHE A 1 4 ? 9.192 -7.338 -4.906 1.00 14.15 4 PHE A O 20
ATOM 20119 N N . ALA A 1 5 ? 9.700 -8.727 -3.210 1.00 44.33 5 ALA A N 20
ATOM 20120 C CA . ALA A 1 5 ? 11.140 -8.619 -3.410 1.00 23.43 5 ALA A CA 20
ATOM 20121 C C . ALA A 1 5 ? 11.624 -9.610 -4.464 1.00 11.52 5 ALA A C 20
ATOM 20122 O O . ALA A 1 5 ? 10.995 -10.643 -4.695 1.00 14.02 5 ALA A O 20
ATOM 20129 N N . LEU A 1 6 ? 12.744 -9.288 -5.101 1.00 51.54 6 LEU A N 20
ATOM 20130 C CA . LEU A 1 6 ? 13.312 -10.149 -6.133 1.00 0.14 6 LEU A CA 20
ATOM 20131 C C . LEU A 1 6 ? 14.832 -10.025 -6.169 1.00 72.11 6 LEU A C 20
ATOM 20132 O O . LEU A 1 6 ? 15.425 -9.311 -5.361 1.00 71.01 6 LEU A O 20
ATOM 20148 N N . GLN A 1 7 ? 15.455 -10.724 -7.113 1.00 12.52 7 GLN A N 20
ATOM 20149 C CA . GLN A 1 7 ? 16.906 -10.690 -7.255 1.00 54.11 7 GLN A CA 20
ATOM 20150 C C . GLN A 1 7 ? 17.410 -9.254 -7.356 1.00 74.12 7 GLN A C 20
ATOM 20151 O O . GLN A 1 7 ? 16.971 -8.491 -8.215 1.00 54.52 7 GLN A O 20
ATOM 20165 N N . GLY A 1 8 ? 18.335 -8.893 -6.472 1.00 15.21 8 GLY A N 20
ATOM 20166 C CA . GLY A 1 8 ? 18.883 -7.549 -6.479 1.00 35.14 8 GLY A CA 20
ATOM 20167 C C . GLY A 1 8 ? 17.823 -6.490 -6.250 1.00 11.34 8 GLY A C 20
ATOM 20168 O O . GLY A 1 8 ? 18.015 -5.324 -6.597 1.00 23.32 8 GLY A O 20
ATOM 20172 N N . ASP A 1 9 ? 16.701 -6.894 -5.665 1.00 73.42 9 ASP A N 20
ATOM 20173 C CA . ASP A 1 9 ? 15.606 -5.971 -5.391 1.00 34.32 9 ASP A CA 20
ATOM 20174 C C . ASP A 1 9 ? 15.327 -5.889 -3.893 1.00 54.12 9 ASP A C 20
ATOM 20175 O O . ASP A 1 9 ? 14.213 -5.572 -3.474 1.00 72.12 9 ASP A O 20
ATOM 20184 N N . THR A 1 10 ? 16.346 -6.177 -3.090 1.00 32.33 10 THR A N 20
ATOM 20185 C CA . THR A 1 10 ? 16.210 -6.138 -1.639 1.00 62.32 10 THR A CA 20
ATOM 20186 C C . THR A 1 10 ? 16.091 -4.704 -1.136 1.00 62.15 10 THR A C 20
ATOM 20187 O O . THR A 1 10 ? 16.143 -3.755 -1.919 1.00 51.44 10 THR A O 20
ATOM 20198 N N . LEU A 1 11 ? 15.932 -4.553 0.174 1.00 42.34 11 LEU A N 20
ATOM 20199 C CA . LEU A 1 11 ? 15.807 -3.233 0.782 1.00 54.43 11 LEU A CA 20
ATOM 20200 C C . LEU A 1 11 ? 16.928 -2.310 0.316 1.00 2.31 11 LEU A C 20
ATOM 20201 O O . LEU A 1 11 ? 16.700 -1.133 0.033 1.00 64.42 11 LEU A O 20
ATOM 20217 N N . ASP A 1 12 ? 18.139 -2.851 0.237 1.00 34.44 12 ASP A N 20
ATOM 20218 C CA . ASP A 1 12 ? 19.296 -2.078 -0.197 1.00 52.43 12 ASP A CA 20
ATOM 20219 C C . ASP A 1 12 ? 19.047 -1.449 -1.565 1.00 34.12 12 ASP A C 20
ATOM 20220 O O . ASP A 1 12 ? 19.501 -0.339 -1.841 1.00 22.41 12 ASP A O 20
ATOM 20229 N N . ALA A 1 13 ? 18.323 -2.167 -2.417 1.00 55.02 13 ALA A N 20
ATOM 20230 C CA . ALA A 1 13 ? 18.012 -1.679 -3.755 1.00 63.43 13 ALA A CA 20
ATOM 20231 C C . ALA A 1 13 ? 16.745 -0.831 -3.750 1.00 42.14 13 ALA A C 20
ATOM 20232 O O . ALA A 1 13 ? 16.750 0.310 -4.213 1.00 14.31 13 ALA A O 20
ATOM 20239 N N . ILE A 1 14 ? 15.663 -1.395 -3.226 1.00 31.33 14 ILE A N 20
ATOM 20240 C CA . ILE A 1 14 ? 14.389 -0.690 -3.161 1.00 1.41 14 ILE A CA 20
ATOM 20241 C C . ILE A 1 14 ? 14.555 0.686 -2.525 1.00 12.32 14 ILE A C 20
ATOM 20242 O O . ILE A 1 14 ? 14.043 1.683 -3.035 1.00 54.24 14 ILE A O 20
ATOM 20258 N N . CYS A 1 15 ? 15.274 0.733 -1.409 1.00 43.33 15 CYS A N 20
ATOM 20259 C CA . CYS A 1 15 ? 15.509 1.988 -0.703 1.00 61.11 15 CYS A CA 20
ATOM 20260 C C . CYS A 1 15 ? 16.189 3.005 -1.614 1.00 12.44 15 CYS A C 20
ATOM 20261 O O . CYS A 1 15 ? 16.032 4.214 -1.438 1.00 24.33 15 CYS A O 20
ATOM 20269 N N . VAL A 1 16 ? 16.946 2.508 -2.587 1.00 14.32 16 VAL A N 20
ATOM 20270 C CA . VAL A 1 16 ? 17.650 3.374 -3.525 1.00 63.30 16 VAL A CA 20
ATOM 20271 C C . VAL A 1 16 ? 16.761 3.742 -4.707 1.00 61.45 16 VAL A C 20
ATOM 20272 O O . VAL A 1 16 ? 16.902 4.816 -5.292 1.00 74.23 16 VAL A O 20
ATOM 20285 N N . ARG A 1 17 ? 15.845 2.843 -5.054 1.00 42.11 17 ARG A N 20
ATOM 20286 C CA . ARG A 1 17 ? 14.933 3.073 -6.168 1.00 32.22 17 ARG A CA 20
ATOM 20287 C C . ARG A 1 17 ? 13.707 3.860 -5.713 1.00 43.10 17 ARG A C 20
ATOM 20288 O O . ARG A 1 17 ? 12.926 4.341 -6.534 1.00 70.02 17 ARG A O 20
ATOM 20309 N N . TYR A 1 18 ? 13.546 3.987 -4.401 1.00 33.23 18 TYR A N 20
ATOM 20310 C CA . TYR A 1 18 ? 12.414 4.713 -3.837 1.00 20.24 18 TYR A CA 20
ATOM 20311 C C . TYR A 1 18 ? 12.862 6.045 -3.243 1.00 65.21 18 TYR A C 20
ATOM 20312 O O . TYR A 1 18 ? 12.436 7.111 -3.688 1.00 65.24 18 TYR A O 20
ATOM 20330 N N . TYR A 1 19 ? 13.725 5.975 -2.236 1.00 5.33 19 TYR A N 20
ATOM 20331 C CA . TYR A 1 19 ? 14.232 7.174 -1.579 1.00 14.53 19 TYR A CA 20
ATOM 20332 C C . TYR A 1 19 ? 15.558 7.613 -2.192 1.00 30.02 19 TYR A C 20
ATOM 20333 O O . TYR A 1 19 ? 15.837 8.805 -2.309 1.00 10.54 19 TYR A O 20
ATOM 20351 N N . GLY A 1 20 ? 16.373 6.638 -2.583 1.00 31.20 20 GLY A N 20
ATOM 20352 C CA . GLY A 1 20 ? 17.660 6.942 -3.180 1.00 63.40 20 GLY A CA 20
ATOM 20353 C C . GLY A 1 20 ? 18.783 6.956 -2.162 1.00 31.24 20 GLY A C 20
ATOM 20354 O O . GLY A 1 20 ? 19.823 7.576 -2.383 1.00 11.31 20 GLY A O 20
ATOM 20358 N N . ARG A 1 21 ? 18.572 6.272 -1.042 1.00 25.22 21 ARG A N 20
ATOM 20359 C CA . ARG A 1 21 ? 19.574 6.211 0.016 1.00 61.32 21 ARG A CA 20
ATOM 20360 C C . ARG A 1 21 ? 19.247 5.102 1.011 1.00 34.34 21 ARG A C 20
ATOM 20361 O O . ARG A 1 21 ? 18.095 4.683 1.135 1.00 20.02 21 ARG A O 20
ATOM 20382 N N . THR A 1 22 ? 20.267 4.629 1.720 1.00 64.22 22 THR A N 20
ATOM 20383 C CA . THR A 1 22 ? 20.089 3.568 2.703 1.00 61.21 22 THR A CA 20
ATOM 20384 C C . THR A 1 22 ? 20.346 4.079 4.116 1.00 34.20 22 THR A C 20
ATOM 20385 O O . THR A 1 22 ? 19.835 3.524 5.088 1.00 21.42 22 THR A O 20
ATOM 20396 N N . GLU A 1 23 ? 21.139 5.140 4.222 1.00 42.13 23 GLU A N 20
ATOM 20397 C CA . GLU A 1 23 ? 21.463 5.725 5.518 1.00 53.14 23 GLU A CA 20
ATOM 20398 C C . GLU A 1 23 ? 20.246 6.422 6.119 1.00 54.31 23 GLU A C 20
ATOM 20399 O O . GLU A 1 23 ? 19.774 7.431 5.597 1.00 52.41 23 GLU A O 20
ATOM 20411 N N . GLY A 1 24 ? 19.742 5.875 7.221 1.00 12.11 24 GLY A N 20
ATOM 20412 C CA . GLY A 1 24 ? 18.584 6.456 7.875 1.00 1.23 24 GLY A CA 20
ATOM 20413 C C . GLY A 1 24 ? 17.281 5.847 7.397 1.00 21.11 24 GLY A C 20
ATOM 20414 O O . GLY A 1 24 ? 16.258 5.939 8.076 1.00 23.40 24 GLY A O 20
ATOM 20418 N N . VAL A 1 25 ? 17.317 5.224 6.223 1.00 34.24 25 VAL A N 20
ATOM 20419 C CA . VAL A 1 25 ? 16.129 4.597 5.654 1.00 4.42 25 VAL A CA 20
ATOM 20420 C C . VAL A 1 25 ? 16.055 3.121 6.027 1.00 14.13 25 VAL A C 20
ATOM 20421 O O . VAL A 1 25 ? 14.996 2.618 6.404 1.00 62.41 25 VAL A O 20
ATOM 20434 N N . VAL A 1 26 ? 17.186 2.431 5.921 1.00 52.34 26 VAL A N 20
ATOM 20435 C CA . VAL A 1 26 ? 17.250 1.012 6.248 1.00 13.03 26 VAL A CA 20
ATOM 20436 C C . VAL A 1 26 ? 16.760 0.753 7.669 1.00 42.52 26 VAL A C 20
ATOM 20437 O O . VAL A 1 26 ? 16.274 -0.333 7.979 1.00 34.14 26 VAL A O 20
ATOM 20450 N N . GLU A 1 27 ? 16.892 1.760 8.527 1.00 45.21 27 GLU A N 20
ATOM 20451 C CA . GLU A 1 27 ? 16.463 1.641 9.915 1.00 24.34 27 GLU A CA 20
ATOM 20452 C C . GLU A 1 27 ? 14.942 1.685 10.020 1.00 33.54 27 GLU A C 20
ATOM 20453 O O . GLU A 1 27 ? 14.352 1.085 10.920 1.00 12.21 27 GLU A O 20
ATOM 20465 N N . THR A 1 28 ? 14.311 2.399 9.094 1.00 53.32 28 THR A N 20
ATOM 20466 C CA . THR A 1 28 ? 12.859 2.524 9.082 1.00 73.21 28 THR A CA 20
ATOM 20467 C C . THR A 1 28 ? 12.200 1.236 8.601 1.00 23.43 28 THR A C 20
ATOM 20468 O O . THR A 1 28 ? 11.451 0.596 9.340 1.00 41.30 28 THR A O 20
ATOM 20479 N N . VAL A 1 29 ? 12.485 0.859 7.359 1.00 61.32 29 VAL A N 20
ATOM 20480 C CA . VAL A 1 29 ? 11.922 -0.355 6.780 1.00 72.10 29 VAL A CA 20
ATOM 20481 C C . VAL A 1 29 ? 12.206 -1.567 7.660 1.00 1.12 29 VAL A C 20
ATOM 20482 O O . VAL A 1 29 ? 11.401 -2.497 7.735 1.00 45.43 29 VAL A O 20
ATOM 20495 N N . LEU A 1 30 ? 13.355 -1.551 8.326 1.00 4.42 30 LEU A N 20
ATOM 20496 C CA . LEU A 1 30 ? 13.747 -2.649 9.203 1.00 10.54 30 LEU A CA 20
ATOM 20497 C C . LEU A 1 30 ? 12.799 -2.759 10.394 1.00 65.24 30 LEU A C 20
ATOM 20498 O O . LEU A 1 30 ? 12.485 -3.858 10.849 1.00 31.30 30 LEU A O 20
ATOM 20514 N N . ALA A 1 31 ? 12.346 -1.613 10.891 1.00 25.22 31 ALA A N 20
ATOM 20515 C CA . ALA A 1 31 ? 11.431 -1.581 12.025 1.00 24.54 31 ALA A CA 20
ATOM 20516 C C . ALA A 1 31 ? 10.039 -2.052 11.620 1.00 32.55 31 ALA A C 20
ATOM 20517 O O . ALA A 1 31 ? 9.300 -2.606 12.434 1.00 72.43 31 ALA A O 20
ATOM 20524 N N . ALA A 1 32 ? 9.687 -1.828 10.359 1.00 53.22 32 ALA A N 20
ATOM 20525 C CA . ALA A 1 32 ? 8.383 -2.231 9.846 1.00 1.41 32 ALA A CA 20
ATOM 20526 C C . ALA A 1 32 ? 8.382 -3.701 9.443 1.00 63.23 32 ALA A C 20
ATOM 20527 O O . ALA A 1 32 ? 7.343 -4.359 9.463 1.00 62.31 32 ALA A O 20
ATOM 20534 N N . ASN A 1 33 ? 9.554 -4.210 9.076 1.00 40.02 33 ASN A N 20
ATOM 20535 C CA . ASN A 1 33 ? 9.688 -5.603 8.666 1.00 34.30 33 ASN A CA 20
ATOM 20536 C C . ASN A 1 33 ? 10.880 -6.261 9.354 1.00 43.41 33 ASN A C 20
ATOM 20537 O O . ASN A 1 33 ? 11.915 -6.523 8.741 1.00 61.03 33 ASN A O 20
ATOM 20548 N N . PRO A 1 34 ? 10.734 -6.534 10.659 1.00 72.11 34 PRO A N 20
ATOM 20549 C CA . PRO A 1 34 ? 11.788 -7.165 11.459 1.00 72.24 34 PRO A CA 20
ATOM 20550 C C . PRO A 1 34 ? 12.009 -8.625 11.077 1.00 4.12 34 PRO A C 20
ATOM 20551 O O . PRO A 1 34 ? 11.057 -9.366 10.841 1.00 75.41 34 PRO A O 20
ATOM 20562 N N . GLY A 1 35 ? 13.274 -9.032 11.020 1.00 40.45 35 GLY A N 20
ATOM 20563 C CA . GLY A 1 35 ? 13.597 -10.402 10.667 1.00 43.44 35 GLY A CA 20
ATOM 20564 C C . GLY A 1 35 ? 14.291 -10.506 9.323 1.00 40.11 35 GLY A C 20
ATOM 20565 O O . GLY A 1 35 ? 15.027 -11.460 9.068 1.00 21.11 35 GLY A O 20
ATOM 20569 N N . LEU A 1 36 ? 14.056 -9.524 8.460 1.00 52.12 36 LEU A N 20
ATOM 20570 C CA . LEU A 1 36 ? 14.663 -9.510 7.133 1.00 15.52 36 LEU A CA 20
ATOM 20571 C C . LEU A 1 36 ? 16.183 -9.438 7.230 1.00 21.35 36 LEU A C 20
ATOM 20572 O O . LEU A 1 36 ? 16.895 -10.092 6.469 1.00 31.30 36 LEU A O 20
ATOM 20588 N N . ALA A 1 37 ? 16.674 -8.641 8.174 1.00 72.30 37 ALA A N 20
ATOM 20589 C CA . ALA A 1 37 ? 18.109 -8.488 8.374 1.00 64.11 37 ALA A CA 20
ATOM 20590 C C . ALA A 1 37 ? 18.764 -9.826 8.699 1.00 23.24 37 ALA A C 20
ATOM 20591 O O . ALA A 1 37 ? 19.944 -10.035 8.417 1.00 13.43 37 ALA A O 20
ATOM 20598 N N . GLU A 1 38 ? 17.991 -10.729 9.295 1.00 42.10 38 GLU A N 20
ATOM 20599 C CA . GLU A 1 38 ? 18.498 -12.046 9.660 1.00 64.52 38 GLU A CA 20
ATOM 20600 C C . GLU A 1 38 ? 18.658 -12.929 8.425 1.00 34.23 38 GLU A C 20
ATOM 20601 O O . GLU A 1 38 ? 19.445 -13.876 8.423 1.00 61.45 38 GLU A O 20
ATOM 20613 N N . LEU A 1 39 ? 17.904 -12.612 7.378 1.00 63.51 39 LEU A N 20
ATOM 20614 C CA . LEU A 1 39 ? 17.960 -13.376 6.136 1.00 23.33 39 LEU A CA 20
ATOM 20615 C C . LEU A 1 39 ? 19.397 -13.506 5.641 1.00 22.12 39 LEU A C 20
ATOM 20616 O O . LEU A 1 39 ? 19.878 -14.608 5.382 1.00 71.35 39 LEU A O 20
ATOM 20632 N N . GLY A 1 40 ? 20.079 -12.372 5.515 1.00 41.44 40 GLY A N 20
ATOM 20633 C CA . GLY A 1 40 ? 21.455 -12.381 5.053 1.00 0.43 40 GLY A CA 20
ATOM 20634 C C . GLY A 1 40 ? 21.767 -11.213 4.138 1.00 24.14 40 GLY A C 20
ATOM 20635 O O . GLY A 1 40 ? 21.453 -10.066 4.455 1.00 75.41 40 GLY A O 20
ATOM 20639 N N . ALA A 1 41 ? 22.390 -11.505 3.001 1.00 1.31 41 ALA A N 20
ATOM 20640 C CA . ALA A 1 41 ? 22.745 -10.470 2.038 1.00 60.25 41 ALA A CA 20
ATOM 20641 C C . ALA A 1 41 ? 21.590 -10.190 1.082 1.00 32.03 41 ALA A C 20
ATOM 20642 O O . ALA A 1 41 ? 21.309 -9.038 0.753 1.00 42.44 41 ALA A O 20
ATOM 20649 N N . VAL A 1 42 ? 20.923 -11.251 0.640 1.00 31.52 42 VAL A N 20
ATOM 20650 C CA . VAL A 1 42 ? 19.797 -11.120 -0.277 1.00 44.53 42 VAL A CA 20
ATOM 20651 C C . VAL A 1 42 ? 18.565 -11.841 0.257 1.00 64.42 42 VAL A C 20
ATOM 20652 O O . VAL A 1 42 ? 18.677 -12.859 0.941 1.00 33.43 42 VAL A O 20
ATOM 20665 N N . LEU A 1 43 ? 17.391 -11.309 -0.060 1.00 54.44 43 LEU A N 20
ATOM 20666 C CA . LEU A 1 43 ? 16.135 -11.902 0.387 1.00 64.20 43 LEU A CA 20
ATOM 20667 C C . LEU A 1 43 ? 15.517 -12.761 -0.711 1.00 62.25 43 LEU A C 20
ATOM 20668 O O . LEU A 1 43 ? 15.813 -12.605 -1.896 1.00 41.23 43 LEU A O 20
ATOM 20684 N N . PRO A 1 44 ? 14.636 -13.690 -0.311 1.00 51.24 44 PRO A N 20
ATOM 20685 C CA . PRO A 1 44 ? 13.955 -14.590 -1.247 1.00 22.12 44 PRO A CA 20
ATOM 20686 C C . PRO A 1 44 ? 12.939 -13.860 -2.118 1.00 70.14 44 PRO A C 20
ATOM 20687 O O . PRO A 1 44 ? 12.290 -12.913 -1.672 1.00 71.44 44 PRO A O 20
ATOM 20698 N N . HIS A 1 45 ? 12.805 -14.306 -3.363 1.00 61.24 45 HIS A N 20
ATOM 20699 C CA . HIS A 1 45 ? 11.866 -13.695 -4.298 1.00 21.44 45 HIS A CA 20
ATOM 20700 C C . HIS A 1 45 ? 10.425 -13.968 -3.876 1.00 64.21 45 HIS A C 20
ATOM 20701 O O . HIS A 1 45 ? 10.063 -15.102 -3.565 1.00 62.01 45 HIS A O 20
ATOM 20715 N N . GLY A 1 46 ? 9.608 -12.920 -3.868 1.00 15.24 46 GLY A N 20
ATOM 20716 C CA . GLY A 1 46 ? 8.216 -13.067 -3.482 1.00 23.42 46 GLY A CA 20
ATOM 20717 C C . GLY A 1 46 ? 7.891 -12.338 -2.194 1.00 3.44 46 GLY A C 20
ATOM 20718 O O . GLY A 1 46 ? 6.837 -11.713 -2.073 1.00 73.03 46 GLY A O 20
ATOM 20722 N N . THR A 1 47 ? 8.799 -12.417 -1.225 1.00 52.42 47 THR A N 20
ATOM 20723 C CA . THR A 1 47 ? 8.602 -11.761 0.062 1.00 64.15 47 THR A CA 20
ATOM 20724 C C . THR A 1 47 ? 8.290 -10.280 -0.118 1.00 4.11 47 THR A C 20
ATOM 20725 O O . THR A 1 47 ? 9.107 -9.523 -0.643 1.00 32.15 47 THR A O 20
ATOM 20736 N N . ALA A 1 48 ? 7.104 -9.872 0.322 1.00 62.35 48 ALA A N 20
ATOM 20737 C CA . ALA A 1 48 ? 6.686 -8.480 0.212 1.00 71.34 48 ALA A CA 20
ATOM 20738 C C . ALA A 1 48 ? 7.214 -7.655 1.380 1.00 53.41 48 ALA A C 20
ATOM 20739 O O . ALA A 1 48 ? 7.343 -8.154 2.498 1.00 43.13 48 ALA A O 20
ATOM 20746 N N . VAL A 1 49 ? 7.518 -6.388 1.114 1.00 34.10 49 VAL A N 20
ATOM 20747 C CA . VAL A 1 49 ? 8.031 -5.493 2.144 1.00 42.33 49 VAL A CA 20
ATOM 20748 C C . VAL A 1 49 ? 7.286 -4.163 2.138 1.00 75.05 49 VAL A C 20
ATOM 20749 O O . VAL A 1 49 ? 7.064 -3.570 1.082 1.00 1.25 49 VAL A O 20
ATOM 20762 N N . GLU A 1 50 ? 6.901 -3.701 3.323 1.00 2.32 50 GLU A N 20
ATOM 20763 C CA . GLU A 1 50 ? 6.180 -2.440 3.454 1.00 73.34 50 GLU A CA 20
ATOM 20764 C C . GLU A 1 50 ? 7.135 -1.254 3.357 1.00 32.12 50 GLU A C 20
ATOM 20765 O O . GLU A 1 50 ? 8.210 -1.257 3.959 1.00 35.11 50 GLU A O 20
ATOM 20777 N N . LEU A 1 51 ? 6.736 -0.241 2.596 1.00 72.43 51 LEU A N 20
ATOM 20778 C CA . LEU A 1 51 ? 7.556 0.952 2.419 1.00 54.31 51 LEU A CA 20
ATOM 20779 C C . LEU A 1 51 ? 6.946 2.145 3.149 1.00 21.55 51 LEU A C 20
ATOM 20780 O O . LEU A 1 51 ? 6.104 2.867 2.615 1.00 21.15 51 LEU A O 20
ATOM 20796 N N . PRO A 1 52 ? 7.382 2.358 4.400 1.00 54.31 52 PRO A N 20
ATOM 20797 C CA . PRO A 1 52 ? 6.894 3.464 5.230 1.00 42.13 52 PRO A CA 20
ATOM 20798 C C . PRO A 1 52 ? 7.373 4.821 4.726 1.00 1.52 52 PRO A C 20
ATOM 20799 O O . PRO A 1 52 ? 8.428 4.925 4.101 1.00 45.11 52 PRO A O 20
ATOM 20810 N N . ASP A 1 53 ? 6.591 5.859 5.003 1.00 43.21 53 ASP A N 20
ATOM 20811 C CA . ASP A 1 53 ? 6.937 7.211 4.579 1.00 13.21 53 ASP A CA 20
ATOM 20812 C C . ASP A 1 53 ? 6.982 7.309 3.057 1.00 24.44 53 ASP A C 20
ATOM 20813 O O . ASP A 1 53 ? 7.824 8.009 2.495 1.00 52.33 53 ASP A O 20
ATOM 20822 N N . VAL A 1 54 ? 6.072 6.600 2.396 1.00 24.04 54 VAL A N 20
ATOM 20823 C CA . VAL A 1 54 ? 6.009 6.606 0.940 1.00 53.42 54 VAL A CA 20
ATOM 20824 C C . VAL A 1 54 ? 4.642 7.074 0.452 1.00 61.43 54 VAL A C 20
ATOM 20825 O O . VAL A 1 54 ? 3.617 6.763 1.057 1.00 31.04 54 VAL A O 20
ATOM 20838 N N . GLN A 1 55 ? 4.636 7.821 -0.647 1.00 41.03 55 GLN A N 20
ATOM 20839 C CA . GLN A 1 55 ? 3.395 8.331 -1.217 1.00 14.31 55 GLN A CA 20
ATOM 20840 C C . GLN A 1 55 ? 3.201 7.826 -2.643 1.00 25.43 55 GLN A C 20
ATOM 20841 O O . GLN A 1 55 ? 3.958 6.980 -3.121 1.00 71.32 55 GLN A O 20
ATOM 20855 N N . THR A 1 56 ? 2.183 8.349 -3.318 1.00 71.22 56 THR A N 20
ATOM 20856 C CA . THR A 1 56 ? 1.889 7.950 -4.689 1.00 21.53 56 THR A CA 20
ATOM 20857 C C . THR A 1 56 ? 3.115 8.103 -5.581 1.00 43.41 56 THR A C 20
ATOM 20858 O O . THR A 1 56 ? 3.821 9.109 -5.514 1.00 50.42 56 THR A O 20
ATOM 20869 N N . ALA A 1 57 ? 3.363 7.100 -6.417 1.00 10.13 57 ALA A N 20
ATOM 20870 C CA . ALA A 1 57 ? 4.503 7.126 -7.325 1.00 31.23 57 ALA A CA 20
ATOM 20871 C C . ALA A 1 57 ? 4.135 6.542 -8.684 1.00 61.53 57 ALA A C 20
ATOM 20872 O O . ALA A 1 57 ? 4.297 5.348 -8.938 1.00 73.31 57 ALA A O 20
ATOM 20879 N N . PRO A 1 58 ? 3.628 7.401 -9.581 1.00 34.42 58 PRO A N 20
ATOM 20880 C CA . PRO A 1 58 ? 3.226 6.991 -10.930 1.00 1.41 58 PRO A CA 20
ATOM 20881 C C . PRO A 1 58 ? 4.421 6.631 -11.806 1.00 71.40 58 PRO A C 20
ATOM 20882 O O . PRO A 1 58 ? 5.130 7.508 -12.299 1.00 12.33 58 PRO A O 20
ATOM 20893 N N . VAL A 1 59 ? 4.639 5.333 -11.997 1.00 12.32 59 VAL A N 20
ATOM 20894 C CA . VAL A 1 59 ? 5.747 4.856 -12.815 1.00 42.42 59 VAL A CA 20
ATOM 20895 C C . VAL A 1 59 ? 5.243 4.058 -14.012 1.00 50.32 59 VAL A C 20
ATOM 20896 O O . VAL A 1 59 ? 4.037 3.910 -14.209 1.00 3.11 59 VAL A O 20
ATOM 20909 N N . ALA A 1 60 ? 6.175 3.546 -14.809 1.00 74.44 60 ALA A N 20
ATOM 20910 C CA . ALA A 1 60 ? 5.825 2.760 -15.986 1.00 71.13 60 ALA A CA 20
ATOM 20911 C C . ALA A 1 60 ? 5.993 1.268 -15.720 1.00 62.12 60 ALA A C 20
ATOM 20912 O O . ALA A 1 60 ? 6.626 0.557 -16.500 1.00 42.11 60 ALA A O 20
ATOM 20919 N N . GLU A 1 61 ? 5.423 0.801 -14.614 1.00 22.42 61 GLU A N 20
ATOM 20920 C CA . GLU A 1 61 ? 5.513 -0.607 -14.245 1.00 75.44 61 GLU A CA 20
ATOM 20921 C C . GLU A 1 61 ? 4.129 -1.250 -14.212 1.00 52.01 61 GLU A C 20
ATOM 20922 O O . GLU A 1 61 ? 3.777 -1.947 -13.260 1.00 4.05 61 GLU A O 20
ATOM 20934 N N . THR A 1 62 ? 3.346 -1.010 -15.259 1.00 51.14 62 THR A N 20
ATOM 20935 C CA . THR A 1 62 ? 2.000 -1.563 -15.350 1.00 44.45 62 THR A CA 20
ATOM 20936 C C . THR A 1 62 ? 1.833 -2.397 -16.615 1.00 23.51 62 THR A C 20
ATOM 20937 O O . THR A 1 62 ? 2.649 -2.321 -17.534 1.00 24.45 62 THR A O 20
ATOM 20948 N N . VAL A 1 63 ? 0.770 -3.194 -16.656 1.00 60.14 63 VAL A N 20
ATOM 20949 C CA . VAL A 1 63 ? 0.495 -4.042 -17.810 1.00 32.42 63 VAL A CA 20
ATOM 20950 C C . VAL A 1 63 ? 1.711 -4.887 -18.174 1.00 12.05 63 VAL A C 20
ATOM 20951 O O . VAL A 1 63 ? 2.453 -4.558 -19.098 1.00 25.35 63 VAL A O 20
ATOM 20964 N N . ASN A 1 64 ? 1.908 -5.978 -17.440 1.00 54.20 64 ASN A N 20
ATOM 20965 C CA . ASN A 1 64 ? 3.034 -6.871 -17.685 1.00 44.33 64 ASN A CA 20
ATOM 20966 C C . ASN A 1 64 ? 2.612 -8.330 -17.549 1.00 34.24 64 ASN A C 20
ATOM 20967 O O . ASN A 1 64 ? 3.124 -9.060 -16.699 1.00 2.44 64 ASN A O 20
ATOM 20978 N N . LEU A 1 65 ? 1.674 -8.750 -18.391 1.00 22.10 65 LEU A N 20
ATOM 20979 C CA . LEU A 1 65 ? 1.182 -10.123 -18.366 1.00 21.25 65 LEU A CA 20
ATOM 20980 C C . LEU A 1 65 ? 0.664 -10.541 -19.738 1.00 32.42 65 LEU A C 20
ATOM 20981 O O . LEU A 1 65 ? 0.036 -9.751 -20.442 1.00 41.13 65 LEU A O 20
ATOM 20997 N N . TRP A 1 66 ? 0.929 -11.789 -20.109 1.00 51.53 66 TRP A N 20
ATOM 20998 C CA . TRP A 1 66 ? 0.487 -12.313 -21.397 1.00 1.42 66 TRP A CA 20
ATOM 20999 C C . TRP A 1 66 ? -0.539 -13.425 -21.209 1.00 3.22 66 TRP A C 20
ATOM 21000 O O . TRP A 1 66 ? -1.401 -13.636 -22.061 1.00 0.51 66 TRP A O 20
ATOM 21021 N N . GLU A 1 67 ? -0.439 -14.133 -20.088 1.00 51.21 67 GLU A N 20
ATOM 21022 C CA . GLU A 1 67 ? -1.359 -15.224 -19.790 1.00 74.03 67 GLU A CA 20
ATOM 21023 C C . GLU A 1 67 ? -1.575 -15.358 -18.286 1.00 33.53 67 GLU A C 20
ATOM 21024 O O . GLU A 1 67 ? -0.797 -16.013 -17.592 1.00 33.24 67 GLU A O 20
ATOM 21036 N N . VAL A 1 68 ? -2.637 -14.733 -17.788 1.00 34.11 68 VAL A N 20
ATOM 21037 C CA . VAL A 1 68 ? -2.957 -14.783 -16.366 1.00 51.53 68 VAL A CA 20
ATOM 21038 C C . VAL A 1 68 ? -4.150 -15.694 -16.103 1.00 31.44 68 VAL A C 20
ATOM 21039 O O . VAL A 1 68 ? -4.275 -16.272 -15.023 1.00 53.33 68 VAL A O 20
ATOM 21052 N N . GLU A 1 69 ? -5.024 -15.819 -17.097 1.00 22.02 69 GLU A N 20
ATOM 21053 C CA . GLU A 1 69 ? -6.208 -16.661 -16.971 1.00 64.13 69 GLU A CA 20
ATOM 21054 C C . GLU A 1 69 ? -5.887 -18.108 -17.334 1.00 61.24 69 GLU A C 20
ATOM 21055 O O . GLU A 1 69 ? -6.449 -18.662 -18.280 1.00 32.24 69 GLU A O 20
ATOM 21067 N N . HIS A 1 70 ? -4.979 -18.715 -16.577 1.00 4.12 70 HIS A N 20
ATOM 21068 C CA . HIS A 1 70 ? -4.582 -20.098 -16.818 1.00 52.30 70 HIS A CA 20
ATOM 21069 C C . HIS A 1 70 ? -5.712 -21.058 -16.457 1.00 40.53 70 HIS A C 20
ATOM 21070 O O . HIS A 1 70 ? -6.756 -20.642 -15.954 1.00 31.35 70 HIS A O 20
ATOM 21084 N N . HIS A 1 71 ? -5.496 -22.343 -16.719 1.00 54.23 71 HIS A N 20
ATOM 21085 C CA . HIS A 1 71 ? -6.497 -23.362 -16.422 1.00 41.23 71 HIS A CA 20
ATOM 21086 C C . HIS A 1 71 ? -5.844 -24.730 -16.250 1.00 12.04 71 HIS A C 20
ATOM 21087 O O . HIS A 1 71 ? -4.621 -24.858 -16.320 1.00 75.24 71 HIS A O 20
#

Nearest PDB structures (foldseek):
  2ltf-assembly1_A  TM=7.880E-01  e=6.272E-12  Peduovirus P2
  6u5b-assembly1_6  TM=8.280E-01  e=2.730E-02  Pseudomonas aeruginosa PAO1
  2ltf-assembly1_A  TM=7.768E-01  e=3.486E-11  Peduovirus P2
  6u5b-assembly1_6  TM=8.411E-01  e=4.181E-02  Pseudomonas aeruginosa PAO1
  8kea-assembly1_L  TM=7.152E-01  e=1.571E+00  unclassified Caudoviricetes

InterPro domains:
  IPR008861 Phage Tail Protein X-like [PF05489] (1-60)

Sequence (71 aa):
MKTFALQGDTLDAICVRYYGRTEGVVETVLAANPGLAELGAVLPHGTAVELPDVQTAPVAETVNLWEVEHHMKTFALQGDTLDAICVRYYGRTEGVVETVLAANPGLAELGAVLPHGTAVELPDVQTAPVAETVNLWEVEHHMKTFALQGDTLDAICVRYYGRTEGVVETVLAANPGLAELGAVLPHGTAVELPDVQTAPVAETVNLWEVEHHMKTFALQGDTLDAICVRYYGRTEGVVETVLAANPGLAELGAVLPHGTAVELPDVQTAPVAETVNLWEVEHHMKTFALQGDTLDAICVRYYGRTEGVVETVLAANPGLAELGAVLPHGTAVELPDVQTAPVAETVNLWEVEHHMKTFALQGDTLDAICVRYYGRTEGVVETVLAANPGLAELGAVLPHGTAVELPDVQTAPVAETVNLWEVEHHMKTFALQGDTLDAICVRYYGRTEGVVETVLAANPGLAELGAVLPHGTAVELPDVQTAPVAETVNLWEVEHHMKTFALQGDTLDAICVRYYGRTEGVVETVLAANPGLAELGAVLPHGTAVELPDVQTAPVAETVNLWEVEHHMKTFALQGDTLDAICVRYYGRTEGVVETVLAANPGLAELGAVLPHGTAVELPDVQTAPVAETVNLWEVEHHMKTFALQGDTLDAICVRYYGRTEGVVETVLAANPGLAELGAVLPHGTAVELPDVQTAPVAETVNLWEVEHHMKTFALQGDTLDAICVRYYGRTEGVVETVLAANPGLAELGAVLPHGTAVELPDVQTAPVAETVNLWEVEHHMKTFALQGDTLDAICVRYYGRTEGVVETVLAANPGLAELGAVLPHGTAVELPDVQTAPVAETVNLWEVEHHMKTFALQGDTLDAICVRYYGRTEGVVETVLAANPGLAELGAVLPHGTAVELPDVQTAPVAETVNLWEVEHHMKTFALQGDTLDAICVRYYGRTEGVVETVLAANPGLAELGAVLPHGTAVELPDVQTAPVAETVNLWEVEHHMKTFALQGDTLDAICVRYYGRTEGVVETVLAANPGLAELGAVLPHGTAVELPDVQTAPVAETVNLWEVEHHMKTFALQGDTLDAICVRYYGRTEGVVETVLAANPGLAELGAVLPHGTAVELPDVQTAPVAETVNLWEVEHHMKTFALQGDTLDAICVRYYGRTEGVVETVLAANPGLAELGAVLPHGTAVELPDVQTAPVAETVNLWEVEHHMKTFALQGDTLDAICVRYYGRTEGVVETVLAANPGLAELGAVLPHGTAVELPDVQTAPVAETVNLWEVEHHMKTFALQGDTLDAICVRYYGRTEGVVETVLAANPGLAELGAVLPHGTAVELPDVQTAPVAETVNLWEVEHHMKTFALQGDTLDAICVRYYGRTEGVVETVLAANPGLAELGAVLPHGTAVELPDVQTAPVAETVNLWEVEHH

GO terms:
  GO:0098025 virus tail, baseplate (C, IDA)